Protein 3FST (pdb70)

B-factor: mean 34.58, std 27.42, range [12.64, 332.09]

Structure (mmCIF, N/CA/C/O backbone):
data_3FST
#
_entry.id   3FST
#
_cell.length_a   103.057
_cell.length_b   128.157
_cell.length_c   98.314
_cell.angle_alpha   90.00
_cell.angle_beta   121.97
_cell.angle_gamma   90.00
#
_symmetry.space_group_name_H-M   'C 1 2 1'
#
loop_
_entity.id
_entity.type
_entity.pdbx_description
1 polymer '5,10-methylenetetrahydrofolate reductase'
2 non-polymer 'FLAVIN-ADENINE DINUCLEOTIDE'
3 non-polymer MESO-ERYTHRITOL
4 non-polymer 'SULFATE ION'
5 water water
#
loop_
_atom_site.group_PDB
_atom_site.id
_atom_site.type_symbol
_atom_site.label_atom_id
_atom_site.label_alt_id
_atom_site.label_comp_id
_atom_site.label_asym_id
_atom_site.label_entity_id
_atom_site.label_seq_id
_atom_site.pdbx_PDB_ins_code
_atom_site.Cartn_x
_atom_site.Cartn_y
_atom_site.Cartn_z
_atom_site.occupancy
_atom_site.B_iso_or_equiv
_atom_site.auth_seq_id
_atom_site.auth_comp_id
_atom_site.auth_asym_id
_atom_site.auth_atom_id
_atom_site.pdbx_PDB_model_num
ATOM 1 N N . PHE A 1 3 ? 20.393 1.251 50.717 1.00 60.76 3 PHE A N 1
ATOM 2 C CA . PHE A 1 3 ? 21.204 0.056 50.505 1.00 57.16 3 PHE A CA 1
ATOM 3 C C . PHE A 1 3 ? 21.372 -0.235 49.021 1.00 57.95 3 PHE A C 1
ATOM 4 O O . PHE A 1 3 ? 20.650 -1.056 48.455 1.00 54.50 3 PHE A O 1
ATOM 12 N N . PHE A 1 4 ? 22.338 0.438 48.404 1.00 62.74 4 PHE A N 1
ATOM 13 C CA . PHE A 1 4 ? 22.559 0.340 46.962 1.00 57.59 4 PHE A CA 1
ATOM 14 C C . PHE A 1 4 ? 22.738 -1.094 46.482 1.00 56.34 4 PHE A C 1
ATOM 15 O O . PHE A 1 4 ? 22.031 -1.541 45.579 1.00 52.11 4 PHE A O 1
ATOM 17 N N . HIS A 1 5 ? 23.683 -1.810 47.084 1.00 58.26 5 HIS A N 1
ATOM 18 C CA . HIS A 1 5 ? 24.016 -3.161 46.640 1.00 56.32 5 HIS A CA 1
ATOM 19 C C . HIS A 1 5 ? 22.797 -4.082 46.589 1.00 46.11 5 HIS A C 1
ATOM 20 O O . HIS A 1 5 ? 22.637 -4.855 45.647 1.00 44.84 5 HIS A O 1
ATOM 27 N N . ALA A 1 6 ? 21.945 -4.005 47.607 1.00 40.44 6 ALA A N 1
ATOM 28 C CA . ALA A 1 6 ? 20.748 -4.835 47.639 1.00 37.43 6 ALA A CA 1
ATOM 29 C C . ALA A 1 6 ? 19.774 -4.429 46.533 1.00 42.70 6 ALA A C 1
ATOM 30 O O . ALA A 1 6 ? 19.261 -5.276 45.806 1.00 43.74 6 ALA A O 1
ATOM 32 N N . SER A 1 7 ? 19.530 -3.128 46.408 1.00 43.97 7 SER A N 1
ATOM 33 C CA . SER A 1 7 ? 18.636 -2.609 45.376 1.00 45.69 7 SER A CA 1
ATOM 34 C C . SER A 1 7 ? 19.108 -2.980 43.967 1.00 46.27 7 SER A C 1
ATOM 35 O O . SER A 1 7 ? 18.310 -3.370 43.111 1.00 42.35 7 SER A O 1
ATOM 38 N N . GLN A 1 8 ? 20.409 -2.854 43.727 1.00 44.74 8 GLN A N 1
ATOM 39 C CA . GLN A 1 8 ? 20.970 -3.175 42.419 1.00 48.85 8 GLN A CA 1
ATOM 40 C C . GLN A 1 8 ? 20.748 -4.643 42.065 1.00 44.29 8 GLN A C 1
ATOM 41 O O . GLN A 1 8 ? 20.447 -4.969 40.917 1.00 44.19 8 GLN A O 1
ATOM 43 N N . ARG A 1 9 ? 20.888 -5.526 43.053 1.00 39.11 9 ARG A N 1
ATOM 44 C CA . ARG A 1 9 ? 20.674 -6.954 42.838 1.00 39.22 9 ARG A CA 1
ATOM 45 C C . ARG A 1 9 ? 19.241 -7.255 42.414 1.00 33.09 9 ARG A C 1
ATOM 46 O O . ARG A 1 9 ? 19.007 -8.025 41.487 1.00 33.03 9 ARG A O 1
ATOM 54 N N . ASP A 1 10 ? 18.281 -6.664 43.117 1.00 30.23 10 ASP A N 1
ATOM 55 C CA . ASP A 1 10 ? 16.874 -6.926 42.841 1.00 39.11 10 ASP A CA 1
ATOM 56 C C . ASP A 1 10 ? 16.522 -6.486 41.428 1.00 37.58 10 ASP A C 1
ATOM 57 O O . ASP A 1 10 ? 15.824 -7.194 40.704 1.00 38.58 10 ASP A O 1
ATOM 62 N N . ALA A 1 11 ? 16.995 -5.303 41.055 1.00 39.01 11 ALA A N 1
ATOM 63 C CA . ALA A 1 11 ? 16.723 -4.764 39.725 1.00 37.42 11 ALA A CA 1
ATOM 64 C C . ALA A 1 11 ? 17.339 -5.639 38.639 1.00 35.32 11 ALA A C 1
ATOM 65 O O . ALA A 1 11 ? 16.712 -5.894 37.608 1.00 37.54 11 ALA A O 1
ATOM 67 N N . LEU A 1 12 ? 18.575 -6.076 38.865 1.00 30.05 12 LEU A N 1
ATOM 68 C CA A LEU A 1 12 ? 19.274 -6.931 37.917 0.50 28.03 12 LEU A CA 1
ATOM 69 C CA B LEU A 1 12 ? 19.273 -6.941 37.918 0.50 27.98 12 LEU A CA 1
ATOM 70 C C . LEU A 1 12 ? 18.576 -8.284 37.783 1.00 28.58 12 LEU A C 1
ATOM 71 O O . LEU A 1 12 ? 18.459 -8.827 36.681 1.00 31.17 12 LEU A O 1
ATOM 80 N N . ASN A 1 13 ? 18.119 -8.826 38.912 1.00 27.09 13 ASN A N 1
ATOM 81 C CA . ASN A 1 13 ? 17.424 -10.102 38.894 1.00 26.37 13 ASN A CA 1
ATOM 82 C C . ASN A 1 13 ? 16.079 -10.001 38.171 1.00 27.35 13 ASN A C 1
ATOM 83 O O . ASN A 1 13 ? 15.717 -10.885 37.391 1.00 30.79 13 ASN A O 1
ATOM 88 N N . GLN A 1 14 ? 15.338 -8.935 38.444 1.00 28.20 14 GLN A N 1
ATOM 89 C CA . GLN A 1 14 ? 14.030 -8.763 37.823 1.00 29.31 14 GLN A CA 1
ATOM 90 C C . GLN A 1 14 ? 14.176 -8.504 36.328 1.00 34.48 14 GLN A C 1
ATOM 91 O O . GLN A 1 14 ? 13.383 -8.996 35.528 1.00 30.47 14 GLN A O 1
ATOM 97 N N . SER A 1 15 ? 15.188 -7.734 35.950 1.00 29.56 15 SER A N 1
ATOM 98 C CA A SER A 1 15 ? 15.440 -7.500 34.532 0.50 30.23 15 SER A CA 1
ATOM 99 C CA B SER A 1 15 ? 15.464 -7.498 34.533 0.50 30.24 15 SER A CA 1
ATOM 100 C C . SER A 1 15 ? 15.760 -8.815 33.832 1.00 30.99 15 SER A C 1
ATOM 101 O O . SER A 1 15 ? 15.292 -9.062 32.716 1.00 32.43 15 SER A O 1
ATOM 106 N N . LEU A 1 16 ? 16.538 -9.667 34.492 1.00 27.99 16 LEU A N 1
ATOM 107 C CA . LEU A 1 16 ? 16.845 -10.967 33.912 1.00 27.34 16 LEU A CA 1
ATOM 108 C C . LEU A 1 16 ? 15.546 -11.747 33.702 1.00 28.95 16 LEU A C 1
ATOM 109 O O . LEU A 1 16 ? 15.351 -12.380 32.665 1.00 36.71 16 LEU A O 1
ATOM 114 N N . ALA A 1 17 ? 14.643 -11.679 34.679 1.00 28.11 17 ALA A N 1
ATOM 115 C CA . ALA A 1 17 ? 13.414 -12.460 34.603 1.00 29.92 17 ALA A CA 1
ATOM 116 C C . ALA A 1 17 ? 12.568 -12.055 33.400 1.00 37.14 17 ALA A C 1
ATOM 117 O O . ALA A 1 17 ? 11.894 -12.889 32.790 1.00 41.17 17 ALA A O 1
ATOM 119 N N . GLU A 1 18 ? 12.617 -10.776 33.050 1.00 29.96 18 GLU A N 1
ATOM 120 C CA . GLU A 1 18 ? 11.754 -10.248 32.003 1.00 34.39 18 GLU A CA 1
ATOM 121 C C . GLU A 1 18 ? 12.336 -10.468 30.614 1.00 35.79 18 GLU A C 1
ATOM 122 O O . GLU A 1 18 ? 11.734 -10.081 29.615 1.00 38.03 18 GLU A O 1
ATOM 128 N N . VAL A 1 19 ? 13.499 -11.110 30.571 1.00 37.15 19 VAL A N 1
ATOM 129 C CA . VAL A 1 19 ? 14.216 -11.359 29.327 1.00 36.14 19 VAL A CA 1
ATOM 130 C C . VAL A 1 19 ? 13.703 -12.619 28.627 1.00 39.80 19 VAL A C 1
ATOM 131 O O . VAL A 1 19 ? 13.975 -12.841 27.443 1.00 43.54 19 VAL A O 1
ATOM 135 N N . GLN A 1 20 ? 12.954 -13.434 29.365 1.00 35.55 20 GLN A N 1
ATOM 136 C CA . GLN A 1 20 ? 12.415 -14.687 28.842 1.00 47.03 20 GLN A CA 1
ATOM 137 C C . GLN A 1 20 ? 11.913 -14.545 27.415 1.00 52.29 20 GLN A C 1
ATOM 138 O O . GLN A 1 20 ? 11.151 -13.629 27.107 1.00 54.67 20 GLN A O 1
ATOM 144 N N . GLY A 1 21 ? 12.339 -15.459 26.551 1.00 50.45 21 GLY A N 1
ATOM 145 C CA . GLY A 1 21 ? 11.882 -15.482 25.174 1.00 42.74 21 GLY A CA 1
ATOM 146 C C . GLY A 1 21 ? 12.687 -14.633 24.206 1.00 49.30 21 GLY A C 1
ATOM 147 O O . GLY A 1 21 ? 12.418 -14.648 23.004 1.00 54.94 21 GLY A O 1
ATOM 148 N N . GLN A 1 22 ? 13.678 -13.903 24.712 1.00 36.07 22 GLN A N 1
ATOM 149 C CA . GLN A 1 22 ? 14.412 -12.956 23.875 1.00 37.24 22 GLN A CA 1
ATOM 150 C C . GLN A 1 22 ? 15.847 -13.373 23.588 1.00 30.79 22 GLN A C 1
ATOM 151 O O . GLN A 1 22 ? 16.483 -12.829 22.683 1.00 36.53 22 GLN A O 1
ATOM 157 N N . ILE A 1 23 ? 16.352 -14.336 24.356 1.00 30.27 23 ILE A N 1
ATOM 158 C CA . ILE A 1 23 ? 17.761 -14.733 24.275 1.00 27.83 23 ILE A CA 1
ATOM 159 C C . ILE A 1 23 ? 17.943 -15.891 23.311 1.00 30.98 23 ILE A C 1
ATOM 160 O O . ILE A 1 23 ? 17.217 -16.888 23.405 1.00 31.49 23 ILE A O 1
ATOM 165 N N . ASN A 1 24 ? 18.906 -15.746 22.397 1.00 26.98 24 ASN A N 1
ATOM 166 C CA . ASN A 1 24 ? 19.331 -16.810 21.497 1.00 28.42 24 ASN A CA 1
ATOM 167 C C . ASN A 1 24 ? 20.595 -17.436 22.046 1.00 24.86 24 ASN A C 1
ATOM 168 O O . ASN A 1 24 ? 21.477 -1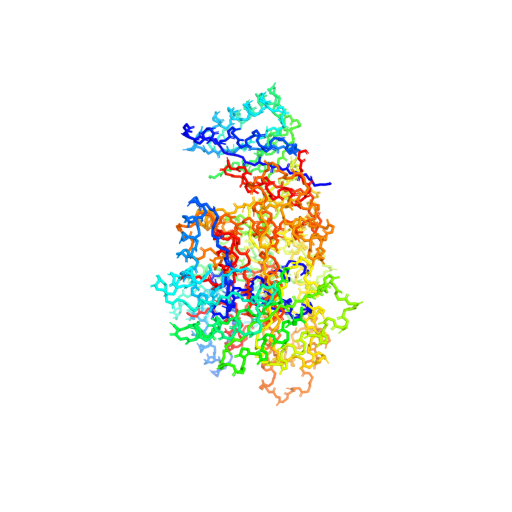6.731 22.544 1.00 22.42 24 ASN A O 1
ATOM 173 N N . VAL A 1 25 ? 20.695 -18.754 21.939 1.00 19.02 25 VAL A N 1
ATOM 174 C CA . VAL A 1 25 ? 21.881 -19.459 22.409 1.00 15.74 25 VAL A CA 1
ATOM 175 C C . VAL A 1 25 ? 22.403 -20.467 21.397 1.00 17.72 25 VAL A C 1
ATOM 176 O O . VAL A 1 25 ? 21.654 -20.970 20.545 1.00 19.80 25 VAL A O 1
ATOM 180 N N . SER A 1 26 ? 23.697 -20.751 21.505 1.00 16.50 26 SER A N 1
ATOM 181 C CA . SER A 1 26 ? 24.314 -21.794 20.703 1.00 16.15 26 SER A CA 1
ATOM 182 C C . SER A 1 26 ? 25.250 -22.585 21.589 1.00 15.46 26 SER A C 1
ATOM 183 O O . SER A 1 26 ? 25.704 -22.080 22.622 1.00 17.92 26 SER A O 1
ATOM 186 N N . PHE A 1 27 ? 25.513 -23.830 21.202 1.00 16.48 27 PHE A N 1
ATOM 187 C CA . PHE A 1 27 ? 26.368 -24.703 21.995 1.00 15.95 27 PHE A CA 1
ATOM 188 C C . PHE A 1 27 ? 27.471 -25.276 21.136 1.00 18.24 27 PHE A C 1
ATOM 189 O O . PHE A 1 27 ? 27.224 -25.718 19.999 1.00 19.26 27 PHE A O 1
ATOM 197 N N . GLU A 1 28 ? 28.672 -25.271 21.685 1.00 16.08 28 GLU A N 1
ATOM 198 C CA . GLU A 1 28 ? 29.826 -25.862 21.027 1.00 14.88 28 GLU A CA 1
ATOM 199 C C . GLU A 1 28 ? 30.192 -27.204 21.635 1.00 14.73 28 GLU A C 1
ATOM 200 O O . GLU A 1 28 ? 30.292 -27.305 22.815 1.00 17.23 28 GLU A O 1
ATOM 206 N N . PHE A 1 29 ? 30.419 -28.208 20.787 1.00 16.99 29 PHE A N 1
ATOM 207 C CA . PHE A 1 29 ? 30.823 -29.536 21.224 1.00 15.88 29 PHE A CA 1
ATOM 208 C C . PHE A 1 29 ? 32.132 -29.909 20.569 1.00 20.22 29 PHE A C 1
ATOM 209 O O . PHE A 1 29 ? 32.541 -29.281 19.610 1.00 19.71 29 PHE A O 1
ATOM 217 N N . PHE A 1 30 ? 32.787 -30.938 21.085 1.00 17.81 30 PHE A N 1
ATOM 218 C CA . PHE A 1 30 ? 33.980 -31.460 20.427 1.00 21.03 30 PHE A CA 1
ATOM 219 C C . PHE A 1 30 ? 33.826 -32.958 20.125 1.00 22.33 30 PHE A C 1
ATOM 220 O O . PHE A 1 30 ? 33.029 -33.644 20.754 1.00 21.49 30 PHE A O 1
ATOM 228 N N . PRO A 1 31 ? 34.575 -33.470 19.140 1.00 21.35 31 PRO A N 1
ATOM 229 C CA . PRO A 1 31 ? 34.407 -34.898 18.837 1.00 22.06 31 PRO A CA 1
ATOM 230 C C . PRO A 1 31 ? 34.912 -35.808 19.962 1.00 24.66 31 PRO A C 1
ATOM 231 O O . PRO A 1 31 ? 36.061 -35.680 20.385 1.00 25.03 31 PRO A O 1
ATOM 235 N N . PRO A 1 32 ? 34.041 -36.702 20.463 1.00 24.70 32 PRO A N 1
ATOM 236 C CA . PRO A 1 32 ? 34.366 -37.606 21.570 1.00 29.51 32 PRO A CA 1
ATOM 237 C C . PRO A 1 32 ? 35.541 -38.492 21.195 1.00 29.64 32 PRO A C 1
ATOM 238 O O . PRO A 1 32 ? 35.705 -38.844 20.018 1.00 31.55 32 PRO A O 1
ATOM 242 N N . ARG A 1 33 ? 36.360 -38.847 22.174 1.00 27.77 33 ARG A N 1
ATOM 243 C CA A ARG A 1 33 ? 37.553 -39.649 21.898 0.50 30.12 33 ARG A CA 1
ATOM 244 C CA B ARG A 1 33 ? 37.551 -39.649 21.896 0.50 30.12 33 ARG A CA 1
ATOM 245 C C . ARG A 1 33 ? 37.465 -41.037 22.519 1.00 26.72 33 ARG A C 1
ATOM 246 O O . ARG A 1 33 ? 38.325 -41.895 22.290 1.00 30.09 33 ARG A O 1
ATOM 261 N N . THR A 1 34 ? 36.416 -41.270 23.300 1.00 27.32 34 THR A N 1
ATOM 262 C CA . THR A 1 34 ? 36.212 -42.568 23.915 1.00 29.99 34 THR A CA 1
ATOM 263 C C . THR A 1 34 ? 34.736 -42.900 23.877 1.00 33.19 34 THR A C 1
ATOM 264 O O . THR A 1 34 ? 33.903 -42.018 23.661 1.00 30.26 34 THR A O 1
ATOM 268 N N . SER A 1 35 ? 34.410 -44.167 24.097 1.00 33.08 35 SER A N 1
ATOM 269 C CA . SER A 1 35 ? 33.013 -44.573 24.097 1.00 37.40 35 SER A CA 1
ATOM 270 C C . SER A 1 35 ? 32.274 -43.853 25.219 1.00 32.45 35 SER A C 1
ATOM 271 O O . SER A 1 35 ? 31.120 -43.467 25.057 1.00 35.55 35 SER A O 1
ATOM 274 N N . GLU A 1 36 ? 32.943 -43.669 26.354 1.00 31.02 36 GLU A N 1
ATOM 275 C CA . GLU A 1 36 ? 32.342 -42.961 27.477 1.00 30.66 36 GLU A CA 1
ATOM 276 C C . GLU A 1 36 ? 31.996 -41.516 27.128 1.00 28.80 36 GLU A C 1
ATOM 277 O O . GLU A 1 36 ? 30.909 -41.051 27.447 1.00 30.43 36 GLU A O 1
ATOM 279 N N . MET A 1 37 ? 32.923 -40.808 26.477 1.00 27.75 37 MET A N 1
ATOM 280 C CA . MET A 1 37 ? 32.660 -39.441 26.064 1.00 29.22 37 MET A CA 1
ATOM 281 C C . MET A 1 37 ? 31.599 -39.401 24.973 1.00 27.46 37 MET A C 1
ATOM 282 O O . MET A 1 37 ? 30.819 -38.455 24.903 1.00 27.11 37 MET A O 1
ATOM 287 N N . GLU A 1 38 ? 31.565 -40.427 24.128 1.00 27.14 38 GLU A N 1
ATOM 288 C CA . GLU A 1 38 ? 30.558 -40.475 23.079 1.00 29.84 38 GLU A CA 1
ATOM 289 C C . GLU A 1 38 ? 29.184 -40.500 23.731 1.00 31.27 38 GLU A C 1
ATOM 290 O O . GLU A 1 38 ? 28.284 -39.750 23.346 1.00 28.66 38 GLU A O 1
ATOM 296 N N . GLN A 1 39 ? 29.039 -41.345 24.747 1.00 30.02 39 GLN A N 1
ATOM 297 C CA . GLN A 1 39 ? 27.779 -41.454 25.465 1.00 31.71 39 GLN A CA 1
ATOM 298 C C . GLN A 1 39 ? 27.390 -40.129 26.110 1.00 30.02 39 GLN A C 1
ATOM 299 O O . GLN A 1 39 ? 26.252 -39.676 25.982 1.00 28.03 39 GLN A O 1
ATOM 305 N N . THR A 1 40 ? 28.345 -39.506 26.796 1.00 23.39 40 THR A N 1
ATOM 306 C CA . THR A 1 40 ? 28.129 -38.208 27.424 1.00 20.86 40 THR A CA 1
ATOM 307 C C . THR A 1 40 ? 27.668 -37.164 26.402 1.00 25.80 40 THR A C 1
ATOM 308 O O . THR A 1 40 ? 26.709 -36.435 26.633 1.00 24.99 40 THR A O 1
ATOM 312 N N . LEU A 1 41 ? 28.351 -37.103 25.263 1.00 21.40 41 LEU A N 1
ATOM 313 C CA . LEU A 1 41 ? 28.007 -36.110 24.247 1.00 22.55 41 LEU A CA 1
ATOM 314 C C . LEU A 1 41 ? 26.556 -36.250 23.794 1.00 22.19 41 LEU A C 1
ATOM 315 O O . LEU A 1 41 ? 25.825 -35.271 23.727 1.00 25.39 41 LEU A O 1
ATOM 320 N N . TRP A 1 42 ? 26.138 -37.463 23.446 1.00 25.68 42 TRP A N 1
ATOM 321 C CA . TRP A 1 42 ? 24.781 -37.623 22.939 1.00 24.87 42 TRP A CA 1
ATOM 322 C C . TRP A 1 42 ? 23.733 -37.328 24.013 1.00 23.77 42 TRP A C 1
ATOM 323 O O . TRP A 1 42 ? 22.669 -36.783 23.713 1.00 27.32 42 TRP A O 1
ATOM 334 N N . ASN A 1 43 ? 24.049 -37.652 25.268 1.00 26.83 43 ASN A N 1
ATOM 335 C CA . ASN A 1 43 ? 23.189 -37.266 26.381 1.00 29.06 43 ASN A CA 1
ATOM 336 C C . ASN A 1 43 ? 23.053 -35.750 26.424 1.00 24.61 43 ASN A C 1
ATOM 337 O O . ASN A 1 43 ? 21.957 -35.214 26.571 1.00 24.88 43 ASN A O 1
ATOM 342 N N . SER A 1 44 ? 24.181 -35.063 26.275 1.00 20.32 44 SER A N 1
ATOM 343 C CA . SER A 1 44 ? 24.195 -33.604 26.318 1.00 18.42 44 SER A CA 1
ATOM 344 C C . SER A 1 44 ? 23.464 -32.973 25.132 1.00 24.31 44 SER A C 1
ATOM 345 O O . SER A 1 44 ? 22.776 -31.963 25.278 1.00 24.20 44 SER A O 1
ATOM 348 N N . ILE A 1 45 ? 23.623 -33.577 23.959 1.00 22.98 45 ILE A N 1
ATOM 349 C CA . ILE A 1 45 ? 22.956 -33.093 22.761 1.00 22.95 45 ILE A CA 1
ATOM 350 C C . ILE A 1 45 ? 21.441 -33.221 22.930 1.00 24.32 45 ILE A C 1
ATOM 351 O O . ILE A 1 45 ? 20.700 -32.293 22.630 1.00 28.13 45 ILE A O 1
ATOM 356 N N . ASP A 1 46 ? 20.978 -34.355 23.446 1.00 27.17 46 ASP A N 1
ATOM 357 C CA . ASP A 1 46 ? 19.546 -34.527 23.665 1.00 29.92 46 ASP A CA 1
ATOM 358 C C . ASP A 1 46 ? 19.020 -33.485 24.648 1.00 27.52 46 ASP A C 1
ATOM 359 O O . ASP A 1 46 ? 17.981 -32.859 24.421 1.00 28.45 46 ASP A O 1
ATOM 364 N N . ARG A 1 47 ? 19.767 -33.281 25.726 1.00 24.37 47 ARG A N 1
ATOM 365 C CA A ARG A 1 47 ? 19.365 -32.360 26.781 0.50 24.96 47 ARG A CA 1
ATOM 366 C CA B ARG A 1 47 ? 19.351 -32.361 26.774 0.50 25.01 47 ARG A CA 1
ATOM 367 C C . ARG A 1 47 ? 19.313 -30.917 26.280 1.00 24.33 47 ARG A C 1
ATOM 368 O O . ARG A 1 47 ? 18.316 -30.206 26.460 1.00 28.85 47 ARG A O 1
ATOM 383 N N . LEU A 1 48 ? 20.388 -30.481 25.636 1.00 21.74 48 LEU A N 1
ATOM 384 C CA . LEU A 1 48 ? 20.483 -29.099 25.183 1.00 21.76 48 LEU A CA 1
ATOM 385 C C . LEU A 1 48 ? 19.636 -28.805 23.947 1.00 22.21 48 LEU A C 1
ATOM 386 O O . LEU A 1 48 ? 19.223 -27.662 23.738 1.00 24.70 48 LEU A O 1
ATOM 391 N N . SER A 1 49 ? 19.385 -29.827 23.124 1.00 27.20 49 SER A N 1
ATOM 392 C CA . SER A 1 49 ? 18.555 -29.634 21.938 1.00 24.94 49 SER A CA 1
ATOM 393 C C . SER A 1 49 ? 17.155 -29.177 22.335 1.00 22.64 49 SER A C 1
ATOM 394 O O . SER A 1 49 ? 16.485 -28.475 21.575 1.00 26.44 49 SER A O 1
ATOM 397 N N . SER A 1 50 ? 16.728 -29.553 23.541 1.00 24.88 50 SER A N 1
ATOM 398 C CA . SER A 1 50 ? 15.387 -29.212 23.997 1.00 28.12 50 SER A CA 1
ATOM 399 C C . SER A 1 50 ? 15.251 -27.715 24.216 1.00 24.96 50 SER A C 1
ATOM 400 O O . SER A 1 50 ? 14.130 -27.202 24.314 1.00 27.25 50 SER A O 1
ATOM 403 N N . LEU A 1 51 ? 16.391 -27.025 24.293 1.00 21.69 51 LEU A N 1
ATOM 404 C CA . LEU A 1 51 ? 16.417 -25.575 24.482 1.00 23.45 51 LEU A CA 1
ATOM 405 C C . LEU A 1 51 ? 16.306 -24.789 23.173 1.00 24.69 51 LEU A C 1
ATOM 406 O O . LEU A 1 51 ? 16.296 -23.565 23.183 1.00 25.55 51 LEU A O 1
ATOM 411 N N . LYS A 1 52 ? 16.219 -25.502 22.055 1.00 23.60 52 LYS A N 1
ATOM 412 C CA . LYS A 1 52 ? 16.097 -24.880 20.733 1.00 24.15 52 LYS A CA 1
ATOM 413 C C . LYS A 1 52 ? 17.184 -23.840 20.428 1.00 22.87 52 LYS A C 1
ATOM 414 O O . LYS A 1 52 ? 16.893 -22.671 20.118 1.00 23.75 52 LYS A O 1
ATOM 420 N N . PRO A 1 53 ? 18.449 -24.264 20.485 1.00 20.11 53 PRO A N 1
ATOM 421 C CA . PRO A 1 53 ? 19.539 -23.336 20.171 1.00 19.76 53 PRO A CA 1
ATOM 422 C C . PRO A 1 53 ? 19.451 -22.906 18.718 1.00 20.99 53 PRO A C 1
ATOM 423 O O . PRO A 1 53 ? 18.981 -23.655 17.857 1.00 23.13 53 PRO A O 1
ATOM 427 N N . LYS A 1 54 ? 19.898 -21.696 18.448 1.00 19.00 54 LYS A N 1
ATOM 428 C CA . LYS A 1 54 ? 19.905 -21.174 17.089 1.00 22.55 54 LYS A CA 1
ATOM 429 C C . LYS A 1 54 ? 20.764 -22.070 16.184 1.00 26.43 54 LYS A C 1
ATOM 430 O O . LYS A 1 54 ? 20.429 -22.335 15.004 1.00 24.73 54 LYS A O 1
ATOM 436 N N . PHE A 1 55 ? 21.873 -22.539 16.744 1.00 21.89 55 PHE A N 1
ATOM 437 C CA . PHE A 1 55 ? 22.713 -23.527 16.087 1.00 21.57 55 PHE A CA 1
ATOM 438 C C . PHE A 1 55 ? 23.572 -24.213 17.136 1.00 20.49 55 PHE A C 1
ATOM 439 O O . PHE A 1 55 ? 23.678 -23.743 18.281 1.00 18.56 55 PHE A O 1
ATOM 447 N N . VAL A 1 56 ? 24.183 -25.325 16.748 1.00 19.33 56 VAL A N 1
ATOM 448 C CA . VAL A 1 56 ? 25.270 -25.900 17.526 1.00 18.93 56 VAL A CA 1
ATOM 449 C C . VAL A 1 56 ? 26.477 -26.045 16.618 1.00 22.40 56 VAL A C 1
ATOM 450 O O . VAL A 1 56 ? 26.335 -26.041 15.391 1.00 21.85 56 VAL A O 1
ATOM 454 N N . SER A 1 57 ? 27.650 -26.189 17.215 1.00 18.99 57 SER A N 1
ATOM 455 C CA . SER A 1 57 ? 28.862 -26.315 16.412 1.00 18.18 57 SER A CA 1
ATOM 456 C C . SER A 1 57 ? 29.762 -27.417 16.958 1.00 17.69 57 SER A C 1
ATOM 457 O O . SER A 1 57 ? 29.647 -27.817 18.115 1.00 20.20 57 SER A O 1
ATOM 460 N N . VAL A 1 58 ? 30.653 -27.916 16.112 1.00 18.46 58 VAL A N 1
ATOM 461 C CA . VAL A 1 58 ? 31.536 -29.003 16.486 1.00 19.48 58 VAL A CA 1
ATOM 462 C C . VAL A 1 58 ? 32.952 -28.647 16.068 1.00 18.64 58 VAL A C 1
ATOM 463 O O . VAL A 1 58 ? 33.227 -28.420 14.884 1.00 21.27 58 VAL A O 1
ATOM 467 N N . THR A 1 59 ? 33.853 -28.620 17.038 1.00 19.78 59 THR A N 1
ATOM 468 C CA . THR A 1 59 ? 35.229 -28.233 16.776 1.00 17.53 59 THR A CA 1
ATOM 469 C C . THR A 1 59 ? 35.999 -29.234 15.918 1.00 18.97 59 THR A C 1
ATOM 470 O O . THR A 1 59 ? 35.597 -30.388 15.729 1.00 21.59 59 THR A O 1
ATOM 474 N N . TYR A 1 60 ? 37.120 -28.763 15.381 1.00 19.33 60 TYR A N 1
ATOM 475 C CA . TYR A 1 60 ? 38.041 -29.634 14.672 1.00 24.71 60 TYR A CA 1
ATOM 476 C C . TYR A 1 60 ? 39.453 -29.199 14.979 1.00 22.92 60 TYR A C 1
ATOM 477 O O . TYR A 1 60 ? 39.829 -28.077 14.679 1.00 25.86 60 TYR A O 1
ATOM 486 N N . GLY A 1 61 ? 40.246 -30.097 15.557 1.00 28.29 61 GLY A N 1
ATOM 487 C CA . GLY A 1 61 ? 41.580 -29.724 15.989 1.00 25.56 61 GLY A CA 1
ATOM 488 C C . GLY A 1 61 ? 42.523 -29.567 14.822 1.00 28.41 61 GLY A C 1
ATOM 489 O O . GLY A 1 61 ? 42.804 -30.544 14.124 1.00 29.29 61 GLY A O 1
ATOM 490 N N . ALA A 1 62 ? 43.019 -28.351 14.606 1.00 31.21 62 ALA A N 1
ATOM 491 C CA . ALA A 1 62 ? 43.988 -28.122 13.532 1.00 32.50 62 ALA A CA 1
ATOM 492 C C . ALA A 1 62 ? 45.180 -29.070 13.674 1.00 29.33 62 ALA A C 1
ATOM 493 O O . ALA A 1 62 ? 45.661 -29.314 14.785 1.00 35.39 62 ALA A O 1
ATOM 495 N N . ASN A 1 63 ? 45.630 -29.611 12.547 1.00 26.91 63 ASN A N 1
ATOM 496 C CA . ASN A 1 63 ? 46.827 -30.447 12.498 1.00 30.27 63 ASN A CA 1
ATOM 497 C C . ASN A 1 63 ? 46.610 -31.864 13.047 1.00 29.83 63 ASN A C 1
ATOM 498 O O . ASN A 1 63 ? 47.551 -32.663 13.123 1.00 31.13 63 ASN A O 1
ATOM 503 N N . SER A 1 64 ? 45.367 -32.180 13.395 1.00 33.61 64 SER A N 1
ATOM 504 C CA . SER A 1 64 ? 45.054 -33.465 14.021 1.00 36.08 64 SER A CA 1
ATOM 505 C C . SER A 1 64 ? 44.867 -34.596 13.018 1.00 39.05 64 SER A C 1
ATOM 506 O O . SER A 1 64 ? 45.061 -35.778 13.346 1.00 36.27 64 SER A O 1
ATOM 509 N N . GLY A 1 65 ? 44.486 -34.238 11.796 1.00 36.16 65 GLY A N 1
ATOM 510 C CA . GLY A 1 65 ? 44.208 -35.227 10.770 1.00 35.42 65 GLY A CA 1
ATOM 511 C C . GLY A 1 65 ? 42.937 -36.021 11.023 1.00 38.79 65 GLY A C 1
ATOM 512 O O . GLY A 1 65 ? 42.678 -37.023 10.342 1.00 43.24 65 GLY A O 1
ATOM 513 N N . GLU A 1 66 ? 42.133 -35.562 11.979 1.00 37.55 66 GLU A N 1
ATOM 514 C CA . GLU A 1 66 ? 40.910 -36.261 12.379 1.00 39.95 66 GLU A CA 1
ATOM 515 C C . GLU A 1 66 ? 39.639 -35.549 11.918 1.00 39.10 66 GLU A C 1
ATOM 516 O O . GLU A 1 66 ? 38.615 -35.561 12.610 1.00 38.40 66 GLU A O 1
ATOM 522 N N . ARG A 1 67 ? 39.708 -34.933 10.742 1.00 41.03 67 ARG A N 1
ATOM 523 C CA . ARG A 1 67 ? 38.578 -34.185 10.205 1.00 36.40 67 ARG A CA 1
ATOM 524 C C . ARG A 1 67 ? 37.322 -35.042 10.063 1.00 36.66 67 ARG A C 1
ATOM 525 O O . ARG A 1 67 ? 36.208 -34.548 10.240 1.00 35.83 67 ARG A O 1
ATOM 527 N N . ASP A 1 68 ? 37.485 -36.321 9.736 1.00 36.45 68 ASP A N 1
ATOM 528 C CA . ASP A 1 68 ? 36.311 -37.156 9.513 1.00 35.31 68 ASP A CA 1
ATOM 529 C C . ASP A 1 68 ? 35.451 -37.287 10.769 1.00 38.89 68 ASP A C 1
ATOM 530 O O . ASP A 1 68 ? 34.232 -37.453 10.684 1.00 42.62 68 ASP A O 1
ATOM 535 N N . ARG A 1 69 ? 36.086 -37.222 11.935 1.00 32.57 69 ARG A N 1
ATOM 536 C CA . ARG A 1 69 ? 35.354 -37.337 13.189 1.00 33.98 69 ARG A CA 1
ATOM 537 C C . ARG A 1 69 ? 34.406 -36.152 13.357 1.00 36.12 69 ARG A C 1
ATOM 538 O O . ARG A 1 69 ? 33.279 -36.305 13.821 1.00 37.78 69 ARG A O 1
ATOM 546 N N . THR A 1 70 ? 34.876 -34.969 12.987 1.00 28.39 70 THR A N 1
ATOM 547 C CA . THR A 1 70 ? 34.045 -33.768 13.055 1.00 25.04 70 THR A CA 1
ATOM 548 C C . THR A 1 70 ? 32.835 -33.894 12.125 1.00 30.38 70 THR A C 1
ATOM 549 O O . THR A 1 70 ? 31.704 -33.621 12.519 1.00 30.69 70 THR A O 1
ATOM 553 N N . HIS A 1 71 ? 33.075 -34.321 10.889 1.00 32.60 71 HIS A N 1
ATOM 554 C CA . HIS A 1 71 ? 31.990 -34.440 9.925 1.00 33.82 71 HIS A CA 1
ATOM 555 C C . HIS A 1 71 ? 30.968 -35.476 10.380 1.00 29.31 71 HIS A C 1
ATOM 556 O O . HIS A 1 71 ? 29.767 -35.286 10.203 1.00 34.67 71 HIS A O 1
ATOM 563 N N . SER A 1 72 ? 31.452 -36.569 10.963 1.00 31.81 72 SER A N 1
ATOM 564 C CA . SER A 1 72 ? 30.583 -37.648 11.416 1.00 36.33 72 SER A CA 1
ATOM 565 C C . SER A 1 72 ? 29.664 -37.179 12.532 1.00 34.70 72 SER A C 1
ATOM 566 O O . SER A 1 72 ? 28.478 -37.506 12.555 1.00 34.27 72 SER A O 1
ATOM 569 N N . ILE A 1 73 ? 30.218 -36.412 13.464 1.00 30.38 73 ILE A N 1
ATOM 570 C CA . ILE A 1 73 ? 29.412 -35.916 14.569 1.00 29.57 73 ILE A CA 1
ATOM 571 C C . ILE A 1 73 ? 28.382 -34.918 14.056 1.00 29.48 73 ILE A C 1
ATOM 572 O O . ILE A 1 73 ? 27.233 -34.918 14.484 1.00 29.56 73 ILE A O 1
ATOM 577 N N . ILE A 1 74 ? 28.794 -34.062 13.132 1.00 28.54 74 ILE A N 1
ATOM 578 C CA . ILE A 1 74 ? 27.869 -33.095 12.552 1.00 23.67 74 ILE A CA 1
ATOM 579 C C . ILE A 1 74 ? 26.662 -33.787 11.907 1.00 29.28 74 ILE A C 1
ATOM 580 O O . ILE A 1 74 ? 25.516 -33.408 12.147 1.00 31.47 74 ILE A O 1
ATOM 585 N N . LYS A 1 75 ? 26.913 -34.797 11.078 1.00 30.10 75 LYS A N 1
ATOM 586 C CA . LYS A 1 75 ? 25.816 -35.492 10.415 1.00 30.71 75 LYS A CA 1
ATOM 587 C C . LYS A 1 75 ? 24.880 -36.128 11.442 1.00 31.06 75 LYS A C 1
ATOM 588 O O . LYS A 1 75 ? 23.659 -36.063 11.297 1.00 35.55 75 LYS A O 1
ATOM 594 N N . GLY A 1 76 ? 25.457 -36.719 12.486 1.00 32.86 76 GLY A N 1
ATOM 595 C CA . GLY A 1 76 ? 24.679 -37.357 13.537 1.00 32.53 76 GLY A CA 1
ATOM 596 C C . GLY A 1 76 ? 23.738 -36.398 14.252 1.00 32.27 76 GLY A C 1
ATOM 597 O O . GLY A 1 76 ? 22.588 -36.741 14.557 1.00 32.45 76 GLY A O 1
ATOM 598 N N . ILE A 1 77 ? 24.233 -35.194 14.527 1.00 30.74 77 ILE A N 1
ATOM 599 C CA . ILE A 1 77 ? 23.434 -34.156 15.169 1.00 28.51 77 ILE A CA 1
ATOM 600 C C . ILE A 1 77 ? 22.253 -33.742 14.290 1.00 34.34 77 ILE A C 1
ATOM 601 O O . ILE A 1 77 ? 21.111 -33.676 14.756 1.00 33.91 77 ILE A O 1
ATOM 606 N N . LYS A 1 78 ? 22.524 -33.463 13.019 1.00 29.76 78 LYS A N 1
ATOM 607 C CA . LYS A 1 78 ? 21.465 -33.091 12.090 1.00 31.94 78 LYS A CA 1
ATOM 608 C C . LYS A 1 78 ? 20.415 -34.200 11.987 1.00 36.49 78 LYS A C 1
ATOM 609 O O . LYS A 1 78 ? 19.220 -33.937 12.105 1.00 37.10 78 LYS A O 1
ATOM 615 N N . ASP A 1 79 ? 20.869 -35.436 11.785 1.00 39.40 79 ASP A N 1
ATOM 616 C CA . ASP A 1 79 ? 19.972 -36.589 11.672 1.00 42.81 79 ASP A CA 1
ATOM 617 C C . ASP A 1 79 ? 19.116 -36.792 12.917 1.00 42.75 79 ASP A C 1
ATOM 618 O O . ASP A 1 79 ? 17.956 -37.186 12.829 1.00 47.13 79 ASP A O 1
ATOM 623 N N . ARG A 1 80 ? 19.704 -36.545 14.079 1.00 38.32 80 ARG A N 1
ATOM 624 C CA . ARG A 1 80 ? 19.070 -36.877 15.348 1.00 37.64 80 ARG A CA 1
ATOM 625 C C . ARG A 1 80 ? 18.156 -35.766 15.861 1.00 39.68 80 ARG A C 1
ATOM 626 O O . ARG A 1 80 ? 17.120 -36.044 16.466 1.00 43.85 80 ARG A O 1
ATOM 634 N N . THR A 1 81 ? 18.533 -34.513 15.612 1.00 35.72 81 THR A N 1
ATOM 635 C CA . THR A 1 81 ? 17.857 -33.371 16.226 1.00 31.09 81 THR A CA 1
ATOM 636 C C . THR A 1 81 ? 17.205 -32.411 15.239 1.00 30.95 81 THR A C 1
ATOM 637 O O . THR A 1 81 ? 16.327 -31.635 15.614 1.00 33.51 81 THR A O 1
ATOM 641 N N . GLY A 1 82 ? 17.659 -32.428 13.991 1.00 31.71 82 GLY A N 1
ATOM 642 C CA . GLY A 1 82 ? 17.150 -31.497 13.000 1.00 34.93 82 GLY A CA 1
ATOM 643 C C . GLY A 1 82 ? 17.654 -30.075 13.198 1.00 36.52 82 GLY A C 1
ATOM 644 O O . GLY A 1 82 ? 17.217 -29.155 12.500 1.00 37.20 82 GLY A O 1
ATOM 645 N N . LEU A 1 83 ? 18.574 -29.896 14.147 1.00 31.41 83 LEU A N 1
ATOM 646 C CA . LEU A 1 83 ? 19.154 -28.588 14.414 1.00 29.03 83 LEU A CA 1
ATOM 647 C C . LEU A 1 83 ? 20.170 -28.203 13.353 1.00 29.18 83 LEU A C 1
ATOM 648 O O . LEU A 1 83 ? 20.736 -29.069 12.677 1.00 33.56 83 LEU A O 1
ATOM 653 N N . GLU A 1 84 ? 20.394 -26.901 13.211 1.00 25.63 84 GLU A N 1
ATOM 654 C CA . GLU A 1 84 ? 21.505 -26.417 12.404 1.00 28.17 84 GLU A CA 1
ATOM 655 C C . GLU A 1 84 ? 22.795 -26.751 13.119 1.00 28.37 84 GLU A C 1
ATOM 656 O O . GLU A 1 84 ? 22.975 -26.382 14.284 1.00 25.98 84 GLU A O 1
ATOM 662 N N . ALA A 1 85 ? 23.694 -27.452 12.433 1.00 28.46 85 ALA A N 1
ATOM 663 C CA . ALA A 1 85 ? 24.962 -27.831 13.047 1.00 25.80 85 ALA A CA 1
ATOM 664 C C . ALA A 1 85 ? 26.116 -27.334 12.185 1.00 24.72 85 ALA A C 1
ATOM 665 O O . ALA A 1 85 ? 26.159 -27.600 10.976 1.00 27.96 85 ALA A O 1
ATOM 667 N N . ALA A 1 86 ? 27.024 -26.585 12.803 1.00 21.66 86 ALA A N 1
ATOM 668 C CA . ALA A 1 86 ? 28.104 -25.920 12.072 1.00 20.79 86 ALA A CA 1
ATOM 669 C C . ALA A 1 86 ? 29.468 -26.534 12.360 1.00 21.90 86 ALA A C 1
ATOM 670 O O . ALA A 1 86 ? 29.938 -26.513 13.502 1.00 22.51 86 ALA A O 1
ATOM 672 N N . PRO A 1 87 ? 30.124 -27.072 11.320 1.00 22.24 87 PRO A N 1
ATOM 673 C CA . PRO A 1 87 ? 31.462 -27.607 11.558 1.00 20.23 87 PRO A CA 1
ATOM 674 C C . PRO A 1 87 ? 32.446 -26.451 11.718 1.00 20.35 87 PRO A C 1
ATOM 675 O O . PRO A 1 87 ? 32.299 -25.415 11.057 1.00 22.72 87 PRO A O 1
ATOM 679 N N . HIS A 1 88 ? 33.429 -26.615 12.594 1.00 21.75 88 HIS A N 1
ATOM 680 C CA . HIS A 1 88 ? 34.567 -25.707 12.597 1.00 22.45 88 HIS A CA 1
ATOM 681 C C . HIS A 1 88 ? 35.527 -26.205 11.523 1.00 20.61 88 HIS A C 1
ATOM 682 O O . HIS A 1 88 ? 35.760 -27.417 11.391 1.00 25.27 88 HIS A O 1
ATOM 689 N N . LEU A 1 89 ? 36.084 -25.285 10.747 1.00 18.78 89 LEU A N 1
ATOM 690 C CA . LEU A 1 89 ? 36.972 -25.653 9.661 1.00 19.99 89 LEU A CA 1
ATOM 691 C C . LEU A 1 89 ? 38.198 -24.767 9.770 1.00 21.82 89 LEU A C 1
ATOM 692 O O . LEU A 1 89 ? 38.075 -23.553 9.933 1.00 25.94 89 LEU A O 1
ATOM 697 N N . THR A 1 90 ? 39.375 -25.376 9.705 1.00 23.37 90 THR A N 1
ATOM 698 C CA . THR A 1 90 ? 40.612 -24.619 9.848 1.00 22.25 90 THR A CA 1
ATOM 699 C C . THR A 1 90 ? 41.375 -24.653 8.527 1.00 22.99 90 THR A C 1
ATOM 700 O O . THR A 1 90 ? 41.258 -25.594 7.757 1.00 25.73 90 THR A O 1
ATOM 704 N N . CYS A 1 91 ? 42.146 -23.614 8.251 1.00 25.42 91 CYS A N 1
ATOM 705 C CA . CYS A 1 91 ? 42.808 -23.574 6.956 1.00 30.17 91 CYS A CA 1
ATOM 706 C C . CYS A 1 91 ? 44.304 -23.790 7.068 1.00 35.92 91 CYS A C 1
ATOM 707 O O . CYS A 1 91 ? 44.986 -23.972 6.062 1.00 34.49 91 CYS A O 1
ATOM 710 N N . ILE A 1 92 ? 44.815 -23.797 8.291 1.00 32.34 92 ILE A N 1
ATOM 711 C CA . ILE A 1 92 ? 46.256 -23.882 8.475 1.00 34.91 92 ILE A CA 1
ATOM 712 C C . ILE A 1 92 ? 46.795 -25.221 7.980 1.00 36.42 92 ILE A C 1
ATOM 713 O O . ILE A 1 92 ? 47.973 -25.337 7.632 1.00 37.47 92 ILE A O 1
ATOM 718 N N . ASP A 1 93 ? 45.921 -26.226 7.931 1.00 39.10 93 ASP A N 1
ATOM 719 C CA . ASP A 1 93 ? 46.351 -27.594 7.667 1.00 34.61 93 ASP A CA 1
ATOM 720 C C . ASP A 1 93 ? 45.711 -28.220 6.423 1.00 38.20 93 ASP A C 1
ATOM 721 O O . ASP A 1 93 ? 45.541 -29.434 6.344 1.00 35.30 93 ASP A O 1
ATOM 726 N N . ALA A 1 94 ? 45.359 -27.380 5.458 1.00 33.03 94 ALA A N 1
ATOM 727 C CA . ALA A 1 94 ? 44.750 -27.860 4.228 1.00 37.74 94 ALA A CA 1
ATOM 728 C C . ALA A 1 94 ? 45.035 -26.866 3.116 1.00 37.72 94 ALA A C 1
ATOM 729 O O . ALA A 1 94 ? 45.152 -25.666 3.360 1.00 41.96 94 ALA A O 1
ATOM 731 N N . THR A 1 95 ? 45.147 -27.362 1.893 1.00 39.88 95 THR A N 1
ATOM 732 C CA . THR A 1 95 ? 45.344 -26.479 0.760 1.00 41.69 95 THR A CA 1
ATOM 733 C C . THR A 1 95 ? 44.016 -25.865 0.351 1.00 39.32 95 THR A C 1
ATOM 734 O O . THR A 1 95 ? 42.955 -26.390 0.689 1.00 36.41 95 THR A O 1
ATOM 738 N N . PRO A 1 96 ? 44.065 -24.740 -0.372 1.00 39.32 96 PRO A N 1
ATOM 739 C CA . PRO A 1 96 ? 42.823 -24.135 -0.859 1.00 37.37 96 PRO A CA 1
ATOM 740 C C . PRO A 1 96 ? 41.971 -25.123 -1.659 1.00 33.50 96 PRO A C 1
ATOM 741 O O . PRO A 1 96 ? 40.750 -25.128 -1.499 1.00 38.23 96 PRO A O 1
ATOM 745 N N . ASP A 1 97 ? 42.599 -25.961 -2.482 1.00 36.93 97 ASP A N 1
ATOM 746 C CA . ASP A 1 97 ? 41.843 -26.935 -3.260 1.00 37.51 97 ASP A CA 1
ATOM 747 C C . ASP A 1 97 ? 41.123 -27.932 -2.366 1.00 37.57 97 ASP A C 1
ATOM 748 O O . ASP A 1 97 ? 39.951 -28.235 -2.582 1.00 44.53 97 ASP A O 1
ATOM 753 N N . GLU A 1 98 ? 41.828 -28.438 -1.360 1.00 38.30 98 GLU A N 1
ATOM 754 C CA . GLU A 1 98 ? 41.222 -29.350 -0.406 1.00 40.39 98 GLU A CA 1
ATOM 755 C C . GLU A 1 98 ? 40.082 -28.621 0.302 1.00 33.93 98 GLU A C 1
ATOM 756 O O . GLU A 1 98 ? 39.011 -29.179 0.513 1.00 35.33 98 GLU A O 1
ATOM 762 N N . LEU A 1 99 ? 40.299 -27.356 0.632 1.00 31.84 99 LEU A N 1
ATOM 763 C CA . LEU A 1 99 ? 39.287 -26.595 1.362 1.00 31.36 99 LEU A CA 1
ATOM 764 C C . LEU A 1 99 ? 38.020 -26.367 0.533 1.00 33.45 99 LEU A C 1
ATOM 765 O O . LEU A 1 99 ? 36.904 -26.449 1.060 1.00 30.27 99 LEU A O 1
ATOM 770 N N . ARG A 1 100 ? 38.195 -26.102 -0.760 1.00 34.47 100 ARG A N 1
ATOM 771 C CA . ARG A 1 100 ? 37.064 -25.936 -1.666 1.00 34.86 100 ARG A CA 1
ATOM 772 C C . ARG A 1 100 ? 36.277 -27.231 -1.791 1.00 34.57 100 ARG A C 1
ATOM 773 O O . ARG A 1 100 ? 35.046 -27.214 -1.817 1.00 38.25 100 ARG A O 1
ATOM 781 N N . THR A 1 101 ? 36.988 -28.353 -1.844 1.00 32.87 101 THR A N 1
ATOM 782 C CA . THR A 1 101 ? 36.337 -29.653 -1.923 1.00 33.59 101 THR A CA 1
ATOM 783 C C . THR A 1 101 ? 35.529 -29.919 -0.666 1.00 32.82 101 THR A C 1
ATOM 784 O O . THR A 1 101 ? 34.366 -30.322 -0.734 1.00 38.23 101 THR A O 1
ATOM 788 N N . ILE A 1 102 ? 36.150 -29.688 0.488 1.00 32.26 102 ILE A N 1
ATOM 789 C CA . ILE A 1 102 ? 35.489 -29.912 1.765 1.00 30.97 102 ILE A CA 1
ATOM 790 C C . ILE A 1 102 ? 34.255 -29.022 1.887 1.00 32.92 102 ILE A C 1
ATOM 791 O O . ILE A 1 102 ? 33.205 -29.457 2.365 1.00 35.32 102 ILE A O 1
ATOM 796 N N . ALA A 1 103 ? 34.386 -27.774 1.447 1.00 36.09 103 ALA A N 1
ATOM 797 C CA . ALA A 1 103 ? 33.292 -26.809 1.538 1.00 33.81 103 ALA A CA 1
ATOM 798 C C . ALA A 1 103 ? 32.119 -27.204 0.635 1.00 37.22 103 ALA A C 1
ATOM 799 O O . ALA A 1 103 ? 30.955 -27.126 1.031 1.00 36.98 103 ALA A O 1
ATOM 801 N N . ARG A 1 104 ? 32.435 -27.634 -0.581 1.00 34.20 104 ARG A N 1
ATOM 802 C CA A ARG A 1 104 ? 31.416 -28.064 -1.531 0.50 37.49 104 ARG A CA 1
ATOM 803 C CA B ARG A 1 104 ? 31.407 -28.056 -1.525 0.50 37.50 104 ARG A CA 1
ATOM 804 C C . ARG A 1 104 ? 30.656 -29.270 -0.997 1.00 37.17 104 ARG A C 1
ATOM 805 O O . ARG A 1 104 ? 29.433 -29.346 -1.108 1.00 42.27 104 ARG A O 1
ATOM 820 N N . ASP A 1 105 ? 31.389 -30.209 -0.405 1.00 39.15 105 ASP A N 1
ATOM 821 C CA . ASP A 1 105 ? 30.767 -31.404 0.142 1.00 38.79 105 ASP A CA 1
ATOM 822 C C . ASP A 1 105 ? 29.837 -31.018 1.303 1.00 32.17 105 ASP A C 1
ATOM 823 O O . ASP A 1 105 ? 28.725 -31.528 1.406 1.00 41.03 105 ASP A O 1
ATOM 828 N N . TYR A 1 106 ? 30.284 -30.108 2.170 1.00 32.57 106 TYR A N 1
ATOM 829 C CA . TYR A 1 106 ? 29.422 -29.604 3.238 1.00 32.95 106 TYR A CA 1
ATOM 830 C C . TYR A 1 106 ? 28.115 -29.045 2.673 1.00 35.23 106 TYR A C 1
ATOM 831 O O . TYR A 1 106 ? 27.025 -29.424 3.099 1.00 39.41 106 TYR A O 1
ATOM 840 N N . TRP A 1 107 ? 28.234 -28.125 1.726 1.00 32.95 107 TRP A N 1
ATOM 841 C CA . TRP A 1 107 ? 27.061 -27.475 1.150 1.00 38.57 107 TRP A CA 1
ATOM 842 C C . TRP A 1 107 ? 26.103 -28.499 0.543 1.00 37.58 107 TRP A C 1
ATOM 843 O O . TRP A 1 107 ? 24.901 -28.480 0.810 1.00 40.19 107 TRP A O 1
ATOM 854 N N . ASN A 1 108 ? 26.644 -29.407 -0.257 1.00 39.50 108 ASN A N 1
ATOM 855 C CA . ASN A 1 108 ? 25.823 -30.439 -0.876 1.00 43.02 108 ASN A CA 1
ATOM 856 C C . ASN A 1 108 ? 25.210 -31.389 0.145 1.00 42.89 108 ASN A C 1
ATOM 857 O O . ASN A 1 108 ? 24.278 -32.137 -0.171 1.00 46.97 108 ASN A O 1
ATOM 862 N N . ASN A 1 109 ? 25.729 -31.357 1.367 1.00 43.33 109 ASN A N 1
ATOM 863 C CA . ASN A 1 109 ? 25.198 -32.195 2.434 1.00 45.04 109 ASN A CA 1
ATOM 864 C C . ASN A 1 109 ? 24.281 -31.408 3.365 1.00 42.83 109 ASN A C 1
ATOM 865 O O . ASN A 1 109 ? 23.914 -31.876 4.444 1.00 44.12 109 ASN A O 1
ATOM 870 N N . GLY A 1 110 ? 23.914 -30.206 2.932 1.00 42.60 110 GLY A N 1
ATOM 871 C CA . GLY A 1 110 ? 22.968 -29.391 3.668 1.00 41.23 110 GLY A CA 1
ATOM 872 C C . GLY A 1 110 ? 23.582 -28.663 4.846 1.00 38.85 110 GLY A C 1
ATOM 873 O O . GLY A 1 110 ? 22.871 -28.224 5.744 1.00 33.91 110 GLY A O 1
ATOM 874 N N . ILE A 1 111 ? 24.905 -28.540 4.843 1.00 34.77 111 ILE A N 1
ATOM 875 C CA . ILE A 1 111 ? 25.608 -27.861 5.928 1.00 33.63 111 ILE A CA 1
ATOM 876 C C . ILE A 1 111 ? 25.986 -26.482 5.425 1.00 38.77 111 ILE A C 1
ATOM 877 O O . ILE A 1 111 ? 26.879 -26.353 4.586 1.00 43.13 111 ILE A O 1
ATOM 882 N N . ARG A 1 112 ? 25.297 -25.451 5.910 1.00 33.02 112 ARG A N 1
ATOM 883 C CA . ARG A 1 112 ? 25.424 -24.134 5.287 1.00 35.75 112 ARG A CA 1
ATOM 884 C C . ARG A 1 112 ? 25.868 -23.026 6.239 1.00 30.37 112 ARG A C 1
ATOM 885 O O . ARG A 1 112 ? 25.749 -21.844 5.930 1.00 32.41 112 ARG A O 1
ATOM 893 N N . HIS A 1 113 ? 26.383 -23.431 7.397 1.00 24.49 113 HIS A N 1
ATOM 894 C CA . HIS A 1 113 ? 26.978 -22.524 8.370 1.00 25.83 113 HIS A CA 1
ATOM 895 C C . HIS A 1 113 ? 28.291 -23.175 8.760 1.00 22.53 113 HIS A C 1
ATOM 896 O O . HIS A 1 113 ? 28.320 -24.343 9.142 1.00 24.41 113 HIS A O 1
ATOM 903 N N . ILE A 1 114 ? 29.381 -22.434 8.594 1.00 19.97 114 ILE A N 1
ATOM 904 C CA . ILE A 1 114 ? 30.704 -22.910 8.934 1.00 21.11 114 ILE A CA 1
ATOM 905 C C . ILE A 1 114 ? 31.341 -21.916 9.901 1.00 21.37 114 ILE A C 1
ATOM 906 O O . ILE A 1 114 ? 31.224 -20.705 9.720 1.00 20.72 114 ILE A O 1
ATOM 911 N N . VAL A 1 115 ? 31.989 -22.429 10.942 1.00 18.60 115 VAL A N 1
ATOM 912 C CA . VAL A 1 115 ? 32.824 -21.583 11.788 1.00 18.40 115 VAL A CA 1
ATOM 913 C C . VAL A 1 115 ? 34.228 -21.625 11.189 1.00 20.21 115 VAL A C 1
ATOM 914 O O . VAL A 1 115 ? 34.897 -22.666 11.203 1.00 21.01 115 VAL A O 1
ATOM 918 N N . ALA A 1 116 ? 34.638 -20.495 10.615 1.00 19.74 116 ALA A N 1
ATOM 919 C CA . ALA A 1 116 ? 35.848 -20.420 9.796 1.00 24.17 116 ALA A CA 1
ATOM 920 C C . ALA A 1 116 ? 37.021 -19.914 10.624 1.00 22.49 116 ALA A C 1
ATOM 921 O O . ALA A 1 116 ? 37.014 -18.779 11.099 1.00 20.69 116 ALA A O 1
ATOM 923 N N . LEU A 1 117 ? 38.032 -20.757 10.782 1.00 21.68 117 LEU A N 1
ATOM 924 C CA . LEU A 1 117 ? 39.155 -20.443 11.655 1.00 22.98 117 LEU A CA 1
ATOM 925 C C . LEU A 1 117 ? 40.471 -20.720 10.969 1.00 22.27 117 LEU A C 1
ATOM 926 O O . LEU A 1 117 ? 40.537 -21.473 10.003 1.00 24.89 117 LEU A O 1
ATOM 931 N N . ARG A 1 118 ? 41.530 -20.109 11.482 1.00 22.56 118 ARG A N 1
ATOM 932 C CA A ARG A 1 118 ? 42.871 -20.383 10.984 0.50 19.87 118 ARG A CA 1
ATOM 933 C CA B ARG A 1 118 ? 42.853 -20.412 10.960 0.50 19.14 118 ARG A CA 1
ATOM 934 C C . ARG A 1 118 ? 43.398 -21.667 11.619 1.00 19.09 118 ARG A C 1
ATOM 935 O O . ARG A 1 118 ? 43.912 -22.552 10.935 1.00 24.08 118 ARG A O 1
ATOM 950 N N . GLY A 1 119 ? 43.251 -21.759 12.942 1.00 21.29 119 GLY A N 1
ATOM 951 C CA . GLY A 1 119 ? 43.840 -22.838 13.717 1.00 24.73 119 GLY A CA 1
ATOM 952 C C . GLY A 1 119 ? 45.233 -22.427 14.167 1.00 26.30 119 GLY A C 1
ATOM 953 O O . GLY A 1 119 ? 45.830 -21.535 13.575 1.00 31.78 119 GLY A O 1
ATOM 954 N N . ASP A 1 120 ? 45.770 -23.079 15.191 1.00 35.17 120 ASP A N 1
ATOM 955 C CA . ASP A 1 120 ? 47.133 -22.778 15.628 1.00 37.37 120 ASP A CA 1
ATOM 956 C C . ASP A 1 120 ? 48.182 -23.273 14.631 1.00 39.94 120 ASP A C 1
ATOM 957 O O . ASP A 1 120 ? 47.955 -24.236 13.896 1.00 36.83 120 ASP A O 1
ATOM 962 N N . LEU A 1 121 ? 49.333 -22.609 14.612 1.00 31.88 121 LEU A N 1
ATOM 963 C CA . LEU A 1 121 ? 50.461 -23.100 13.830 1.00 39.74 121 LEU A CA 1
ATOM 964 C C . LEU A 1 121 ? 50.854 -24.467 14.383 1.00 49.98 121 LEU A C 1
ATOM 965 O O . LEU A 1 121 ? 51.000 -24.624 15.596 1.00 57.14 121 LEU A O 1
ATOM 967 N N . PRO A 1 122 ? 51.013 -25.462 13.495 1.00 54.22 122 PRO A N 1
ATOM 968 C CA . PRO A 1 122 ? 51.303 -26.858 13.848 1.00 57.74 122 PRO A CA 1
ATOM 969 C C . PRO A 1 122 ? 52.029 -27.031 15.185 1.00 59.16 122 PRO A C 1
ATOM 970 O O . PRO A 1 122 ? 53.263 -26.997 15.227 1.00 63.61 122 PRO A O 1
ATOM 974 N N . GLU A 1 129 ? 50.924 -19.145 6.037 1.00 57.52 129 GLU A N 1
ATOM 975 C CA . GLU A 1 129 ? 50.124 -19.278 4.826 1.00 58.69 129 GLU A CA 1
ATOM 976 C C . GLU A 1 129 ? 48.794 -18.549 4.980 1.00 61.70 129 GLU A C 1
ATOM 977 O O . GLU A 1 129 ? 48.766 -17.358 5.286 1.00 68.11 129 GLU A O 1
ATOM 979 N N . MET A 1 130 ? 47.693 -19.268 4.778 1.00 46.95 130 MET A N 1
ATOM 980 C CA . MET A 1 130 ? 46.371 -18.666 4.877 1.00 37.94 130 MET A CA 1
ATOM 981 C C . MET A 1 130 ? 46.112 -18.133 6.279 1.00 31.23 130 MET A C 1
ATOM 982 O O . MET A 1 130 ? 46.526 -18.729 7.270 1.00 33.32 130 MET A O 1
ATOM 987 N N . TYR A 1 131 ? 45.432 -17.000 6.345 1.00 25.01 131 TYR A N 1
ATOM 988 C CA . TYR A 1 131 ? 44.851 -16.543 7.600 1.00 24.94 131 TYR A CA 1
ATOM 989 C C . TYR A 1 131 ? 43.358 -16.773 7.522 1.00 20.91 131 TYR A C 1
ATOM 990 O O . TYR A 1 131 ? 42.832 -17.123 6.461 1.00 24.98 131 TYR A O 1
ATOM 999 N N . ALA A 1 132 ? 42.660 -16.609 8.647 1.00 21.59 132 ALA A N 1
ATOM 1000 C CA . ALA A 1 132 ? 41.242 -16.927 8.659 1.00 22.28 132 ALA A CA 1
ATOM 1001 C C . ALA A 1 132 ? 40.466 -16.128 7.621 1.00 21.23 132 ALA A C 1
ATOM 1002 O O . ALA A 1 132 ? 39.543 -16.654 6.999 1.00 23.25 132 ALA A O 1
ATOM 1004 N N . SER A 1 133 ? 40.846 -14.868 7.418 1.00 25.39 133 SER A N 1
ATOM 1005 C CA . SER A 1 133 ? 40.180 -14.030 6.423 1.00 25.61 133 SER A CA 1
ATOM 1006 C C . SER A 1 133 ? 40.265 -14.621 5.005 1.00 26.74 133 SER A C 1
ATOM 1007 O O . SER A 1 133 ? 39.334 -14.473 4.212 1.00 25.05 133 SER A O 1
ATOM 1010 N N . ASP A 1 134 ? 41.372 -15.290 4.693 1.00 27.75 134 ASP A N 1
ATOM 1011 C CA . ASP A 1 134 ? 41.518 -15.968 3.407 1.00 24.00 134 ASP A CA 1
ATOM 1012 C C . ASP A 1 134 ? 40.526 -17.118 3.273 1.00 27.11 134 ASP A C 1
ATOM 1013 O O . ASP A 1 134 ? 40.010 -17.390 2.184 1.00 29.80 134 ASP A O 1
ATOM 1018 N N . LEU A 1 135 ? 40.269 -17.802 4.386 1.00 25.17 135 LEU A N 1
ATOM 1019 C CA . LEU A 1 135 ? 39.310 -18.893 4.376 1.00 25.96 135 LEU A CA 1
ATOM 1020 C C . LEU A 1 135 ? 37.896 -18.354 4.180 1.00 25.96 135 LEU A C 1
ATOM 1021 O O . LEU A 1 135 ? 37.097 -18.948 3.455 1.00 25.66 135 LEU A O 1
ATOM 1026 N N . VAL A 1 136 ? 37.574 -17.252 4.854 1.00 26.93 136 VAL A N 1
ATOM 1027 C CA . VAL A 1 136 ? 36.265 -16.634 4.689 1.00 26.61 136 VAL A CA 1
ATOM 1028 C C . VAL A 1 136 ? 36.006 -16.340 3.208 1.00 28.23 136 VAL A C 1
ATOM 1029 O O . VAL A 1 136 ? 34.968 -16.702 2.658 1.00 24.84 136 VAL A O 1
ATOM 1033 N N . THR A 1 137 ? 36.964 -15.688 2.568 1.00 26.30 137 THR A N 1
ATOM 1034 C CA . THR A 1 137 ? 36.862 -15.374 1.142 1.00 28.83 137 THR A CA 1
ATOM 1035 C C . THR A 1 137 ? 36.708 -16.625 0.276 1.00 29.28 137 THR A C 1
ATOM 1036 O O . THR A 1 137 ? 35.848 -16.681 -0.612 1.00 31.02 137 THR A O 1
ATOM 1040 N N . LEU A 1 138 ? 37.521 -17.637 0.556 1.00 28.57 138 LEU A N 1
ATOM 1041 C CA . LEU A 1 138 ? 37.436 -18.904 -0.167 1.00 29.64 138 LEU A CA 1
ATOM 1042 C C . LEU A 1 138 ? 36.053 -19.543 -0.020 1.00 27.94 138 LEU A C 1
ATOM 1043 O O . LEU A 1 138 ? 35.482 -20.033 -0.999 1.00 34.41 138 LEU A O 1
ATOM 1048 N N . LEU A 1 139 ? 35.513 -19.528 1.196 1.00 25.33 139 LEU A N 1
ATOM 1049 C CA . LEU A 1 139 ? 34.217 -20.151 1.433 1.00 28.52 139 LEU A CA 1
ATOM 1050 C C . LEU A 1 139 ? 33.094 -19.427 0.693 1.00 30.13 139 LEU A C 1
ATOM 1051 O O . LEU A 1 139 ? 32.246 -20.069 0.070 1.00 31.10 139 LEU A O 1
ATOM 1056 N N . LYS A 1 140 ? 33.100 -18.095 0.752 1.00 27.20 140 LYS A N 1
ATOM 1057 C CA . LYS A 1 140 ? 32.080 -17.302 0.066 1.00 29.71 140 LYS A CA 1
ATOM 1058 C C . LYS A 1 140 ? 32.127 -17.500 -1.445 1.00 33.74 140 LYS A C 1
ATOM 1059 O O . LYS A 1 140 ? 31.106 -17.385 -2.115 1.00 40.36 140 LYS A O 1
ATOM 1065 N N . GLU A 1 141 ? 33.307 -17.795 -1.983 1.00 32.69 141 GLU A N 1
ATOM 1066 C CA . GLU A 1 141 ? 33.424 -18.068 -3.414 1.00 36.10 141 GLU A CA 1
ATOM 1067 C C . GLU A 1 141 ? 32.766 -19.402 -3.767 1.00 36.06 141 GLU A C 1
ATOM 1068 O O . GLU A 1 141 ? 32.253 -19.578 -4.875 1.00 41.97 141 GLU A O 1
ATOM 1074 N N . VAL A 1 142 ? 32.777 -20.343 -2.825 1.00 33.34 142 VAL A N 1
ATOM 1075 C CA . VAL A 1 142 ? 32.167 -21.646 -3.061 1.00 35.61 142 VAL A CA 1
ATOM 1076 C C . VAL A 1 142 ? 30.645 -21.567 -3.021 1.00 35.69 142 VAL A C 1
ATOM 1077 O O . VAL A 1 142 ? 29.965 -22.077 -3.917 1.00 40.25 142 VAL A O 1
ATOM 1081 N N . ALA A 1 143 ? 30.117 -20.917 -1.986 1.00 34.26 143 ALA A N 1
ATOM 1082 C CA . ALA A 1 143 ? 28.673 -20.779 -1.835 1.00 36.28 143 ALA A CA 1
ATOM 1083 C C . ALA A 1 143 ? 28.342 -19.757 -0.757 1.00 38.03 143 ALA A C 1
ATOM 1084 O O . ALA A 1 143 ? 29.223 -19.321 -0.015 1.00 35.31 143 ALA A O 1
ATOM 1086 N N . ASP A 1 144 ? 27.069 -19.382 -0.677 1.00 38.52 144 ASP A N 1
ATOM 1087 C CA . ASP A 1 144 ? 26.634 -18.317 0.220 1.00 39.64 144 ASP A CA 1
ATOM 1088 C C . ASP A 1 144 ? 26.458 -18.805 1.661 1.00 35.31 144 ASP A C 1
ATOM 1089 O O . ASP A 1 144 ? 25.368 -18.710 2.233 1.00 30.51 144 ASP A O 1
ATOM 1094 N N . PHE A 1 145 ? 27.536 -19.331 2.235 1.00 31.80 145 PHE A N 1
ATOM 1095 C CA . PHE A 1 145 ? 27.520 -19.850 3.605 1.00 28.33 145 PHE A CA 1
ATOM 1096 C C . PHE A 1 145 ? 27.226 -18.780 4.644 1.00 28.29 145 PHE A C 1
ATOM 1097 O O . PHE A 1 145 ? 27.615 -17.625 4.489 1.00 29.73 145 PHE A O 1
ATOM 1105 N N . ASP A 1 146 ? 26.573 -19.178 5.732 1.00 24.35 146 ASP A N 1
ATOM 1106 C CA . ASP A 1 146 ? 26.673 -18.413 6.969 1.00 25.46 146 ASP A CA 1
ATOM 1107 C C . ASP A 1 146 ? 28.066 -18.711 7.517 1.00 24.48 146 ASP A C 1
ATOM 1108 O O . ASP A 1 146 ? 28.470 -19.872 7.592 1.00 22.63 146 ASP A O 1
ATOM 1113 N N . ILE A 1 147 ? 28.810 -17.675 7.884 1.00 22.48 147 ILE A N 1
ATOM 1114 C CA . ILE A 1 147 ? 30.178 -17.860 8.343 1.00 23.38 147 ILE A CA 1
ATOM 1115 C C . ILE A 1 147 ? 30.400 -17.140 9.665 1.00 24.83 147 ILE A C 1
ATOM 1116 O O . ILE A 1 147 ? 30.189 -15.936 9.767 1.00 23.44 147 ILE A O 1
ATOM 1121 N N . SER A 1 148 ? 30.822 -17.891 10.675 1.00 20.18 148 SER A N 1
ATOM 1122 C CA . SER A 1 148 ? 31.154 -17.317 11.973 1.00 18.76 148 SER A CA 1
ATOM 1123 C C . SER A 1 148 ? 32.661 -17.301 12.133 1.00 18.21 148 SER A C 1
ATOM 1124 O O . SER A 1 148 ? 33.340 -18.235 11.704 1.00 20.53 148 SER A O 1
ATOM 1127 N N . VAL A 1 149 ? 33.187 -16.244 12.753 1.00 18.16 149 VAL A N 1
ATOM 1128 C CA . VAL A 1 149 ? 34.625 -16.129 12.985 1.00 17.29 149 VAL A CA 1
ATOM 1129 C C . VAL A 1 149 ? 34.966 -15.770 14.434 1.00 19.73 149 VAL A C 1
ATOM 1130 O O . VAL A 1 149 ? 34.125 -15.248 15.177 1.00 18.66 149 VAL A O 1
ATOM 1134 N N . ALA A 1 150 ? 36.209 -16.061 14.812 1.00 19.77 150 ALA A N 1
ATOM 1135 C CA . ALA A 1 150 ? 36.714 -15.824 16.164 1.00 17.16 150 ALA A CA 1
ATOM 1136 C C . ALA A 1 150 ? 37.079 -14.368 16.438 1.00 19.27 150 ALA A C 1
ATOM 1137 O O . ALA A 1 150 ? 37.747 -13.713 15.626 1.00 20.34 150 ALA A O 1
ATOM 1139 N N . ALA A 1 151 ? 36.647 -13.870 17.598 1.00 16.04 151 ALA A N 1
ATOM 1140 C CA . ALA A 1 151 ? 37.045 -12.548 18.080 1.00 17.35 151 ALA A CA 1
ATOM 1141 C C . ALA A 1 151 ? 37.737 -12.674 19.429 1.00 19.03 151 ALA A C 1
ATOM 1142 O O . ALA A 1 151 ? 37.448 -13.613 20.198 1.00 18.54 151 ALA A O 1
ATOM 1144 N N . TYR A 1 152 ? 38.646 -11.737 19.721 1.00 15.92 152 TYR A N 1
ATOM 1145 C CA . TYR A 1 152 ? 39.450 -11.831 20.953 1.00 19.50 152 TYR A CA 1
ATOM 1146 C C . TYR A 1 152 ? 39.421 -10.553 21.779 1.00 18.49 152 TYR A C 1
ATOM 1147 O O . TYR A 1 152 ? 40.236 -9.652 21.567 1.00 18.00 152 TYR A O 1
ATOM 1156 N N . PRO A 1 153 ? 38.493 -10.464 22.740 1.00 16.94 153 PRO A N 1
ATOM 1157 C CA . PRO A 1 153 ? 38.420 -9.251 23.561 1.00 16.27 153 PRO A CA 1
ATOM 1158 C C . PRO A 1 153 ? 39.750 -8.912 24.245 1.00 18.58 153 PRO A C 1
ATOM 1159 O O . PRO A 1 153 ? 40.023 -7.729 24.514 1.00 22.06 153 PRO A O 1
ATOM 1163 N N . GLU A 1 154 ? 40.580 -9.920 24.504 1.00 18.94 154 GLU A N 1
ATOM 1164 C CA . GLU A 1 154 ? 41.848 -9.689 25.196 1.00 19.45 154 GLU A CA 1
ATOM 1165 C C . GLU A 1 154 ? 43.047 -9.840 24.256 1.00 20.61 154 GLU A C 1
ATOM 1166 O O . GLU A 1 154 ? 44.194 -9.913 24.703 1.00 22.41 154 GLU A O 1
ATOM 1172 N N . VAL A 1 155 ? 42.746 -9.840 22.955 1.00 22.21 155 VAL A N 1
ATOM 1173 C CA . VAL A 1 155 ? 43.737 -9.843 21.870 1.00 21.22 155 VAL A CA 1
ATOM 1174 C C . VAL A 1 155 ? 44.360 -11.230 21.652 1.00 21.72 155 VAL A C 1
ATOM 1175 O O . VAL A 1 155 ? 44.829 -11.872 22.604 1.00 25.70 155 VAL A O 1
ATOM 1179 N N . HIS A 1 156 ? 44.325 -11.702 20.407 1.00 20.41 156 HIS A N 1
ATOM 1180 C CA . HIS A 1 156 ? 44.941 -12.982 20.076 1.00 22.10 156 HIS A CA 1
ATOM 1181 C C . HIS A 1 156 ? 46.417 -12.912 20.456 1.00 25.55 156 HIS A C 1
ATOM 1182 O O . HIS A 1 156 ? 47.061 -11.880 20.242 1.00 24.75 156 HIS A O 1
ATOM 1189 N N . PRO A 1 157 ? 46.953 -14.000 21.037 1.00 26.17 157 PRO A N 1
ATOM 1190 C CA . PRO A 1 157 ? 48.339 -14.025 21.528 1.00 29.49 157 PRO A CA 1
ATOM 1191 C C . PRO A 1 157 ? 49.385 -13.642 20.475 1.00 28.12 157 PRO A C 1
ATOM 1192 O O . PRO A 1 157 ? 50.444 -13.129 20.834 1.00 29.49 157 PRO A O 1
ATOM 1196 N N . GLU A 1 158 ? 49.101 -13.878 19.198 1.00 28.43 158 GLU A N 1
ATOM 1197 C CA . GLU A 1 158 ? 50.099 -13.631 18.156 1.00 27.78 158 GLU A CA 1
ATOM 1198 C C . GLU A 1 158 ? 49.970 -12.263 17.486 1.00 27.89 158 GLU A C 1
ATOM 1199 O O . GLU A 1 158 ? 50.798 -11.892 16.650 1.00 30.30 158 GLU A O 1
ATOM 1205 N N . ALA A 1 159 ? 48.945 -11.501 17.851 1.00 25.75 159 ALA A N 1
ATOM 1206 C CA . ALA A 1 159 ? 48.706 -10.221 17.205 1.00 24.78 159 ALA A CA 1
ATOM 1207 C C . ALA A 1 159 ? 49.836 -9.247 17.518 1.00 29.35 159 ALA A C 1
ATOM 1208 O O . ALA A 1 159 ? 50.333 -9.211 18.638 1.00 32.54 159 ALA A O 1
ATOM 1210 N N . LYS A 1 160 ? 50.235 -8.470 16.522 1.00 29.67 160 LYS A N 1
ATOM 1211 C CA . LYS A 1 160 ? 51.289 -7.472 16.710 1.00 32.62 160 LYS A CA 1
ATOM 1212 C C . LYS A 1 160 ? 50.813 -6.330 17.601 1.00 36.23 160 LYS A C 1
ATOM 1213 O O . LYS A 1 160 ? 51.616 -5.617 18.210 1.00 39.53 160 LYS A O 1
ATOM 1215 N N . SER A 1 161 ? 49.497 -6.161 17.669 1.00 31.90 161 SER A N 1
ATOM 1216 C CA . SER A 1 161 ? 48.887 -5.114 18.481 1.00 31.95 161 SER A CA 1
ATOM 1217 C C . SER A 1 161 ? 47.387 -5.339 18.589 1.00 31.17 161 SER A C 1
ATOM 1218 O O . SER A 1 161 ? 46.802 -6.087 17.805 1.00 24.96 161 SER A O 1
ATOM 1221 N N . ALA A 1 162 ? 46.757 -4.676 19.551 1.00 27.91 162 ALA A N 1
ATOM 1222 C CA . ALA A 1 162 ? 45.310 -4.757 19.683 1.00 26.14 162 ALA A CA 1
ATOM 1223 C C . ALA A 1 162 ? 44.628 -4.170 18.456 1.00 20.15 162 ALA A C 1
ATOM 1224 O O . ALA A 1 162 ? 43.579 -4.661 18.019 1.00 23.68 162 ALA A O 1
ATOM 1226 N N . GLN A 1 163 ? 45.242 -3.130 17.886 1.00 21.90 163 GLN A N 1
ATOM 1227 C CA . GLN A 1 163 ? 44.681 -2.467 16.721 1.00 23.21 163 GLN A CA 1
ATOM 1228 C C . GLN A 1 163 ? 44.724 -3.408 15.536 1.00 24.46 163 GLN A C 1
ATOM 1229 O O . GLN A 1 163 ? 43.765 -3.491 14.775 1.00 26.19 163 GLN A O 1
ATOM 1235 N N . ALA A 1 164 ? 45.851 -4.096 15.375 1.00 24.41 164 ALA A N 1
ATOM 1236 C CA . ALA A 1 164 ? 46.026 -5.002 14.246 1.00 23.33 164 ALA A CA 1
ATOM 1237 C C . ALA A 1 164 ? 45.020 -6.139 14.346 1.00 24.14 164 ALA A C 1
ATOM 1238 O O . ALA A 1 164 ? 44.439 -6.552 13.345 1.00 24.09 164 ALA A O 1
ATOM 1240 N N . ASP A 1 165 ? 44.804 -6.628 15.564 1.00 22.06 165 ASP A N 1
ATOM 1241 C CA . ASP A 1 165 ? 43.877 -7.745 15.771 1.00 20.79 165 ASP A CA 1
ATOM 1242 C C . ASP A 1 165 ? 42.429 -7.330 15.511 1.00 19.50 165 ASP A C 1
ATOM 1243 O O . ASP A 1 165 ? 41.637 -8.102 14.962 1.00 21.97 165 ASP A O 1
ATOM 1248 N N . LEU A 1 166 ? 42.091 -6.105 15.899 1.00 21.43 166 LEU A N 1
ATOM 1249 C CA . LEU A 1 166 ? 40.770 -5.544 15.664 1.00 21.81 166 LEU A CA 1
ATOM 1250 C C . LEU A 1 166 ? 40.526 -5.337 14.171 1.00 22.56 166 LEU A C 1
ATOM 1251 O O . LEU A 1 166 ? 39.449 -5.643 13.652 1.00 22.75 166 LEU A O 1
ATOM 1256 N N . LEU A 1 167 ? 41.530 -4.824 13.470 1.00 23.28 167 LEU A N 1
ATOM 1257 C CA . LEU A 1 167 ? 41.383 -4.633 12.034 1.00 22.40 167 LEU A CA 1
ATOM 1258 C C . LEU A 1 167 ? 41.303 -5.969 11.325 1.00 22.74 167 LEU A C 1
ATOM 1259 O O . LEU A 1 167 ? 40.728 -6.072 10.230 1.00 22.94 167 LEU A O 1
ATOM 1264 N N . ASN A 1 168 ? 41.913 -6.984 11.917 1.00 20.68 168 ASN A N 1
ATOM 1265 C CA . ASN A 1 168 ? 41.783 -8.323 11.367 1.00 20.76 168 ASN A CA 1
ATOM 1266 C C . ASN A 1 168 ? 40.346 -8.819 11.474 1.00 23.35 168 ASN A C 1
ATOM 1267 O O . ASN A 1 168 ? 39.818 -9.391 10.523 1.00 21.98 168 ASN A O 1
ATOM 1272 N N . LEU A 1 169 ? 39.711 -8.596 12.625 1.00 21.96 169 LEU A N 1
ATOM 1273 C CA . LEU A 1 169 ? 38.296 -8.969 12.766 1.00 19.21 169 LEU A CA 1
ATOM 1274 C C . LEU A 1 169 ? 37.472 -8.248 11.700 1.00 19.92 169 LEU A C 1
ATOM 1275 O O . LEU A 1 169 ? 36.627 -8.849 11.047 1.00 22.65 169 LEU A O 1
ATOM 1280 N N . LYS A 1 170 ? 37.745 -6.962 11.499 1.00 21.52 170 LYS A N 1
ATOM 1281 C CA . LYS A 1 170 ? 37.066 -6.206 10.452 1.00 22.44 170 LYS A CA 1
ATOM 1282 C C . LYS A 1 170 ? 37.274 -6.822 9.069 1.00 22.38 170 LYS A C 1
ATOM 1283 O O . LYS A 1 170 ? 36.337 -6.911 8.266 1.00 25.56 170 LYS A O 1
ATOM 1289 N N . ARG A 1 171 ? 38.501 -7.261 8.807 1.00 24.87 171 ARG A N 1
ATOM 1290 C CA . ARG A 1 171 ? 38.849 -7.923 7.555 1.00 26.62 171 ARG A CA 1
ATOM 1291 C C . ARG A 1 171 ? 37.989 -9.172 7.355 1.00 21.16 171 ARG A C 1
ATOM 1292 O O . ARG A 1 171 ? 37.500 -9.430 6.252 1.00 28.03 171 ARG A O 1
ATOM 1300 N N . LYS A 1 172 ? 37.814 -9.947 8.424 1.00 21.64 172 LYS A N 1
ATOM 1301 C CA . LYS A 1 172 ? 37.036 -11.183 8.335 1.00 19.41 172 LYS A CA 1
ATOM 1302 C C . LYS A 1 172 ? 35.559 -10.898 8.102 1.00 22.28 172 LYS A C 1
ATOM 1303 O O . LYS A 1 172 ? 34.884 -11.609 7.342 1.00 21.77 172 LYS A O 1
ATOM 1309 N N . VAL A 1 173 ? 35.048 -9.866 8.762 1.00 23.64 173 VAL A N 1
ATOM 1310 C CA . VAL A 1 173 ? 33.661 -9.465 8.557 1.00 21.71 173 VAL A CA 1
ATOM 1311 C C . VAL A 1 173 ? 33.472 -8.932 7.127 1.00 26.88 173 VAL A C 1
ATOM 1312 O O . VAL A 1 173 ? 32.530 -9.300 6.422 1.00 26.27 173 VAL A O 1
ATOM 1316 N N . ASP A 1 174 ? 34.386 -8.081 6.684 1.00 23.23 174 ASP A N 1
ATOM 1317 C CA . ASP A 1 174 ? 34.291 -7.526 5.340 1.00 26.74 174 ASP A CA 1
ATOM 1318 C C . ASP A 1 174 ? 34.366 -8.620 4.268 1.00 30.06 174 ASP A C 1
ATOM 1319 O O . ASP A 1 174 ? 33.778 -8.487 3.191 1.00 29.11 174 ASP A O 1
ATOM 1324 N N . ALA A 1 175 ? 35.085 -9.700 4.575 1.00 25.57 175 ALA A N 1
ATOM 1325 C CA . ALA A 1 175 ? 35.234 -10.834 3.663 1.00 24.76 175 ALA A CA 1
ATOM 1326 C C . ALA A 1 175 ? 33.966 -11.678 3.566 1.00 28.36 175 ALA A C 1
ATOM 1327 O O . ALA A 1 175 ? 33.814 -12.478 2.639 1.00 27.76 175 ALA A O 1
ATOM 1329 N N . GLY A 1 176 ? 33.063 -11.518 4.533 1.00 27.02 176 GLY A N 1
ATOM 1330 C CA . GLY A 1 176 ? 31.797 -12.225 4.473 1.00 29.81 176 GLY A CA 1
ATOM 1331 C C . GLY A 1 176 ? 31.292 -12.839 5.766 1.00 29.41 176 GLY A C 1
ATOM 1332 O O . GLY A 1 176 ? 30.196 -13.413 5.791 1.00 28.24 176 GLY A O 1
ATOM 1333 N N . ALA A 1 177 ? 32.062 -12.729 6.847 1.00 23.30 177 ALA A N 1
ATOM 1334 C CA . ALA A 1 177 ? 31.628 -13.331 8.102 1.00 25.07 177 ALA A CA 1
ATOM 1335 C C . ALA A 1 177 ? 30.414 -12.578 8.638 1.00 27.41 177 ALA A C 1
ATOM 1336 O O . ALA A 1 177 ? 30.417 -11.351 8.711 1.00 27.80 177 ALA A O 1
ATOM 1338 N N . ASN A 1 178 ? 29.364 -13.302 9.005 1.00 23.96 178 ASN A N 1
ATOM 1339 C CA . ASN A 1 178 ? 28.179 -12.615 9.512 1.00 28.88 178 ASN A CA 1
ATOM 1340 C C . ASN A 1 178 ? 27.906 -12.816 11.003 1.00 28.47 178 ASN A C 1
ATOM 1341 O O . ASN A 1 178 ? 26.902 -12.321 11.529 1.00 27.04 178 ASN A O 1
ATOM 1346 N N . ARG A 1 179 ? 28.804 -13.534 11.676 1.00 25.29 179 ARG A N 1
ATOM 1347 C CA . ARG A 1 179 ? 28.830 -13.586 13.143 1.00 27.27 179 ARG A CA 1
ATOM 1348 C C . ARG A 1 179 ? 30.270 -13.525 13.635 1.00 22.07 179 ARG A C 1
ATOM 1349 O O . ARG A 1 179 ? 31.171 -14.063 12.997 1.00 21.74 179 ARG A O 1
ATOM 1357 N N . ALA A 1 180 ? 30.486 -12.881 14.779 1.00 18.44 180 ALA A N 1
ATOM 1358 C CA . ALA A 1 180 ? 31.754 -12.978 15.490 1.00 16.77 180 ALA A CA 1
ATOM 1359 C C . ALA A 1 180 ? 31.477 -13.601 16.848 1.00 17.83 180 ALA A C 1
ATOM 1360 O O . ALA A 1 180 ? 30.566 -13.171 17.527 1.00 19.03 180 ALA A O 1
ATOM 1362 N N . ILE A 1 181 ? 32.261 -14.602 17.216 1.00 15.26 181 ILE A N 1
ATOM 1363 C CA . ILE A 1 181 ? 32.092 -15.280 18.508 1.00 15.52 181 ILE A CA 1
ATOM 1364 C C . ILE A 1 181 ? 33.365 -15.103 19.313 1.00 15.95 181 ILE A C 1
ATOM 1365 O O . ILE A 1 181 ? 34.458 -15.395 18.812 1.00 16.66 181 ILE A O 1
ATOM 1370 N N . THR A 1 182 ? 33.260 -14.668 20.570 1.00 15.70 182 THR A N 1
ATOM 1371 C CA . THR A 1 182 ? 34.487 -14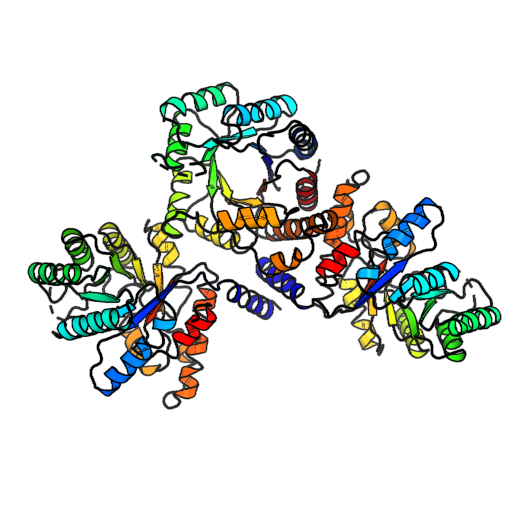.361 21.315 1.00 15.21 182 THR A CA 1
ATOM 1372 C C . THR A 1 182 ? 35.089 -15.588 21.974 1.00 15.59 182 THR A C 1
ATOM 1373 O O . THR A 1 182 ? 34.377 -16.528 22.362 1.00 18.04 182 THR A O 1
ATOM 1377 N N . GLN A 1 183 ? 36.407 -15.552 22.109 1.00 14.84 183 GLN A N 1
ATOM 1378 C CA . GLN A 1 183 ? 37.121 -16.386 23.052 1.00 16.65 183 GLN A CA 1
ATOM 1379 C C . GLN A 1 183 ? 36.446 -16.153 24.410 1.00 14.96 183 GLN A C 1
ATOM 1380 O O . GLN A 1 183 ? 35.874 -15.092 24.654 1.00 16.78 183 GLN A O 1
ATOM 1386 N N . PHE A 1 184 ? 36.504 -17.140 25.292 1.00 19.16 184 PHE A N 1
ATOM 1387 C CA . PHE A 1 184 ? 35.934 -16.946 26.619 1.00 19.06 184 PHE A CA 1
ATOM 1388 C C . PHE A 1 184 ? 36.728 -15.894 27.394 1.00 17.50 184 PHE A C 1
ATOM 1389 O O . PHE A 1 184 ? 37.885 -15.602 27.076 1.00 18.78 184 PHE A O 1
ATOM 1397 N N . PHE A 1 185 ? 36.080 -15.318 28.399 1.00 16.31 185 PHE A N 1
ATOM 1398 C CA . PHE A 1 185 ? 36.704 -14.291 29.234 1.00 15.71 185 PHE A CA 1
ATOM 1399 C C . PHE A 1 185 ? 36.074 -14.392 30.609 1.00 19.47 185 PHE A C 1
ATOM 1400 O O . PHE A 1 185 ? 34.980 -14.925 30.747 1.00 17.63 185 PHE A O 1
ATOM 1408 N N . PHE A 1 186 ? 36.772 -13.885 31.617 1.00 17.72 186 PHE A N 1
ATOM 1409 C CA . PHE A 1 186 ? 36.209 -13.803 32.962 1.00 19.34 186 PHE A CA 1
ATOM 1410 C C . PHE A 1 186 ? 36.127 -12.383 33.498 1.00 21.39 186 PHE A C 1
ATOM 1411 O O . PHE A 1 186 ? 35.487 -12.140 34.533 1.00 23.26 186 PHE A O 1
ATOM 1419 N N . ASP A 1 187 ? 36.752 -11.458 32.766 1.00 19.61 187 ASP A N 1
ATOM 1420 C CA . ASP A 1 187 ? 36.720 -10.033 33.044 1.00 21.93 187 ASP A CA 1
ATOM 1421 C C . ASP A 1 187 ? 35.625 -9.479 32.135 1.00 23.12 187 ASP A C 1
ATOM 1422 O O . ASP A 1 187 ? 35.835 -9.299 30.936 1.00 19.87 187 ASP A O 1
ATOM 1427 N N . VAL A 1 188 ? 34.435 -9.274 32.695 1.00 20.46 188 VAL A N 1
ATOM 1428 C CA . VAL A 1 188 ? 33.283 -8.852 31.900 1.00 20.96 188 VAL A CA 1
ATOM 1429 C C . VAL A 1 188 ? 33.507 -7.473 31.267 1.00 22.64 188 VAL A C 1
ATOM 1430 O O . VAL A 1 188 ? 33.079 -7.215 30.136 1.00 21.20 188 VAL A O 1
ATOM 1434 N N . GLU A 1 189 ? 34.187 -6.590 31.988 1.00 20.26 189 GLU A N 1
ATOM 1435 C CA . GLU A 1 189 ? 34.481 -5.265 31.435 1.00 22.36 189 GLU A CA 1
ATOM 1436 C C . GLU A 1 189 ? 35.319 -5.360 30.151 1.00 27.29 189 GLU A C 1
ATOM 1437 O O . GLU A 1 189 ? 35.186 -4.527 29.247 1.00 26.67 189 GLU A O 1
ATOM 1443 N N . SER A 1 190 ? 36.187 -6.362 30.056 1.00 25.40 190 SER A N 1
ATOM 1444 C CA A SER A 1 190 ? 36.993 -6.518 28.854 0.50 27.96 190 SER A CA 1
ATOM 1445 C CA B SER A 1 190 ? 36.997 -6.547 28.857 0.50 28.15 190 SER A CA 1
ATOM 1446 C C . SER A 1 190 ? 36.118 -6.770 27.632 1.00 26.06 190 SER A C 1
ATOM 1447 O O . SER A 1 190 ? 36.355 -6.187 26.568 1.00 25.88 190 SER A O 1
ATOM 1452 N N . TYR A 1 191 ? 35.102 -7.617 27.779 1.00 21.15 191 TYR A N 1
ATOM 1453 C CA . TYR A 1 191 ? 34.169 -7.856 26.683 1.00 21.53 191 TYR A CA 1
ATOM 1454 C C . TYR A 1 191 ? 33.418 -6.575 26.318 1.00 21.26 191 TYR A C 1
ATOM 1455 O O . TYR A 1 191 ? 33.280 -6.228 25.145 1.00 20.17 191 TYR A O 1
ATOM 1464 N N . LEU A 1 192 ? 32.915 -5.867 27.326 1.00 18.58 192 LEU A N 1
ATOM 1465 C CA . LEU A 1 192 ? 32.119 -4.693 27.042 1.00 15.76 192 LEU A CA 1
ATOM 1466 C C . LEU A 1 192 ? 32.969 -3.610 26.375 1.00 20.60 192 LEU A C 1
ATOM 1467 O O . LEU A 1 192 ? 32.509 -2.918 25.470 1.00 21.25 192 LEU A O 1
ATOM 1472 N N . ARG A 1 193 ? 34.206 -3.450 26.832 1.00 20.87 193 ARG A N 1
ATOM 1473 C CA A ARG A 1 193 ? 35.081 -2.465 26.213 0.50 22.71 193 ARG A CA 1
ATOM 1474 C CA B ARG A 1 193 ? 35.121 -2.486 26.223 0.50 23.93 193 ARG A CA 1
ATOM 1475 C C . ARG A 1 193 ? 35.393 -2.852 24.766 1.00 22.88 193 ARG A C 1
ATOM 1476 O O . ARG A 1 193 ? 35.376 -1.990 23.873 1.00 22.20 193 ARG A O 1
ATOM 1491 N N . PHE A 1 194 ? 35.656 -4.135 24.534 1.00 20.47 194 PHE A N 1
ATOM 1492 C CA . PHE A 1 194 ? 35.891 -4.640 23.178 1.00 19.96 194 PHE A CA 1
ATOM 1493 C C . PHE A 1 194 ? 34.684 -4.400 22.270 1.00 20.08 194 PHE A C 1
ATOM 1494 O O . PHE A 1 194 ? 34.831 -3.972 21.132 1.00 19.80 194 PHE A O 1
ATOM 1502 N N . ARG A 1 195 ? 33.483 -4.666 22.770 1.00 20.88 195 ARG A N 1
ATOM 1503 C CA . ARG A 1 195 ? 32.284 -4.435 21.967 1.00 21.30 195 ARG A CA 1
ATOM 1504 C C . ARG A 1 195 ? 32.212 -2.972 21.510 1.00 18.35 195 ARG A C 1
ATOM 1505 O O . ARG A 1 195 ? 31.903 -2.661 20.347 1.00 19.80 195 ARG A O 1
ATOM 1513 N N . ASP A 1 196 ? 32.524 -2.052 22.416 1.00 21.00 196 ASP A N 1
ATOM 1514 C CA . ASP A 1 196 ? 32.569 -0.646 22.040 1.00 21.84 196 ASP A CA 1
ATOM 1515 C C . ASP A 1 196 ? 33.657 -0.340 21.002 1.00 20.68 196 ASP A C 1
ATOM 1516 O O . ASP A 1 196 ? 33.449 0.433 20.066 1.00 22.97 196 ASP A O 1
ATOM 1521 N N . ARG A 1 197 ? 34.825 -0.954 21.157 1.00 20.26 197 ARG A N 1
ATOM 1522 C CA . ARG A 1 197 ? 35.892 -0.737 20.184 1.00 20.90 197 ARG A CA 1
ATOM 1523 C C . ARG A 1 197 ? 35.516 -1.273 18.804 1.00 19.93 197 ARG A C 1
ATOM 1524 O O . ARG A 1 197 ? 35.922 -0.712 17.782 1.00 24.10 197 ARG A O 1
ATOM 1532 N N . CYS A 1 198 ? 34.750 -2.367 18.776 1.00 19.89 198 CYS A N 1
ATOM 1533 C CA . CYS A 1 198 ? 34.295 -2.911 17.501 1.00 18.46 198 CYS A CA 1
ATOM 1534 C C . CYS A 1 198 ? 33.429 -1.895 16.757 1.00 20.00 198 CYS A C 1
ATOM 1535 O O . CYS A 1 198 ? 33.543 -1.740 15.542 1.00 22.43 198 CYS A O 1
ATOM 1538 N N . VAL A 1 199 ? 32.557 -1.202 17.486 1.00 20.69 199 VAL A N 1
ATOM 1539 C CA . VAL A 1 199 ? 31.785 -0.124 16.868 1.00 22.43 199 VAL A CA 1
ATOM 1540 C C . VAL A 1 199 ? 32.682 0.992 16.371 1.00 25.42 199 VAL A C 1
ATOM 1541 O O . VAL A 1 199 ? 32.505 1.515 15.272 1.00 27.18 199 VAL A O 1
ATOM 1545 N N . SER A 1 200 ? 33.670 1.363 17.174 1.00 26.13 200 SER A N 1
ATOM 1546 C CA . SER A 1 200 ? 34.576 2.421 16.743 1.00 32.37 200 SER A CA 1
ATOM 1547 C C . SER A 1 200 ? 35.290 2.074 15.434 1.00 31.79 200 SER A C 1
ATOM 1548 O O . SER A 1 200 ? 35.581 2.955 14.627 1.00 36.15 200 SER A O 1
ATOM 1551 N N . ALA A 1 201 ? 35.543 0.786 15.210 1.00 28.51 201 ALA A N 1
ATOM 1552 C CA . ALA A 1 201 ? 36.219 0.317 14.011 1.00 29.86 201 ALA A CA 1
ATOM 1553 C C . ALA A 1 201 ? 35.241 0.045 12.872 1.00 29.69 201 ALA A C 1
ATOM 1554 O O . ALA A 1 201 ? 35.626 -0.447 11.824 1.00 28.79 201 ALA A O 1
ATOM 1556 N N . GLY A 1 202 ? 33.968 0.360 13.080 1.00 26.07 202 GLY A N 1
ATOM 1557 C CA . GLY A 1 202 ? 32.987 0.208 12.017 1.00 27.27 202 GLY A CA 1
ATOM 1558 C C . GLY A 1 202 ? 32.511 -1.211 11.746 1.00 25.31 202 GLY A C 1
ATOM 1559 O O . GLY A 1 202 ? 31.973 -1.485 10.677 1.00 28.58 202 GLY A O 1
ATOM 1560 N N . ILE A 1 203 ? 32.693 -2.111 12.708 1.00 23.25 203 ILE A N 1
ATOM 1561 C CA . ILE A 1 203 ? 32.261 -3.501 12.544 1.00 21.70 203 ILE A CA 1
ATOM 1562 C C . ILE A 1 203 ? 30.762 -3.607 12.883 1.00 23.58 203 ILE A C 1
ATOM 1563 O O . ILE A 1 203 ? 30.351 -3.286 13.996 1.00 23.30 203 ILE A O 1
ATOM 1568 N N . ASP A 1 204 ? 29.945 -4.053 11.929 1.00 24.19 204 ASP A N 1
ATOM 1569 C CA . ASP A 1 204 ? 28.491 -3.969 12.116 1.00 19.91 204 ASP A CA 1
ATOM 1570 C C . ASP A 1 204 ? 27.828 -5.278 12.512 1.00 25.79 204 ASP A C 1
ATOM 1571 O O . ASP A 1 204 ? 26.603 -5.363 12.602 1.00 24.75 204 ASP A O 1
ATOM 1576 N N . VAL A 1 205 ? 28.628 -6.301 12.794 1.00 25.27 205 VAL A N 1
ATOM 1577 C CA . VAL A 1 205 ? 28.052 -7.546 13.257 1.00 24.15 205 VAL A CA 1
ATOM 1578 C C . VAL A 1 205 ? 28.002 -7.637 14.787 1.00 19.32 205 VAL A C 1
ATOM 1579 O O . VAL A 1 205 ? 28.811 -7.047 15.517 1.00 20.50 205 VAL A O 1
ATOM 1583 N N . GLU A 1 206 ? 27.040 -8.387 15.288 1.00 24.89 206 GLU A N 1
ATOM 1584 C CA . GLU A 1 206 ? 26.958 -8.544 16.725 1.00 26.27 206 GLU A CA 1
ATOM 1585 C C . GLU A 1 206 ? 28.174 -9.343 17.190 1.00 24.58 206 GLU A C 1
ATOM 1586 O O . GLU A 1 206 ? 28.672 -10.217 16.469 1.00 21.62 206 GLU A O 1
ATOM 1592 N N . ILE A 1 207 ? 28.689 -9.002 18.364 1.00 19.79 207 ILE A N 1
ATOM 1593 C CA . ILE A 1 207 ? 29.845 -9.681 18.923 1.00 18.41 207 ILE A CA 1
ATOM 1594 C C . ILE A 1 207 ? 29.307 -10.633 19.990 1.00 27.81 207 ILE A C 1
ATOM 1595 O O . ILE A 1 207 ? 28.957 -10.196 21.088 1.00 29.75 207 ILE A O 1
ATOM 1600 N N . ILE A 1 208 ? 29.215 -11.918 19.655 1.00 16.09 208 ILE A N 1
ATOM 1601 C CA . ILE A 1 208 ? 28.575 -12.903 20.540 1.00 18.43 208 ILE A CA 1
ATOM 1602 C C . ILE A 1 208 ? 29.564 -13.401 21.589 1.00 16.59 208 ILE A C 1
ATOM 1603 O O . ILE A 1 208 ? 30.612 -13.963 21.259 1.00 17.40 208 ILE A O 1
ATOM 1608 N N . PRO A 1 209 ? 29.238 -13.226 22.878 1.00 15.15 209 PRO A N 1
ATOM 1609 C CA . PRO A 1 209 ? 30.180 -13.697 23.897 1.00 15.74 209 PRO A CA 1
ATOM 1610 C C . PRO A 1 209 ? 30.194 -15.224 23.992 1.00 17.52 209 PRO A C 1
ATOM 1611 O O . PRO A 1 209 ? 29.136 -15.865 24.101 1.00 17.90 209 PRO A O 1
ATOM 1615 N N . GLY A 1 210 ? 31.390 -15.793 23.905 1.00 16.45 210 GLY A N 1
ATOM 1616 C CA . GLY A 1 210 ? 31.586 -17.202 24.201 1.00 16.65 210 GLY A CA 1
ATOM 1617 C C . GLY A 1 210 ? 31.755 -17.344 25.706 1.00 15.91 210 GLY A C 1
ATOM 1618 O O . GLY A 1 210 ? 32.573 -16.662 26.319 1.00 19.68 210 GLY A O 1
ATOM 1619 N N . ILE A 1 211 ? 30.946 -18.208 26.305 1.00 12.64 211 ILE A N 1
ATOM 1620 C CA . ILE A 1 211 ? 30.937 -18.408 27.756 1.00 14.99 211 ILE A CA 1
ATOM 1621 C C . ILE A 1 211 ? 31.509 -19.780 28.086 1.00 13.82 211 ILE A C 1
ATOM 1622 O O . ILE A 1 211 ? 31.035 -20.792 27.569 1.00 14.99 211 ILE A O 1
ATOM 1627 N N . LEU A 1 212 ? 32.517 -19.819 28.950 1.00 13.80 212 LEU A N 1
ATOM 1628 C CA . LEU A 1 212 ? 33.044 -21.091 29.447 1.00 15.24 212 LEU A CA 1
ATOM 1629 C C . LEU A 1 212 ? 32.613 -21.289 30.902 1.00 14.16 212 LEU A C 1
ATOM 1630 O O . LEU A 1 212 ? 33.217 -20.709 31.801 1.00 16.64 212 LEU A O 1
ATOM 1635 N N . PRO A 1 213 ? 31.580 -22.120 31.137 1.00 13.57 213 PRO A N 1
ATOM 1636 C CA . PRO A 1 213 ? 31.234 -22.478 32.525 1.00 14.05 213 PRO A CA 1
ATOM 1637 C C . PRO A 1 213 ? 32.355 -23.314 33.122 1.00 16.21 213 PRO A C 1
ATOM 1638 O O . PRO A 1 213 ? 32.779 -24.313 32.509 1.00 19.42 213 PRO A O 1
ATOM 1642 N N . VAL A 1 214 ? 32.832 -22.932 34.309 1.00 16.32 214 VAL A N 1
ATOM 1643 C CA . VAL A 1 214 ? 33.992 -23.619 34.862 1.00 14.77 214 VAL A CA 1
ATOM 1644 C C . VAL A 1 214 ? 33.599 -24.612 35.939 1.00 17.64 214 VAL A C 1
ATOM 1645 O O . VAL A 1 214 ? 33.082 -24.224 36.984 1.00 18.65 214 VAL A O 1
ATOM 1649 N N . SER A 1 215 ? 33.847 -25.892 35.678 1.00 19.77 215 SER A N 1
ATOM 1650 C CA . SER A 1 215 ? 33.692 -26.909 36.720 1.00 22.14 215 SER A CA 1
ATOM 1651 C C . SER A 1 215 ? 35.043 -27.483 37.119 1.00 23.93 215 SER A C 1
ATOM 1652 O O . SER A 1 215 ? 35.190 -28.002 38.219 1.00 26.27 215 SER A O 1
ATOM 1655 N N . ASN A 1 216 ? 36.023 -27.394 36.224 1.00 20.31 216 ASN A N 1
ATOM 1656 C CA . ASN A 1 216 ? 37.384 -27.831 36.540 1.00 22.03 216 ASN A CA 1
ATOM 1657 C C . ASN A 1 216 ? 38.311 -26.646 36.405 1.00 24.11 216 ASN A C 1
ATOM 1658 O O . ASN A 1 216 ? 38.627 -26.222 35.294 1.00 22.78 216 ASN A O 1
ATOM 1663 N N . PHE A 1 217 ? 38.743 -26.094 37.529 1.00 19.13 217 PHE A N 1
ATOM 1664 C CA . PHE A 1 217 ? 39.545 -24.878 37.467 1.00 21.36 217 PHE A CA 1
ATOM 1665 C C . PHE A 1 217 ? 40.961 -25.114 36.944 1.00 21.55 217 PHE A C 1
ATOM 1666 O O . PHE A 1 217 ? 41.504 -24.282 36.217 1.00 25.75 217 PHE A O 1
ATOM 1674 N N . LYS A 1 218 ? 41.569 -26.230 37.337 1.00 23.95 218 LYS A N 1
ATOM 1675 C CA . LYS A 1 218 ? 42.905 -26.547 36.837 1.00 28.84 218 LYS A CA 1
ATOM 1676 C C . LYS A 1 218 ? 42.903 -26.502 35.314 1.00 23.96 218 LYS A C 1
ATOM 1677 O O . LYS A 1 218 ? 43.817 -25.946 34.698 1.00 25.75 218 LYS A O 1
ATOM 1683 N N . GLN A 1 219 ? 41.880 -27.118 34.728 1.00 22.86 219 GLN A N 1
ATOM 1684 C CA . GLN A 1 219 ? 41.740 -27.203 33.273 1.00 24.27 219 GLN A CA 1
ATOM 1685 C C . GLN A 1 219 ? 41.497 -25.820 32.675 1.00 25.36 219 GLN A C 1
ATOM 1686 O O . GLN A 1 219 ? 42.119 -25.438 31.684 1.00 26.52 219 GLN A O 1
ATOM 1692 N N . ALA A 1 220 ? 40.592 -25.063 33.283 1.00 23.36 220 ALA A N 1
ATOM 1693 C CA . ALA A 1 220 ? 40.295 -23.729 32.782 1.00 22.75 220 ALA A CA 1
ATOM 1694 C C . ALA A 1 220 ? 41.534 -22.832 32.838 1.00 24.94 220 ALA A C 1
ATOM 1695 O O . ALA A 1 220 ? 41.761 -22.019 31.945 1.00 24.79 220 ALA A O 1
ATOM 1697 N N . LYS A 1 221 ? 42.327 -22.967 33.898 1.00 22.20 221 LYS A N 1
ATOM 1698 C CA . LYS A 1 221 ? 43.472 -22.094 34.073 1.00 23.27 221 LYS A CA 1
ATOM 1699 C C . LYS A 1 221 ? 44.500 -22.402 32.996 1.00 27.08 221 LYS A C 1
ATOM 1700 O O . LYS A 1 221 ? 45.127 -21.500 32.451 1.00 26.93 221 LYS A O 1
ATOM 1706 N N . LYS A 1 222 ? 44.643 -23.683 32.674 1.00 26.91 222 LYS A N 1
ATOM 1707 C CA . LYS A 1 222 ? 45.541 -24.101 31.594 1.00 28.85 222 LYS A CA 1
ATOM 1708 C C . LYS A 1 222 ? 45.091 -23.496 30.269 1.00 29.48 222 LYS A C 1
ATOM 1709 O O . LYS A 1 222 ? 45.907 -22.947 29.532 1.00 31.42 222 LYS A O 1
ATOM 1711 N N . LEU A 1 223 ? 43.795 -23.591 29.970 1.00 27.27 223 LEU A N 1
ATOM 1712 C CA . LEU A 1 223 ? 43.251 -23.003 28.742 1.00 24.93 223 LEU A CA 1
ATOM 1713 C C . LEU A 1 223 ? 43.456 -21.491 28.719 1.00 29.17 223 LEU A C 1
ATOM 1714 O O . LEU A 1 223 ? 43.905 -20.933 27.722 1.00 30.16 223 LEU A O 1
ATOM 1719 N N . ALA A 1 224 ? 43.124 -20.826 29.825 1.00 22.56 224 ALA A N 1
ATOM 1720 C CA . ALA A 1 224 ? 43.259 -19.372 29.903 1.00 22.94 224 ALA A CA 1
ATOM 1721 C C . ALA A 1 224 ? 44.694 -18.914 29.678 1.00 32.78 224 ALA A C 1
ATOM 1722 O O . ALA A 1 224 ? 44.943 -17.945 28.956 1.00 33.04 224 ALA A O 1
ATOM 1724 N N . ASP A 1 225 ? 45.642 -19.598 30.312 1.00 29.53 225 ASP A N 1
ATOM 1725 C CA . ASP A 1 225 ? 47.041 -19.198 30.204 1.00 33.26 225 ASP A CA 1
ATOM 1726 C C . ASP A 1 225 ? 47.546 -19.355 28.774 1.00 36.38 225 ASP A C 1
ATOM 1727 O O . ASP A 1 225 ? 48.375 -18.571 28.311 1.00 41.30 225 ASP A O 1
ATOM 1732 N N . MET A 1 226 ? 47.038 -20.367 28.076 1.00 34.83 226 MET A N 1
ATOM 1733 C CA . MET A 1 226 ? 47.400 -20.615 26.679 1.00 36.44 226 MET A CA 1
ATOM 1734 C C . MET A 1 226 ? 46.844 -19.553 25.736 1.00 36.57 226 MET A C 1
ATOM 1735 O O . MET A 1 226 ? 47.372 -19.337 24.643 1.00 36.63 226 MET A O 1
ATOM 1740 N N . THR A 1 227 ? 45.773 -18.890 26.158 1.00 30.01 227 THR A N 1
ATOM 1741 C CA . THR A 1 227 ? 45.025 -18.025 25.257 1.00 30.41 227 THR A CA 1
ATOM 1742 C C . THR A 1 227 ? 45.064 -16.564 25.662 1.00 35.09 227 THR A C 1
ATOM 1743 O O . THR A 1 227 ? 44.337 -15.748 25.094 1.00 32.70 227 THR A O 1
ATOM 1747 N N . ASN A 1 228 ? 45.890 -16.243 26.657 1.00 29.42 228 ASN A N 1
ATOM 1748 C CA A ASN A 1 228 ? 46.032 -14.861 27.084 0.50 34.36 228 ASN A CA 1
ATOM 1749 C CA B ASN A 1 228 ? 46.045 -14.880 27.157 0.50 33.38 228 ASN A CA 1
ATOM 1750 C C . ASN A 1 228 ? 44.767 -14.316 27.758 1.00 31.32 228 ASN A C 1
ATOM 1751 O O . ASN A 1 228 ? 44.535 -13.104 27.742 1.00 34.33 228 ASN A O 1
ATOM 1760 N N . VAL A 1 229 ? 43.949 -15.207 28.321 1.00 24.50 229 VAL A N 1
ATOM 1761 C CA . VAL A 1 229 ? 42.722 -14.796 29.008 1.00 22.82 229 VAL A CA 1
ATOM 1762 C C . VAL A 1 229 ? 42.989 -14.583 30.501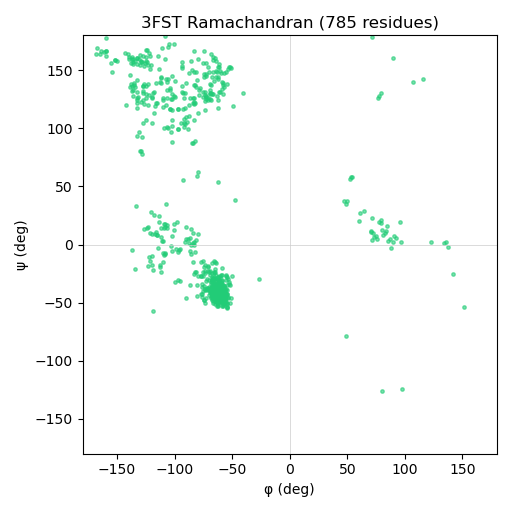 1.00 24.20 229 VAL A C 1
ATOM 1763 O O . VAL A 1 229 ? 43.511 -15.469 31.177 1.00 28.79 229 VAL A O 1
ATOM 1767 N N . ARG A 1 230 ? 42.632 -13.412 31.017 1.00 24.96 230 ARG A N 1
ATOM 1768 C CA . ARG A 1 230 ? 42.916 -13.087 32.411 1.00 24.76 230 ARG A CA 1
ATOM 1769 C C . ARG A 1 230 ? 41.935 -13.739 33.386 1.00 25.10 230 ARG A C 1
ATOM 1770 O O . ARG A 1 230 ? 40.723 -13.701 33.185 1.00 25.15 230 ARG A O 1
ATOM 1773 N N . ILE A 1 231 ? 42.476 -14.350 34.437 1.00 25.15 231 ILE A N 1
ATOM 1774 C CA A ILE A 1 231 ? 41.656 -14.827 35.540 0.50 23.08 231 ILE A CA 1
ATOM 1775 C CA B ILE A 1 231 ? 41.669 -14.838 35.549 0.50 23.41 231 ILE A CA 1
ATOM 1776 C C . ILE A 1 231 ? 41.775 -13.834 36.689 1.00 22.10 231 ILE A C 1
ATOM 1777 O O . ILE A 1 231 ? 42.843 -13.678 37.283 1.00 27.37 231 ILE A O 1
ATOM 1786 N N . PRO A 1 232 ? 40.681 -13.133 36.990 1.00 21.36 232 PRO A N 1
ATOM 1787 C CA . PRO A 1 232 ? 40.727 -12.163 38.080 1.00 22.28 232 PRO A CA 1
ATOM 1788 C C . PRO A 1 232 ? 41.186 -12.829 39.371 1.00 26.14 232 PRO A C 1
ATOM 1789 O O . PRO A 1 232 ? 40.927 -14.013 39.598 1.00 24.63 232 PRO A O 1
ATOM 1793 N N . ALA A 1 233 ? 41.876 -12.073 40.212 1.00 26.59 233 ALA A N 1
ATOM 1794 C CA . ALA A 1 233 ? 42.317 -12.605 41.494 1.00 25.09 233 ALA A CA 1
ATOM 1795 C C . ALA A 1 233 ? 41.166 -13.168 42.328 1.00 26.23 233 ALA A C 1
ATOM 1796 O O . ALA A 1 233 ? 41.332 -14.197 42.990 1.00 25.94 233 ALA A O 1
ATOM 1798 N N . TRP A 1 234 ? 40.002 -12.518 42.311 1.00 24.52 234 TRP A N 1
ATOM 1799 C CA . TRP A 1 234 ? 38.903 -13.020 43.139 1.00 23.54 234 TRP A CA 1
ATOM 1800 C C . TRP A 1 234 ? 38.447 -14.399 42.666 1.00 21.92 234 TRP A C 1
ATOM 1801 O O . TRP A 1 234 ? 37.973 -15.193 43.468 1.00 22.56 234 TRP A O 1
ATOM 1812 N N . MET A 1 235 ? 38.595 -14.675 41.371 1.00 21.64 235 MET A N 1
ATOM 1813 C CA . MET A 1 235 ? 38.181 -15.963 40.818 1.00 20.51 235 MET A CA 1
ATOM 1814 C C . MET A 1 235 ? 39.192 -17.051 41.176 1.00 19.87 235 MET A C 1
ATOM 1815 O O . MET A 1 235 ? 38.819 -18.168 41.533 1.00 20.79 235 MET A O 1
ATOM 1820 N N . ALA A 1 236 ? 40.477 -16.727 41.081 1.00 22.47 236 ALA A N 1
ATOM 1821 C CA . ALA A 1 236 ? 41.503 -17.646 41.562 1.00 25.10 236 ALA A CA 1
ATOM 1822 C C . ALA A 1 236 ? 41.241 -18.001 43.039 1.00 23.24 236 ALA A C 1
ATOM 1823 O O . ALA A 1 236 ? 41.310 -19.172 43.420 1.00 25.78 236 ALA A O 1
ATOM 1825 N N . GLN A 1 237 ? 40.909 -16.999 43.849 1.00 24.54 237 GLN A N 1
ATOM 1826 C CA . GLN A 1 237 ? 40.647 -17.213 45.280 1.00 26.69 237 GLN A CA 1
ATOM 1827 C C . GLN A 1 237 ? 39.406 -18.076 45.486 1.00 26.21 237 GLN A C 1
ATOM 1828 O O . GLN A 1 237 ? 39.343 -18.906 46.403 1.00 27.21 237 GLN A O 1
ATOM 1834 N N . MET A 1 238 ? 38.417 -17.886 44.622 1.00 23.40 238 MET A N 1
ATOM 1835 C CA A MET A 1 238 ? 37.178 -18.639 44.718 0.50 23.02 238 MET A CA 1
ATOM 1836 C CA B MET A 1 238 ? 37.177 -18.647 44.724 0.50 23.06 238 MET A CA 1
ATOM 1837 C C . MET A 1 238 ? 37.397 -20.136 44.494 1.00 24.59 238 MET A C 1
ATOM 1838 O O . MET A 1 238 ? 36.698 -20.964 45.065 1.00 24.16 238 MET A O 1
ATOM 1847 N N . PHE A 1 239 ? 38.371 -20.488 43.657 1.00 24.60 239 PHE A N 1
ATOM 1848 C CA . PHE A 1 239 ? 38.612 -21.903 43.386 1.00 20.56 239 PHE A CA 1
ATOM 1849 C C . PHE A 1 239 ? 39.738 -22.504 44.216 1.00 23.16 239 PHE A C 1
ATOM 1850 O O . PHE A 1 239 ? 39.962 -23.714 44.203 1.00 24.96 239 PHE A O 1
ATOM 1858 N N . ASP A 1 240 ? 40.436 -21.659 44.961 1.00 24.66 240 ASP A N 1
ATOM 1859 C CA . ASP A 1 240 ? 41.497 -22.131 45.826 1.00 24.18 240 ASP A CA 1
ATOM 1860 C C . ASP A 1 240 ? 40.955 -23.135 46.831 1.00 31.15 240 ASP A C 1
ATOM 1861 O O . ASP A 1 240 ? 39.914 -22.912 47.447 1.00 26.17 240 ASP A O 1
ATOM 1866 N N . GLY A 1 241 ? 41.665 -24.245 46.986 1.00 26.10 241 GLY A N 1
ATOM 1867 C CA . GLY A 1 241 ? 41.299 -25.262 47.958 1.00 25.60 241 GLY A CA 1
ATOM 1868 C C . GLY A 1 241 ? 40.273 -26.266 47.473 1.00 23.46 241 GLY A C 1
ATOM 1869 O O . GLY A 1 241 ? 39.862 -27.136 48.235 1.00 26.63 241 GLY A O 1
ATOM 1870 N N . LEU A 1 242 ? 39.863 -26.166 46.208 1.00 19.98 242 LEU A N 1
ATOM 1871 C CA . LEU A 1 242 ? 38.811 -27.040 45.697 1.00 18.90 242 LEU A CA 1
ATOM 1872 C C . LEU A 1 242 ? 39.303 -28.143 44.750 1.00 20.39 242 LEU A C 1
ATOM 1873 O O . LEU A 1 242 ? 38.498 -28.764 44.058 1.00 20.39 242 LEU A O 1
ATOM 1878 N N . ASP A 1 243 ? 40.610 -28.386 44.724 1.00 28.87 243 ASP A N 1
ATOM 1879 C CA . ASP A 1 243 ? 41.168 -29.377 43.798 1.00 27.08 243 ASP A CA 1
ATOM 1880 C C . ASP A 1 243 ? 40.483 -30.741 43.878 1.00 29.11 243 ASP A C 1
ATOM 1881 O O . ASP A 1 243 ? 40.336 -31.426 42.865 1.00 32.82 243 ASP A O 1
ATOM 1886 N N . ASP A 1 244 ? 40.064 -31.136 45.074 1.00 25.76 244 ASP A N 1
ATOM 1887 C CA . ASP A 1 244 ? 39.435 -32.440 45.248 1.00 32.27 244 ASP A CA 1
ATOM 1888 C C . ASP A 1 244 ? 37.968 -32.353 45.632 1.00 29.75 244 ASP A C 1
ATOM 1889 O O . ASP A 1 244 ? 37.422 -33.289 46.221 1.00 29.87 244 ASP A O 1
ATOM 1894 N N . ASP A 1 245 ? 37.320 -31.242 45.284 1.00 20.43 245 ASP A N 1
ATOM 1895 C CA . ASP A 1 245 ? 35.927 -31.040 45.661 1.00 22.02 245 ASP A CA 1
ATOM 1896 C C . ASP A 1 245 ? 35.120 -30.649 44.433 1.00 23.86 245 ASP A C 1
ATOM 1897 O O . ASP A 1 245 ? 34.822 -29.471 44.211 1.00 19.27 245 ASP A O 1
ATOM 1902 N N . ALA A 1 246 ? 34.751 -31.643 43.639 1.00 22.41 246 ALA A N 1
ATOM 1903 C CA . ALA A 1 246 ? 34.062 -31.378 42.388 1.00 23.26 246 ALA A CA 1
ATOM 1904 C C . ALA A 1 246 ? 32.706 -30.734 42.607 1.00 20.26 246 ALA A C 1
ATOM 1905 O O . ALA A 1 246 ? 32.278 -29.913 41.793 1.00 22.48 246 ALA A O 1
ATOM 1907 N N . GLU A 1 247 ? 32.032 -31.117 43.690 1.00 23.30 247 GLU A N 1
ATOM 1908 C CA . GLU A 1 247 ? 30.707 -30.574 43.998 1.00 25.52 247 GLU A CA 1
ATOM 1909 C C . GLU A 1 247 ? 30.759 -29.067 44.243 1.00 21.01 247 GLU A C 1
ATOM 1910 O O . GLU A 1 247 ? 30.013 -28.295 43.618 1.00 20.26 247 GLU A O 1
ATOM 1912 N N . THR A 1 248 ? 31.650 -28.643 45.130 1.00 18.44 248 THR A N 1
ATOM 1913 C CA . THR A 1 248 ? 31.766 -27.208 45.415 1.00 16.31 248 THR A CA 1
ATOM 1914 C C . THR A 1 248 ? 32.232 -26.452 44.165 1.00 16.98 248 THR A C 1
ATOM 1915 O O . THR A 1 248 ? 31.725 -25.380 43.876 1.00 17.07 248 THR A O 1
ATOM 1919 N N . ARG A 1 249 ? 33.175 -27.019 43.410 1.00 18.70 249 ARG A N 1
ATOM 1920 C CA . ARG A 1 249 ? 33.609 -26.335 42.188 1.00 15.75 249 ARG A CA 1
ATOM 1921 C C . ARG A 1 249 ? 32.447 -26.056 41.247 1.00 18.03 249 ARG A C 1
ATOM 1922 O O . ARG A 1 249 ? 32.370 -24.993 40.638 1.00 17.71 249 ARG A O 1
ATOM 1930 N N . LYS A 1 250 ? 31.553 -27.027 41.101 1.00 16.20 250 LYS A N 1
ATOM 1931 C CA . LYS A 1 250 ? 30.425 -26.854 40.201 1.00 18.02 250 LYS A CA 1
ATOM 1932 C C . LYS A 1 250 ? 29.496 -25.737 40.688 1.00 16.33 250 LYS A C 1
ATOM 1933 O O . LYS A 1 250 ? 29.027 -24.927 39.903 1.00 15.66 250 LYS A O 1
ATOM 1939 N N . LEU A 1 251 ? 29.206 -25.707 41.984 1.00 14.39 251 LEU A N 1
ATOM 1940 C CA . LEU A 1 251 ? 28.323 -24.664 42.491 1.00 13.05 251 LEU A CA 1
ATOM 1941 C C . LEU A 1 251 ? 28.959 -23.288 42.352 1.00 17.11 251 LEU A C 1
ATOM 1942 O O . LEU A 1 251 ? 28.279 -22.317 41.998 1.00 16.60 251 LEU A O 1
ATOM 1947 N N . VAL A 1 252 ? 30.254 -23.192 42.653 1.00 15.19 252 VAL A N 1
ATOM 1948 C CA A VAL A 1 252 ? 31.003 -21.934 42.531 0.50 16.53 252 VAL A CA 1
ATOM 1949 C CA B VAL A 1 252 ? 30.915 -21.892 42.548 0.50 16.78 252 VAL A CA 1
ATOM 1950 C C . VAL A 1 252 ? 31.067 -21.444 41.087 1.00 15.64 252 VAL A C 1
ATOM 1951 O O . VAL A 1 252 ? 30.868 -20.263 40.785 1.00 15.60 252 VAL A O 1
ATOM 1958 N N . GLY A 1 253 ? 31.376 -22.373 40.188 1.00 16.12 253 GLY A N 1
ATOM 1959 C CA . GLY A 1 253 ? 31.457 -22.059 38.771 1.00 17.85 253 GLY A CA 1
ATOM 1960 C C . GLY A 1 253 ? 30.127 -21.639 38.193 1.00 17.21 253 GLY A C 1
ATOM 1961 O O . GLY A 1 253 ? 30.055 -20.733 37.345 1.00 15.04 253 GLY A O 1
ATOM 1962 N N . ALA A 1 254 ? 29.062 -22.313 38.623 1.00 16.46 254 ALA A N 1
ATOM 1963 C CA . ALA A 1 254 ? 27.731 -21.967 38.141 1.00 16.59 254 ALA A CA 1
ATOM 1964 C C . ALA A 1 254 ? 27.383 -20.545 38.572 1.00 16.05 254 ALA A C 1
ATOM 1965 O O . ALA A 1 254 ? 26.856 -19.743 37.790 1.00 16.05 254 ALA A O 1
ATOM 1967 N N . ASN A 1 255 ? 27.705 -20.221 39.815 1.00 15.58 255 ASN A N 1
ATOM 1968 C CA . ASN A 1 255 ? 27.466 -18.891 40.343 1.00 15.73 255 ASN A CA 1
ATOM 1969 C C . ASN A 1 255 ? 28.203 -17.832 39.500 1.00 16.00 255 ASN A C 1
ATOM 1970 O O . ASN A 1 255 ? 27.623 -16.824 39.095 1.00 16.75 255 ASN A O 1
ATOM 1975 N N . ILE A 1 256 ? 29.471 -18.082 39.216 1.00 13.36 256 ILE A N 1
ATOM 1976 C CA . ILE A 1 256 ? 30.245 -17.145 38.396 1.00 13.44 256 ILE A CA 1
ATOM 1977 C C . ILE A 1 256 ? 29.613 -16.940 37.014 1.00 17.31 256 ILE A C 1
ATOM 1978 O O . ILE A 1 256 ? 29.466 -15.805 36.544 1.00 15.98 256 ILE A O 1
ATOM 1983 N N . ALA A 1 257 ? 29.258 -18.037 36.353 1.00 15.13 257 ALA A N 1
ATOM 1984 C CA . ALA A 1 257 ? 28.704 -17.928 35.002 1.00 14.67 257 ALA A CA 1
ATOM 1985 C C . ALA A 1 257 ? 27.341 -17.268 35.010 1.00 15.69 257 ALA A C 1
ATOM 1986 O O . ALA A 1 257 ? 27.022 -16.489 34.124 1.00 15.77 257 ALA A O 1
ATOM 1988 N N . MET A 1 258 ? 26.511 -17.599 35.996 1.00 15.47 258 MET A N 1
ATOM 1989 C CA . MET A 1 258 ? 25.199 -16.980 36.067 1.00 13.43 258 MET A CA 1
ATOM 1990 C C . MET A 1 258 ? 25.303 -15.475 36.297 1.00 14.91 258 MET A C 1
ATOM 1991 O O . MET A 1 258 ? 24.541 -14.687 35.713 1.00 16.86 258 MET A O 1
ATOM 1996 N N . ASP A 1 259 ? 26.242 -15.067 37.149 1.00 15.44 259 ASP A N 1
ATOM 1997 C CA A ASP A 1 259 ? 26.476 -13.651 37.406 0.50 16.88 259 ASP A CA 1
ATOM 1998 C CA B ASP A 1 259 ? 26.448 -13.645 37.395 0.50 17.05 259 ASP A CA 1
ATOM 1999 C C . ASP A 1 259 ? 26.896 -12.975 36.099 1.00 17.08 259 ASP A C 1
ATOM 2000 O O . ASP A 1 259 ? 26.388 -11.914 35.738 1.00 18.69 259 ASP A O 1
ATOM 2009 N N . MET A 1 260 ? 27.832 -13.602 35.397 1.00 15.91 260 MET A N 1
ATOM 2010 C CA . MET A 1 260 ? 28.334 -13.031 34.134 1.00 15.08 260 MET A CA 1
ATOM 2011 C C . MET A 1 260 ? 27.215 -12.811 33.116 1.00 15.82 260 MET A C 1
ATOM 2012 O O . MET A 1 260 ? 27.104 -11.730 32.517 1.00 17.76 260 MET A O 1
ATOM 2017 N N . VAL A 1 261 ? 26.378 -13.823 32.889 1.00 15.10 261 VAL A N 1
ATOM 2018 C CA . VAL A 1 261 ? 25.359 -13.653 31.845 1.00 16.55 261 VAL A CA 1
ATOM 2019 C C . VAL A 1 261 ? 24.256 -12.670 32.262 1.00 17.91 261 VAL A C 1
ATOM 2020 O O . VAL A 1 261 ? 23.663 -11.998 31.416 1.00 17.71 261 VAL A O 1
ATOM 2024 N N . LYS A 1 262 ? 23.978 -12.590 33.565 1.00 15.72 262 LYS A N 1
ATOM 2025 C CA . LYS A 1 262 ? 23.030 -11.610 34.079 1.00 16.23 262 LYS A CA 1
ATOM 2026 C C . LYS A 1 262 ? 23.502 -10.188 33.759 1.00 18.60 262 LYS A C 1
ATOM 2027 O O . LYS A 1 262 ? 22.708 -9.345 33.340 1.00 20.26 262 LYS A O 1
ATOM 2033 N N . ILE A 1 263 ? 24.792 -9.929 33.961 1.00 16.96 263 ILE A N 1
ATOM 2034 C CA . ILE A 1 263 ? 25.357 -8.610 33.675 1.00 18.00 263 ILE A CA 1
ATOM 2035 C C . ILE A 1 263 ? 25.378 -8.317 32.184 1.00 16.86 263 ILE A C 1
ATOM 2036 O O . ILE A 1 263 ? 25.009 -7.222 31.759 1.00 19.00 263 ILE A O 1
ATOM 2041 N N . LEU A 1 264 ? 25.805 -9.302 31.400 1.00 18.02 264 LEU A N 1
ATOM 2042 C CA . LEU A 1 264 ? 25.840 -9.147 29.951 1.00 17.16 264 LEU A CA 1
ATOM 2043 C C . LEU A 1 264 ? 24.445 -8.893 29.402 1.00 20.54 264 LEU A C 1
ATOM 2044 O O . LEU A 1 264 ? 24.249 -8.023 28.543 1.00 19.63 264 LEU A O 1
ATOM 2049 N N . SER A 1 265 ? 23.457 -9.635 29.886 1.00 18.91 265 SER A N 1
ATOM 2050 C CA A SER A 1 265 ? 22.084 -9.450 29.424 0.50 20.80 265 SER A CA 1
ATOM 2051 C CA B SER A 1 265 ? 22.109 -9.435 29.369 0.50 20.39 265 SER A CA 1
ATOM 2052 C C . SER A 1 265 ? 21.591 -8.034 29.700 1.00 25.20 265 SER A C 1
ATOM 2053 O O . SER A 1 265 ? 20.923 -7.406 28.869 1.00 22.02 265 SER A O 1
ATOM 2058 N N . ARG A 1 266 ? 21.912 -7.525 30.888 1.00 19.39 266 ARG A N 1
ATOM 2059 C CA . ARG A 1 266 ? 21.480 -6.179 31.246 1.00 21.84 266 ARG A CA 1
ATOM 2060 C C . ARG A 1 266 ? 22.120 -5.141 30.324 1.00 23.88 266 ARG A C 1
ATOM 2061 O O . ARG A 1 266 ? 21.519 -4.102 30.050 1.00 28.24 266 ARG A O 1
ATOM 2069 N N . GLU A 1 267 ? 23.329 -5.435 29.839 1.00 20.18 267 GLU A N 1
ATOM 2070 C CA . GLU A 1 267 ? 24.019 -4.524 28.927 1.00 21.01 267 GLU A CA 1
ATOM 2071 C C . GLU A 1 267 ? 23.608 -4.751 27.476 1.00 23.33 267 GLU A C 1
ATOM 2072 O O . GLU A 1 267 ? 24.258 -4.244 26.555 1.00 28.06 267 GLU A O 1
ATOM 2078 N N . GLY A 1 268 ? 22.534 -5.510 27.270 1.00 21.76 268 GLY A N 1
ATOM 2079 C CA . GLY A 1 268 ? 21.961 -5.638 25.937 1.00 24.84 268 GLY A CA 1
ATOM 2080 C C . GLY A 1 268 ? 22.368 -6.855 25.128 1.00 24.85 268 GLY A C 1
ATOM 2081 O O . GLY A 1 268 ? 21.962 -7.008 23.966 1.00 25.14 268 GLY A O 1
ATOM 2082 N N . VAL A 1 269 ? 23.174 -7.735 25.713 1.00 19.88 269 VAL A N 1
ATOM 2083 C CA . VAL A 1 269 ? 23.562 -8.935 24.983 1.00 18.19 269 VAL A CA 1
ATOM 2084 C C . VAL A 1 269 ? 22.376 -9.889 24.914 1.00 21.68 269 VAL A C 1
ATOM 2085 O O . VAL A 1 269 ? 21.745 -10.188 25.945 1.00 22.02 269 VAL A O 1
ATOM 2089 N N . LYS A 1 270 ? 22.054 -10.356 23.709 1.00 19.14 270 LYS A N 1
ATOM 2090 C CA . LYS A 1 270 ? 20.918 -11.263 23.533 1.00 19.53 270 LYS A CA 1
ATOM 2091 C C . LYS A 1 270 ? 21.307 -12.541 22.796 1.00 19.21 270 LYS A C 1
ATOM 2092 O O . LYS A 1 270 ? 20.435 -13.294 22.355 1.00 22.37 270 LYS A O 1
ATOM 2098 N N . ASP A 1 271 ? 22.617 -12.769 22.681 1.00 20.96 271 ASP A N 1
ATOM 2099 C CA . ASP A 1 271 ? 23.159 -13.973 22.061 1.00 19.49 271 ASP A CA 1
ATOM 2100 C C . ASP A 1 271 ? 24.317 -14.478 22.901 1.00 16.96 271 ASP A C 1
ATOM 2101 O O . ASP A 1 271 ? 25.186 -13.695 23.289 1.00 17.03 271 ASP A O 1
ATOM 2106 N N . PHE A 1 272 ? 24.312 -15.777 23.194 1.00 16.24 272 PHE A N 1
ATOM 2107 C CA . PHE A 1 272 ? 25.378 -16.416 23.974 1.00 16.81 272 PHE A CA 1
ATOM 2108 C C . PHE A 1 272 ? 25.780 -17.723 23.325 1.00 16.06 272 PHE A C 1
ATOM 2109 O O . PHE A 1 272 ? 24.922 -18.494 22.898 1.00 18.13 272 PHE A O 1
ATOM 2117 N N . HIS A 1 273 ? 27.087 -17.973 23.272 1.00 14.53 273 HIS A N 1
ATOM 2118 C CA . HIS A 1 273 ? 27.647 -19.213 22.740 1.00 15.79 273 HIS A CA 1
ATOM 2119 C C . HIS A 1 273 ? 28.340 -19.925 23.885 1.00 16.21 273 HIS A C 1
ATOM 2120 O O . HIS A 1 273 ? 29.221 -19.349 24.522 1.00 17.79 273 HIS A O 1
ATOM 2127 N N . PHE A 1 274 ? 27.922 -21.154 24.174 1.00 14.84 274 PHE A N 1
ATOM 2128 C CA . PHE A 1 274 ? 28.473 -21.885 25.317 1.00 15.08 274 PHE A CA 1
ATOM 2129 C C . PHE A 1 274 ? 29.495 -22.938 24.942 1.00 15.62 274 PHE A C 1
ATOM 2130 O O . PHE A 1 274 ? 29.217 -23.845 24.146 1.00 16.29 274 PHE A O 1
ATOM 2138 N N . TYR A 1 275 ? 30.670 -22.824 25.550 1.00 13.36 275 TYR A N 1
ATOM 2139 C CA . TYR A 1 275 ? 31.718 -23.830 25.426 1.00 13.21 275 TYR A CA 1
ATOM 2140 C C . TYR A 1 275 ? 31.400 -24.943 26.429 1.00 15.97 275 TYR A C 1
ATOM 2141 O O . TYR A 1 275 ? 31.841 -24.905 27.586 1.00 16.22 275 TYR A O 1
ATOM 2150 N N . THR A 1 276 ? 30.615 -25.924 25.982 1.00 14.97 276 THR A N 1
ATOM 2151 C CA . THR A 1 276 ? 30.056 -26.934 26.885 1.00 13.88 276 THR A CA 1
ATOM 2152 C C . THR A 1 276 ? 31.081 -27.963 27.317 1.00 17.44 276 THR A C 1
ATOM 2153 O O . THR A 1 276 ? 30.909 -28.625 28.345 1.00 16.67 276 THR A O 1
ATOM 2157 N N . LEU A 1 277 ? 32.132 -28.129 26.516 1.00 16.99 277 LEU A N 1
ATOM 2158 C CA . LEU A 1 277 ? 33.051 -29.257 26.674 1.00 16.36 277 LEU A CA 1
ATOM 2159 C C . LEU A 1 277 ? 32.266 -30.572 26.799 1.00 18.74 277 LEU A C 1
ATOM 2160 O O . LEU A 1 277 ? 32.664 -31.500 27.519 1.00 19.37 277 LEU A O 1
ATOM 2165 N N . ASN A 1 278 ? 31.151 -30.621 26.078 1.00 18.09 278 ASN A N 1
ATOM 2166 C CA . ASN A 1 278 ? 30.324 -31.816 25.918 1.00 17.92 278 ASN A CA 1
ATOM 2167 C C . ASN A 1 278 ? 29.480 -32.167 27.133 1.00 18.48 278 ASN A C 1
ATOM 2168 O O . ASN A 1 278 ? 28.835 -33.213 27.163 1.00 19.92 278 ASN A O 1
ATOM 2173 N N . ARG A 1 279 ? 29.478 -31.279 28.121 1.00 18.09 279 ARG A N 1
ATOM 2174 C CA . ARG A 1 279 ? 28.668 -31.489 29.315 1.00 18.97 279 ARG A CA 1
ATOM 2175 C C . ARG A 1 279 ? 27.484 -30.532 29.305 1.00 19.66 279 ARG A C 1
ATOM 2176 O O . ARG A 1 279 ? 27.608 -29.386 28.898 1.00 23.49 279 ARG A O 1
ATOM 2180 N N . ALA A 1 280 ? 26.332 -30.999 29.756 1.00 18.42 280 ALA A N 1
ATOM 2181 C CA . ALA A 1 280 ? 25.116 -30.201 29.607 1.00 16.00 280 ALA A CA 1
ATOM 2182 C C . ALA A 1 280 ? 24.717 -29.444 30.865 1.00 18.15 280 ALA A C 1
ATOM 2183 O O . ALA A 1 280 ? 24.131 -28.386 30.763 1.00 19.19 280 ALA A O 1
ATOM 2185 N N . GLU A 1 281 ? 24.997 -30.006 32.034 1.00 17.76 281 GLU A N 1
ATOM 2186 C CA . GLU A 1 281 ? 24.371 -29.514 33.269 1.00 20.84 281 GLU A CA 1
ATOM 2187 C C . GLU A 1 281 ? 24.549 -28.010 33.519 1.00 18.55 281 GLU A C 1
ATOM 2188 O O . GLU A 1 281 ? 23.563 -27.288 33.777 1.00 17.67 281 GLU A O 1
ATOM 2194 N N . MET A 1 282 ? 25.781 -27.521 33.450 1.00 15.59 282 MET A N 1
ATOM 2195 C CA A MET A 1 282 ? 26.023 -26.116 33.763 0.50 14.71 282 MET A CA 1
ATOM 2196 C CA B MET A 1 282 ? 26.016 -26.116 33.776 0.50 14.51 282 MET A CA 1
ATOM 2197 C C . MET A 1 282 ? 25.402 -25.190 32.722 1.00 15.25 282 MET A C 1
ATOM 2198 O O . MET A 1 282 ? 24.675 -24.256 33.059 1.00 16.31 282 MET A O 1
ATOM 2207 N N . SER A 1 283 ? 25.659 -25.462 31.445 1.00 16.72 283 SER A N 1
ATOM 2208 C CA . SER A 1 283 ? 25.092 -24.613 30.405 1.00 15.36 283 SER A CA 1
ATOM 2209 C C . SER A 1 283 ? 23.570 -24.625 30.443 1.00 14.42 283 SER A C 1
ATOM 2210 O O . SER A 1 283 ? 22.927 -23.601 30.234 1.00 17.57 283 SER A O 1
ATOM 2213 N N . TYR A 1 284 ? 22.985 -25.792 30.703 1.00 15.31 284 TYR A N 1
ATOM 2214 C CA . TYR A 1 284 ? 21.537 -25.883 30.747 1.00 16.05 284 TYR A CA 1
ATOM 2215 C C . TYR A 1 284 ? 20.988 -24.980 31.848 1.00 16.82 284 TYR A C 1
ATOM 2216 O O . TYR A 1 284 ? 19.990 -24.272 31.651 1.00 17.97 284 TYR A O 1
ATOM 2225 N N . ALA A 1 285 ? 21.641 -25.010 33.011 1.00 16.77 285 ALA A N 1
ATOM 2226 C CA . ALA A 1 285 ? 21.172 -24.212 34.148 1.00 16.93 285 ALA A CA 1
ATOM 2227 C C . ALA A 1 285 ? 21.387 -22.720 33.901 1.00 15.19 285 ALA A C 1
ATOM 2228 O O . ALA A 1 285 ? 20.548 -21.877 34.261 1.00 16.80 285 ALA A O 1
ATOM 2230 N N . ILE A 1 286 ? 22.510 -22.382 33.281 1.00 15.04 286 ILE A N 1
ATOM 2231 C CA . ILE A 1 286 ? 22.756 -20.981 32.967 1.00 15.34 286 ILE A CA 1
ATOM 2232 C C . ILE A 1 286 ? 21.701 -20.485 31.985 1.00 17.44 286 ILE A C 1
ATOM 2233 O O . ILE A 1 286 ? 21.139 -19.394 32.138 1.00 17.59 286 ILE A O 1
ATOM 2238 N N . CYS A 1 287 ? 21.404 -21.299 30.974 1.00 18.75 287 CYS A N 1
ATOM 2239 C CA . CYS A 1 287 ? 20.324 -20.966 30.048 1.00 21.49 287 CYS A CA 1
ATOM 2240 C C . CYS A 1 287 ? 18.997 -20.783 30.774 1.00 18.40 287 CYS A C 1
ATOM 2241 O O . CYS A 1 287 ? 18.234 -19.874 30.476 1.00 20.11 287 CYS A O 1
ATOM 2244 N N . HIS A 1 288 ? 18.734 -21.645 31.749 1.00 19.50 288 HIS A N 1
ATOM 2245 C CA . HIS A 1 288 ? 17.495 -21.538 32.482 1.00 18.10 288 HIS A CA 1
ATOM 2246 C C . HIS A 1 288 ? 17.367 -20.157 33.102 1.00 17.04 288 HIS A C 1
ATOM 2247 O O . HIS A 1 288 ? 16.295 -19.556 33.068 1.00 18.45 288 HIS A O 1
ATOM 2254 N N . THR A 1 289 ? 18.468 -19.648 33.655 1.00 18.48 289 THR A N 1
ATOM 2255 C CA . THR A 1 289 ? 18.426 -18.329 34.289 1.00 17.06 289 THR A CA 1
ATOM 2256 C C . THR A 1 289 ? 18.151 -17.219 33.287 1.00 19.15 289 THR A C 1
ATOM 2257 O O . THR A 1 289 ? 17.554 -16.211 33.649 1.00 22.65 289 THR A O 1
ATOM 2261 N N . LEU A 1 290 ? 18.577 -17.422 32.041 1.00 19.67 290 LEU A N 1
ATOM 2262 C CA . LEU A 1 290 ? 18.298 -16.473 30.957 1.00 23.67 290 LEU A CA 1
ATOM 2263 C C . LEU A 1 290 ? 16.901 -16.626 30.353 1.00 27.65 290 LEU A C 1
ATOM 2264 O O . LEU A 1 290 ? 16.551 -15.945 29.381 1.00 29.48 290 LEU A O 1
ATOM 2269 N N . GLY A 1 291 ? 16.101 -17.522 30.919 1.00 24.78 291 GLY A N 1
ATOM 2270 C CA . GLY A 1 291 ? 14.752 -17.747 30.433 1.00 27.05 291 GLY A CA 1
ATOM 2271 C C . GLY A 1 291 ? 14.696 -18.633 29.201 1.00 23.84 291 GLY A C 1
ATOM 2272 O O . GLY A 1 291 ? 13.656 -18.733 28.542 1.00 30.18 291 GLY A O 1
ATOM 2273 N N . VAL A 1 292 ? 15.814 -19.273 28.890 1.00 21.43 292 VAL A N 1
ATOM 2274 C CA . VAL A 1 292 ? 15.891 -20.234 27.794 1.00 23.63 292 VAL A CA 1
ATOM 2275 C C . VAL A 1 292 ? 15.598 -21.624 28.354 1.00 24.55 292 VAL A C 1
ATOM 2276 O O . VAL A 1 292 ? 16.474 -22.255 28.962 1.00 22.48 292 VAL A O 1
ATOM 2280 N N . ARG A 1 293 ? 14.365 -22.083 28.144 1.00 25.91 293 ARG A N 1
ATOM 2281 C CA . ARG A 1 293 ? 13.827 -23.274 28.787 1.00 29.99 293 ARG A CA 1
ATOM 2282 C C . ARG A 1 293 ? 13.049 -24.118 27.778 1.00 29.59 293 ARG A C 1
ATOM 2283 O O . ARG A 1 293 ? 12.656 -23.619 26.725 1.00 32.50 293 ARG A O 1
ATOM 2291 N N . PRO A 1 294 ? 12.847 -25.406 28.083 1.00 28.27 294 PRO A N 1
ATOM 2292 C CA . PRO A 1 294 ? 12.097 -26.267 27.154 1.00 29.73 294 PRO A CA 1
ATOM 2293 C C . PRO A 1 294 ? 10.635 -25.845 27.062 1.00 38.90 294 PRO A C 1
ATOM 2294 O O . PRO A 1 294 ? 10.096 -25.492 28.110 1.00 38.80 294 PRO A O 1
ATOM 2298 N N . GLN B 1 22 ? 16.769 25.358 32.705 1.00 55.50 22 GLN C N 1
ATOM 2299 C CA . GLN B 1 22 ? 17.796 24.883 31.784 1.00 49.57 22 GLN C CA 1
ATOM 2300 C C . GLN B 1 22 ? 17.285 23.707 30.957 1.00 36.07 22 GLN C C 1
ATOM 2301 O O . GLN B 1 22 ? 18.041 23.090 30.203 1.00 44.40 22 GLN C O 1
ATOM 2303 N N . ILE B 1 23 ? 16.001 23.404 31.109 1.00 31.76 23 ILE C N 1
ATOM 2304 C CA . ILE B 1 23 ? 15.387 22.286 30.399 1.00 24.64 23 ILE C CA 1
ATOM 2305 C C . ILE B 1 23 ? 14.592 22.771 29.181 1.00 29.42 23 ILE C C 1
ATOM 2306 O O . ILE B 1 23 ? 13.753 23.674 29.281 1.00 33.70 23 ILE C O 1
ATOM 2311 N N . ASN B 1 24 ? 14.877 22.176 28.029 1.00 23.78 24 ASN C N 1
ATOM 2312 C CA . ASN B 1 24 ? 14.147 22.470 26.799 1.00 25.55 24 ASN C CA 1
ATOM 2313 C C . ASN B 1 24 ? 13.156 21.353 26.544 1.00 22.40 24 ASN C C 1
ATOM 2314 O O . ASN B 1 24 ? 13.467 20.193 26.813 1.00 21.57 24 ASN C O 1
ATOM 2319 N N . VAL B 1 25 ? 11.990 21.693 25.997 1.00 18.22 25 VAL C N 1
ATOM 2320 C CA . VAL B 1 25 ? 11.007 20.682 25.618 1.00 16.01 25 VAL C CA 1
ATOM 2321 C C . VAL B 1 25 ? 10.517 20.889 24.188 1.00 18.75 25 VAL C C 1
ATOM 2322 O O . VAL B 1 25 ? 10.565 22.002 23.649 1.00 19.07 25 VAL C O 1
ATOM 2326 N N . SER B 1 26 ? 10.069 19.799 23.578 1.00 17.21 26 SER C N 1
ATOM 2327 C CA . SER B 1 26 ? 9.354 19.843 22.307 1.00 15.26 26 SER C CA 1
ATOM 2328 C C . SER B 1 26 ? 8.135 18.937 22.384 1.00 15.09 26 SER C C 1
ATOM 2329 O O . SER B 1 26 ? 8.082 18.031 23.229 1.00 18.05 26 SER C O 1
ATOM 2332 N N . PHE B 1 27 ? 7.149 19.194 21.528 1.00 15.66 27 PHE C N 1
ATOM 2333 C CA . PHE B 1 27 ? 5.914 18.413 21.514 1.00 13.63 27 PHE C CA 1
ATOM 2334 C C . PHE B 1 27 ? 5.645 17.918 20.116 1.00 15.83 27 PHE C C 1
ATOM 2335 O O . PHE B 1 27 ? 5.801 18.678 19.144 1.00 17.49 27 PHE C O 1
ATOM 2343 N N . GLU B 1 28 ? 5.245 16.659 19.994 1.00 15.19 28 GLU C N 1
ATOM 2344 C CA . GLU B 1 28 ? 4.913 16.033 18.717 1.00 12.80 28 GLU C CA 1
ATOM 2345 C C . GLU B 1 28 ? 3.422 15.875 18.610 1.00 15.58 28 GLU C C 1
ATOM 2346 O O . GLU B 1 28 ? 2.807 15.407 19.496 1.00 15.56 28 GLU C O 1
ATOM 2352 N N . PHE B 1 29 ? 2.862 16.250 17.468 1.00 15.24 29 PHE C N 1
ATOM 2353 C CA . PHE B 1 29 ? 1.439 16.123 17.195 1.00 15.36 29 PHE C CA 1
ATOM 2354 C C . PHE B 1 29 ? 1.261 15.293 15.917 1.00 16.67 29 PHE C C 1
ATOM 2355 O O . PHE B 1 29 ? 2.234 15.037 15.207 1.00 17.73 29 PHE C O 1
ATOM 2363 N N . PHE B 1 30 ? 0.032 14.863 15.660 1.00 14.95 30 PHE C N 1
ATOM 2364 C CA . PHE B 1 30 ? -0.298 14.207 14.386 1.00 16.16 30 PHE C CA 1
ATOM 2365 C C . PHE B 1 30 ? -1.474 14.897 13.683 1.00 16.39 30 PHE C C 1
ATOM 2366 O O . PHE B 1 30 ? -2.283 15.581 14.299 1.00 16.90 30 PHE C O 1
ATOM 2374 N N . PRO B 1 31 ? -1.563 14.746 12.357 1.00 15.24 31 PRO C N 1
ATOM 2375 C CA . PRO B 1 31 ? -2.641 15.468 11.670 1.00 15.22 31 PRO C CA 1
ATOM 2376 C C . PRO B 1 31 ? -4.008 14.875 11.990 1.00 14.73 31 PRO C C 1
ATOM 2377 O O . PRO B 1 31 ? -4.214 13.677 11.850 1.00 16.27 31 PRO C O 1
ATOM 2381 N N . PRO B 1 32 ? -4.933 15.708 12.489 1.00 17.88 32 PRO C N 1
ATOM 2382 C CA . PRO B 1 32 ? -6.250 15.168 12.854 1.00 17.64 32 PRO C CA 1
ATOM 2383 C C . PRO B 1 32 ? -6.972 14.630 11.627 1.00 19.53 32 PRO C C 1
ATOM 2384 O O . PRO B 1 32 ? -6.841 15.203 10.530 1.00 18.18 32 PRO C O 1
ATOM 2388 N N . ARG B 1 33 ? -7.721 13.543 11.801 1.00 18.15 33 ARG C N 1
ATOM 2389 C CA . ARG B 1 33 ? -8.492 12.962 10.708 1.00 17.86 33 ARG C CA 1
ATOM 2390 C C . ARG B 1 33 ? -10.001 13.174 10.835 1.00 19.33 33 ARG C C 1
ATOM 2391 O O . ARG B 1 33 ? -10.757 12.848 9.924 1.00 20.42 33 ARG C O 1
ATOM 2399 N N . THR B 1 34 ? -10.438 13.712 11.971 1.00 21.61 34 THR C N 1
ATOM 2400 C CA . THR B 1 34 ? -11.846 14.006 12.184 1.00 20.96 34 THR C CA 1
ATOM 2401 C C . THR B 1 34 ? -11.992 15.409 12.752 1.00 20.97 34 THR C C 1
ATOM 2402 O O . THR B 1 34 ? -11.036 15.980 13.299 1.00 20.42 34 THR C O 1
ATOM 2406 N N . SER B 1 35 ? -13.193 15.954 12.615 1.00 22.89 35 SER C N 1
ATOM 2407 C CA A SER B 1 35 ? -13.497 17.278 13.144 0.25 23.76 35 SER C CA 1
ATOM 2408 C CA B SER B 1 35 ? -13.484 17.281 13.138 0.25 23.77 35 SER C CA 1
ATOM 2409 C CA C SER B 1 35 ? -13.520 17.270 13.142 0.50 24.40 35 SER C CA 1
ATOM 2410 C C . SER B 1 35 ? -13.274 17.322 14.647 1.00 22.04 35 SER C C 1
ATOM 2411 O O . SER B 1 35 ? -12.755 18.306 15.174 1.00 21.85 35 SER C O 1
ATOM 2418 N N . GLU B 1 36 ? -13.671 16.253 15.339 1.00 20.90 36 GLU C N 1
ATOM 2419 C CA . GLU B 1 36 ? -13.471 16.185 16.784 1.00 21.74 36 GLU C CA 1
ATOM 2420 C C . GLU B 1 36 ? -11.993 16.269 17.139 1.00 23.22 36 GLU C C 1
ATOM 2421 O O . GLU B 1 36 ? -11.604 17.027 18.021 1.00 22.30 36 GLU C O 1
ATOM 2423 N N . MET B 1 37 ? -11.162 15.483 16.457 1.00 19.13 37 MET C N 1
ATOM 2424 C CA . MET B 1 37 ? -9.735 15.501 16.751 1.00 20.68 37 MET C CA 1
ATOM 2425 C C . MET B 1 37 ? -9.109 16.845 16.358 1.00 16.47 37 MET C C 1
ATOM 2426 O O . MET B 1 37 ? -8.157 17.297 16.982 1.00 17.06 37 MET C O 1
ATOM 2431 N N . GLU B 1 38 ? -9.651 17.491 15.335 1.00 18.84 38 GLU C N 1
ATOM 2432 C CA . GLU B 1 38 ? -9.109 18.781 14.912 1.00 18.28 38 GLU C CA 1
ATOM 2433 C C . GLU B 1 38 ? -9.290 19.791 16.034 1.00 20.33 38 GLU C C 1
ATOM 2434 O O . GLU B 1 38 ? -8.358 20.526 16.383 1.00 21.41 38 GLU C O 1
ATOM 2440 N N . GLN B 1 39 ? -10.469 19.780 16.654 1.00 18.83 39 GLN C N 1
ATOM 2441 C CA A GLN B 1 39 ? -10.743 20.671 17.777 0.50 23.17 39 GLN C CA 1
ATOM 2442 C CA B GLN B 1 39 ? -10.730 20.679 17.774 0.50 23.07 39 GLN C CA 1
ATOM 2443 C C . GLN B 1 39 ? -9.795 20.389 18.943 1.00 20.25 39 GLN C C 1
ATOM 2444 O O . GLN B 1 39 ? -9.225 21.304 19.538 1.00 20.17 39 GLN C O 1
ATOM 2455 N N . THR B 1 40 ? -9.612 19.113 19.255 1.00 19.40 40 THR C N 1
ATOM 2456 C CA . THR B 1 40 ? -8.713 18.728 20.335 1.00 17.88 40 THR C CA 1
ATOM 2457 C C . THR B 1 40 ? -7.305 19.250 20.122 1.00 18.84 40 THR C C 1
ATOM 2458 O O . THR B 1 40 ? -6.689 19.811 21.036 1.00 17.88 40 THR C O 1
ATOM 2462 N N . LEU B 1 41 ? -6.792 19.072 18.901 1.00 16.85 41 LEU C N 1
ATOM 2463 C CA . LEU B 1 41 ? -5.435 19.491 18.605 1.00 16.76 41 LEU C CA 1
ATOM 2464 C C . LEU B 1 41 ? -5.223 20.977 18.832 1.00 18.79 41 LEU C C 1
ATOM 2465 O O . LEU B 1 41 ? -4.263 21.364 19.484 1.00 20.28 41 LEU C O 1
ATOM 2470 N N . TRP B 1 42 ? -6.103 21.822 18.288 1.00 19.12 42 TRP C N 1
ATOM 2471 C CA . TRP B 1 42 ? -5.893 23.265 18.435 1.00 16.62 42 TRP C CA 1
ATOM 2472 C C . TRP B 1 42 ? -5.989 23.720 19.894 1.00 21.47 42 TRP C C 1
ATOM 2473 O O . TRP B 1 42 ? -5.249 24.613 20.313 1.00 22.71 42 TRP C O 1
ATOM 2484 N N . ASN B 1 43 ? -6.857 23.067 20.667 1.00 19.88 43 ASN C N 1
ATOM 2485 C CA . ASN B 1 43 ? -6.905 23.307 22.106 1.00 20.17 43 ASN C CA 1
ATOM 2486 C C . ASN B 1 43 ? -5.560 22.965 22.734 1.00 18.85 43 ASN C C 1
ATOM 2487 O O . ASN B 1 43 ? -5.036 23.715 23.563 1.00 21.29 43 ASN C O 1
ATOM 2492 N N . SER B 1 44 ? -5.001 21.820 22.344 1.00 16.50 44 SER C N 1
ATOM 2493 C CA . SER B 1 44 ? -3.720 21.391 22.886 1.00 16.53 44 SER C CA 1
ATOM 2494 C C . SER B 1 44 ? -2.567 22.292 22.485 1.00 22.02 44 SER C C 1
ATOM 2495 O O . SER B 1 44 ? -1.672 22.556 23.283 1.00 22.66 44 SER C O 1
ATOM 2498 N N . ILE B 1 45 ? -2.577 22.756 21.243 1.00 18.81 45 ILE C N 1
ATOM 2499 C CA A ILE B 1 45 ? -1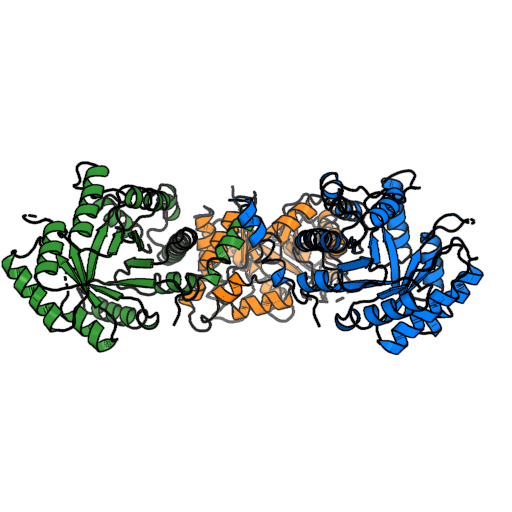.515 23.637 20.795 0.50 19.99 45 ILE C CA 1
ATOM 2500 C CA B ILE B 1 45 ? -1.545 23.671 20.757 0.50 20.90 45 ILE C CA 1
ATOM 2501 C C . ILE B 1 45 ? -1.531 24.945 21.590 1.00 20.84 45 ILE C C 1
ATOM 2502 O O . ILE B 1 45 ? -0.480 25.435 21.996 1.00 22.77 45 ILE C O 1
ATOM 2511 N N . ASP B 1 46 ? -2.712 25.505 21.831 1.00 22.70 46 ASP C N 1
ATOM 2512 C CA . ASP B 1 46 ? -2.782 26.747 22.599 1.00 21.49 46 ASP C CA 1
ATOM 2513 C C . ASP B 1 46 ? -2.246 26.543 24.011 1.00 27.77 46 ASP C C 1
ATOM 2514 O O . ASP B 1 46 ? -1.505 27.370 24.538 1.00 30.04 46 ASP C O 1
ATOM 2519 N N . ARG B 1 47 ? -2.610 25.418 24.606 1.00 24.90 47 ARG C N 1
ATOM 2520 C CA . ARG B 1 47 ? -2.193 25.102 25.955 1.00 23.37 47 ARG C CA 1
ATOM 2521 C C . ARG B 1 47 ? -0.675 24.924 26.034 1.00 24.70 47 ARG C C 1
ATOM 2522 O O . ARG B 1 47 ? 0.004 25.505 26.883 1.00 25.78 47 ARG C O 1
ATOM 2530 N N . LEU B 1 48 ? -0.129 24.135 25.120 1.00 19.36 48 LEU C N 1
ATOM 2531 C CA . LEU B 1 48 ? 1.279 23.806 25.190 1.00 18.82 48 LEU C CA 1
ATOM 2532 C C . LEU B 1 48 ? 2.189 24.920 24.658 1.00 21.91 48 LEU C C 1
ATOM 2533 O O . LEU B 1 48 ? 3.346 25.020 25.065 1.00 21.33 48 LEU C O 1
ATOM 2538 N N . SER B 1 49 ? 1.681 25.747 23.743 1.00 22.52 49 SER C N 1
ATOM 2539 C CA . SER B 1 49 ? 2.482 26.856 23.229 1.00 20.84 49 SER C CA 1
ATOM 2540 C C . SER B 1 49 ? 2.913 27.803 24.351 1.00 21.22 49 SER C C 1
ATOM 2541 O O . SER B 1 49 ? 3.985 28.411 24.281 1.00 22.19 49 SER C O 1
ATOM 2544 N N . SER B 1 50 ? 2.089 27.912 25.391 1.00 21.10 50 SER C N 1
ATOM 2545 C CA . SER B 1 50 ? 2.412 28.799 26.500 1.00 27.02 50 SER C CA 1
ATOM 2546 C C . SER B 1 50 ? 3.680 28.374 27.248 1.00 25.65 50 SER C C 1
ATOM 2547 O O . SER B 1 50 ? 4.242 29.163 28.010 1.00 25.51 50 SER C O 1
ATOM 2550 N N . LEU B 1 51 ? 4.124 27.138 27.034 1.00 20.36 51 LEU C N 1
ATOM 2551 C CA . LEU B 1 51 ? 5.337 26.651 27.683 1.00 20.56 51 LEU C CA 1
ATOM 2552 C C . LEU B 1 51 ? 6.607 26.970 26.893 1.00 23.34 51 LEU C C 1
ATOM 2553 O O . LEU B 1 51 ? 7.699 26.597 27.308 1.00 24.68 51 LEU C O 1
ATOM 2558 N N . LYS B 1 52 ? 6.455 27.652 25.756 1.00 21.64 52 LYS C N 1
ATOM 2559 C CA . LYS B 1 52 ? 7.598 28.047 24.924 1.00 20.89 52 LYS C CA 1
ATOM 2560 C C . LYS B 1 52 ? 8.520 26.882 24.578 1.00 23.38 52 LYS C C 1
ATOM 2561 O O . LYS B 1 52 ? 9.726 26.926 24.841 1.00 22.24 52 LYS C O 1
ATOM 2567 N N . PRO B 1 53 ? 7.955 25.835 23.957 1.00 20.50 53 PRO C N 1
ATOM 2568 C CA . PRO B 1 53 ? 8.802 24.723 23.520 1.00 18.35 53 PRO C CA 1
ATOM 2569 C C . PRO B 1 53 ? 9.832 25.226 22.511 1.00 19.27 53 PRO C C 1
ATOM 2570 O O . PRO B 1 53 ? 9.549 26.181 21.760 1.00 22.68 53 PRO C O 1
ATOM 2574 N N . LYS B 1 54 ? 10.998 24.588 22.483 1.00 18.79 54 LYS C N 1
ATOM 2575 C CA . LYS B 1 54 ? 12.034 24.930 21.507 1.00 18.36 54 LYS C CA 1
ATOM 2576 C C . LYS B 1 54 ? 11.528 24.717 20.085 1.00 19.55 54 LYS C C 1
ATOM 2577 O O . LYS B 1 54 ? 11.835 25.492 19.165 1.00 21.77 54 LYS C O 1
ATOM 2579 N N . PHE B 1 55 ? 10.759 23.653 19.906 1.00 18.54 55 PHE C N 1
ATOM 2580 C CA . PHE B 1 55 ? 10.071 23.397 18.644 1.00 16.95 55 PHE C CA 1
ATOM 2581 C C . PHE B 1 55 ? 8.922 22.448 18.902 1.00 19.29 55 PHE C C 1
ATOM 2582 O O . PHE B 1 55 ? 8.823 21.848 19.979 1.00 17.31 55 PHE C O 1
ATOM 2590 N N . VAL B 1 56 ? 8.040 22.334 17.920 1.00 17.20 56 VAL C N 1
ATOM 2591 C CA . VAL B 1 56 ? 7.033 21.286 17.911 1.00 15.66 56 VAL C CA 1
ATOM 2592 C C . VAL B 1 56 ? 7.163 20.586 16.561 1.00 15.74 56 VAL C C 1
ATOM 2593 O O . VAL B 1 56 ? 7.781 21.116 15.632 1.00 19.30 56 VAL C O 1
ATOM 2597 N N . SER B 1 57 ? 6.608 19.389 16.468 1.00 15.26 57 SER C N 1
ATOM 2598 C CA . SER B 1 57 ? 6.724 18.639 15.219 1.00 13.14 57 SER C CA 1
ATOM 2599 C C . SER B 1 57 ? 5.403 17.960 14.918 1.00 14.37 57 SER C C 1
ATOM 2600 O O . SER B 1 57 ? 4.545 17.806 15.803 1.00 15.82 57 SER C O 1
ATOM 2603 N N . VAL B 1 58 ? 5.206 17.608 13.655 1.00 14.33 58 VAL C N 1
ATOM 2604 C CA . VAL B 1 58 ? 3.979 16.987 13.211 1.00 14.44 58 VAL C CA 1
ATOM 2605 C C . VAL B 1 58 ? 4.301 15.775 12.361 1.00 14.49 58 VAL C C 1
ATOM 2606 O O . VAL B 1 58 ? 5.034 15.879 11.362 1.00 17.04 58 VAL C O 1
ATOM 2610 N N . THR B 1 59 ? 3.727 14.636 12.740 1.00 15.29 59 THR C N 1
ATOM 2611 C CA . THR B 1 59 ? 4.047 13.380 12.077 1.00 14.40 59 THR C CA 1
ATOM 2612 C C . THR B 1 59 ? 3.412 13.254 10.700 1.00 13.45 59 THR C C 1
ATOM 2613 O O . THR B 1 59 ? 2.515 14.027 10.329 1.00 15.74 59 THR C O 1
ATOM 2617 N N . TYR B 1 60 ? 3.904 12.258 9.959 1.00 13.81 60 TYR C N 1
ATOM 2618 C CA . TYR B 1 60 ? 3.414 11.956 8.615 1.00 14.56 60 TYR C CA 1
ATOM 2619 C C . TYR B 1 60 ? 2.930 10.517 8.533 1.00 18.11 60 TYR C C 1
ATOM 2620 O O . TYR B 1 60 ? 3.562 9.616 9.080 1.00 19.72 60 TYR C O 1
ATOM 2629 N N . GLY B 1 61 ? 1.808 10.312 7.859 1.00 17.50 61 GLY C N 1
ATOM 2630 C CA . GLY B 1 61 ? 1.302 8.975 7.590 1.00 20.99 61 GLY C CA 1
ATOM 2631 C C . GLY B 1 61 ? 0.919 8.888 6.125 1.00 18.93 61 GLY C C 1
ATOM 2632 O O . GLY B 1 61 ? 0.023 9.601 5.691 1.00 17.62 61 GLY C O 1
ATOM 2633 N N . ALA B 1 62 ? 1.575 8.012 5.366 1.00 23.04 62 ALA C N 1
ATOM 2634 C CA . ALA B 1 62 ? 1.309 7.904 3.937 1.00 23.40 62 ALA C CA 1
ATOM 2635 C C . ALA B 1 62 ? -0.154 7.593 3.637 1.00 24.90 62 ALA C C 1
ATOM 2636 O O . ALA B 1 62 ? -0.718 8.080 2.651 1.00 28.00 62 ALA C O 1
ATOM 2638 N N . ASN B 1 63 ? -0.769 6.785 4.499 1.00 23.03 63 ASN C N 1
ATOM 2639 C CA . ASN B 1 63 ? -2.157 6.385 4.332 1.00 25.59 63 ASN C CA 1
ATOM 2640 C C . ASN B 1 63 ? -3.081 6.966 5.385 1.00 23.40 63 ASN C C 1
ATOM 2641 O O . ASN B 1 63 ? -4.220 6.525 5.536 1.00 25.33 63 ASN C O 1
ATOM 2646 N N . SER B 1 64 ? -2.598 7.960 6.117 1.00 21.10 64 SER C N 1
ATOM 2647 C CA . SER B 1 64 ? -3.413 8.534 7.173 1.00 22.88 64 SER C CA 1
ATOM 2648 C C . SER B 1 64 ? -3.372 10.050 7.114 1.00 22.33 64 SER C C 1
ATOM 2649 O O . SER B 1 64 ? -3.452 10.720 8.142 1.00 24.32 64 SER C O 1
ATOM 2652 N N . GLY B 1 65 ? -3.266 10.597 5.905 1.00 19.09 65 GLY C N 1
ATOM 2653 C CA . GLY B 1 65 ? -3.344 12.040 5.779 1.00 19.31 65 GLY C CA 1
ATOM 2654 C C . GLY B 1 65 ? -2.399 12.656 4.756 1.00 17.95 65 GLY C C 1
ATOM 2655 O O . GLY B 1 65 ? -2.673 13.742 4.263 1.00 18.66 65 GLY C O 1
ATOM 2656 N N . GLU B 1 66 ? -1.291 11.975 4.484 1.00 17.71 66 GLU C N 1
ATOM 2657 C CA . GLU B 1 66 ? -0.326 12.381 3.445 1.00 15.86 66 GLU C CA 1
ATOM 2658 C C . GLU B 1 66 ? 0.484 13.620 3.823 1.00 16.91 66 GLU C C 1
ATOM 2659 O O . GLU B 1 66 ? 0.305 14.190 4.917 1.00 17.92 66 GLU C O 1
ATOM 2665 N N . ARG B 1 67 ? 1.389 14.023 2.932 1.00 17.61 67 ARG C N 1
ATOM 2666 C CA . ARG B 1 67 ? 2.232 15.190 3.185 1.00 16.35 67 ARG C CA 1
ATOM 2667 C C . ARG B 1 67 ? 1.418 16.473 3.321 1.00 16.44 67 ARG C C 1
ATOM 2668 O O . ARG B 1 67 ? 1.799 17.360 4.112 1.00 15.61 67 ARG C O 1
ATOM 2676 N N . ASP B 1 68 ? 0.339 16.595 2.547 1.00 18.52 68 ASP C N 1
ATOM 2677 C CA . ASP B 1 68 ? -0.428 17.846 2.547 1.00 19.62 68 ASP C CA 1
ATOM 2678 C C . ASP B 1 68 ? -1.056 18.110 3.914 1.00 20.14 68 ASP C C 1
ATOM 2679 O O . ASP B 1 68 ? -1.042 19.237 4.399 1.00 18.93 68 ASP C O 1
ATOM 2684 N N . ARG B 1 69 ? -1.569 17.070 4.559 1.00 16.97 69 ARG C N 1
ATOM 2685 C CA . ARG B 1 69 ? -2.141 17.295 5.892 1.00 17.76 69 ARG C CA 1
ATOM 2686 C C . ARG B 1 69 ? -1.063 17.634 6.931 1.00 18.25 69 ARG C C 1
ATOM 2687 O O . ARG B 1 69 ? -1.263 18.505 7.790 1.00 16.79 69 ARG C O 1
ATOM 2695 N N . THR B 1 70 ? 0.077 16.954 6.866 1.00 16.26 70 THR C N 1
ATOM 2696 C CA . THR B 1 70 ? 1.184 17.275 7.748 1.00 14.80 70 THR C CA 1
ATOM 2697 C C . THR B 1 70 ? 1.578 18.742 7.561 1.00 20.05 70 THR C C 1
ATOM 2698 O O . THR B 1 70 ? 1.698 19.496 8.522 1.00 16.78 70 THR C O 1
ATOM 2702 N N . HIS B 1 71 ? 1.731 19.152 6.305 1.00 17.86 71 HIS C N 1
ATOM 2703 C CA . HIS B 1 71 ? 2.132 20.525 6.010 1.00 15.91 71 HIS C CA 1
ATOM 2704 C C . HIS B 1 71 ? 1.080 21.525 6.456 1.00 18.96 71 HIS C C 1
ATOM 2705 O O . HIS B 1 71 ? 1.412 22.590 6.971 1.00 19.33 71 HIS C O 1
ATOM 2712 N N . SER B 1 72 ? -0.194 21.204 6.264 1.00 17.93 72 SER C N 1
ATOM 2713 C CA A SER B 1 72 ? -1.260 22.121 6.682 0.50 19.28 72 SER C CA 1
ATOM 2714 C CA B SER B 1 72 ? -1.256 22.124 6.682 0.50 19.25 72 SER C CA 1
ATOM 2715 C C . SER B 1 72 ? -1.172 22.425 8.172 1.00 20.55 72 SER C C 1
ATOM 2716 O O . SER B 1 72 ? -1.301 23.581 8.591 1.00 19.98 72 SER C O 1
ATOM 2721 N N . ILE B 1 73 ? -0.965 21.384 8.972 1.00 16.35 73 ILE C N 1
ATOM 2722 C CA . ILE B 1 73 ? -0.904 21.571 10.420 1.00 15.20 73 ILE C CA 1
ATOM 2723 C C . ILE B 1 73 ? 0.342 22.363 10.792 1.00 17.10 73 ILE C C 1
ATOM 2724 O O . ILE B 1 73 ? 0.294 23.246 11.649 1.00 18.66 73 ILE C O 1
ATOM 2729 N N . ILE B 1 74 ? 1.466 22.061 10.140 1.00 15.08 74 ILE C N 1
ATOM 2730 C CA . ILE B 1 74 ? 2.687 22.832 10.371 1.00 17.13 74 ILE C CA 1
ATOM 2731 C C . ILE B 1 74 ? 2.428 24.319 10.103 1.00 18.46 74 ILE C C 1
ATOM 2732 O O . ILE B 1 74 ? 2.757 25.174 10.925 1.00 20.13 74 ILE C O 1
ATOM 2737 N N . LYS B 1 75 ? 1.847 24.632 8.948 1.00 19.45 75 LYS C N 1
ATOM 2738 C CA . LYS B 1 75 ? 1.613 26.031 8.601 1.00 19.36 75 LYS C CA 1
ATOM 2739 C C . LYS B 1 75 ? 0.661 26.669 9.597 1.00 20.21 75 LYS C C 1
ATOM 2740 O O . LYS B 1 75 ? 0.854 27.810 10.015 1.00 21.17 75 LYS C O 1
ATOM 2746 N N . GLY B 1 76 ? -0.370 25.930 9.982 1.00 20.11 76 GLY C N 1
ATOM 2747 C CA . GLY B 1 76 ? -1.326 26.427 10.954 1.00 20.43 76 GLY C CA 1
ATOM 2748 C C . GLY B 1 76 ? -0.681 26.761 12.295 1.00 20.79 76 GLY C C 1
ATOM 2749 O O . GLY B 1 76 ? -0.985 27.794 12.908 1.00 19.91 76 GLY C O 1
ATOM 2750 N N . ILE B 1 77 ? 0.216 25.893 12.748 1.00 16.42 77 ILE C N 1
ATOM 2751 C CA . ILE B 1 77 ? 0.927 26.124 14.010 1.00 16.34 77 ILE C CA 1
ATOM 2752 C C . ILE B 1 77 ? 1.802 27.363 13.894 1.00 19.67 77 ILE C C 1
ATOM 2753 O O . ILE B 1 77 ? 1.812 28.214 14.790 1.00 22.71 77 ILE C O 1
ATOM 2758 N N . LYS B 1 78 ? 2.518 27.481 12.783 1.00 18.88 78 LYS C N 1
ATOM 2759 C CA . LYS B 1 78 ? 3.382 28.645 12.595 1.00 19.93 78 LYS C CA 1
ATOM 2760 C C . LYS B 1 78 ? 2.569 29.935 12.615 1.00 22.22 78 LYS C C 1
ATOM 2761 O O . LYS B 1 78 ? 2.919 30.874 13.331 1.00 25.57 78 LYS C O 1
ATOM 2767 N N . ASP B 1 79 ? 1.490 29.983 11.835 1.00 21.25 79 ASP C N 1
ATOM 2768 C CA . ASP B 1 79 ? 0.672 31.193 11.736 1.00 20.64 79 ASP C CA 1
ATOM 2769 C C . ASP B 1 79 ? 0.048 31.547 13.082 1.00 24.14 79 ASP C C 1
ATOM 2770 O O . ASP B 1 79 ? -0.053 32.714 13.450 1.00 26.72 79 ASP C O 1
ATOM 2775 N N . ARG B 1 80 ? -0.383 30.534 13.813 1.00 22.29 80 ARG C N 1
ATOM 2776 C CA . ARG B 1 80 ? -1.156 30.775 15.025 1.00 24.27 80 ARG C CA 1
ATOM 2777 C C . ARG B 1 80 ? -0.265 31.142 16.212 1.00 22.06 80 ARG C C 1
ATOM 2778 O O . ARG B 1 80 ? -0.670 31.939 17.068 1.00 25.26 80 ARG C O 1
ATOM 2786 N N . THR B 1 81 ? 0.931 30.557 16.275 1.00 20.13 81 THR C N 1
ATOM 2787 C CA . THR B 1 81 ? 1.751 30.619 17.489 1.00 20.82 81 THR C CA 1
ATOM 2788 C C . THR B 1 81 ? 3.145 31.216 17.314 1.00 23.63 81 THR C C 1
ATOM 2789 O O . THR B 1 81 ? 3.794 31.572 18.295 1.00 24.92 81 THR C O 1
ATOM 2793 N N . GLY B 1 82 ? 3.626 31.275 16.079 1.00 20.41 82 GLY C N 1
ATOM 2794 C CA . GLY B 1 82 ? 4.985 31.722 15.817 1.00 24.26 82 GLY C CA 1
ATOM 2795 C C . GLY B 1 82 ? 6.078 30.746 16.228 1.00 25.68 82 GLY C C 1
ATOM 2796 O O . GLY B 1 82 ? 7.257 31.056 16.113 1.00 23.78 82 GLY C O 1
ATOM 2797 N N . LEU B 1 83 ? 5.696 29.562 16.698 1.00 21.80 83 LEU C N 1
ATOM 2798 C CA . LEU B 1 83 ? 6.679 28.564 17.121 1.00 20.03 83 LEU C CA 1
ATOM 2799 C C . LEU B 1 83 ? 7.395 27.946 15.927 1.00 20.76 83 LEU C C 1
ATOM 2800 O O . LEU B 1 83 ? 6.870 27.931 14.811 1.00 21.72 83 LEU C O 1
ATOM 2805 N N . GLU B 1 84 ? 8.595 27.434 16.165 1.00 18.96 84 GLU C N 1
ATOM 2806 C CA . GLU B 1 84 ? 9.270 26.638 15.152 1.00 19.79 84 GLU C CA 1
ATOM 2807 C C . GLU B 1 84 ? 8.557 25.296 15.084 1.00 21.79 84 GLU C C 1
ATOM 2808 O O . GLU B 1 84 ? 8.417 24.618 16.094 1.00 19.53 84 GLU C O 1
ATOM 2814 N N . ALA B 1 85 ? 8.110 24.929 13.889 1.00 17.77 85 ALA C N 1
ATOM 2815 C CA . ALA B 1 85 ? 7.316 23.720 13.685 1.00 16.18 85 ALA C CA 1
ATOM 2816 C C . ALA B 1 85 ? 7.970 22.887 12.603 1.00 20.18 85 ALA C C 1
ATOM 2817 O O . ALA B 1 85 ? 8.138 23.361 11.483 1.00 21.18 85 ALA C O 1
ATOM 2819 N N . ALA B 1 86 ? 8.341 21.660 12.957 1.00 16.19 86 ALA C N 1
ATOM 2820 C CA . ALA B 1 86 ? 9.105 20.785 12.064 1.00 18.07 86 ALA C CA 1
ATOM 2821 C C . ALA B 1 86 ? 8.234 19.663 11.531 1.00 16.49 86 ALA C C 1
ATOM 2822 O O . ALA B 1 86 ? 7.730 18.851 12.291 1.00 17.37 86 ALA C O 1
ATOM 2824 N N . PRO B 1 87 ? 8.072 19.583 10.205 1.00 16.79 87 PRO C N 1
ATOM 2825 C CA . PRO B 1 87 ? 7.344 18.427 9.681 1.00 16.24 87 PRO C CA 1
ATOM 2826 C C . PRO B 1 87 ? 8.211 17.184 9.743 1.00 17.30 87 PRO C C 1
ATOM 2827 O O . PRO B 1 87 ? 9.431 17.290 9.586 1.00 17.52 87 PRO C O 1
ATOM 2831 N N . HIS B 1 88 ? 7.592 16.028 9.972 1.00 14.71 88 HIS C N 1
ATOM 2832 C CA . HIS B 1 88 ? 8.288 14.757 9.766 1.00 14.23 88 HIS C CA 1
ATOM 2833 C C . HIS B 1 88 ? 8.178 14.449 8.272 1.00 16.91 88 HIS C C 1
ATOM 2834 O O . HIS B 1 88 ? 7.073 14.364 7.731 1.00 18.37 88 HIS C O 1
ATOM 2841 N N . LEU B 1 89 ? 9.327 14.285 7.619 1.00 14.92 89 LEU C N 1
ATOM 2842 C CA . LEU B 1 89 ? 9.386 14.064 6.169 1.00 14.74 89 LEU C CA 1
ATOM 2843 C C . LEU B 1 89 ? 10.054 12.719 5.948 1.00 15.48 89 LEU C C 1
ATOM 2844 O O . LEU B 1 89 ? 11.135 12.459 6.496 1.00 16.38 89 LEU C O 1
ATOM 2849 N N . THR B 1 90 ? 9.387 11.851 5.188 1.00 14.63 90 THR C N 1
ATOM 2850 C CA . THR B 1 90 ? 9.926 10.520 4.911 1.00 14.34 90 THR C CA 1
ATOM 2851 C C . THR B 1 90 ? 10.320 10.386 3.459 1.00 16.84 90 THR C C 1
ATOM 2852 O O . THR B 1 90 ? 9.981 11.228 2.628 1.00 20.35 90 THR C O 1
ATOM 2856 N N . CYS B 1 91 ? 11.022 9.309 3.133 1.00 17.42 91 CYS C N 1
ATOM 2857 C CA . CYS B 1 91 ? 11.363 9.151 1.719 1.00 20.69 91 CYS C CA 1
ATOM 2858 C C . CYS B 1 91 ? 10.673 7.991 1.010 1.00 34.85 91 CYS C C 1
ATOM 2859 O O . CYS B 1 91 ? 10.930 7.740 -0.168 1.00 32.41 91 CYS C O 1
ATOM 2862 N N . ILE B 1 92 ? 9.752 7.336 1.703 1.00 41.98 92 ILE C N 1
ATOM 2863 C CA . ILE B 1 92 ? 8.987 6.243 1.114 1.00 48.61 92 ILE C CA 1
ATOM 2864 C C . ILE B 1 92 ? 8.120 6.698 -0.063 1.00 35.47 92 ILE C C 1
ATOM 2865 O O . ILE B 1 92 ? 7.344 7.649 0.036 1.00 30.43 92 ILE C O 1
ATOM 2867 N N . ASP B 1 93 ? 8.262 5.998 -1.181 1.00 28.06 93 ASP C N 1
ATOM 2868 C CA . ASP B 1 93 ? 7.479 6.278 -2.380 1.00 28.61 93 ASP C CA 1
ATOM 2869 C C . ASP B 1 93 ? 7.695 7.694 -2.915 1.00 24.18 93 ASP C C 1
ATOM 2870 O O . ASP B 1 93 ? 6.872 8.194 -3.674 1.00 23.77 93 ASP C O 1
ATOM 2875 N N . ALA B 1 94 ? 8.802 8.319 -2.529 1.00 22.55 94 ALA C N 1
ATOM 2876 C CA . ALA B 1 94 ? 9.135 9.654 -3.036 1.00 19.57 94 ALA C CA 1
ATOM 2877 C C . ALA B 1 94 ? 10.436 9.603 -3.849 1.00 19.07 94 ALA C C 1
ATOM 2878 O O . ALA B 1 94 ? 11.385 8.925 -3.469 1.00 24.01 94 ALA C O 1
ATOM 2880 N N . THR B 1 95 ? 10.491 10.316 -4.967 1.00 18.74 95 THR C N 1
ATOM 2881 C CA . THR B 1 95 ? 11.748 10.357 -5.715 1.00 18.53 95 THR C CA 1
ATOM 2882 C C . THR B 1 95 ? 12.649 11.449 -5.151 1.00 19.96 95 THR C C 1
ATOM 2883 O O . THR B 1 95 ? 12.172 12.403 -4.538 1.00 17.63 95 THR C O 1
ATOM 2887 N N . PRO B 1 96 ? 13.960 11.336 -5.386 1.00 23.42 96 PRO C N 1
ATOM 2888 C CA . PRO B 1 96 ? 14.845 12.408 -4.930 1.00 21.33 96 PRO C CA 1
ATOM 2889 C C . PRO B 1 96 ? 14.441 13.758 -5.494 1.00 19.52 96 PRO C C 1
ATOM 2890 O O . PRO B 1 96 ? 14.484 14.736 -4.765 1.00 19.82 96 PRO C O 1
ATOM 2894 N N . ASP B 1 97 ? 14.089 13.841 -6.780 1.00 19.75 97 ASP C N 1
ATOM 2895 C CA . ASP B 1 97 ? 13.641 15.129 -7.299 1.00 19.20 97 ASP C CA 1
ATOM 2896 C C . ASP B 1 97 ? 12.391 15.685 -6.595 1.00 20.68 97 ASP C C 1
ATOM 2897 O O . ASP B 1 97 ? 12.307 16.885 -6.351 1.00 20.35 97 ASP C O 1
ATOM 2902 N N . GLU B 1 98 ? 11.425 14.827 -6.260 1.00 19.55 98 GLU C N 1
ATOM 2903 C CA . GLU B 1 98 ? 10.260 15.290 -5.509 1.00 19.19 98 GLU C CA 1
ATOM 2904 C C . GLU B 1 98 ? 10.699 15.855 -4.155 1.00 18.52 98 GLU C C 1
ATOM 2905 O O . GLU B 1 98 ? 10.265 16.923 -3.755 1.00 20.46 98 GLU C O 1
ATOM 2911 N N . LEU B 1 99 ? 11.573 15.127 -3.465 1.00 17.56 99 LEU C N 1
ATOM 2912 C CA . LEU B 1 99 ? 12.008 15.523 -2.126 1.00 18.10 99 LEU C CA 1
ATOM 2913 C C . LEU B 1 99 ? 12.756 16.849 -2.173 1.00 20.22 99 LEU C C 1
ATOM 2914 O O . LEU B 1 99 ? 12.599 17.688 -1.289 1.00 20.55 99 LEU C O 1
ATOM 2919 N N . ARG B 1 100 ? 13.565 17.062 -3.205 1.00 20.17 100 ARG C N 1
ATOM 2920 C CA A ARG B 1 100 ? 14.248 18.341 -3.344 0.50 20.66 100 ARG C CA 1
ATOM 2921 C CA B ARG B 1 100 ? 14.243 18.345 -3.331 0.50 20.41 100 ARG C CA 1
ATOM 2922 C C . ARG B 1 100 ? 13.246 19.470 -3.577 1.00 22.79 100 ARG C C 1
ATOM 2923 O O . ARG B 1 100 ? 13.353 20.545 -2.988 1.00 21.12 100 ARG C O 1
ATOM 2938 N N . THR B 1 101 ? 12.261 19.219 -4.434 1.00 19.95 101 THR C N 1
ATOM 2939 C CA . THR B 1 101 ? 11.253 20.246 -4.706 1.00 21.56 101 THR C CA 1
ATOM 2940 C C . THR B 1 101 ? 10.458 20.576 -3.445 1.00 24.29 101 THR C C 1
ATOM 2941 O O . THR B 1 101 ? 10.228 21.737 -3.126 1.00 25.92 101 THR C O 1
ATOM 2945 N N . ILE B 1 102 ? 10.066 19.542 -2.708 1.00 21.97 102 ILE C N 1
ATOM 2946 C CA . ILE B 1 102 ? 9.346 19.735 -1.459 1.00 22.06 102 ILE C CA 1
ATOM 2947 C C . ILE B 1 102 ? 10.178 20.524 -0.436 1.00 24.63 102 ILE C C 1
ATOM 2948 O O . ILE B 1 102 ? 9.690 21.486 0.161 1.00 25.02 102 ILE C O 1
ATOM 2953 N N . ALA B 1 103 ? 11.432 20.122 -0.256 1.00 19.98 103 ALA C N 1
ATOM 2954 C CA . ALA B 1 103 ? 12.326 20.778 0.694 1.00 22.78 103 ALA C CA 1
ATOM 2955 C C . ALA B 1 103 ? 12.503 22.260 0.362 1.00 20.56 103 ALA C C 1
ATOM 2956 O O . ALA B 1 103 ? 12.468 23.109 1.248 1.00 23.75 103 ALA C O 1
ATOM 2958 N N . ARG B 1 104 ? 12.711 22.557 -0.914 1.00 22.19 104 ARG C N 1
ATOM 2959 C CA . ARG B 1 104 ? 12.878 23.941 -1.346 1.00 21.60 104 ARG C CA 1
ATOM 2960 C C . ARG B 1 104 ? 11.649 24.763 -0.983 1.00 23.68 104 ARG C C 1
ATOM 2961 O O . ARG B 1 104 ? 11.759 25.886 -0.495 1.00 25.56 104 ARG C O 1
ATOM 2969 N N . ASP B 1 105 ? 10.479 24.189 -1.232 1.00 21.99 105 ASP C N 1
ATOM 2970 C CA . ASP B 1 105 ? 9.228 24.853 -0.940 1.00 26.07 105 ASP C CA 1
ATOM 2971 C C . ASP B 1 105 ? 9.135 25.122 0.560 1.00 25.79 105 ASP C C 1
ATOM 2972 O O . ASP B 1 105 ? 8.794 26.221 0.982 1.00 27.88 105 ASP C O 1
ATOM 2977 N N . TYR B 1 106 ? 9.453 24.112 1.361 1.00 21.11 106 TYR C N 1
ATOM 2978 C CA . TYR B 1 106 ? 9.373 24.264 2.808 1.00 20.94 106 TYR C CA 1
ATOM 2979 C C . TYR B 1 106 ? 10.312 25.381 3.267 1.00 22.28 106 TYR C C 1
ATOM 2980 O O . TYR B 1 106 ? 9.919 26.263 4.018 1.00 22.50 106 TYR C O 1
ATOM 2989 N N . TRP B 1 107 ? 11.542 25.365 2.772 1.00 20.55 107 TRP C N 1
ATOM 2990 C CA . TRP B 1 107 ? 12.528 26.358 3.188 1.00 19.65 107 TRP C CA 1
ATOM 2991 C C . TRP B 1 107 ? 12.083 27.765 2.804 1.00 22.52 107 TRP C C 1
ATOM 2992 O O . TRP B 1 107 ? 12.184 28.705 3.590 1.00 23.62 107 TRP C O 1
ATOM 3003 N N . ASN B 1 108 ? 11.598 27.909 1.583 1.00 25.71 108 ASN C N 1
ATOM 3004 C CA . ASN B 1 108 ? 11.158 29.213 1.113 1.00 29.48 108 ASN C CA 1
ATOM 3005 C C . ASN B 1 108 ? 9.959 29.736 1.889 1.00 29.31 108 ASN C C 1
AT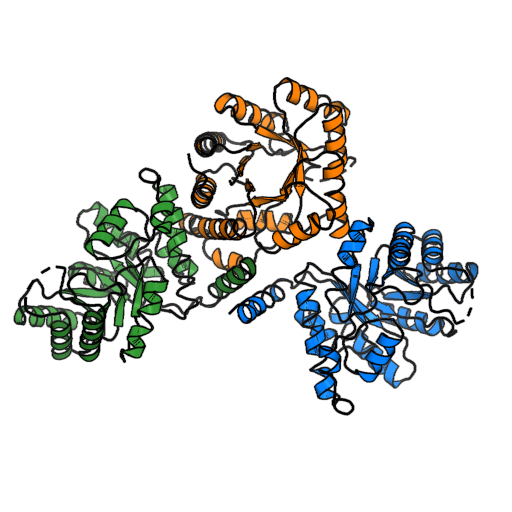OM 3006 O O . ASN B 1 108 ? 9.712 30.938 1.921 1.00 34.63 108 ASN C O 1
ATOM 3011 N N . ASN B 1 109 ? 9.233 28.830 2.535 1.00 29.94 109 ASN C N 1
ATOM 3012 C CA . ASN B 1 109 ? 8.072 29.215 3.332 1.00 28.66 109 ASN C CA 1
ATOM 3013 C C . ASN B 1 109 ? 8.367 29.272 4.823 1.00 26.48 109 ASN C C 1
ATOM 3014 O O . ASN B 1 109 ? 7.457 29.267 5.653 1.00 29.07 109 ASN C O 1
ATOM 3019 N N . GLY B 1 110 ? 9.651 29.326 5.150 1.00 23.32 110 GLY C N 1
ATOM 3020 C CA . GLY B 1 110 ? 10.097 29.531 6.513 1.00 23.93 110 GLY C CA 1
ATOM 3021 C C . GLY B 1 110 ? 10.149 28.290 7.385 1.00 23.67 110 GLY C C 1
ATOM 3022 O O . GLY B 1 110 ? 10.326 28.407 8.595 1.00 27.94 110 GLY C O 1
ATOM 3023 N N . ILE B 1 111 ? 9.992 27.112 6.786 1.00 20.72 111 ILE C N 1
ATOM 3024 C CA . ILE B 1 111 ? 10.091 25.854 7.532 1.00 18.52 111 ILE C CA 1
ATOM 3025 C C . ILE B 1 111 ? 11.533 25.400 7.464 1.00 27.69 111 ILE C C 1
ATOM 3026 O O . ILE B 1 111 ? 11.975 24.905 6.425 1.00 32.42 111 ILE C O 1
ATOM 3031 N N . ARG B 1 112 ? 12.273 25.581 8.557 1.00 23.22 112 ARG C N 1
ATOM 3032 C CA . ARG B 1 112 ? 13.722 25.395 8.528 1.00 23.16 112 ARG C CA 1
ATOM 3033 C C . ARG B 1 112 ? 14.258 24.281 9.421 1.00 21.18 112 ARG C C 1
ATOM 3034 O O . ARG B 1 112 ? 15.463 24.161 9.577 1.00 22.04 112 ARG C O 1
ATOM 3042 N N . HIS B 1 113 ? 13.354 23.489 9.984 1.00 18.81 113 HIS C N 1
ATOM 3043 C CA . HIS B 1 113 ? 13.694 22.320 10.800 1.00 16.79 113 HIS C CA 1
ATOM 3044 C C . HIS B 1 113 ? 12.826 21.208 10.249 1.00 16.46 113 HIS C C 1
ATOM 3045 O O . HIS B 1 113 ? 11.612 21.372 10.129 1.00 18.70 113 HIS C O 1
ATOM 3052 N N . ILE B 1 114 ? 13.450 20.090 9.892 1.00 15.69 114 ILE C N 1
ATOM 3053 C CA . ILE B 1 114 ? 12.735 18.919 9.406 1.00 15.51 114 ILE C CA 1
ATOM 3054 C C . ILE B 1 114 ? 13.164 17.720 10.238 1.00 17.51 114 ILE C C 1
ATOM 3055 O O . ILE B 1 114 ? 14.343 17.579 10.570 1.00 16.51 114 ILE C O 1
ATOM 3060 N N . VAL B 1 115 ? 12.210 16.871 10.601 1.00 15.86 115 VAL C N 1
ATOM 3061 C CA . VAL B 1 115 ? 12.542 15.578 11.198 1.00 14.16 115 VAL C CA 1
ATOM 3062 C C . VAL B 1 115 ? 12.624 14.602 10.025 1.00 16.89 115 VAL C C 1
ATOM 3063 O O . VAL B 1 115 ? 11.610 14.289 9.407 1.00 16.05 115 VAL C O 1
ATOM 3067 N N . ALA B 1 116 ? 13.848 14.189 9.687 1.00 15.57 116 ALA C N 1
ATOM 3068 C CA . ALA B 1 116 ? 14.128 13.408 8.481 1.00 14.62 116 ALA C CA 1
ATOM 3069 C C . ALA B 1 116 ? 14.084 11.909 8.778 1.00 15.56 116 ALA C C 1
ATOM 3070 O O . ALA B 1 116 ? 14.881 11.404 9.582 1.00 17.10 116 ALA C O 1
ATOM 3072 N N . LEU B 1 117 ? 13.147 11.216 8.143 1.00 15.26 117 LEU C N 1
ATOM 3073 C CA . LEU B 1 117 ? 12.905 9.802 8.420 1.00 16.72 117 LEU C CA 1
ATOM 3074 C C . LEU B 1 117 ? 12.877 8.962 7.166 1.00 16.38 117 LEU C C 1
ATOM 3075 O O . LEU B 1 117 ? 12.638 9.482 6.070 1.00 16.79 117 LEU C O 1
ATOM 3080 N N . ARG B 1 118 ? 13.121 7.657 7.318 1.00 16.86 118 ARG C N 1
ATOM 3081 C CA . ARG B 1 118 ? 12.893 6.752 6.201 1.00 17.35 118 ARG C CA 1
ATOM 3082 C C . ARG B 1 118 ? 11.407 6.506 5.989 1.00 17.69 118 ARG C C 1
ATOM 3083 O O . ARG B 1 118 ? 10.922 6.611 4.861 1.00 18.37 118 ARG C O 1
ATOM 3091 N N . GLY B 1 119 ? 10.679 6.207 7.070 1.00 16.74 119 GLY C N 1
ATOM 3092 C CA . GLY B 1 119 ? 9.239 6.056 6.995 1.00 23.29 119 GLY C CA 1
ATOM 3093 C C . GLY B 1 119 ? 8.713 4.674 7.312 1.00 31.74 119 GLY C C 1
ATOM 3094 O O . GLY B 1 119 ? 9.331 3.671 6.943 1.00 27.16 119 GLY C O 1
ATOM 3095 N N . ASP B 1 120 ? 7.564 4.627 7.991 1.00 35.59 120 ASP C N 1
ATOM 3096 C CA . ASP B 1 120 ? 6.872 3.368 8.250 1.00 36.12 120 ASP C CA 1
ATOM 3097 C C . ASP B 1 120 ? 6.440 2.696 6.949 1.00 48.14 120 ASP C C 1
ATOM 3098 O O . ASP B 1 120 ? 7.151 1.845 6.414 1.00 52.27 120 ASP C O 1
ATOM 3103 N N . GLU B 1 129 ? 15.449 1.151 -1.048 1.00 48.36 129 GLU C N 1
ATOM 3104 C CA . GLU B 1 129 ? 15.722 2.412 -1.730 1.00 44.57 129 GLU C CA 1
ATOM 3105 C C . GLU B 1 129 ? 16.594 3.318 -0.863 1.00 45.13 129 GLU C C 1
ATOM 3106 O O . GLU B 1 129 ? 17.667 2.913 -0.419 1.00 51.03 129 GLU C O 1
ATOM 3108 N N . MET B 1 130 ? 16.129 4.542 -0.626 1.00 34.78 130 MET C N 1
ATOM 3109 C CA . MET B 1 130 ? 16.832 5.477 0.247 1.00 25.50 130 MET C CA 1
ATOM 3110 C C . MET B 1 130 ? 16.690 5.041 1.702 1.00 22.10 130 MET C C 1
ATOM 3111 O O . MET B 1 130 ? 15.669 4.479 2.094 1.00 26.82 130 MET C O 1
ATOM 3116 N N . TYR B 1 131 ? 17.728 5.299 2.483 1.00 19.20 131 TYR C N 1
ATOM 3117 C CA . TYR B 1 131 ? 17.616 5.207 3.941 1.00 16.99 131 TYR C CA 1
ATOM 3118 C C . TYR B 1 131 ? 17.558 6.618 4.476 1.00 17.24 131 TYR C C 1
ATOM 3119 O O . TYR B 1 131 ? 17.731 7.586 3.737 1.00 18.64 131 TYR C O 1
ATOM 3128 N N . ALA B 1 132 ? 17.310 6.783 5.773 1.00 16.66 132 ALA C N 1
ATOM 3129 C CA . ALA B 1 132 ? 17.183 8.141 6.269 1.00 16.36 132 ALA C CA 1
ATOM 3130 C C . ALA B 1 132 ? 18.459 8.954 6.083 1.00 16.54 132 ALA C C 1
ATOM 3131 O O . ALA B 1 132 ? 18.396 10.162 5.898 1.00 17.34 132 ALA C O 1
ATOM 3133 N N . SER B 1 133 ? 19.616 8.301 6.149 1.00 17.09 133 SER C N 1
ATOM 3134 C CA . SER B 1 133 ? 20.859 9.039 5.964 1.00 17.57 133 SER C CA 1
ATOM 3135 C C . SER B 1 133 ? 20.895 9.668 4.570 1.00 17.72 133 SER C C 1
ATOM 3136 O O . SER B 1 133 ? 21.451 10.746 4.396 1.00 18.66 133 SER C O 1
ATOM 3139 N N . ASP B 1 134 ? 20.303 8.994 3.592 1.00 18.58 134 ASP C N 1
ATOM 3140 C CA . ASP B 1 134 ? 20.261 9.539 2.234 1.00 19.76 134 ASP C CA 1
ATOM 3141 C C . ASP B 1 134 ? 19.405 10.798 2.195 1.00 21.62 134 ASP C C 1
ATOM 3142 O O . ASP B 1 134 ? 19.723 11.761 1.488 1.00 20.19 134 ASP C O 1
ATOM 3147 N N . LEU B 1 135 ? 18.317 10.792 2.965 1.00 17.36 135 LEU C N 1
ATOM 3148 C CA . LEU B 1 135 ? 17.453 11.967 3.027 1.00 16.38 135 LEU C CA 1
ATOM 3149 C C . LEU B 1 135 ? 18.151 13.135 3.726 1.00 16.81 135 LEU C C 1
ATOM 3150 O O . LEU B 1 135 ? 18.010 14.277 3.310 1.00 16.63 135 LEU C O 1
ATOM 3155 N N . VAL B 1 136 ? 18.890 12.855 4.799 1.00 16.99 136 VAL C N 1
ATOM 3156 C CA . VAL B 1 136 ? 19.651 13.903 5.484 1.00 15.69 136 VAL C CA 1
ATOM 3157 C C . VAL B 1 136 ? 20.584 14.611 4.506 1.00 18.19 136 VAL C C 1
ATOM 3158 O O . VAL B 1 136 ? 20.620 15.841 4.445 1.00 18.96 136 VAL C O 1
ATOM 3162 N N . THR B 1 137 ? 21.336 13.811 3.759 1.00 19.50 137 THR C N 1
ATOM 3163 C CA . THR B 1 137 ? 22.267 14.347 2.763 1.00 20.57 137 THR C CA 1
ATOM 3164 C C . THR B 1 137 ? 21.532 15.169 1.717 1.00 20.17 137 THR C C 1
ATOM 3165 O O . THR B 1 137 ? 21.931 16.292 1.412 1.00 20.28 137 THR C O 1
ATOM 3169 N N . LEU B 1 138 ? 20.433 14.629 1.204 1.00 18.45 138 LEU C N 1
ATOM 3170 C CA . LEU B 1 138 ? 19.638 15.346 0.206 1.00 19.88 138 LEU C CA 1
ATOM 3171 C C . LEU B 1 138 ? 19.164 16.701 0.742 1.00 19.29 138 LEU C C 1
ATOM 3172 O O . LEU B 1 138 ? 19.260 17.721 0.055 1.00 20.92 138 LEU C O 1
ATOM 3177 N N . LEU B 1 139 ? 18.673 16.724 1.983 1.00 16.57 139 LEU C N 1
ATOM 3178 C CA . LEU B 1 139 ? 18.160 17.953 2.557 1.00 17.22 139 LEU C CA 1
ATOM 3179 C C . LEU B 1 139 ? 19.248 19.012 2.737 1.00 18.84 139 LEU C C 1
ATOM 3180 O O . LEU B 1 139 ? 19.020 20.177 2.430 1.00 18.92 139 LEU C O 1
ATOM 3185 N N . LYS B 1 140 ? 20.407 18.608 3.250 1.00 20.18 140 LYS C N 1
ATOM 3186 C CA . LYS B 1 140 ? 21.504 19.548 3.495 1.00 20.63 140 LYS C CA 1
ATOM 3187 C C . LYS B 1 140 ? 22.046 20.127 2.175 1.00 22.09 140 LYS C C 1
ATOM 3188 O O . LYS B 1 140 ? 22.569 21.244 2.151 1.00 27.86 140 LYS C O 1
ATOM 3194 N N . GLU B 1 141 ? 21.925 19.370 1.088 1.00 19.41 141 GLU C N 1
ATOM 3195 C CA . GLU B 1 141 ? 22.245 19.887 -0.259 1.00 22.40 141 GLU C CA 1
ATOM 3196 C C . GLU B 1 141 ? 21.314 21.019 -0.686 1.00 24.85 141 GLU C C 1
ATOM 3197 O O . GLU B 1 141 ? 21.726 21.963 -1.392 1.00 26.52 141 GLU C O 1
ATOM 3203 N N . VAL B 1 142 ? 20.052 20.930 -0.275 1.00 21.07 142 VAL C N 1
ATOM 3204 C CA . VAL B 1 142 ? 19.079 21.955 -0.623 1.00 21.37 142 VAL C CA 1
ATOM 3205 C C . VAL B 1 142 ? 19.310 23.238 0.169 1.00 24.04 142 VAL C C 1
ATOM 3206 O O . VAL B 1 142 ? 19.373 24.339 -0.394 1.00 25.78 142 VAL C O 1
ATOM 3210 N N . ALA B 1 143 ? 19.431 23.102 1.483 1.00 21.51 143 ALA C N 1
ATOM 3211 C CA . ALA B 1 143 ? 19.575 24.267 2.341 1.00 20.97 143 ALA C CA 1
ATOM 3212 C C . ALA B 1 143 ? 20.076 23.852 3.719 1.00 24.22 143 ALA C C 1
ATOM 3213 O O . ALA B 1 143 ? 20.089 22.670 4.046 1.00 22.87 143 ALA C O 1
ATOM 3215 N N . ASP B 1 144 ? 20.512 24.828 4.508 1.00 23.50 144 ASP C N 1
ATOM 3216 C CA . ASP B 1 144 ? 21.088 24.558 5.814 1.00 25.25 144 ASP C CA 1
ATOM 3217 C C . ASP B 1 144 ? 19.993 24.294 6.854 1.00 23.23 144 ASP C C 1
ATOM 3218 O O . ASP B 1 144 ? 19.837 25.039 7.827 1.00 24.48 144 ASP C O 1
ATOM 3223 N N . PHE B 1 145 ? 19.216 23.238 6.628 1.00 20.49 145 PHE C N 1
ATOM 3224 C CA . PHE B 1 145 ? 18.156 22.888 7.558 1.00 18.83 145 PHE C CA 1
ATOM 3225 C C . PHE B 1 145 ? 18.696 22.431 8.901 1.00 20.86 145 PHE C C 1
ATOM 3226 O O . PHE B 1 145 ? 19.755 21.809 8.992 1.00 22.40 145 PHE C O 1
ATOM 3234 N N . ASP B 1 146 ? 17.933 22.719 9.947 1.00 18.68 146 ASP C N 1
ATOM 3235 C CA A ASP B 1 146 ? 18.073 22.030 11.215 0.50 18.82 146 ASP C CA 1
ATOM 3236 C CA B ASP B 1 146 ? 18.117 22.005 11.193 0.50 18.38 146 ASP C CA 1
ATOM 3237 C C . ASP B 1 146 ? 17.451 20.663 10.953 1.00 17.07 146 ASP C C 1
ATOM 3238 O O . ASP B 1 146 ? 16.336 20.588 10.427 1.00 19.35 146 ASP C O 1
ATOM 3247 N N . ILE B 1 147 ? 18.151 19.585 11.280 1.00 17.38 147 ILE C N 1
ATOM 3248 C CA . ILE B 1 147 ? 17.604 18.264 10.998 1.00 18.87 147 ILE C CA 1
ATOM 3249 C C . ILE B 1 147 ? 17.622 17.388 12.244 1.00 19.67 147 ILE C C 1
ATOM 3250 O O . ILE B 1 147 ? 18.629 17.299 12.922 1.00 21.81 147 ILE C O 1
ATOM 3255 N N . SER B 1 148 ? 16.492 16.763 12.542 1.00 16.75 148 SER C N 1
ATOM 3256 C CA . SER B 1 148 ? 16.423 15.797 13.636 1.00 15.60 148 SER C CA 1
ATOM 3257 C C . SER B 1 148 ? 16.202 14.413 13.034 1.00 15.59 148 SER C C 1
ATOM 3258 O O . SER B 1 148 ? 15.489 14.276 12.036 1.00 16.83 148 SER C O 1
ATOM 3261 N N . VAL B 1 149 ? 16.806 13.393 13.639 1.00 15.15 149 VAL C N 1
ATOM 3262 C CA . VAL B 1 149 ? 16.634 12.022 13.165 1.00 13.30 149 VAL C CA 1
ATOM 3263 C C . VAL B 1 149 ? 16.254 11.080 14.301 1.00 15.08 149 VAL C C 1
ATOM 3264 O O . VAL B 1 149 ? 16.428 11.385 15.492 1.00 17.49 149 VAL C O 1
ATOM 3268 N N . ALA B 1 150 ? 15.743 9.924 13.900 1.00 15.27 150 ALA C N 1
ATOM 3269 C CA . ALA B 1 150 ? 15.242 8.921 14.837 1.00 14.33 150 ALA C CA 1
ATOM 3270 C C . ALA B 1 150 ? 16.365 8.046 15.403 1.00 15.49 150 ALA C C 1
ATOM 3271 O O . ALA B 1 150 ? 17.260 7.620 14.677 1.00 18.07 150 ALA C O 1
ATOM 3273 N N . ALA B 1 151 ? 16.307 7.786 16.711 1.00 14.77 151 ALA C N 1
ATOM 3274 C CA . ALA B 1 151 ? 17.246 6.871 17.362 1.00 13.78 151 ALA C CA 1
ATOM 3275 C C . ALA B 1 151 ? 16.452 5.829 18.123 1.00 16.19 151 ALA C C 1
ATOM 3276 O O . ALA B 1 151 ? 15.333 6.109 18.559 1.00 17.11 151 ALA C O 1
ATOM 3278 N N . TYR B 1 152 ? 17.045 4.648 18.315 1.00 14.45 152 TYR C N 1
ATOM 3279 C CA . TYR B 1 152 ? 16.318 3.525 18.917 1.00 15.20 152 TYR C CA 1
ATOM 3280 C C . TYR B 1 152 ? 17.100 2.868 20.053 1.00 14.10 152 TYR C C 1
ATOM 3281 O O . TYR B 1 152 ? 17.963 2.013 19.802 1.00 16.25 152 TYR C O 1
ATOM 3290 N N . PRO B 1 153 ? 16.814 3.242 21.315 1.00 16.82 153 PRO C N 1
ATOM 3291 C CA . PRO B 1 153 ? 17.563 2.651 22.438 1.00 17.84 153 PRO C CA 1
ATOM 3292 C C . PRO B 1 153 ? 17.433 1.131 22.516 1.00 20.02 153 PRO C C 1
ATOM 3293 O O . PRO B 1 153 ? 18.331 0.458 23.020 1.00 19.95 153 PRO C O 1
ATOM 3297 N N . GLU B 1 154 ? 16.336 0.591 21.998 1.00 17.16 154 GLU C N 1
ATOM 3298 C CA . GLU B 1 154 ? 16.118 -0.847 22.030 1.00 17.13 154 GLU C CA 1
ATOM 3299 C C . GLU B 1 154 ? 16.249 -1.525 20.661 1.00 18.02 154 GLU C C 1
ATOM 3300 O O . GLU B 1 154 ? 15.840 -2.682 20.487 1.00 21.45 154 GLU C O 1
ATOM 3306 N N . VAL B 1 155 ? 16.884 -0.800 19.733 1.00 18.27 155 VAL C N 1
ATOM 3307 C CA . VAL B 1 155 ? 17.271 -1.234 18.380 1.00 17.23 155 VAL C CA 1
ATOM 3308 C C . VAL B 1 155 ? 16.091 -1.205 17.398 1.00 19.87 155 VAL C C 1
ATOM 3309 O O . VAL B 1 155 ? 15.018 -1.718 17.692 1.00 22.05 155 VAL C O 1
ATOM 3313 N N . HIS B 1 156 ? 16.283 -0.585 16.233 1.00 18.03 156 HIS C N 1
ATOM 3314 C CA . HIS B 1 156 ? 15.243 -0.616 15.219 1.00 18.80 156 HIS C CA 1
ATOM 3315 C C . HIS B 1 156 ? 14.908 -2.070 14.857 1.00 18.55 156 HIS C C 1
ATOM 3316 O O . HIS B 1 156 ? 15.807 -2.897 14.704 1.00 20.45 156 HIS C O 1
ATOM 3323 N N . PRO B 1 157 ? 13.611 -2.388 14.724 1.00 20.77 157 PRO C N 1
ATOM 3324 C CA . PRO B 1 157 ? 13.199 -3.784 14.526 1.00 24.02 157 PRO C CA 1
ATOM 3325 C C . PRO B 1 157 ? 13.863 -4.474 13.332 1.00 23.45 157 PRO C C 1
ATOM 3326 O O . PRO B 1 157 ? 14.001 -5.705 13.361 1.00 26.12 157 PRO C O 1
ATOM 3330 N N . GLU B 1 158 ? 14.276 -3.720 12.314 1.00 22.63 158 GLU C N 1
ATOM 3331 C CA . GLU B 1 158 ? 14.835 -4.322 11.099 1.00 23.05 158 GLU C CA 1
ATOM 3332 C C . GLU B 1 158 ? 16.363 -4.335 11.054 1.00 24.89 158 GLU C C 1
ATOM 3333 O O . GLU B 1 158 ? 16.951 -4.874 10.123 1.00 26.68 158 GLU C O 1
ATOM 3339 N N . ALA B 1 159 ? 17.012 -3.739 12.049 1.00 22.46 159 ALA C N 1
ATOM 3340 C CA . ALA B 1 159 ? 18.469 -3.695 12.043 1.00 20.80 159 ALA C CA 1
ATOM 3341 C C . ALA B 1 159 ? 19.049 -5.110 12.108 1.00 25.15 159 ALA C C 1
ATOM 3342 O O . ALA B 1 159 ? 18.503 -5.977 12.792 1.00 28.70 159 ALA C O 1
ATOM 3344 N N . LYS B 1 160 ? 20.161 -5.338 11.423 1.00 29.09 160 LYS C N 1
ATOM 3345 C CA . LYS B 1 160 ? 20.793 -6.648 11.501 1.00 31.82 160 LYS C CA 1
ATOM 3346 C C . LYS B 1 160 ? 21.513 -6.866 12.823 1.00 31.86 160 LYS C C 1
ATOM 3347 O O . LYS B 1 160 ? 21.761 -8.007 13.218 1.00 35.26 160 LYS C O 1
ATOM 3353 N N . SER B 1 161 ? 21.820 -5.779 13.528 1.00 25.17 161 SER C N 1
ATOM 3354 C CA . SER B 1 161 ? 22.388 -5.893 14.871 1.00 23.70 161 SER C CA 1
ATOM 3355 C C . SER B 1 161 ? 22.301 -4.563 15.603 1.00 20.01 161 SER C C 1
ATOM 3356 O O . SER B 1 161 ? 22.081 -3.522 14.983 1.00 19.16 161 SER C O 1
ATOM 3359 N N . ALA B 1 162 ? 22.474 -4.589 16.923 1.00 18.07 162 ALA C N 1
ATOM 3360 C CA . ALA B 1 162 ? 22.517 -3.339 17.658 1.00 16.81 162 ALA C CA 1
ATOM 3361 C C . ALA B 1 162 ? 23.709 -2.504 17.194 1.00 16.64 162 ALA C C 1
ATOM 3362 O O . ALA B 1 162 ? 23.619 -1.285 17.120 1.00 18.38 162 ALA C O 1
ATOM 3364 N N . GLN B 1 163 ? 24.815 -3.176 16.871 1.00 17.44 163 GLN C N 1
ATOM 3365 C CA . GLN B 1 163 ? 26.010 -2.476 16.412 1.00 18.36 163 GLN C CA 1
ATOM 3366 C C . GLN B 1 163 ? 25.704 -1.743 15.110 1.00 20.24 163 GLN C C 1
ATOM 3367 O O . GLN B 1 163 ? 26.071 -0.574 14.941 1.00 17.72 163 GLN C O 1
ATOM 3373 N N . ALA B 1 164 ? 25.038 -2.438 14.188 1.00 17.34 164 ALA C N 1
ATOM 3374 C CA . ALA B 1 164 ? 24.723 -1.845 12.896 1.00 17.43 164 ALA C CA 1
ATOM 3375 C C . ALA B 1 164 ? 23.791 -0.652 13.048 1.00 15.81 164 ALA C C 1
ATOM 3376 O O . ALA B 1 164 ? 23.933 0.342 12.322 1.00 17.92 164 ALA C O 1
ATOM 3378 N N . ASP B 1 165 ? 22.847 -0.747 13.982 1.00 16.10 165 ASP C N 1
ATOM 3379 C CA . ASP B 1 165 ? 21.867 0.328 14.134 1.00 17.51 165 ASP C CA 1
ATOM 3380 C C . ASP B 1 165 ? 22.561 1.564 14.714 1.00 16.82 165 ASP C C 1
ATOM 3381 O O . ASP B 1 165 ? 22.246 2.701 14.339 1.00 18.43 165 ASP C O 1
ATOM 3386 N N . LEU B 1 166 ? 23.517 1.342 15.612 1.00 16.60 166 LEU C N 1
ATOM 3387 C CA . LEU B 1 166 ? 24.275 2.447 16.196 1.00 18.35 166 LEU C CA 1
ATOM 3388 C C . LEU B 1 166 ? 25.160 3.094 15.119 1.00 20.10 166 LEU C C 1
ATOM 3389 O O . LEU B 1 166 ? 25.237 4.326 15.016 1.00 18.18 166 LEU C O 1
ATOM 3394 N N . LEU B 1 167 ? 25.823 2.279 14.299 1.00 18.50 167 LEU C N 1
ATOM 3395 C CA . LEU B 1 167 ? 26.606 2.853 13.197 1.00 19.43 167 LEU C CA 1
ATOM 3396 C C . LEU B 1 167 ? 25.734 3.635 12.212 1.00 21.83 167 LEU C C 1
ATOM 3397 O O . LEU B 1 167 ? 26.189 4.605 11.609 1.00 19.82 167 LEU C O 1
ATOM 3402 N N . ASN B 1 168 ? 24.495 3.191 12.024 1.00 16.70 168 ASN C N 1
ATOM 3403 C CA . ASN B 1 168 ? 23.559 3.945 11.190 1.00 16.51 168 ASN C CA 1
ATOM 3404 C C . ASN B 1 168 ? 23.227 5.316 11.784 1.00 19.00 168 ASN C C 1
ATOM 3405 O O . ASN B 1 168 ? 23.169 6.325 11.068 1.00 18.96 168 ASN C O 1
ATOM 3410 N N . LEU B 1 169 ? 23.000 5.366 13.092 1.00 16.05 169 LEU C N 1
ATOM 3411 C CA . LEU B 1 169 ? 22.707 6.660 13.705 1.00 16.02 169 LEU C CA 1
ATOM 3412 C C . LEU B 1 169 ? 23.899 7.583 13.486 1.00 17.97 169 LEU C C 1
ATOM 3413 O O . LEU B 1 169 ? 23.731 8.757 13.151 1.00 19.01 169 LEU C O 1
ATOM 3418 N N . LYS B 1 170 ? 25.106 7.045 13.653 1.00 17.38 170 LYS C N 1
ATOM 3419 C CA A LYS B 1 170 ? 26.301 7.857 13.427 0.50 17.47 170 LYS C CA 1
ATOM 3420 C CA B LYS B 1 170 ? 26.330 7.809 13.411 0.50 17.80 170 LYS C CA 1
ATOM 3421 C C . LYS B 1 170 ? 26.368 8.334 11.976 1.00 19.59 170 LYS C C 1
ATOM 3422 O O . LYS B 1 170 ? 26.739 9.478 11.722 1.00 20.16 170 LYS C O 1
ATOM 3433 N N . ARG B 1 171 ? 25.994 7.479 11.034 1.00 18.58 171 ARG C N 1
ATOM 3434 C CA . ARG B 1 171 ? 25.927 7.900 9.630 1.00 18.87 171 ARG C CA 1
ATOM 3435 C C . ARG B 1 171 ? 24.970 9.080 9.447 1.00 19.54 171 ARG C C 1
ATOM 3436 O O . ARG B 1 171 ? 25.260 10.042 8.722 1.00 20.21 171 ARG C O 1
ATOM 3444 N N . LYS B 1 172 ? 23.810 9.003 10.092 1.00 18.15 172 LYS C N 1
ATOM 3445 C CA . LYS B 1 172 ? 22.838 10.092 9.974 1.00 16.35 172 LYS C CA 1
ATOM 3446 C C . LYS B 1 172 ? 23.368 11.393 10.574 1.00 18.25 172 LYS C C 1
ATOM 3447 O O . LYS B 1 172 ? 23.158 12.470 10.008 1.00 20.16 172 LYS C O 1
ATOM 3453 N N . VAL B 1 173 ? 24.027 11.298 11.723 1.00 18.06 173 VAL C N 1
ATOM 3454 C CA . VAL B 1 173 ? 24.620 12.467 12.351 1.00 18.75 173 VAL C CA 1
ATOM 3455 C C . VAL B 1 173 ? 25.742 13.037 11.490 1.00 20.84 173 VAL C C 1
ATOM 3456 O O . VAL B 1 173 ? 25.806 14.245 11.270 1.00 21.96 173 VAL C O 1
ATOM 3460 N N . ASP B 1 174 ? 26.622 12.173 11.002 1.00 18.93 174 ASP C N 1
ATOM 3461 C CA . ASP B 1 174 ? 27.729 12.620 10.155 1.00 19.91 174 ASP C CA 1
ATOM 3462 C C . ASP B 1 174 ? 27.230 13.259 8.852 1.00 24.51 174 ASP C C 1
ATOM 3463 O O . ASP B 1 174 ? 27.911 14.110 8.270 1.00 24.96 174 ASP C O 1
ATOM 3468 N N . ALA B 1 175 ? 26.054 12.845 8.391 1.00 20.02 175 ALA C N 1
ATOM 3469 C CA . ALA B 1 175 ? 25.471 13.404 7.168 1.00 19.48 175 ALA C CA 1
ATOM 3470 C C . ALA B 1 175 ? 24.901 14.799 7.411 1.00 21.44 175 ALA C C 1
ATOM 3471 O O . ALA B 1 175 ? 24.597 15.535 6.466 1.00 23.19 175 ALA C O 1
ATOM 3473 N N . GLY B 1 176 ? 24.748 15.161 8.681 1.00 20.65 176 GLY C N 1
ATOM 3474 C CA . GLY B 1 176 ? 24.291 16.498 9.010 1.00 21.49 176 GLY C CA 1
ATOM 3475 C C . GLY B 1 176 ? 23.198 16.651 10.049 1.00 22.67 176 GLY C C 1
ATOM 3476 O O . GLY B 1 176 ? 22.768 17.775 10.311 1.00 23.72 176 GLY C O 1
ATOM 3477 N N . ALA B 1 177 ? 22.722 15.557 10.647 1.00 19.33 177 ALA C N 1
ATOM 3478 C CA . ALA B 1 177 ? 21.670 15.697 11.648 1.00 19.57 177 ALA C CA 1
ATOM 3479 C C . ALA B 1 177 ? 22.231 16.377 12.871 1.00 20.74 177 ALA C C 1
ATOM 3480 O O . ALA B 1 177 ? 23.334 16.051 13.313 1.00 24.02 177 ALA C O 1
ATOM 3482 N N . ASN B 1 178 ? 21.494 17.315 13.446 1.00 18.42 178 ASN C N 1
ATOM 3483 C CA . ASN B 1 178 ? 22.073 17.957 14.620 1.00 25.23 178 ASN C CA 1
ATOM 3484 C C . ASN B 1 178 ? 21.402 17.612 15.945 1.00 20.38 178 ASN C C 1
ATOM 3485 O O . ASN B 1 178 ? 21.798 18.124 16.982 1.00 22.29 178 ASN C O 1
ATOM 3490 N N . ARG B 1 179 ? 20.411 16.717 15.909 1.00 19.39 179 ARG C N 1
ATOM 3491 C CA . ARG B 1 179 ? 19.958 16.047 17.122 1.00 22.28 179 ARG C CA 1
ATOM 3492 C C . ARG B 1 179 ? 19.318 14.715 16.765 1.00 17.50 179 ARG C C 1
ATOM 3493 O O . ARG B 1 179 ? 18.870 14.501 15.639 1.00 17.38 179 ARG C O 1
ATOM 3501 N N . ALA B 1 180 ? 19.318 13.806 17.729 1.00 18.61 180 ALA C N 1
ATOM 3502 C CA . ALA B 1 180 ? 18.564 12.570 17.595 1.00 16.05 180 ALA C CA 1
ATOM 3503 C C . ALA B 1 180 ? 17.418 12.594 18.602 1.00 17.89 180 ALA C C 1
ATOM 3504 O O . ALA B 1 180 ? 17.571 13.109 19.708 1.00 21.48 180 ALA C O 1
ATOM 3506 N N . ILE B 1 181 ? 16.278 12.048 18.202 1.00 15.88 181 ILE C N 1
ATOM 3507 C CA . ILE B 1 181 ? 15.120 11.932 19.079 1.00 14.39 181 ILE C CA 1
ATOM 3508 C C . ILE B 1 181 ? 14.815 10.450 19.205 1.00 15.82 181 ILE C C 1
ATOM 3509 O O . ILE B 1 181 ? 14.693 9.755 18.192 1.00 16.11 181 ILE C O 1
ATOM 3514 N N . THR B 1 182 ? 14.732 9.937 20.438 1.00 15.60 182 THR C N 1
ATOM 3515 C CA . THR B 1 182 ? 14.532 8.493 20.596 1.00 15.78 182 THR C CA 1
ATOM 3516 C C . THR B 1 182 ? 13.086 8.079 20.484 1.00 16.05 182 THR C C 1
ATOM 3517 O O . THR B 1 182 ? 12.161 8.831 20.850 1.00 16.12 182 THR C O 1
ATOM 3521 N N . GLN B 1 183 ? 12.905 6.867 19.980 1.00 16.63 183 GLN C N 1
ATOM 3522 C CA . GLN B 1 183 ? 11.663 6.130 20.155 1.00 15.10 183 GLN C CA 1
ATOM 3523 C C . GLN B 1 183 ? 11.347 6.139 21.646 1.00 17.27 183 GLN C C 1
ATOM 3524 O O . GLN B 1 183 ? 12.254 6.233 22.479 1.00 17.85 183 GLN C O 1
ATOM 3530 N N . PHE B 1 184 ? 10.069 6.053 22.005 1.00 16.17 184 PHE C N 1
ATOM 3531 C CA . PHE B 1 184 ? 9.755 6.019 23.425 1.00 17.12 184 PHE C CA 1
ATOM 3532 C C . PHE B 1 184 ? 10.283 4.737 24.064 1.00 15.91 184 PHE C C 1
ATOM 3533 O O . PHE B 1 184 ? 10.571 3.751 23.374 1.00 20.59 184 PHE C O 1
ATOM 3541 N N . PHE B 1 185 ? 10.405 4.768 25.390 1.00 16.35 185 PHE C N 1
ATOM 3542 C CA . PHE B 1 185 ? 10.885 3.623 26.150 1.00 17.96 185 PHE C CA 1
ATOM 3543 C C . PHE B 1 185 ? 10.259 3.703 27.535 1.00 19.26 185 PHE C C 1
ATOM 3544 O O . PHE B 1 185 ? 9.841 4.785 27.973 1.00 20.77 185 PHE C O 1
ATOM 3552 N N . PHE B 1 186 ? 10.217 2.557 28.215 1.00 19.43 186 PHE C N 1
ATOM 3553 C CA . PHE B 1 186 ? 9.707 2.516 29.590 1.00 20.62 186 PHE C CA 1
ATOM 3554 C C . PHE B 1 186 ? 10.718 1.969 30.571 1.00 24.01 186 PHE C C 1
ATOM 3555 O O . PHE B 1 186 ? 10.538 2.079 31.782 1.00 25.41 186 PHE C O 1
ATOM 3563 N N . ASP B 1 187 ? 11.797 1.413 30.030 1.00 21.45 187 ASP C N 1
ATOM 3564 C CA . ASP B 1 187 ? 12.945 0.967 30.805 1.00 20.24 187 ASP C CA 1
ATOM 3565 C C . ASP B 1 187 ? 13.965 2.103 30.727 1.00 21.27 187 ASP C C 1
ATOM 3566 O O . ASP B 1 187 ? 14.660 2.258 29.728 1.00 22.14 187 ASP C O 1
ATOM 3571 N N . VAL B 1 188 ? 14.020 2.932 31.767 1.00 21.68 188 VAL C N 1
ATOM 3572 C CA . VAL B 1 188 ? 14.876 4.107 31.722 1.00 22.88 188 VAL C CA 1
ATOM 3573 C C . VAL B 1 188 ? 16.351 3.746 31.515 1.00 21.54 188 VAL C C 1
ATOM 3574 O O . VAL B 1 188 ? 17.076 4.490 30.858 1.00 21.96 188 VAL C O 1
ATOM 3578 N N . GLU B 1 189 ? 16.795 2.634 32.107 1.00 21.98 189 GLU C N 1
ATOM 3579 C CA . GLU B 1 189 ? 18.186 2.202 31.947 1.00 24.18 189 GLU C CA 1
ATOM 3580 C C . GLU B 1 189 ? 18.519 1.949 30.487 1.00 23.64 189 GLU C C 1
ATOM 3581 O O . GLU B 1 189 ? 19.656 2.152 30.068 1.00 25.42 189 GLU C O 1
ATOM 3587 N N . SER B 1 190 ? 17.541 1.493 29.715 1.00 21.38 190 SER C N 1
ATOM 3588 C CA A SER B 1 190 ? 17.777 1.253 28.293 0.50 25.11 190 SER C CA 1
ATOM 3589 C CA B SER B 1 190 ? 17.773 1.248 28.294 0.50 25.15 190 SER C CA 1
ATOM 3590 C C . SER B 1 190 ? 18.166 2.544 27.595 1.00 24.05 190 SER C C 1
ATOM 3591 O O . SER B 1 190 ? 19.056 2.553 26.748 1.00 23.56 190 SER C O 1
ATOM 3596 N N . TYR B 1 191 ? 17.499 3.639 27.945 1.00 20.96 191 TYR C N 1
ATOM 3597 C CA . TYR B 1 191 ? 17.900 4.926 27.380 1.00 18.48 191 TYR C CA 1
ATOM 3598 C C . TYR B 1 191 ? 19.300 5.321 27.867 1.00 20.04 191 TYR C C 1
ATOM 3599 O O . TYR B 1 191 ? 20.145 5.765 27.079 1.00 20.48 191 TYR C O 1
ATOM 3608 N N . LEU B 1 192 ? 19.550 5.190 29.170 1.00 17.53 192 LEU C N 1
ATOM 3609 C CA . LEU B 1 192 ? 20.821 5.643 29.703 1.00 17.77 192 LEU C CA 1
ATOM 3610 C C . LEU B 1 192 ? 22.005 4.866 29.109 1.00 19.79 192 LEU C C 1
ATOM 3611 O O . LEU B 1 192 ? 23.025 5.463 28.739 1.00 22.00 192 LEU C O 1
ATOM 3616 N N . ARG B 1 193 ? 21.868 3.546 29.013 1.00 20.04 193 ARG C N 1
ATOM 3617 C CA . ARG B 1 193 ? 22.917 2.719 28.422 1.00 19.67 193 ARG C CA 1
ATOM 3618 C C . ARG B 1 193 ? 23.125 3.108 26.961 1.00 18.00 193 ARG C C 1
ATOM 3619 O O . ARG B 1 193 ? 24.261 3.159 26.487 1.00 20.63 193 ARG C O 1
ATOM 3621 N N . PHE B 1 194 ? 22.033 3.375 26.253 1.00 19.38 194 PHE C N 1
ATOM 3622 C CA . PHE B 1 194 ? 22.125 3.734 24.834 1.00 17.96 194 PHE C CA 1
ATOM 3623 C C . PHE B 1 194 ? 22.866 5.057 24.672 1.00 20.18 194 PHE C C 1
ATOM 3624 O O . PHE B 1 194 ? 23.737 5.198 23.809 1.00 19.50 194 PHE C O 1
ATOM 3632 N N . ARG B 1 195 ? 22.536 6.027 25.520 1.00 18.76 195 ARG C N 1
ATOM 3633 C CA . ARG B 1 195 ? 23.197 7.323 25.451 1.00 21.36 195 ARG C CA 1
ATOM 3634 C C . ARG B 1 195 ? 24.701 7.151 25.643 1.00 19.98 195 ARG C C 1
ATOM 3635 O O . ARG B 1 195 ? 25.500 7.776 24.933 1.00 20.55 195 ARG C O 1
ATOM 3643 N N . ASP B 1 196 ? 25.082 6.320 26.609 1.00 20.83 196 ASP C N 1
ATOM 3644 C CA . ASP B 1 196 ? 26.499 5.994 26.845 1.00 21.89 196 ASP C CA 1
ATOM 3645 C C . ASP B 1 196 ? 27.150 5.389 25.598 1.00 21.35 196 ASP C C 1
ATOM 3646 O O . ASP B 1 196 ? 28.288 5.725 25.270 1.00 22.13 196 ASP C O 1
ATOM 3651 N N . ARG B 1 197 ? 26.450 4.485 24.915 1.00 20.29 197 ARG C N 1
ATOM 3652 C CA . ARG B 1 197 ? 27.009 3.881 23.698 1.00 22.38 197 ARG C CA 1
ATOM 3653 C C . ARG B 1 197 ? 27.139 4.906 22.575 1.00 19.59 197 ARG C C 1
ATOM 3654 O O . ARG B 1 197 ? 28.097 4.858 21.794 1.00 21.23 197 ARG C O 1
ATOM 3662 N N . CYS B 1 198 ? 26.184 5.831 22.496 1.00 18.87 198 CYS C N 1
ATOM 3663 C CA . CYS B 1 198 ? 26.276 6.908 21.508 1.00 20.59 198 CYS C CA 1
ATOM 3664 C C . CYS B 1 198 ? 27.533 7.736 21.728 1.00 22.25 198 CYS C C 1
ATOM 3665 O O . CYS B 1 198 ? 28.267 8.015 20.784 1.00 22.72 198 CYS C O 1
ATOM 3668 N N . VAL B 1 199 ? 27.788 8.106 22.980 1.00 20.45 199 VAL C N 1
ATOM 3669 C CA . VAL B 1 199 ? 28.962 8.918 23.308 1.00 24.12 199 VAL C CA 1
ATOM 3670 C C . VAL B 1 199 ? 30.247 8.158 22.984 1.00 22.99 199 VAL C C 1
ATOM 3671 O O . VAL B 1 199 ? 31.190 8.715 22.417 1.00 26.79 199 VAL C O 1
ATOM 3675 N N . SER B 1 200 ? 30.275 6.873 23.325 1.00 24.03 200 SER C N 1
ATOM 3676 C CA A SER B 1 200 ? 31.431 6.030 23.041 0.50 21.72 200 SER C CA 1
ATOM 3677 C CA B SER B 1 200 ? 31.440 6.043 23.040 0.50 21.67 200 SER C CA 1
ATOM 3678 C C . SER B 1 200 ? 31.708 5.946 21.542 1.00 23.58 200 SER C C 1
ATOM 3679 O O . SER B 1 200 ? 32.853 5.845 21.113 1.00 29.65 200 SER C O 1
ATOM 3684 N N . ALA B 1 201 ? 30.642 5.982 20.747 1.00 21.64 201 ALA C N 1
ATOM 3685 C CA . ALA B 1 201 ? 30.759 5.858 19.303 1.00 22.11 201 ALA C CA 1
ATOM 3686 C C . ALA B 1 201 ? 31.097 7.197 18.659 1.00 22.91 201 ALA C C 1
ATOM 3687 O O . ALA B 1 201 ? 31.194 7.293 17.441 1.00 26.62 201 ALA C O 1
ATOM 3689 N N . GLY B 1 202 ? 31.278 8.226 19.484 1.00 22.62 202 GLY C N 1
ATOM 3690 C CA . GLY B 1 202 ? 31.639 9.547 18.991 1.00 26.71 202 GLY C CA 1
ATOM 3691 C C . GLY B 1 202 ? 30.477 10.339 18.421 1.00 29.79 202 GLY C C 1
ATOM 3692 O O . GLY B 1 202 ? 30.674 11.265 17.638 1.00 29.83 202 GLY C O 1
ATOM 3693 N N . ILE B 1 203 ? 29.260 9.973 18.808 1.00 22.39 203 ILE C N 1
ATOM 3694 C CA . ILE B 1 203 ? 28.078 10.696 18.366 1.00 20.09 203 ILE C CA 1
ATOM 3695 C C . ILE B 1 203 ? 27.877 11.828 19.354 1.00 26.74 203 ILE C C 1
ATOM 3696 O O . ILE B 1 203 ? 27.550 11.590 20.510 1.00 34.47 203 ILE C O 1
ATOM 3701 N N . ASP B 1 204 ? 28.100 13.057 18.901 1.00 26.46 204 ASP C N 1
ATOM 3702 C CA . ASP B 1 204 ? 28.276 14.173 19.826 1.00 27.49 204 ASP C CA 1
ATOM 3703 C C . ASP B 1 204 ? 27.057 15.085 19.955 1.00 36.02 204 ASP C C 1
ATOM 3704 O O . ASP B 1 204 ? 27.057 16.031 20.754 1.00 46.59 204 ASP C O 1
ATOM 3709 N N . VAL B 1 205 ? 26.007 14.789 19.203 1.00 23.68 205 VAL C N 1
ATOM 3710 C CA . VAL B 1 205 ? 24.773 15.565 19.317 1.00 23.27 205 VAL C CA 1
ATOM 3711 C C . VAL B 1 205 ? 23.914 15.075 20.477 1.00 21.26 205 VAL C C 1
ATOM 3712 O O . VAL B 1 205 ? 24.158 14.009 21.043 1.00 21.44 205 VAL C O 1
ATOM 3716 N N . GLU B 1 206 ? 22.910 15.862 20.846 1.00 22.16 206 GLU C N 1
ATOM 3717 C CA . GLU B 1 206 ? 22.056 15.473 21.955 1.00 25.91 206 GLU C CA 1
ATOM 3718 C C . GLU B 1 206 ? 21.219 14.280 21.541 1.00 20.17 206 GLU C C 1
ATOM 3719 O O . GLU B 1 206 ? 20.740 14.213 20.406 1.00 21.86 206 GLU C O 1
ATOM 3725 N N . ILE B 1 207 ? 21.084 13.321 22.451 1.00 19.41 207 ILE C N 1
ATOM 3726 C CA . ILE B 1 207 ? 20.181 12.192 22.255 1.00 18.41 207 ILE C CA 1
ATOM 3727 C C . ILE B 1 207 ? 18.963 12.478 23.121 1.00 18.33 207 ILE C C 1
ATOM 3728 O O . ILE B 1 207 ? 18.979 12.251 24.334 1.00 23.35 207 ILE C O 1
ATOM 3733 N N . ILE B 1 208 ? 17.925 13.024 22.499 1.00 16.57 208 ILE C N 1
ATOM 3734 C CA . ILE B 1 208 ? 16.777 13.551 23.236 1.00 17.06 208 ILE C CA 1
ATOM 3735 C C . ILE B 1 208 ? 15.762 12.448 23.481 1.00 16.20 208 ILE C C 1
ATOM 3736 O O . ILE B 1 208 ? 15.240 11.858 22.536 1.00 17.81 208 ILE C O 1
ATOM 3741 N N . PRO B 1 209 ? 15.466 12.150 24.758 1.00 16.45 209 PRO C N 1
ATOM 3742 C CA . PRO B 1 209 ? 14.488 11.088 24.991 1.00 16.54 209 PRO C CA 1
ATOM 3743 C C . PRO B 1 209 ? 13.094 11.506 24.526 1.00 17.35 209 PRO C C 1
ATOM 3744 O O . PRO B 1 209 ? 12.618 12.597 24.872 1.00 16.99 209 PRO C O 1
ATOM 3748 N N . GLY B 1 210 ? 12.464 10.639 23.735 1.00 15.90 210 GLY C N 1
ATOM 3749 C CA . GLY B 1 210 ? 11.053 10.757 23.408 1.00 17.94 210 GLY C CA 1
ATOM 3750 C C . GLY B 1 210 ? 10.252 10.140 24.545 1.00 16.97 210 GLY C C 1
ATOM 3751 O O . GLY B 1 210 ? 10.460 8.982 24.908 1.00 19.08 210 GLY C O 1
ATOM 3752 N N . ILE B 1 211 ? 9.321 10.909 25.095 1.00 14.43 211 ILE C N 1
ATOM 3753 C CA . ILE B 1 211 ? 8.531 10.464 26.244 1.00 17.84 211 ILE C CA 1
ATOM 3754 C C . ILE B 1 211 ? 7.079 10.225 25.821 1.00 16.17 211 ILE C C 1
ATOM 3755 O O . ILE B 1 211 ? 6.434 11.128 25.279 1.00 15.95 211 ILE C O 1
ATOM 3760 N N . LEU B 1 212 ? 6.569 9.020 26.071 1.00 16.21 212 LEU C N 1
ATOM 3761 C CA . LEU B 1 212 ? 5.161 8.714 25.807 1.00 15.15 212 LEU C CA 1
ATOM 3762 C C . LEU B 1 212 ? 4.387 8.643 27.132 1.00 15.33 212 LEU C C 1
ATOM 3763 O O . LEU B 1 212 ? 4.446 7.624 27.825 1.00 18.38 212 LEU C O 1
ATOM 3768 N N . PRO B 1 213 ? 3.663 9.722 27.487 1.00 15.74 213 PRO C N 1
ATOM 3769 C CA . PRO B 1 213 ? 2.819 9.642 28.691 1.00 16.59 213 PRO C CA 1
ATOM 3770 C C . PRO B 1 213 ? 1.692 8.692 28.363 1.00 17.29 213 PRO C C 1
ATOM 3771 O O . PRO B 1 213 ? 1.106 8.809 27.280 1.00 21.47 213 PRO C O 1
ATOM 3775 N N . VAL B 1 214 ? 1.395 7.751 29.254 1.00 16.57 214 VAL C N 1
ATOM 3776 C CA . VAL B 1 214 ? 0.401 6.742 28.944 1.00 17.45 214 VAL C CA 1
ATOM 3777 C C . VAL B 1 214 ? -0.929 6.996 29.660 1.00 21.22 214 VAL C C 1
ATOM 3778 O O . VAL B 1 214 ? -0.982 6.993 30.887 1.00 22.59 214 VAL C O 1
ATOM 3782 N N . SER B 1 215 ? -1.994 7.237 28.899 1.00 21.96 215 SER C N 1
ATOM 3783 C CA . SER B 1 215 ? -3.321 7.292 29.504 1.00 25.07 215 SER C CA 1
ATOM 3784 C C . SER B 1 215 ? -4.173 6.133 29.021 1.00 27.93 215 SER C C 1
ATOM 3785 O O . SER B 1 215 ? -5.164 5.792 29.654 1.00 31.03 215 SER C O 1
ATOM 3788 N N . ASN B 1 216 ? -3.781 5.533 27.897 1.00 23.85 216 ASN C N 1
ATOM 3789 C CA . ASN B 1 216 ? -4.456 4.339 27.408 1.00 24.97 216 ASN C CA 1
ATOM 3790 C C . ASN B 1 216 ? -3.429 3.246 27.218 1.00 24.87 216 ASN C C 1
ATOM 3791 O O . ASN B 1 216 ? -2.604 3.320 26.313 1.00 25.90 216 ASN C O 1
ATOM 3796 N N . PHE B 1 217 ? -3.451 2.258 28.104 1.00 23.73 217 PHE C N 1
ATOM 3797 C CA . PHE B 1 217 ? -2.417 1.238 28.105 1.00 24.26 217 PHE C CA 1
ATOM 3798 C C . PHE B 1 217 ? -2.575 0.230 26.965 1.00 25.97 217 PHE C C 1
ATOM 3799 O O . PHE B 1 217 ? -1.590 -0.186 26.364 1.00 27.48 217 PHE C O 1
ATOM 3807 N N . LYS B 1 218 ? -3.804 -0.172 26.667 1.00 28.94 218 LYS C N 1
ATOM 3808 C CA . LYS B 1 218 ? -4.008 -1.079 25.537 1.00 29.19 218 LYS C CA 1
ATOM 3809 C C . LYS B 1 218 ? -3.381 -0.488 24.264 1.00 29.47 218 LYS C C 1
ATOM 3810 O O . LYS B 1 218 ? -2.735 -1.195 23.492 1.00 30.58 218 LYS C O 1
ATOM 3812 N N . GLN B 1 219 ? -3.570 0.812 24.058 1.00 25.61 219 GLN C N 1
ATOM 3813 C CA . GLN B 1 219 ? -3.010 1.496 22.890 1.00 25.56 219 GLN C CA 1
ATOM 3814 C C . GLN B 1 219 ? -1.482 1.572 22.968 1.00 30.66 219 GLN C C 1
ATOM 3815 O O . GLN B 1 219 ? -0.780 1.360 21.972 1.00 25.90 219 GLN C O 1
ATOM 3821 N N . ALA B 1 220 ? -0.963 1.869 24.156 1.00 22.81 220 ALA C N 1
ATOM 3822 C CA . ALA B 1 220 ? 0.483 1.926 24.346 1.00 21.29 220 ALA C CA 1
ATOM 3823 C C . ALA B 1 220 ? 1.132 0.564 24.117 1.00 22.80 220 ALA C C 1
ATOM 3824 O O . ALA B 1 220 ? 2.203 0.463 23.507 1.00 26.49 220 ALA C O 1
ATOM 3826 N N . LYS B 1 221 ? 0.494 -0.487 24.622 1.00 25.33 221 LYS C N 1
ATOM 3827 C CA . LYS B 1 221 ? 1.047 -1.831 24.504 1.00 28.85 221 LYS C CA 1
ATOM 3828 C C . LYS B 1 221 ? 1.151 -2.238 23.042 1.00 30.63 221 LYS C C 1
ATOM 3829 O O . LYS B 1 221 ? 2.142 -2.837 22.625 1.00 31.30 221 LYS C O 1
ATOM 3835 N N . LYS B 1 222 ? 0.123 -1.905 22.265 1.00 26.10 222 LYS C N 1
ATOM 3836 C CA . LYS B 1 222 ? 0.145 -2.177 20.831 1.00 31.01 222 LYS C CA 1
ATOM 3837 C C . LYS B 1 222 ? 1.283 -1.440 20.127 1.00 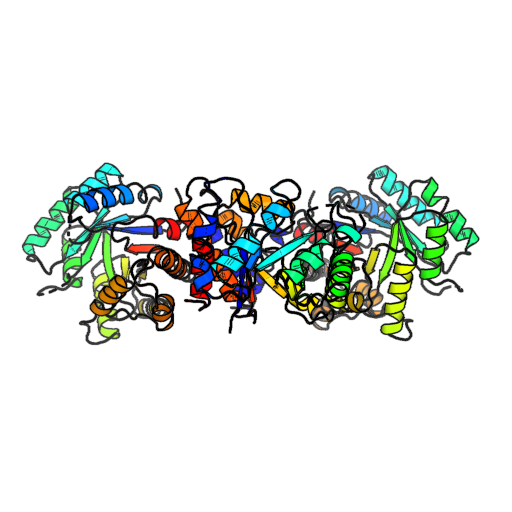31.59 222 LYS C C 1
ATOM 3838 O O . LYS B 1 222 ? 1.993 -2.027 19.297 1.00 30.71 222 LYS C O 1
ATOM 3840 N N . LEU B 1 223 ? 1.457 -0.159 20.446 1.00 25.60 223 LEU C N 1
ATOM 3841 C CA . LEU B 1 223 ? 2.561 0.609 19.870 1.00 22.70 223 LEU C CA 1
ATOM 3842 C C . LEU B 1 223 ? 3.905 0.002 20.262 1.00 26.85 223 LEU C C 1
ATOM 3843 O O . LEU B 1 223 ? 4.810 -0.116 19.431 1.00 28.54 223 LEU C O 1
ATOM 3848 N N . ALA B 1 224 ? 4.032 -0.389 21.526 1.00 24.46 224 ALA C N 1
ATOM 3849 C CA . ALA B 1 224 ? 5.297 -0.910 22.045 1.00 23.74 224 ALA C CA 1
ATOM 3850 C C . ALA B 1 224 ? 5.648 -2.242 21.410 1.00 31.84 224 ALA C C 1
ATOM 3851 O O . ALA B 1 224 ? 6.796 -2.490 21.040 1.00 31.16 224 ALA C O 1
ATOM 3853 N N . ASP B 1 225 ? 4.650 -3.108 21.297 1.00 30.93 225 ASP C N 1
ATOM 3854 C CA . ASP B 1 225 ? 4.859 -4.410 20.692 1.00 35.64 225 ASP C CA 1
ATOM 3855 C C . ASP B 1 225 ? 5.353 -4.271 19.242 1.00 35.85 225 ASP C C 1
ATOM 3856 O O . ASP B 1 225 ? 6.223 -5.029 18.805 1.00 40.88 225 ASP C O 1
ATOM 3861 N N . MET B 1 226 ? 4.829 -3.287 18.511 1.00 35.09 226 MET C N 1
ATOM 3862 C CA . MET B 1 226 ? 5.227 -3.056 17.115 1.00 33.49 226 MET C CA 1
ATOM 3863 C C . MET B 1 226 ? 6.635 -2.491 16.966 1.00 34.70 226 MET C C 1
ATOM 3864 O O . MET B 1 226 ? 7.220 -2.544 15.883 1.00 35.33 226 MET C O 1
ATOM 3869 N N . THR B 1 227 ? 7.179 -1.935 18.041 1.00 30.11 227 THR C N 1
ATOM 3870 C CA . THR B 1 227 ? 8.430 -1.183 17.945 1.00 31.27 227 THR C CA 1
ATOM 3871 C C . THR B 1 227 ? 9.525 -1.806 18.801 1.00 33.30 227 THR C C 1
ATOM 3872 O O . THR B 1 227 ? 10.592 -1.217 18.983 1.00 36.54 227 THR C O 1
ATOM 3876 N N . ASN B 1 228 ? 9.243 -2.992 19.330 1.00 28.73 228 ASN C N 1
ATOM 3877 C CA . ASN B 1 228 ? 10.169 -3.733 20.186 1.00 31.76 228 ASN C CA 1
ATOM 3878 C C . ASN B 1 228 ? 10.568 -3.021 21.474 1.00 34.60 228 ASN C C 1
ATOM 3879 O O . ASN B 1 228 ? 11.645 -3.270 22.029 1.00 34.31 228 ASN C O 1
ATOM 3884 N N . VAL B 1 229 ? 9.681 -2.157 21.960 1.00 29.96 229 VAL C N 1
ATOM 3885 C CA . VAL B 1 229 ? 9.915 -1.434 23.199 1.00 24.95 229 VAL C CA 1
ATOM 3886 C C . VAL B 1 229 ? 9.454 -2.277 24.380 1.00 25.23 229 VAL C C 1
ATOM 3887 O O . VAL B 1 229 ? 8.309 -2.734 24.419 1.00 30.81 229 VAL C O 1
ATOM 3891 N N . ARG B 1 230 ? 10.345 -2.487 25.346 1.00 24.30 230 ARG C N 1
ATOM 3892 C CA . ARG B 1 230 ? 10.010 -3.315 26.501 1.00 28.43 230 ARG C CA 1
ATOM 3893 C C . ARG B 1 230 ? 9.098 -2.597 27.505 1.00 29.49 230 ARG C C 1
ATOM 3894 O O . ARG B 1 230 ? 9.350 -1.460 27.884 1.00 28.74 230 ARG C O 1
ATOM 3896 N N . ILE B 1 231 ? 8.028 -3.274 27.924 1.00 24.63 231 ILE C N 1
ATOM 3897 C CA A ILE B 1 231 ? 7.199 -2.775 29.010 0.50 25.65 231 ILE C CA 1
ATOM 3898 C CA B ILE B 1 231 ? 7.178 -2.793 29.009 0.50 26.47 231 ILE C CA 1
ATOM 3899 C C . ILE B 1 231 ? 7.538 -3.565 30.265 1.00 24.33 231 ILE C C 1
ATOM 3900 O O . ILE B 1 231 ? 7.316 -4.770 30.322 1.00 28.11 231 ILE C O 1
ATOM 3909 N N . PRO B 1 232 ? 8.115 -2.887 31.270 1.00 25.38 232 PRO C N 1
ATOM 3910 C CA . PRO B 1 232 ? 8.491 -3.585 32.505 1.00 27.72 232 PRO C CA 1
ATOM 3911 C C . PRO B 1 232 ? 7.291 -4.269 33.141 1.00 30.25 232 PRO C C 1
ATOM 3912 O O . PRO B 1 232 ? 6.168 -3.779 33.040 1.00 25.56 232 PRO C O 1
ATOM 3916 N N . ALA B 1 233 ? 7.517 -5.396 33.803 1.00 28.78 233 ALA C N 1
ATOM 3917 C CA . ALA B 1 233 ? 6.408 -6.076 34.444 1.00 26.19 233 ALA C CA 1
ATOM 3918 C C . ALA B 1 233 ? 5.672 -5.185 35.445 1.00 28.32 233 ALA C C 1
ATOM 3919 O O . ALA B 1 233 ? 4.453 -5.286 35.573 1.00 29.86 233 ALA C O 1
ATOM 3921 N N . TRP B 1 234 ? 6.395 -4.327 36.165 1.00 26.54 234 TRP C N 1
ATOM 3922 C CA . TRP B 1 234 ? 5.735 -3.517 37.182 1.00 26.84 234 TRP C CA 1
ATOM 3923 C C . TRP B 1 234 ? 4.752 -2.554 36.514 1.00 25.21 234 TRP C C 1
ATOM 3924 O O . TRP B 1 234 ? 3.733 -2.199 37.100 1.00 28.24 234 TRP C O 1
ATOM 3935 N N . MET B 1 235 ? 5.054 -2.157 35.279 1.00 27.35 235 MET C N 1
ATOM 3936 C CA . MET B 1 235 ? 4.173 -1.248 34.545 1.00 24.53 235 MET C CA 1
ATOM 3937 C C . MET B 1 235 ? 2.925 -1.952 34.008 1.00 27.73 235 MET C C 1
ATOM 3938 O O . MET B 1 235 ? 1.819 -1.441 34.135 1.00 26.25 235 MET C O 1
ATOM 3943 N N . ALA B 1 236 ? 3.093 -3.129 33.414 1.00 24.82 236 ALA C N 1
ATOM 3944 C CA . ALA B 1 236 ? 1.931 -3.922 33.015 1.00 25.81 236 ALA C CA 1
ATOM 3945 C C . ALA B 1 236 ? 1.003 -4.162 34.214 1.00 26.96 236 ALA C C 1
ATOM 3946 O O . ALA B 1 236 ? -0.222 -4.048 34.100 1.00 27.27 236 ALA C O 1
ATOM 3948 N N . GLN B 1 237 ? 1.590 -4.466 35.367 1.00 27.05 237 GLN C N 1
ATOM 3949 C CA . GLN B 1 237 ? 0.814 -4.705 36.580 1.00 30.46 237 GLN C CA 1
ATOM 3950 C C . GLN B 1 237 ? 0.089 -3.437 37.023 1.00 31.21 237 GLN C C 1
ATOM 3951 O O . GLN B 1 237 ? -1.027 -3.492 37.539 1.00 29.68 237 GLN C O 1
ATOM 3957 N N . MET B 1 238 ? 0.730 -2.291 36.816 1.00 26.59 238 MET C N 1
ATOM 3958 C CA . MET B 1 238 ? 0.141 -1.026 37.230 1.00 25.42 238 MET C CA 1
ATOM 3959 C C . MET B 1 238 ? -1.107 -0.679 36.426 1.00 26.74 238 MET C C 1
ATOM 3960 O O . MET B 1 238 ? -1.996 0.023 36.918 1.00 28.46 238 MET C O 1
ATOM 3965 N N . PHE B 1 239 ? -1.177 -1.142 35.180 1.00 25.76 239 PHE C N 1
ATOM 3966 C CA . PHE B 1 239 ? -2.361 -0.869 34.387 1.00 23.56 239 PHE C CA 1
ATOM 3967 C C . PHE B 1 239 ? -3.383 -1.994 34.391 1.00 28.35 239 PHE C C 1
ATOM 3968 O O . PHE B 1 239 ? -4.471 -1.850 33.836 1.00 30.46 239 PHE C O 1
ATOM 3976 N N . ASP B 1 240 ? -3.043 -3.108 35.031 1.00 28.99 240 ASP C N 1
ATOM 3977 C CA . ASP B 1 240 ? -3.956 -4.233 35.089 1.00 33.52 240 ASP C CA 1
ATOM 3978 C C . ASP B 1 240 ? -5.252 -3.828 35.795 1.00 33.81 240 ASP C C 1
ATOM 3979 O O . ASP B 1 240 ? -5.223 -3.196 36.854 1.00 30.07 240 ASP C O 1
ATOM 3984 N N . GLY B 1 241 ? -6.385 -4.160 35.185 1.00 32.87 241 GLY C N 1
ATOM 3985 C CA . GLY B 1 241 ? -7.679 -3.928 35.801 1.00 31.52 241 GLY C CA 1
ATOM 3986 C C . GLY B 1 241 ? -8.263 -2.548 35.550 1.00 30.69 241 GLY C C 1
ATOM 3987 O O . GLY B 1 241 ? -9.321 -2.221 36.079 1.00 33.53 241 GLY C O 1
ATOM 3988 N N . LEU B 1 242 ? -7.587 -1.747 34.729 1.00 27.19 242 LEU C N 1
ATOM 3989 C CA . LEU B 1 242 ? -8.013 -0.367 34.492 1.00 29.82 242 LEU C CA 1
ATOM 3990 C C . LEU B 1 242 ? -8.580 -0.139 33.088 1.00 29.94 242 LEU C C 1
ATOM 3991 O O . LEU B 1 242 ? -8.725 1.003 32.658 1.00 30.25 242 LEU C O 1
ATOM 3996 N N . ASP B 1 243 ? -8.898 -1.218 32.376 1.00 32.14 243 ASP C N 1
ATOM 3997 C CA . ASP B 1 243 ? -9.377 -1.087 31.000 1.00 35.61 243 ASP C CA 1
ATOM 3998 C C . ASP B 1 243 ? -10.568 -0.141 30.876 1.00 36.01 243 ASP C C 1
ATOM 3999 O O . ASP B 1 243 ? -10.753 0.500 29.842 1.00 38.83 243 ASP C O 1
ATOM 4004 N N . ASP B 1 244 ? -11.370 -0.046 31.928 1.00 30.93 244 ASP C N 1
ATOM 4005 C CA . ASP B 1 244 ? -12.558 0.799 31.890 1.00 36.33 244 ASP C CA 1
ATOM 4006 C C . ASP B 1 244 ? -12.523 1.927 32.922 1.00 38.85 244 ASP C C 1
ATOM 4007 O O . ASP B 1 244 ? -13.569 2.426 33.341 1.00 43.20 244 ASP C O 1
ATOM 4012 N N . ASP B 1 245 ? -11.322 2.330 33.326 1.00 29.50 245 ASP C N 1
ATOM 4013 C CA . ASP B 1 245 ? -11.165 3.388 34.322 1.00 29.74 245 ASP C CA 1
ATOM 4014 C C . ASP B 1 245 ? -10.177 4.439 33.821 1.00 29.43 245 ASP C C 1
ATOM 4015 O O . ASP B 1 245 ? -9.007 4.438 34.197 1.00 24.84 245 ASP C O 1
ATOM 4020 N N . ALA B 1 246 ? -10.665 5.335 32.970 1.00 29.43 246 ALA C N 1
ATOM 4021 C CA . ALA B 1 246 ? -9.824 6.355 32.354 1.00 29.36 246 ALA C CA 1
ATOM 4022 C C . ALA B 1 246 ? -9.189 7.297 33.375 1.00 25.63 246 ALA C C 1
ATOM 4023 O O . ALA B 1 246 ? -8.042 7.725 33.207 1.00 26.54 246 ALA C O 1
ATOM 4025 N N . GLU B 1 247 ? -9.937 7.629 34.422 1.00 24.64 247 GLU C N 1
ATOM 4026 C CA . GLU B 1 247 ? -9.435 8.543 35.442 1.00 27.68 247 GLU C CA 1
ATOM 4027 C C . GLU B 1 247 ? -8.208 7.976 36.172 1.00 24.98 247 GLU C C 1
ATOM 4028 O O . GLU B 1 247 ? -7.176 8.646 36.287 1.00 23.69 247 GLU C O 1
ATOM 4030 N N . THR B 1 248 ? -8.306 6.735 36.631 1.00 23.24 248 THR C N 1
ATOM 4031 C CA . THR B 1 248 ? -7.186 6.126 37.339 1.00 22.62 248 THR C CA 1
ATOM 4032 C C . THR B 1 248 ? -6.008 5.934 36.392 1.00 23.72 248 THR C C 1
ATOM 4033 O O . THR B 1 248 ? -4.859 6.115 36.787 1.00 21.77 248 THR C O 1
ATOM 4037 N N . ARG B 1 249 ? -6.289 5.566 35.145 1.00 24.31 249 ARG C N 1
ATOM 4038 C CA . ARG B 1 249 ? -5.209 5.397 34.180 1.00 21.05 249 ARG C CA 1
ATOM 4039 C C . ARG B 1 249 ? -4.426 6.688 34.036 1.00 20.47 249 ARG C C 1
ATOM 4040 O O . ARG B 1 249 ? -3.197 6.674 33.943 1.00 20.01 249 ARG C O 1
ATOM 4048 N N . LYS B 1 250 ? -5.137 7.810 34.004 1.00 19.97 250 LYS C N 1
ATOM 4049 C CA . LYS B 1 250 ? -4.462 9.082 33.830 1.00 20.91 250 LYS C CA 1
ATOM 4050 C C . LYS B 1 250 ? -3.536 9.389 34.999 1.00 20.73 250 LYS C C 1
ATOM 4051 O O . LYS B 1 250 ? -2.404 9.843 34.798 1.00 20.11 250 LYS C O 1
ATOM 4057 N N . LEU B 1 251 ? -4.021 9.161 36.221 1.00 19.45 251 LEU C N 1
ATOM 4058 C CA . LEU B 1 251 ? -3.241 9.490 37.410 1.00 19.39 251 LEU C CA 1
ATOM 4059 C C . LEU B 1 251 ? -2.025 8.574 37.509 1.00 20.26 251 LEU C C 1
ATOM 4060 O O . LEU B 1 251 ? -0.928 9.021 37.827 1.00 19.90 251 LEU C O 1
ATOM 4065 N N . VAL B 1 252 ? -2.223 7.291 37.223 1.00 19.57 252 VAL C N 1
ATOM 4066 C CA A VAL B 1 252 ? -1.141 6.306 37.224 0.50 21.52 252 VAL C CA 1
ATOM 4067 C CA B VAL B 1 252 ? -1.099 6.364 37.287 0.50 22.23 252 VAL C CA 1
ATOM 4068 C C . VAL B 1 252 ? -0.085 6.604 36.158 1.00 18.47 252 VAL C C 1
ATOM 4069 O O . VAL B 1 252 ? 1.125 6.561 36.408 1.00 18.57 252 VAL C O 1
ATOM 4076 N N . GLY B 1 253 ? -0.558 6.897 34.946 1.00 17.88 253 GLY C N 1
ATOM 4077 C CA . GLY B 1 253 ? 0.331 7.220 33.842 1.00 17.68 253 GLY C CA 1
ATOM 4078 C C . GLY B 1 253 ? 1.122 8.489 34.096 1.00 16.36 253 GLY C C 1
ATOM 4079 O O . GLY B 1 253 ? 2.310 8.569 33.762 1.00 20.46 253 GLY C O 1
ATOM 4080 N N . ALA B 1 254 ? 0.474 9.496 34.676 1.00 17.55 254 ALA C N 1
ATOM 4081 C CA . ALA B 1 254 ? 1.183 10.741 34.963 1.00 20.45 254 ALA C CA 1
ATOM 4082 C C . ALA B 1 254 ? 2.286 10.494 35.986 1.00 19.68 254 ALA C C 1
ATOM 4083 O O . ALA B 1 254 ? 3.395 11.015 35.858 1.00 20.99 254 ALA C O 1
ATOM 4085 N N . ASN B 1 255 ? 1.978 9.703 37.011 1.00 21.33 255 ASN C N 1
ATOM 4086 C CA . ASN B 1 255 ? 2.980 9.320 38.003 1.00 21.20 255 ASN C CA 1
ATOM 4087 C C . ASN B 1 255 ? 4.191 8.637 37.347 1.00 20.09 255 ASN C C 1
ATOM 4088 O O . ASN B 1 255 ? 5.342 9.011 37.616 1.00 19.82 255 ASN C O 1
ATOM 4093 N N . ILE B 1 256 ? 3.928 7.668 36.467 1.00 18.54 256 ILE C N 1
ATOM 4094 C CA . ILE B 1 256 ? 5.007 6.960 35.768 1.00 19.03 256 ILE C CA 1
ATOM 4095 C C . ILE B 1 256 ? 5.877 7.937 34.971 1.00 18.95 256 ILE C C 1
ATOM 4096 O O . ILE B 1 256 ? 7.102 7.868 35.033 1.00 19.29 256 ILE C O 1
ATOM 4101 N N . ALA B 1 257 ? 5.242 8.841 34.228 1.00 19.47 257 ALA C N 1
ATOM 4102 C CA . ALA B 1 257 ? 5.992 9.783 33.397 1.00 18.22 257 ALA C CA 1
ATOM 4103 C C . ALA B 1 257 ? 6.736 10.819 34.223 1.00 19.90 257 ALA C C 1
ATOM 4104 O O . ALA B 1 257 ? 7.857 11.199 33.902 1.00 20.42 257 ALA C O 1
ATOM 4106 N N . MET B 1 258 ? 6.111 11.295 35.296 1.00 18.26 258 MET C N 1
ATOM 4107 C CA . MET B 1 258 ? 6.795 12.246 36.156 1.00 19.34 258 MET C CA 1
ATOM 4108 C C . MET B 1 258 ? 8.027 11.611 36.813 1.00 19.90 258 MET C C 1
ATOM 4109 O O . MET B 1 258 ? 9.082 12.237 36.939 1.00 20.94 258 MET C O 1
ATOM 4114 N N . ASP B 1 259 ? 7.896 10.355 37.209 1.00 20.55 259 ASP C N 1
ATOM 4115 C CA . ASP B 1 259 ? 9.006 9.626 37.801 1.00 21.77 259 ASP C CA 1
ATOM 4116 C C . ASP B 1 259 ? 10.143 9.504 36.788 1.00 22.58 259 ASP C C 1
ATOM 4117 O O . ASP B 1 259 ? 11.308 9.762 37.102 1.00 22.60 259 ASP C O 1
ATOM 4122 N N . MET B 1 260 ? 9.797 9.121 35.560 1.00 20.64 260 MET C N 1
ATOM 4123 C CA . MET B 1 260 ? 10.810 8.913 34.523 1.00 21.41 260 MET C CA 1
ATOM 4124 C C . MET B 1 260 ? 11.583 10.187 34.241 1.00 19.27 260 MET C C 1
ATOM 4125 O O . MET B 1 260 ? 12.807 10.175 34.155 1.00 21.42 260 MET C O 1
ATOM 4130 N N . VAL B 1 261 ? 10.871 11.294 34.066 1.00 18.44 261 VAL C N 1
ATOM 4131 C CA . VAL B 1 261 ? 11.560 12.527 33.714 1.00 20.40 261 VAL C CA 1
ATOM 4132 C C . VAL B 1 261 ? 12.414 13.032 34.884 1.00 19.97 261 VAL C C 1
ATOM 4133 O O . VAL B 1 261 ? 13.464 13.632 34.677 1.00 23.39 261 VAL C O 1
ATOM 4137 N N . LYS B 1 262 ? 11.967 12.776 36.109 1.00 20.88 262 LYS C N 1
ATOM 4138 C CA . LYS B 1 262 ? 12.758 13.116 37.283 1.00 23.93 262 LYS C CA 1
ATOM 4139 C C . LYS B 1 262 ? 14.105 12.389 37.267 1.00 23.72 262 LYS C C 1
ATOM 4140 O O . LYS B 1 262 ? 15.154 13.006 37.457 1.00 25.72 262 LYS C O 1
ATOM 4144 N N . ILE B 1 263 ? 14.068 11.082 37.028 1.00 22.07 263 ILE C N 1
ATOM 4145 C CA . ILE B 1 263 ? 15.293 10.286 36.950 1.00 22.77 263 ILE C CA 1
ATOM 4146 C C . ILE B 1 263 ? 16.178 10.748 35.803 1.00 24.38 263 ILE C C 1
ATOM 4147 O O . ILE B 1 263 ? 17.383 10.910 35.965 1.00 22.13 263 ILE C O 1
ATOM 4152 N N . LEU B 1 264 ? 15.581 10.954 34.631 1.00 22.04 264 LEU C N 1
ATOM 4153 C CA . LEU B 1 264 ? 16.368 11.373 33.478 1.00 21.60 264 LEU C CA 1
ATOM 4154 C C . LEU B 1 264 ? 17.046 12.723 33.730 1.00 24.25 264 LEU C C 1
ATOM 4155 O O . LEU B 1 264 ? 18.212 12.911 33.390 1.00 23.52 264 LEU C O 1
ATOM 4160 N N . SER B 1 265 ? 16.322 13.669 34.327 1.00 20.78 265 SER C N 1
ATOM 4161 C CA A SER B 1 265 ? 16.883 14.989 34.615 0.50 25.99 265 SER C CA 1
ATOM 4162 C CA B SER B 1 265 ? 16.907 14.981 34.578 0.50 25.27 265 SER C CA 1
ATOM 4163 C C . SER B 1 265 ? 18.046 14.886 35.603 1.00 27.76 265 SER C C 1
ATOM 4164 O O . SER B 1 265 ? 19.049 15.587 35.485 1.00 27.62 265 SER C O 1
ATOM 4169 N N . ARG B 1 266 ? 17.897 14.011 36.590 1.00 26.76 266 ARG C N 1
ATOM 4170 C CA . ARG B 1 266 ? 18.955 13.782 37.571 1.00 27.06 266 ARG C CA 1
ATOM 4171 C C . ARG B 1 266 ? 20.212 13.246 36.885 1.00 30.17 266 ARG C C 1
ATOM 4172 O O . ARG B 1 266 ? 21.336 13.498 37.333 1.00 30.67 266 ARG C O 1
ATOM 4175 N N . GLU B 1 267 ? 20.005 12.497 35.802 1.00 26.83 267 GLU C N 1
ATOM 4176 C CA . GLU B 1 267 ? 21.105 11.911 35.024 1.00 29.11 267 GLU C CA 1
ATOM 4177 C C . GLU B 1 267 ? 21.600 12.829 33.906 1.00 27.88 267 GLU C C 1
ATOM 4178 O O . GLU B 1 267 ? 22.288 12.384 32.985 1.00 30.91 267 GLU C O 1
ATOM 4184 N N . GLY B 1 268 ? 21.227 14.103 33.973 1.00 25.96 268 GLY C N 1
ATOM 4185 C CA . GLY B 1 268 ? 21.797 15.108 33.100 1.00 30.71 268 GLY C CA 1
ATOM 4186 C C . GLY B 1 268 ? 21.052 15.386 31.808 1.00 28.69 268 GLY C C 1
ATOM 4187 O O . GLY B 1 268 ? 21.541 16.142 30.966 1.00 29.80 268 GLY C O 1
ATOM 4188 N N . VAL B 1 269 ? 19.884 14.774 31.628 1.00 24.03 269 VAL C N 1
ATOM 4189 C CA . VAL B 1 269 ? 19.061 15.077 30.457 1.00 21.22 269 VAL C CA 1
ATOM 4190 C C . VAL B 1 269 ? 18.421 16.463 30.605 1.00 25.04 269 VAL C C 1
ATOM 4191 O O . VAL B 1 269 ? 17.798 16.761 31.627 1.00 27.19 269 VAL C O 1
ATOM 4195 N N . LYS B 1 270 ? 18.607 17.316 29.607 1.00 23.70 270 LYS C N 1
ATOM 4196 C CA . LYS B 1 270 ? 18.081 18.680 29.656 1.00 26.49 270 LYS C CA 1
ATOM 4197 C C . LYS B 1 270 ? 17.138 18.972 28.487 1.00 22.24 270 LYS C C 1
ATOM 4198 O O . LYS B 1 270 ? 16.761 20.128 28.265 1.00 24.10 270 LYS C O 1
ATOM 4202 N N . ASP B 1 271 ? 16.777 17.931 27.740 1.00 19.82 271 ASP C N 1
ATOM 4203 C CA . ASP B 1 271 ? 15.859 18.072 26.609 1.00 21.10 271 ASP C CA 1
ATOM 4204 C C . ASP B 1 271 ? 14.896 16.892 26.613 1.00 17.73 271 ASP C C 1
ATOM 4205 O O . ASP B 1 271 ? 15.312 15.742 26.816 1.00 18.65 271 ASP C O 1
ATOM 4210 N N . PHE B 1 272 ? 13.613 17.177 26.400 1.00 17.54 272 PHE C N 1
ATOM 4211 C CA . PHE B 1 272 ? 12.587 16.127 26.362 1.00 18.52 272 PHE C CA 1
ATOM 4212 C C . PHE B 1 272 ? 11.661 16.378 25.187 1.00 16.64 272 PHE C C 1
ATOM 4213 O O . PHE B 1 272 ? 11.302 17.518 24.927 1.00 18.49 272 PHE C O 1
ATOM 4221 N N . HIS B 1 273 ? 11.287 15.316 24.479 1.00 16.13 273 HIS C N 1
ATOM 4222 C CA . HIS B 1 273 ? 10.361 15.397 23.351 1.00 16.14 273 HIS C CA 1
ATOM 4223 C C . HIS B 1 273 ? 9.132 14.583 23.725 1.00 15.85 273 HIS C C 1
ATOM 4224 O O . HIS B 1 273 ? 9.240 13.387 23.976 1.00 17.49 273 HIS C O 1
ATOM 4231 N N . PHE B 1 274 ? 7.968 15.226 23.789 1.00 14.25 274 PHE C N 1
ATOM 4232 C CA . PHE B 1 274 ? 6.765 14.529 24.232 1.00 14.67 274 PHE C CA 1
ATOM 4233 C C . PHE B 1 274 ? 5.863 14.067 23.113 1.00 16.50 274 PHE C C 1
ATOM 4234 O O . PHE B 1 274 ? 5.413 14.858 22.278 1.00 16.81 274 PHE C O 1
ATOM 4242 N N . TYR B 1 275 ? 5.548 12.780 23.141 1.00 14.72 275 TYR C N 1
ATOM 4243 C CA . TYR B 1 275 ? 4.578 12.211 22.223 1.00 14.12 275 TYR C CA 1
ATOM 4244 C C . TYR B 1 275 ? 3.178 12.445 22.793 1.00 16.67 275 TYR C C 1
ATOM 4245 O O . TYR B 1 275 ? 2.638 11.617 23.533 1.00 17.17 275 TYR C O 1
ATOM 4254 N N . THR B 1 276 ? 2.610 13.604 22.459 1.00 14.46 276 THR C N 1
ATOM 4255 C CA . THR B 1 276 ? 1.351 14.047 23.062 1.00 14.72 276 THR C CA 1
ATOM 4256 C C . THR B 1 276 ? 0.116 13.313 22.573 1.00 15.72 276 THR C C 1
ATOM 4257 O O . THR B 1 276 ? -0.918 13.307 23.254 1.00 15.96 276 THR C O 1
ATOM 4261 N N . LEU B 1 277 ? 0.199 12.713 21.387 1.00 15.60 277 LEU C N 1
ATOM 4262 C CA . LEU B 1 277 ? -0.985 12.177 20.707 1.00 15.95 277 LEU C CA 1
ATOM 4263 C C . LEU B 1 277 ? -2.134 13.188 20.719 1.00 15.42 277 LEU C C 1
ATOM 4264 O O . LEU B 1 277 ? -3.317 12.825 20.872 1.00 17.23 277 LEU C O 1
ATOM 4269 N N . ASN B 1 278 ? -1.745 14.457 20.574 1.00 14.88 278 ASN C N 1
ATOM 4270 C CA . ASN B 1 278 ? -2.644 15.607 20.413 1.00 15.14 278 ASN C CA 1
ATOM 4271 C C . ASN B 1 278 ? -3.393 16.016 21.681 1.00 16.37 278 ASN C C 1
ATOM 4272 O O . ASN B 1 278 ? -4.292 16.858 21.626 1.00 16.84 278 ASN C O 1
ATOM 4277 N N . ARG B 1 279 ? -2.998 15.421 22.807 1.00 16.17 279 ARG C N 1
ATOM 4278 C CA . ARG B 1 279 ? -3.572 15.773 24.121 1.00 16.85 279 ARG C CA 1
ATOM 4279 C C . ARG B 1 279 ? -2.549 16.570 24.916 1.00 19.47 279 ARG C C 1
ATOM 4280 O O . ARG B 1 279 ? -1.364 16.260 24.909 1.00 20.36 279 ARG C O 1
ATOM 4288 N N . ALA B 1 280 ? -3.005 17.598 25.620 1.00 18.70 280 ALA C N 1
ATOM 4289 C CA . ALA B 1 280 ? -2.083 18.475 26.341 1.00 17.93 280 ALA C CA 1
ATOM 4290 C C . ALA B 1 280 ? -1.919 18.152 27.827 1.00 19.86 280 ALA C C 1
ATOM 4291 O O . ALA B 1 280 ? -0.865 18.402 28.380 1.00 20.99 280 ALA C O 1
ATOM 4293 N N . GLU B 1 281 ? -2.958 17.628 28.469 1.00 19.48 281 GLU C N 1
ATOM 4294 C CA . GLU B 1 281 ? -2.997 17.660 29.938 1.00 20.53 281 GLU C CA 1
ATOM 4295 C C . GLU B 1 281 ? -1.815 16.941 30.599 1.00 19.42 281 GLU C C 1
ATOM 4296 O O . GLU B 1 281 ? -1.181 17.476 31.526 1.00 19.38 281 GLU C O 1
ATOM 4298 N N . MET B 1 282 ? -1.522 15.727 30.146 1.00 17.43 282 MET C N 1
ATOM 4299 C CA . MET B 1 282 ? -0.432 14.983 30.773 1.00 18.38 282 MET C CA 1
ATOM 4300 C C . MET B 1 282 ? 0.926 15.633 30.520 1.00 19.76 282 MET C C 1
ATOM 4301 O O . MET B 1 282 ? 1.690 15.849 31.458 1.00 18.03 282 MET C O 1
ATOM 4306 N N . SER B 1 283 ? 1.233 15.936 29.257 1.00 17.97 283 SER C N 1
ATOM 4307 C CA . SER B 1 283 ? 2.495 16.582 28.952 1.00 16.35 283 SER C CA 1
ATOM 4308 C C . SER B 1 283 ? 2.669 17.919 29.668 1.00 17.84 283 SER C C 1
ATOM 4309 O O . SER B 1 283 ? 3.770 18.250 30.115 1.00 18.47 283 SER C O 1
ATOM 4312 N N . TYR B 1 284 ? 1.590 18.688 29.768 1.00 17.53 284 TYR C N 1
ATOM 4313 C CA . TYR B 1 284 ? 1.656 19.990 30.412 1.00 17.97 284 TYR C CA 1
ATOM 4314 C C . TYR B 1 284 ? 2.043 19.813 31.872 1.00 18.76 284 TYR C C 1
ATOM 4315 O O . TYR B 1 284 ? 2.885 20.547 32.389 1.00 18.38 284 TYR C O 1
ATOM 4324 N N . ALA B 1 285 ? 1.423 18.837 32.523 1.00 18.51 285 ALA C N 1
ATOM 4325 C CA . ALA B 1 285 ? 1.678 18.613 33.946 1.00 18.86 285 ALA C CA 1
ATOM 4326 C C . ALA B 1 285 ? 3.089 18.072 34.166 1.00 19.73 285 ALA C C 1
ATOM 4327 O O . ALA B 1 285 ? 3.769 18.423 35.147 1.00 18.56 285 ALA C O 1
ATOM 4329 N N . ILE B 1 286 ? 3.531 17.194 33.275 1.00 17.67 286 ILE C N 1
ATOM 4330 C CA . ILE B 1 286 ? 4.876 16.658 33.403 1.00 15.66 286 ILE C CA 1
ATOM 4331 C C . ILE B 1 286 ? 5.891 17.783 33.243 1.00 19.93 286 ILE C C 1
ATOM 4332 O O . ILE B 1 286 ? 6.864 17.876 33.993 1.00 18.80 286 ILE C O 1
ATOM 4337 N N . CYS B 1 287 ? 5.664 18.646 32.254 1.00 17.98 287 CYS C N 1
ATOM 4338 C CA . CYS B 1 287 ? 6.519 19.812 32.08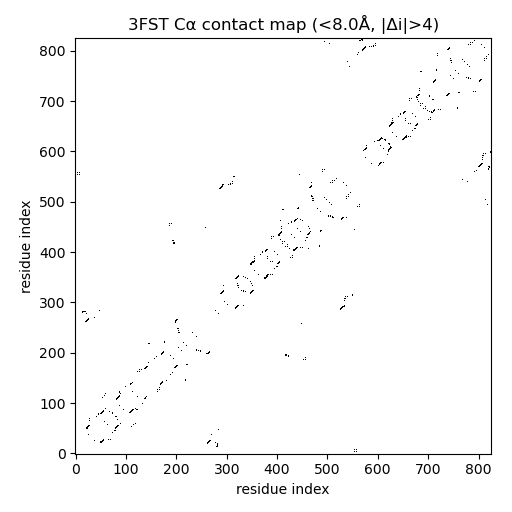6 1.00 20.46 287 CYS C CA 1
ATOM 4339 C C . CYS B 1 287 ? 6.515 20.661 33.361 1.00 20.04 287 CYS C C 1
ATOM 4340 O O . CYS B 1 287 ? 7.565 21.089 33.836 1.00 21.67 287 CYS C O 1
ATOM 4343 N N . HIS B 1 288 ? 5.338 20.868 33.938 1.00 19.43 288 HIS C N 1
ATOM 4344 C CA . HIS B 1 288 ? 5.274 21.621 35.182 1.00 23.67 288 HIS C CA 1
ATOM 4345 C C . HIS B 1 288 ? 6.259 21.083 36.224 1.00 24.13 288 HIS C C 1
ATOM 4346 O O . HIS B 1 288 ? 6.980 21.854 36.871 1.00 23.67 288 HIS C O 1
ATOM 4353 N N . THR B 1 289 ? 6.289 19.764 36.388 1.00 22.17 289 THR C N 1
ATOM 4354 C CA . THR B 1 289 ? 7.148 19.152 37.403 1.00 21.44 289 THR C CA 1
ATOM 4355 C C . THR B 1 289 ? 8.626 19.317 37.089 1.00 25.34 289 THR C C 1
ATOM 4356 O O . THR B 1 289 ? 9.466 19.275 37.990 1.00 29.25 289 THR C O 1
ATOM 4360 N N . LEU B 1 290 ? 8.941 19.497 35.809 1.00 20.67 290 LEU C N 1
ATOM 4361 C CA . LEU B 1 290 ? 10.307 19.784 35.393 1.00 24.69 290 LEU C CA 1
ATOM 4362 C C . LEU B 1 290 ? 10.657 21.266 35.520 1.00 26.88 290 LEU C C 1
ATOM 4363 O O . LEU B 1 290 ? 11.778 21.671 35.201 1.00 32.03 290 LEU C O 1
ATOM 4368 N N . GLY B 1 291 ? 9.703 22.077 35.975 1.00 26.01 291 GLY C N 1
ATOM 4369 C CA . GLY B 1 291 ? 9.934 23.505 36.109 1.00 26.84 291 GLY C CA 1
ATOM 4370 C C . GLY B 1 291 ? 9.720 24.267 34.814 1.00 28.64 291 GLY C C 1
ATOM 4371 O O . GLY B 1 291 ? 10.087 25.441 34.704 1.00 29.32 291 GLY C O 1
ATOM 4372 N N . VAL B 1 292 ? 9.126 23.597 33.829 1.00 24.39 292 VAL C N 1
ATOM 4373 C CA . VAL B 1 292 ? 8.812 24.234 32.551 1.00 25.48 292 VAL C CA 1
ATOM 4374 C C . VAL B 1 292 ? 7.376 24.740 32.604 1.00 26.50 292 VAL C C 1
ATOM 4375 O O . VAL B 1 292 ? 6.431 23.952 32.525 1.00 26.40 292 VAL C O 1
ATOM 4379 N N . ARG B 1 293 ? 7.233 26.057 32.760 1.00 25.37 293 ARG C N 1
ATOM 4380 C CA . ARG B 1 293 ? 5.967 26.678 33.112 1.00 24.90 293 ARG C CA 1
ATOM 4381 C C . ARG B 1 293 ? 5.786 27.972 32.315 1.00 27.45 293 ARG C C 1
ATOM 4382 O O . ARG B 1 293 ? 6.752 28.518 31.785 1.00 32.30 293 ARG C O 1
ATOM 4390 N N . PRO B 1 294 ? 4.544 28.459 32.216 1.00 25.23 294 PRO C N 1
ATOM 4391 C CA . PRO B 1 294 ? 4.263 29.671 31.435 1.00 29.77 294 PRO C CA 1
ATOM 4392 C C . PRO B 1 294 ? 4.927 30.908 32.035 1.00 38.52 294 PRO C C 1
ATOM 4393 O O . PRO B 1 294 ? 4.946 30.995 33.262 1.00 39.19 294 PRO C O 1
ATOM 4397 N N . PHE C 1 4 ? 22.393 4.438 39.633 1.00 100.93 4 PHE E N 1
ATOM 4398 C CA . PHE C 1 4 ? 21.838 4.073 40.931 1.00 98.06 4 PHE E CA 1
ATOM 4399 C C . PHE C 1 4 ? 20.398 4.551 41.067 1.00 91.03 4 PHE E C 1
ATOM 4400 O O . PHE C 1 4 ? 19.543 3.837 41.592 1.00 91.05 4 PHE E O 1
ATOM 4402 N N . HIS C 1 5 ? 20.136 5.764 40.593 1.00 82.20 5 HIS E N 1
ATOM 4403 C CA . HIS C 1 5 ? 18.796 6.337 40.657 1.00 71.15 5 HIS E CA 1
ATOM 4404 C C . HIS C 1 5 ? 17.796 5.500 39.862 1.00 58.14 5 HIS E C 1
ATOM 4405 O O . HIS C 1 5 ? 16.705 5.201 40.347 1.00 53.32 5 HIS E O 1
ATOM 4407 N N . ALA C 1 6 ? 18.172 5.121 38.643 1.00 48.14 6 ALA E N 1
ATOM 4408 C CA . ALA C 1 6 ? 17.290 4.335 37.784 1.00 47.73 6 ALA E CA 1
ATOM 4409 C C . ALA C 1 6 ? 16.985 2.961 38.386 1.00 49.63 6 ALA E C 1
ATOM 4410 O O . ALA C 1 6 ? 15.820 2.579 38.534 1.00 45.80 6 ALA E O 1
ATOM 4412 N N . SER C 1 7 ? 18.040 2.229 38.732 1.00 50.38 7 SER E N 1
ATOM 4413 C CA . SER C 1 7 ? 17.918 0.893 39.310 1.00 56.28 7 SER E CA 1
ATOM 4414 C C . SER C 1 7 ? 17.105 0.889 40.610 1.00 54.37 7 SER E C 1
ATOM 4415 O O . SER C 1 7 ? 16.342 -0.044 40.877 1.00 50.74 7 SER E O 1
ATOM 4418 N N . GLN C 1 8 ? 17.267 1.933 41.416 1.00 46.50 8 GLN E N 1
ATOM 4419 C CA . GLN C 1 8 ? 16.536 2.029 42.676 1.00 46.30 8 GLN E CA 1
ATOM 4420 C C . GLN C 1 8 ? 15.028 2.151 42.438 1.00 49.54 8 GLN E C 1
ATOM 4421 O O . GLN C 1 8 ? 14.231 1.506 43.124 1.00 47.05 8 GLN E O 1
ATOM 4423 N N . ARG C 1 9 ? 14.644 2.972 41.461 1.00 45.96 9 ARG E N 1
ATOM 4424 C CA . ARG C 1 9 ? 13.232 3.168 41.129 1.00 44.03 9 ARG E CA 1
ATOM 4425 C C . ARG C 1 9 ? 12.599 1.888 40.598 1.00 37.21 9 ARG E C 1
ATOM 4426 O O . ARG C 1 9 ? 11.457 1.571 40.919 1.00 40.02 9 ARG E O 1
ATOM 4434 N N . ASP C 1 10 ? 13.338 1.164 39.768 1.00 34.21 10 ASP E N 1
ATOM 4435 C CA . ASP C 1 10 ? 12.845 -0.104 39.241 1.00 42.98 10 ASP E CA 1
ATOM 4436 C C . ASP C 1 10 ? 12.583 -1.084 40.385 1.00 45.46 10 ASP E C 1
ATOM 4437 O O . ASP C 1 10 ? 11.538 -1.737 40.434 1.00 40.30 10 ASP E O 1
ATOM 4442 N N . ALA C 1 11 ? 13.535 -1.173 41.305 1.00 39.65 11 ALA E N 1
ATOM 4443 C CA . ALA C 1 11 ? 13.383 -2.026 42.486 1.00 41.34 11 ALA E CA 1
ATOM 4444 C C . ALA C 1 11 ? 12.185 -1.605 43.336 1.00 42.59 11 ALA E C 1
ATOM 4445 O O . ALA C 1 11 ? 11.388 -2.441 43.773 1.00 41.80 11 ALA E O 1
ATOM 4447 N N . LEU C 1 12 ? 12.071 -0.303 43.573 1.00 38.93 12 LEU E N 1
ATOM 4448 C CA . LEU C 1 12 ? 10.980 0.240 44.361 1.00 37.27 12 LEU E CA 1
ATOM 4449 C C . LEU C 1 12 ? 9.641 -0.045 43.694 1.00 36.34 12 LEU E C 1
ATOM 4450 O O . LEU C 1 12 ? 8.680 -0.442 44.348 1.00 37.10 12 LEU E O 1
ATOM 4455 N N . ASN C 1 13 ? 9.575 0.158 42.380 1.00 31.37 13 ASN E N 1
ATOM 4456 C CA . ASN C 1 13 ? 8.328 -0.099 41.679 1.00 35.66 13 ASN E CA 1
ATOM 4457 C C . ASN C 1 13 ? 7.940 -1.580 41.717 1.00 31.21 13 ASN E C 1
ATOM 4458 O O . ASN C 1 13 ? 6.764 -1.916 41.884 1.00 34.50 13 ASN E O 1
ATOM 4463 N N . GLN C 1 14 ? 8.925 -2.464 41.574 1.00 31.68 14 GLN E N 1
ATOM 4464 C CA . GLN C 1 14 ? 8.647 -3.894 41.547 1.00 33.67 14 GLN E CA 1
ATOM 4465 C C . GLN C 1 14 ? 8.250 -4.389 42.929 1.00 35.46 14 GLN E C 1
ATOM 4466 O O . GLN C 1 14 ? 7.382 -5.251 43.064 1.00 40.00 14 GLN E O 1
ATOM 4472 N N . SER C 1 15 ? 8.896 -3.847 43.954 1.00 35.55 15 SER E N 1
ATOM 4473 C CA A SER C 1 15 ? 8.529 -4.184 45.318 0.50 39.37 15 SER E CA 1
ATOM 4474 C CA B SER C 1 15 ? 8.537 -4.148 45.334 0.50 38.91 15 SER E CA 1
ATOM 4475 C C . SER C 1 15 ? 7.082 -3.790 45.593 1.00 40.01 15 SER E C 1
ATOM 4476 O O . SER C 1 15 ? 6.349 -4.531 46.247 1.00 40.01 15 SER E O 1
ATOM 4481 N N . LEU C 1 16 ? 6.671 -2.635 45.078 1.00 37.61 16 LEU E N 1
ATOM 4482 C CA . LEU C 1 16 ? 5.299 -2.183 45.246 1.00 33.21 16 LEU E CA 1
ATOM 4483 C C . LEU C 1 16 ? 4.358 -3.131 44.503 1.00 33.81 16 LEU E C 1
ATOM 4484 O O . LEU C 1 16 ? 3.290 -3.482 45.001 1.00 39.96 16 LEU E O 1
ATOM 4489 N N . ALA C 1 17 ? 4.770 -3.568 43.315 1.00 34.49 17 ALA E N 1
ATOM 4490 C CA . ALA C 1 17 ? 3.945 -4.484 42.537 1.00 38.49 17 ALA E CA 1
ATOM 4491 C C . ALA C 1 17 ? 3.689 -5.783 43.302 1.00 41.97 17 ALA E C 1
ATOM 4492 O O . ALA C 1 17 ? 2.610 -6.371 43.193 1.00 45.45 17 ALA E O 1
ATOM 4494 N N . GLU C 1 18 ? 4.670 -6.218 44.091 1.00 34.07 18 GLU E N 1
ATOM 4495 C CA . GLU C 1 18 ? 4.554 -7.493 44.809 1.00 34.31 18 GLU E CA 1
ATOM 4496 C C . GLU C 1 18 ? 3.842 -7.428 46.161 1.00 44.95 18 GLU E C 1
ATOM 4497 O O . GLU C 1 18 ? 3.572 -8.469 46.754 1.00 44.05 18 GLU E O 1
ATOM 4503 N N . VAL C 1 19 ? 3.546 -6.228 46.653 1.00 46.06 19 VAL E N 1
ATOM 4504 C CA . VAL C 1 19 ? 2.815 -6.123 47.916 1.00 48.63 19 VAL E CA 1
ATOM 4505 C C . VAL C 1 19 ? 1.318 -6.292 47.689 1.00 48.77 19 VAL E C 1
ATOM 4506 O O . VAL C 1 19 ? 0.542 -6.359 48.647 1.00 54.06 19 VAL E O 1
ATOM 4510 N N . GLN C 1 20 ? 0.921 -6.369 46.421 1.00 47.40 20 GLN E N 1
ATOM 4511 C CA . GLN C 1 20 ? -0.489 -6.480 46.063 1.00 52.39 20 GLN E CA 1
ATOM 4512 C C . GLN C 1 20 ? -1.200 -7.568 46.857 1.00 57.51 20 GLN E C 1
ATOM 4513 O O . GLN C 1 20 ? -0.841 -8.745 46.783 1.00 53.92 20 GLN E O 1
ATOM 4519 N N . GLY C 1 21 ? -2.209 -7.156 47.618 1.00 58.09 21 GLY E N 1
ATOM 4520 C CA . GLY C 1 21 ? -3.003 -8.074 48.413 1.00 61.52 21 GLY E CA 1
ATOM 4521 C C . GLY C 1 21 ? -2.552 -8.196 49.857 1.00 62.45 21 GLY E C 1
ATOM 4522 O O . GLY C 1 21 ? -2.900 -9.162 50.534 1.00 72.08 21 GLY E O 1
ATOM 4523 N N . GLN C 1 22 ? -1.786 -7.221 50.340 1.00 50.56 22 GLN E N 1
ATOM 4524 C CA . GLN C 1 22 ? -1.252 -7.296 51.700 1.00 40.38 22 GLN E CA 1
ATOM 4525 C C . GLN C 1 22 ? -1.341 -5.973 52.461 1.00 38.54 22 GLN E C 1
ATOM 4526 O O . GLN C 1 22 ? -1.002 -5.904 53.641 1.00 46.15 22 GLN E O 1
ATOM 4528 N N . ILE C 1 23 ? -1.794 -4.933 51.778 1.00 41.45 23 ILE E N 1
ATOM 4529 C CA . ILE C 1 23 ? -1.923 -3.611 52.382 1.00 37.14 23 ILE E CA 1
ATOM 4530 C C . ILE C 1 23 ? -3.332 -3.429 52.925 1.00 45.83 23 ILE E C 1
ATOM 4531 O O . ILE C 1 23 ? -4.309 -3.715 52.230 1.00 48.65 23 ILE E O 1
ATOM 4536 N N . ASN C 1 24 ? -3.432 -2.977 54.173 1.00 41.09 24 ASN E N 1
ATOM 4537 C CA . ASN C 1 24 ? -4.711 -2.590 54.754 1.00 40.71 24 ASN E CA 1
ATOM 4538 C C . ASN C 1 24 ? -4.910 -1.100 54.564 1.00 34.59 24 ASN E C 1
ATOM 4539 O O . ASN C 1 24 ? -3.985 -0.314 54.782 1.00 34.44 24 ASN E O 1
ATOM 4544 N N . VAL C 1 25 ? -6.113 -0.703 54.177 1.00 29.58 25 VAL E N 1
ATOM 4545 C CA . VAL C 1 25 ? -6.402 0.719 54.078 1.00 25.76 25 VAL E CA 1
ATOM 4546 C C . VAL C 1 25 ? -7.668 1.112 54.824 1.00 33.12 25 VAL E C 1
ATOM 4547 O O . VAL C 1 25 ? -8.547 0.288 55.072 1.00 33.08 25 VAL E O 1
ATOM 4551 N N . SER C 1 26 ? -7.751 2.382 55.187 1.00 27.53 26 SER E N 1
ATOM 4552 C CA . SER C 1 26 ? -8.983 2.899 55.746 1.00 27.20 26 SER E CA 1
ATOM 4553 C C . SER C 1 26 ? -9.300 4.249 55.127 1.00 29.86 26 SER E C 1
ATOM 4554 O O . SER C 1 26 ? -8.409 4.930 54.613 1.00 29.40 26 SER E O 1
ATOM 4557 N N . PHE C 1 27 ? -10.573 4.628 55.161 1.00 28.73 27 PHE E N 1
ATOM 4558 C CA . PHE C 1 27 ? -10.994 5.885 54.551 1.00 27.82 27 PHE E CA 1
ATOM 4559 C C . PHE C 1 27 ? -11.773 6.711 55.535 1.00 32.40 27 PHE E C 1
ATOM 4560 O O . PHE C 1 27 ? -12.665 6.194 56.214 1.00 33.76 27 PHE E O 1
ATOM 4568 N N . GLU C 1 28 ? -11.418 7.990 55.637 1.00 28.62 28 GLU E N 1
ATOM 4569 C CA . GLU C 1 28 ? -12.098 8.956 56.509 1.00 30.79 28 GLU E CA 1
ATOM 4570 C C . GLU C 1 28 ? -13.047 9.866 55.711 1.00 30.20 28 GLU E C 1
ATOM 4571 O O . GLU C 1 28 ? -12.659 10.404 54.703 1.00 27.18 28 GLU E O 1
ATOM 4577 N N . PHE C 1 29 ? -14.300 9.987 56.176 1.00 30.72 29 PHE E N 1
ATOM 4578 C CA . PHE C 1 29 ? -15.305 10.858 55.563 1.00 33.90 29 PHE E CA 1
ATOM 4579 C C . PHE C 1 29 ? -15.806 11.873 56.577 1.00 31.75 29 PHE E C 1
ATOM 4580 O O . PHE C 1 29 ? -15.634 11.683 57.782 1.00 32.41 29 PHE E O 1
ATOM 4588 N N . PHE C 1 30 ? -16.428 12.946 56.090 1.00 28.10 30 PHE E N 1
ATOM 4589 C CA . PHE C 1 30 ? -17.101 13.898 56.980 1.00 32.75 30 PHE E CA 1
ATOM 4590 C C . PHE C 1 30 ? -18.589 14.024 56.649 1.00 30.42 30 PHE E C 1
ATOM 4591 O O . PHE C 1 30 ? -19.001 13.764 55.528 1.00 34.05 30 PHE E O 1
ATOM 4599 N N . PRO C 1 31 ? -19.410 14.403 57.640 1.00 34.65 31 PRO E N 1
ATOM 4600 C CA . PRO C 1 31 ? -20.843 14.592 57.387 1.00 37.18 31 PRO E CA 1
ATOM 4601 C C . PRO C 1 31 ? -21.104 15.709 56.372 1.00 35.18 31 PRO E C 1
ATOM 4602 O O . PRO C 1 31 ? -20.645 16.838 56.561 1.00 34.77 31 PRO E O 1
ATOM 4606 N N . PRO C 1 32 ? -21.826 15.399 55.286 1.00 37.39 32 PRO E N 1
ATOM 4607 C CA . PRO C 1 32 ? -22.059 16.410 54.247 1.00 34.58 32 PRO E CA 1
ATOM 4608 C C . PRO C 1 32 ? -22.826 17.598 54.807 1.00 34.68 32 PRO E C 1
ATOM 4609 O O . PRO C 1 32 ? -23.565 17.422 55.766 1.00 37.93 32 PRO E O 1
ATOM 4613 N N . ARG C 1 33 ? -22.646 18.775 54.217 1.00 35.26 33 ARG E N 1
ATOM 4614 C CA . ARG C 1 33 ? -23.346 19.975 54.676 1.00 39.39 33 ARG E CA 1
ATOM 4615 C C . ARG C 1 33 ? -24.327 20.484 53.625 1.00 39.07 33 ARG E C 1
ATOM 4616 O O . ARG C 1 33 ? -25.039 21.469 53.852 1.00 38.73 33 ARG E O 1
ATOM 4624 N N . THR C 1 34 ? -24.355 19.821 52.472 1.00 36.97 34 THR E N 1
ATOM 4625 C CA . THR C 1 34 ? -25.292 20.174 51.409 1.00 40.92 34 THR E CA 1
ATOM 4626 C C . THR C 1 34 ? -25.792 18.926 50.693 1.00 42.94 34 THR E C 1
ATOM 4627 O O . THR C 1 34 ? -25.213 17.848 50.824 1.00 38.40 34 THR E O 1
ATOM 4631 N N . SER C 1 35 ? -26.873 19.083 49.937 1.00 43.15 35 SER E N 1
ATOM 4632 C CA . SER C 1 35 ? -27.426 17.993 49.145 1.00 46.60 35 SER E CA 1
ATOM 4633 C C . SER C 1 35 ? -26.407 17.513 48.121 1.00 39.30 35 SER E C 1
ATOM 4634 O O . SER C 1 35 ? -26.268 16.311 47.891 1.00 38.28 35 SER E O 1
ATOM 4636 N N . GLU C 1 36 ? -25.694 18.453 47.509 1.00 36.87 36 GLU E N 1
ATOM 4637 C CA . GLU C 1 36 ? -24.674 18.100 46.523 1.00 39.44 36 GLU E CA 1
ATOM 4638 C C . GLU C 1 36 ? -23.567 17.247 47.142 1.00 39.41 36 GLU E C 1
ATOM 4639 O O . GLU C 1 36 ? -23.121 16.265 46.545 1.00 38.55 36 GLU E O 1
ATOM 4645 N N . MET C 1 37 ? -23.135 17.615 48.345 1.00 41.11 37 MET E N 1
ATOM 4646 C CA . MET C 1 37 ? -22.085 16.867 49.030 1.00 41.73 37 MET E CA 1
ATOM 4647 C C . MET C 1 37 ? -22.599 15.516 49.538 1.00 38.17 37 MET E C 1
ATOM 4648 O O . MET C 1 37 ? -21.851 14.544 49.608 1.00 32.87 37 MET E O 1
ATOM 4653 N N . GLU C 1 38 ? -23.879 15.455 49.893 1.00 37.72 38 GLU E N 1
ATOM 4654 C CA . GLU C 1 38 ? -24.487 14.189 50.284 1.00 37.04 38 GLU E CA 1
ATOM 4655 C C . GLU C 1 38 ? -24.353 13.174 49.148 1.00 37.27 38 GLU E C 1
ATOM 4656 O O . GLU C 1 38 ? -23.881 12.049 49.344 1.00 40.46 38 GLU E O 1
ATOM 4662 N N . GLN C 1 39 ? -24.769 13.579 47.954 1.00 38.38 39 GLN E N 1
ATOM 4663 C CA . GLN C 1 39 ? -24.672 12.712 46.783 1.00 42.01 39 GLN E CA 1
ATOM 4664 C C . GLN C 1 39 ? -23.225 12.274 46.541 1.00 43.72 39 GLN E C 1
ATOM 4665 O O . GLN C 1 39 ? -22.945 11.092 46.335 1.00 43.85 39 GLN E O 1
ATOM 4667 N N . THR C 1 40 ? -22.311 13.238 46.569 1.00 42.17 40 THR E N 1
ATOM 4668 C CA . THR C 1 40 ? -20.892 12.964 46.352 1.00 37.44 40 THR E CA 1
ATOM 4669 C C . THR C 1 40 ? -20.374 11.939 47.356 1.00 37.39 40 THR E C 1
ATOM 4670 O O . THR C 1 40 ? -19.657 11.004 47.002 1.00 37.00 40 THR E O 1
ATOM 4674 N N . LEU C 1 41 ? -20.750 12.116 48.617 1.00 35.05 41 LEU E N 1
ATOM 4675 C CA . LEU C 1 41 ? -20.281 11.232 49.670 1.00 33.40 41 LEU E CA 1
ATOM 4676 C C . LEU C 1 41 ? -20.671 9.784 49.400 1.00 38.31 41 LEU E C 1
ATOM 4677 O O . LEU C 1 41 ? -19.829 8.894 49.417 1.00 37.94 41 LEU E O 1
ATOM 4682 N N . TRP C 1 42 ? -21.952 9.543 49.159 1.00 41.00 42 TRP E N 1
ATOM 4683 C CA . TRP C 1 42 ? -22.407 8.173 48.967 1.00 45.11 42 TRP E CA 1
ATOM 4684 C C . TRP C 1 42 ? -21.893 7.572 47.661 1.00 44.91 42 TRP E C 1
ATOM 4685 O O . TRP C 1 42 ? -21.737 6.358 47.553 1.00 47.51 42 TRP E O 1
ATOM 4696 N N . ASN C 1 43 ? -21.607 8.417 46.678 1.00 44.15 43 ASN E N 1
ATOM 4697 C CA . ASN C 1 43 ? -20.938 7.935 45.474 1.00 46.09 43 ASN E CA 1
ATOM 4698 C C . ASN C 1 43 ? -19.524 7.457 45.791 1.00 45.31 43 ASN E C 1
ATOM 4699 O O . ASN C 1 43 ? -19.097 6.401 45.325 1.00 38.71 43 ASN E O 1
ATOM 4704 N N . SER C 1 44 ? -18.803 8.239 46.590 1.00 39.98 44 SER E N 1
ATOM 4705 C CA . SER C 1 44 ? -17.457 7.867 47.015 1.00 35.76 44 SER E CA 1
ATOM 4706 C C . SER C 1 44 ? -17.475 6.618 47.890 1.00 35.85 44 SER E C 1
ATOM 4707 O O . SER C 1 44 ? -16.603 5.756 47.784 1.00 36.87 44 SER E O 1
ATOM 4710 N N . ILE C 1 45 ? -18.475 6.513 48.759 1.00 34.71 45 ILE E N 1
ATOM 4711 C CA . ILE C 1 45 ? -18.577 5.351 49.625 1.00 34.85 45 ILE E CA 1
ATOM 4712 C C . ILE C 1 45 ? -18.753 4.084 48.794 1.00 41.37 45 ILE E C 1
ATOM 4713 O O . ILE C 1 45 ? -18.134 3.058 49.076 1.00 41.85 45 ILE E O 1
ATOM 4718 N N . ASP C 1 46 ? -19.573 4.173 47.752 1.00 39.68 46 ASP E N 1
ATOM 4719 C CA . ASP C 1 46 ? -19.839 3.024 46.890 1.00 41.00 46 ASP E CA 1
ATOM 4720 C C . ASP C 1 46 ? -18.599 2.637 46.100 1.00 40.64 46 ASP E C 1
ATOM 4721 O O . ASP C 1 46 ? -18.305 1.458 45.922 1.00 41.96 46 ASP E O 1
ATOM 4726 N N . ARG C 1 47 ? -17.880 3.647 45.623 1.00 39.43 47 ARG E N 1
ATOM 4727 C CA A ARG C 1 47 ? -16.669 3.438 44.840 0.50 38.27 47 ARG E CA 1
ATOM 4728 C CA B ARG C 1 47 ? -16.677 3.419 44.839 0.50 37.77 47 ARG E CA 1
ATOM 4729 C C . ARG C 1 47 ? -15.550 2.857 45.701 1.00 37.65 47 ARG E C 1
ATOM 4730 O O . ARG C 1 47 ? -14.876 1.909 45.309 1.00 37.97 47 ARG E O 1
ATOM 4745 N N . LEU C 1 48 ? -15.366 3.425 46.889 1.00 33.76 48 LEU E N 1
ATOM 4746 C CA . LEU C 1 48 ? -14.279 3.005 47.773 1.00 33.48 48 LEU E CA 1
ATOM 4747 C C . LEU C 1 48 ? -14.543 1.690 48.512 1.00 37.35 48 LEU E C 1
ATOM 4748 O O . LEU C 1 48 ? -13.604 0.976 48.875 1.00 35.48 48 LEU E O 1
ATOM 4753 N N . SER C 1 49 ? -15.816 1.374 48.745 1.00 40.22 49 SER E N 1
ATOM 4754 C CA . SER C 1 49 ? -16.171 0.130 49.425 1.00 33.53 49 SER E CA 1
ATOM 4755 C C . SER C 1 49 ? -15.723 -1.093 48.635 1.00 32.25 49 SER E C 1
ATOM 4756 O O . SER C 1 49 ? -15.460 -2.142 49.211 1.00 38.13 49 SER E O 1
ATOM 4759 N N . SER C 1 50 ? -15.635 -0.948 47.316 1.00 35.92 50 SER E N 1
ATOM 4760 C CA . SER C 1 50 ? -15.233 -2.061 46.459 1.00 36.79 50 SER E CA 1
ATOM 4761 C C . SER C 1 50 ? -13.790 -2.455 46.732 1.00 35.38 50 SER E C 1
ATOM 4762 O O . SER C 1 50 ? -13.339 -3.526 46.320 1.00 37.24 50 SER E O 1
ATOM 4765 N N . LEU C 1 51 ? -13.069 -1.590 47.441 1.00 38.03 51 LEU E N 1
ATOM 4766 C CA . LEU C 1 51 ? -11.680 -1.863 47.796 1.00 37.68 51 LEU E CA 1
ATOM 4767 C C . LEU C 1 51 ? -11.554 -2.664 49.088 1.00 38.17 51 LEU E C 1
ATOM 4768 O O . LEU C 1 51 ? -10.455 -3.050 49.474 1.00 40.22 51 LEU E O 1
ATOM 4773 N N . LYS C 1 52 ? -12.680 -2.902 49.758 1.00 40.52 52 LYS E N 1
ATOM 4774 C CA . LYS C 1 52 ? -12.690 -3.655 51.013 1.00 41.09 52 LYS E CA 1
ATOM 4775 C C . LYS C 1 52 ? -11.739 -3.084 52.063 1.00 35.64 52 LYS E C 1
ATOM 4776 O O . LYS C 1 52 ? -10.847 -3.779 52.535 1.00 37.23 52 LYS E O 1
ATOM 4782 N N . PRO C 1 53 ? -11.929 -1.810 52.436 1.00 35.43 53 PRO E N 1
ATOM 4783 C CA . PRO C 1 53 ? -11.076 -1.224 53.473 1.00 35.05 53 PRO E CA 1
ATOM 4784 C C . PRO C 1 53 ? -11.255 -1.974 54.784 1.00 37.25 53 PRO E C 1
ATOM 4785 O O . PRO C 1 53 ? -12.329 -2.528 55.012 1.00 41.45 53 PRO E O 1
ATOM 4789 N N . LYS C 1 54 ? -10.234 -1.987 55.633 1.00 38.59 54 LYS E N 1
ATOM 4790 C CA . LYS C 1 54 ? -10.351 -2.653 56.923 1.00 40.02 54 LYS E CA 1
ATOM 4791 C C . LYS C 1 54 ? -11.438 -1.959 57.734 1.00 43.01 54 LYS E C 1
ATOM 4792 O O . LYS C 1 54 ? -12.196 -2.604 58.463 1.00 46.53 54 LYS E O 1
ATOM 4798 N N . PHE C 1 55 ? -11.499 -0.636 57.611 1.00 40.82 55 PHE E N 1
ATOM 4799 C CA . PHE C 1 55 ? -12.573 0.144 58.203 1.00 42.99 55 PHE E CA 1
ATOM 4800 C C . PHE C 1 55 ? -12.688 1.501 57.517 1.00 41.80 55 PHE E C 1
ATOM 4801 O O . PHE C 1 55 ? -11.772 1.933 56.821 1.00 37.43 55 PHE E O 1
ATOM 4809 N N . VAL C 1 56 ? -13.828 2.151 57.699 1.00 32.64 56 VAL E N 1
ATOM 4810 C CA . VAL C 1 56 ? -13.979 3.538 57.304 1.00 33.93 56 VAL E CA 1
ATOM 4811 C C . VAL C 1 56 ? -14.449 4.298 58.529 1.00 39.32 56 VAL E C 1
ATOM 4812 O O . VAL C 1 56 ? -14.998 3.702 59.461 1.00 43.30 56 VAL E O 1
ATOM 4816 N N . SER C 1 57 ? -14.219 5.605 58.542 1.00 36.98 57 SER E N 1
ATOM 4817 C CA . SER C 1 57 ? -14.559 6.400 59.717 1.00 39.14 57 SER E CA 1
ATOM 4818 C C . SER C 1 57 ? -15.251 7.706 59.334 1.00 36.84 57 SER E C 1
ATOM 4819 O O . SER C 1 57 ? -15.080 8.214 58.225 1.00 34.88 57 SER E O 1
ATOM 4822 N N . VAL C 1 58 ? -16.037 8.250 60.258 1.00 35.79 58 VAL E N 1
ATOM 4823 C CA . VAL C 1 58 ? -16.756 9.492 59.999 1.00 34.46 58 VAL E CA 1
ATOM 4824 C C . VAL C 1 58 ? -16.486 10.516 61.094 1.00 34.79 58 VAL E C 1
ATOM 4825 O O . VAL C 1 58 ? -16.714 10.248 62.282 1.00 37.93 58 VAL E O 1
ATOM 4829 N N . THR C 1 59 ? -16.005 11.684 60.688 1.00 36.18 59 THR E N 1
ATOM 4830 C CA . THR C 1 59 ? -15.637 12.740 61.624 1.00 34.77 59 THR E CA 1
ATOM 4831 C C . THR C 1 59 ? -16.821 13.304 62.399 1.00 41.95 59 THR E C 1
ATOM 4832 O O . THR C 1 59 ? -17.979 13.161 62.002 1.00 39.20 59 THR E O 1
ATOM 4836 N N . TYR C 1 60 ? -16.496 13.949 63.510 1.00 37.32 60 TYR E N 1
ATOM 4837 C CA . TYR C 1 60 ? -17.487 14.561 64.376 1.00 42.55 60 TYR E CA 1
ATOM 4838 C C . TYR C 1 60 ? -16.978 15.929 64.799 1.00 37.93 60 TYR E C 1
ATOM 4839 O O . TYR C 1 60 ? -16.081 16.028 65.634 1.00 42.74 60 TYR E O 1
ATOM 4841 N N . THR C 1 70 ? -23.456 12.311 62.275 1.00 58.95 70 THR E N 1
ATOM 4842 C CA . THR C 1 70 ? -22.371 11.338 62.318 1.00 61.90 70 THR E CA 1
ATOM 4843 C C . THR C 1 70 ? -22.902 9.931 62.573 1.00 79.80 70 THR E C 1
ATOM 4844 O O . THR C 1 70 ? -22.611 9.000 61.820 1.00 73.87 70 THR E O 1
ATOM 4848 N N . HIS C 1 71 ? -23.681 9.786 63.642 1.00 92.00 71 HIS E N 1
ATOM 4849 C CA . HIS C 1 71 ? -24.262 8.500 64.004 1.00 101.89 71 HIS E CA 1
ATOM 4850 C C . HIS C 1 71 ? -25.091 7.931 62.858 1.00 104.48 71 HIS E C 1
ATOM 4851 O O . HIS C 1 71 ? -25.071 6.728 62.603 1.00 107.62 71 HIS E O 1
ATOM 4853 N N . SER C 1 72 ? -25.817 8.803 62.169 1.00 103.16 72 SER E N 1
ATOM 4854 C CA . SER C 1 72 ? -26.639 8.386 61.041 1.00 102.11 72 SER E CA 1
ATOM 4855 C C . SER C 1 72 ? -25.773 7.859 59.902 1.00 92.35 72 SER E C 1
ATOM 4856 O O . SER C 1 72 ? -26.004 6.763 59.392 1.00 92.05 72 SER E O 1
ATOM 4859 N N . ILE C 1 73 ? -24.777 8.649 59.510 1.00 80.07 73 ILE E N 1
ATOM 4860 C CA . ILE C 1 73 ? -23.856 8.263 58.447 1.00 61.30 73 ILE E CA 1
ATOM 4861 C C . ILE C 1 73 ? -23.231 6.906 58.746 1.00 55.52 73 ILE E C 1
ATOM 4862 O O . ILE C 1 73 ? -23.148 6.041 57.872 1.00 54.44 73 ILE E O 1
ATOM 4867 N N . ILE C 1 74 ? -22.789 6.725 59.986 1.00 49.94 74 ILE E N 1
ATOM 4868 C CA . ILE C 1 74 ? -22.193 5.465 60.402 1.00 52.36 74 ILE E CA 1
ATOM 4869 C C . ILE C 1 74 ? -23.147 4.296 60.157 1.00 58.75 74 ILE E C 1
ATOM 4870 O O . ILE C 1 74 ? -22.755 3.272 59.598 1.00 56.88 74 ILE E O 1
ATOM 4875 N N . LYS C 1 75 ? -24.402 4.457 60.565 1.00 63.75 75 LYS E N 1
ATOM 4876 C CA . LYS C 1 75 ? -25.399 3.407 60.387 1.00 68.26 75 LYS E CA 1
ATOM 4877 C C . LYS C 1 75 ? -25.689 3.172 58.907 1.00 65.76 75 LYS E C 1
ATOM 4878 O O . LYS C 1 75 ? -25.750 2.029 58.449 1.00 67.63 75 LYS E O 1
ATOM 4880 N N . GLY C 1 76 ? -25.866 4.259 58.164 1.00 58.68 76 GLY E N 1
ATOM 4881 C CA . GLY C 1 76 ? -26.093 4.175 56.733 1.00 62.23 76 GLY E CA 1
ATOM 4882 C C . GLY C 1 76 ? -24.979 3.423 56.027 1.00 60.62 76 GLY E C 1
ATOM 4883 O O . GLY C 1 76 ? -25.237 2.597 55.154 1.00 60.57 76 GLY E O 1
ATOM 4884 N N . ILE C 1 77 ? -23.738 3.708 56.410 1.00 57.36 77 ILE E N 1
ATOM 4885 C CA . ILE C 1 77 ? -22.579 3.018 55.848 1.00 54.21 77 ILE E CA 1
ATOM 4886 C C . ILE C 1 77 ? -22.595 1.535 56.195 1.00 65.56 77 ILE E C 1
ATOM 4887 O O . ILE C 1 77 ? -22.297 0.684 55.354 1.00 56.22 77 ILE E O 1
ATOM 4892 N N . LYS C 1 78 ? -22.941 1.234 57.444 1.00 79.90 78 LYS E N 1
ATOM 4893 C CA . LYS C 1 78 ? -22.951 -0.140 57.931 1.00 93.76 78 LYS E CA 1
ATOM 4894 C C . LYS C 1 78 ? -23.995 -0.982 57.208 1.00 104.73 78 LYS E C 1
ATOM 4895 O O . LYS C 1 78 ? -23.733 -2.124 56.833 1.00 108.44 78 LYS E O 1
ATOM 4897 N N . ASP C 1 79 ? -25.179 -0.411 57.012 1.00 110.05 79 ASP E N 1
ATOM 4898 C CA . ASP C 1 79 ? -26.277 -1.124 56.372 1.00 115.40 79 ASP E CA 1
ATOM 4899 C C . ASP C 1 79 ? -26.079 -1.224 54.864 1.00 109.11 79 ASP E C 1
ATOM 4900 O O . ASP C 1 79 ? -26.454 -2.217 54.242 1.00 110.97 79 ASP E O 1
ATOM 4905 N N . ARG C 1 80 ? -25.481 -0.190 54.285 1.00 100.29 80 ARG E N 1
ATOM 4906 C CA . ARG C 1 80 ? -25.339 -0.089 52.839 1.00 92.86 80 ARG E CA 1
ATOM 4907 C C . ARG C 1 80 ? -24.221 -0.970 52.284 1.00 79.43 80 ARG E C 1
ATOM 4908 O O . ARG C 1 80 ? -24.272 -1.395 51.129 1.00 76.37 80 ARG E O 1
ATOM 4916 N N . THR C 1 81 ? -23.215 -1.247 53.106 1.00 67.97 81 THR E N 1
ATOM 4917 C CA . THR C 1 81 ? -22.005 -1.901 52.619 1.00 61.11 81 THR E CA 1
ATOM 4918 C C . THR C 1 81 ? -21.528 -3.033 53.523 1.00 64.11 81 THR E C 1
ATOM 4919 O O . THR C 1 81 ? -20.780 -3.910 53.091 1.00 61.52 81 THR E O 1
ATOM 4923 N N . GLY C 1 82 ? -21.951 -3.004 54.782 1.00 66.00 82 GLY E N 1
ATOM 4924 C CA . GLY C 1 82 ? -21.528 -4.007 55.739 1.00 68.93 82 GLY E CA 1
ATOM 4925 C C . GLY C 1 82 ? -20.073 -3.849 56.132 1.00 70.32 82 GLY E C 1
ATOM 4926 O O . GLY C 1 82 ? -19.433 -4.800 56.578 1.00 68.94 82 GLY E O 1
ATOM 4927 N N . LEU C 1 83 ? -19.547 -2.641 55.962 1.00 67.40 83 LEU E N 1
ATOM 4928 C CA . LEU C 1 83 ? -18.171 -2.346 56.339 1.00 57.84 83 LEU E CA 1
ATOM 4929 C C . LEU C 1 83 ? -18.101 -1.925 57.796 1.00 54.71 83 LEU E C 1
ATOM 4930 O O . LEU C 1 83 ? -19.029 -1.299 58.311 1.00 58.23 83 LEU E O 1
ATOM 4935 N N . GLU C 1 84 ? -16.999 -2.256 58.460 1.00 46.75 84 GLU E N 1
ATOM 4936 C CA . GLU C 1 84 ? -16.749 -1.704 59.780 1.00 49.09 84 GLU E CA 1
ATOM 4937 C C . GLU C 1 84 ? -16.634 -0.192 59.657 1.00 53.49 84 GLU E C 1
ATOM 4938 O O . GLU C 1 84 ? -15.751 0.320 58.965 1.00 51.45 84 GLU E O 1
ATOM 4944 N N . ALA C 1 85 ? -17.546 0.519 60.310 1.00 52.92 85 ALA E N 1
ATOM 4945 C CA . ALA C 1 85 ? -17.552 1.974 60.278 1.00 46.34 85 ALA E CA 1
ATOM 4946 C C . ALA C 1 85 ? -17.336 2.536 61.676 1.00 53.09 85 ALA E C 1
ATOM 4947 O O . ALA C 1 85 ? -18.182 2.374 62.555 1.00 58.69 85 ALA E O 1
ATOM 4949 N N . ALA C 1 86 ? -16.198 3.191 61.879 1.00 45.89 86 ALA E N 1
ATOM 4950 C CA . ALA C 1 86 ? -15.851 3.736 63.186 1.00 47.87 86 ALA E CA 1
ATOM 4951 C C . ALA C 1 86 ? -16.204 5.209 63.311 1.00 43.41 86 ALA E C 1
ATOM 4952 O O . ALA C 1 86 ? -15.648 6.044 62.609 1.00 45.86 86 ALA E O 1
ATOM 4954 N N . PRO C 1 87 ? -17.130 5.544 64.224 1.00 41.98 87 PRO E N 1
ATOM 4955 C CA . PRO C 1 87 ? -17.410 6.961 64.446 1.00 35.52 87 PRO E CA 1
ATOM 4956 C C . PRO C 1 87 ? -16.262 7.616 65.197 1.00 40.47 87 PRO E C 1
ATOM 4957 O O . PRO C 1 87 ? -15.644 6.987 66.061 1.00 45.32 87 PRO E O 1
ATOM 4961 N N . HIS C 1 88 ? -15.985 8.870 64.869 1.00 38.22 88 HIS E N 1
ATOM 4962 C CA . HIS C 1 88 ? -15.111 9.692 65.686 1.00 42.29 88 HIS E CA 1
ATOM 4963 C C . HIS C 1 88 ? -15.941 10.212 66.859 1.00 44.54 88 HIS E C 1
ATOM 4964 O O . HIS C 1 88 ? -17.112 10.545 66.693 1.00 43.69 88 HIS E O 1
ATOM 4971 N N . LEU C 1 89 ? -15.327 10.268 68.036 1.00 41.42 89 LEU E N 1
ATOM 4972 C CA . LEU C 1 89 ? -15.985 10.749 69.245 1.00 43.28 89 LEU E CA 1
ATOM 4973 C C . LEU C 1 89 ? -15.024 11.674 69.973 1.00 41.78 89 LEU E C 1
ATOM 4974 O O . LEU C 1 89 ? -13.874 11.313 70.209 1.00 48.65 89 LEU E O 1
ATOM 4979 N N . THR C 1 90 ? -15.484 12.879 70.300 1.00 43.02 90 THR E N 1
ATOM 4980 C CA . THR C 1 90 ? -14.652 13.828 71.023 1.00 42.48 90 THR E CA 1
ATOM 4981 C C . THR C 1 90 ? -15.239 14.068 72.396 1.00 49.79 90 THR E C 1
ATOM 4982 O O . THR C 1 90 ? -16.405 13.772 72.631 1.00 55.61 90 THR E O 1
ATOM 4986 N N . CYS C 1 91 ? -14.431 14.612 73.295 1.00 46.52 91 CYS E N 1
ATOM 4987 C CA . CYS C 1 91 ? -14.937 14.980 74.618 1.00 52.00 91 CYS E CA 1
ATOM 4988 C C . CYS C 1 91 ? -14.879 16.484 74.886 1.00 56.86 91 CYS E C 1
ATOM 4989 O O . CYS C 1 91 ? -15.099 16.939 76.012 1.00 57.47 91 CYS E O 1
ATOM 4992 N N . ILE C 1 92 ? -14.611 17.253 73.837 1.00 69.13 92 ILE E N 1
ATOM 4993 C CA . ILE C 1 92 ? -14.634 18.708 73.923 1.00 84.30 92 ILE E CA 1
ATOM 4994 C C . ILE C 1 92 ? -16.058 19.217 73.750 1.00 100.24 92 ILE E C 1
ATOM 4995 O O . ILE C 1 92 ? -16.286 20.417 73.607 1.00 106.38 92 ILE E O 1
ATOM 4997 N N . ASP C 1 93 ? -17.017 18.297 73.762 1.00 106.88 93 ASP E N 1
ATOM 4998 C CA . ASP C 1 93 ? -18.409 18.650 73.509 1.00 112.77 93 ASP E CA 1
ATOM 4999 C C . ASP C 1 93 ? -19.322 18.339 74.693 1.00 117.94 93 ASP E C 1
ATOM 5000 O O . ASP C 1 93 ? -20.003 19.224 75.210 1.00 116.25 93 ASP E O 1
ATOM 5002 N N . ALA C 1 94 ? -19.331 17.081 75.120 1.00 122.22 94 ALA E N 1
ATOM 5003 C CA . ALA C 1 94 ? -20.251 16.635 76.161 1.00 125.89 94 ALA E CA 1
ATOM 5004 C C . ALA C 1 94 ? -19.555 16.355 77.491 1.00 128.42 94 ALA E C 1
ATOM 5005 O O . ALA C 1 94 ? -18.339 16.501 77.615 1.00 128.35 94 ALA E O 1
ATOM 5007 N N . THR C 1 95 ? -20.344 15.950 78.482 1.00 129.15 95 THR E N 1
ATOM 5008 C CA . THR C 1 95 ? -19.835 15.671 79.820 1.00 128.07 95 THR E CA 1
ATOM 5009 C C . THR C 1 95 ? -19.489 14.194 79.980 1.00 124.47 95 THR E C 1
ATOM 5010 O O . THR C 1 95 ? -20.014 13.350 79.254 1.00 123.44 95 THR E O 1
ATOM 5012 N N . PRO C 1 96 ? -18.602 13.878 80.938 1.00 122.32 96 PRO E N 1
ATOM 5013 C CA . PRO C 1 96 ? -18.164 12.501 81.192 1.00 120.56 96 PRO E CA 1
ATOM 5014 C C . PRO C 1 96 ? -19.331 11.530 81.331 1.00 122.90 96 PRO E C 1
ATOM 5015 O O . PRO C 1 96 ? -19.177 10.341 81.056 1.00 117.97 96 PRO E O 1
ATOM 5019 N N . ASP C 1 97 ? -20.484 12.034 81.755 1.00 130.77 97 ASP E N 1
ATOM 5020 C CA . ASP C 1 97 ? -21.668 11.199 81.903 1.00 138.44 97 ASP E CA 1
ATOM 5021 C C . ASP C 1 97 ? -22.354 10.987 80.558 1.00 137.58 97 ASP E C 1
ATOM 5022 O O . ASP C 1 97 ? -22.747 9.871 80.220 1.00 136.50 97 ASP E O 1
ATOM 5024 N N . GLU C 1 98 ? -22.490 12.066 79.794 1.00 136.09 98 GLU E N 1
ATOM 5025 C CA . GLU C 1 98 ? -23.136 12.006 78.488 1.00 131.08 98 GLU E CA 1
ATOM 5026 C C . GLU C 1 98 ? -22.390 11.067 77.544 1.00 123.55 98 GLU E C 1
ATOM 5027 O O . GLU C 1 98 ? -23.003 10.356 76.748 1.00 122.88 98 GLU E O 1
ATOM 5029 N N . LEU C 1 99 ? -21.065 11.067 77.640 1.00 114.13 99 LEU E N 1
ATOM 5030 C CA . LEU C 1 99 ? -20.241 10.193 76.814 1.00 106.20 99 LEU E CA 1
ATOM 5031 C C . LEU C 1 99 ? -20.572 8.730 77.059 1.00 129.66 99 LEU E C 1
ATOM 5032 O O . LEU C 1 99 ? -20.744 7.960 76.116 1.00 129.28 99 LEU E O 1
ATOM 5037 N N . ARG C 1 100 ? -20.652 8.351 78.330 1.00 148.95 100 ARG E N 1
ATOM 5038 C CA . ARG C 1 100 ? -20.985 6.981 78.695 1.00 168.09 100 ARG E CA 1
ATOM 5039 C C . ARG C 1 100 ? -22.320 6.579 78.082 1.00 182.90 100 ARG E C 1
ATOM 5040 O O . ARG C 1 100 ? -22.513 5.431 77.685 1.00 183.51 100 ARG E O 1
ATOM 5042 N N . THR C 1 101 ? -23.239 7.537 78.005 1.00 195.49 101 THR E N 1
ATOM 5043 C CA . THR C 1 101 ? -24.550 7.296 77.416 1.00 206.32 101 THR E CA 1
ATOM 5044 C C . THR C 1 101 ? -24.458 7.213 75.896 1.00 210.84 101 THR E C 1
ATOM 5045 O O . THR C 1 101 ? -25.172 6.435 75.263 1.00 212.84 101 THR E O 1
ATOM 5047 N N . ILE C 1 102 ? -23.574 8.018 75.316 1.00 211.97 102 ILE E N 1
ATOM 5048 C CA . ILE C 1 102 ? -23.387 8.039 73.870 1.00 211.06 102 ILE E CA 1
ATOM 5049 C C . ILE C 1 102 ? -22.586 6.829 73.401 1.00 211.94 102 ILE E C 1
ATOM 5050 O O . ILE C 1 102 ? -22.842 6.280 72.330 1.00 210.58 102 ILE E O 1
ATOM 5052 N N . ALA C 1 103 ? -21.616 6.418 74.211 1.00 214.95 103 ALA E N 1
ATOM 5053 C CA . ALA C 1 103 ? -20.774 5.274 73.884 1.00 217.30 103 ALA E CA 1
ATOM 5054 C C . ALA C 1 103 ? -21.546 3.970 74.034 1.00 224.37 103 ALA E C 1
ATOM 5055 O O . ALA C 1 103 ? -21.494 3.103 73.162 1.00 222.69 103 ALA E O 1
ATOM 5057 N N . ARG C 1 104 ? -22.262 3.838 75.146 1.00 234.01 104 ARG E N 1
ATOM 5058 C CA . ARG C 1 104 ? -23.068 2.650 75.397 1.00 243.43 104 ARG E CA 1
ATOM 5059 C C . ARG C 1 104 ? -24.106 2.469 74.297 1.00 248.88 104 ARG E C 1
ATOM 5060 O O . ARG C 1 104 ? -24.546 1.353 74.021 1.00 250.62 104 ARG E O 1
ATOM 5062 N N . ASP C 1 105 ? -24.493 3.575 73.671 1.00 251.93 105 ASP E N 1
ATOM 5063 C CA . ASP C 1 105 ? -25.464 3.539 72.585 1.00 254.95 105 ASP E CA 1
ATOM 5064 C C . ASP C 1 105 ? -24.866 2.891 71.341 1.00 254.08 105 ASP E C 1
ATOM 5065 O O . ASP C 1 105 ? -25.513 2.075 70.684 1.00 255.71 105 ASP E O 1
ATOM 5067 N N . TYR C 1 106 ? -23.629 3.259 71.022 1.00 251.47 106 TYR E N 1
ATOM 5068 C CA . TYR C 1 106 ? -22.942 2.702 69.863 1.00 247.86 106 TYR E CA 1
ATOM 5069 C C . TYR C 1 106 ? -22.742 1.197 70.001 1.00 262.45 106 TYR E C 1
ATOM 5070 O O . TYR C 1 106 ? -23.111 0.428 69.114 1.00 262.32 106 TYR E O 1
ATOM 5079 N N . TRP C 1 107 ? -22.157 0.784 71.121 1.00 276.67 107 TRP E N 1
ATOM 5080 C CA . TRP C 1 107 ? -21.876 -0.626 71.364 1.00 291.10 107 TRP E CA 1
ATOM 5081 C C . TRP C 1 107 ? -23.145 -1.469 71.321 1.00 304.88 107 TRP E C 1
ATOM 5082 O O . TRP C 1 107 ? -23.087 -2.683 71.127 1.00 307.02 107 TRP E O 1
ATOM 5084 N N . ASN C 1 108 ? -24.289 -0.820 71.503 1.00 314.96 108 ASN E N 1
ATOM 5085 C CA . ASN C 1 108 ? -25.570 -1.516 71.510 1.00 324.67 108 ASN E CA 1
ATOM 5086 C C . ASN C 1 108 ? -26.202 -1.600 70.124 1.00 326.32 108 ASN E C 1
ATOM 5087 O O . ASN C 1 108 ? -27.324 -2.082 69.974 1.00 330.46 108 ASN E O 1
ATOM 5089 N N . ASN C 1 109 ? -25.477 -1.130 69.114 1.00 321.97 109 ASN E N 1
ATOM 5090 C CA . ASN C 1 109 ? -25.982 -1.142 67.745 1.00 317.28 109 ASN E CA 1
ATOM 5091 C C . ASN C 1 109 ? -25.093 -1.937 66.795 1.00 304.92 109 ASN E C 1
ATOM 5092 O O . ASN C 1 109 ? -25.498 -2.263 65.680 1.00 305.29 109 ASN E O 1
ATOM 5097 N N . GLY C 1 110 ? -23.880 -2.245 67.242 1.00 291.52 110 GLY E N 1
ATOM 5098 C CA . GLY C 1 110 ? -22.941 -2.999 66.432 1.00 276.54 110 GLY E CA 1
ATOM 5099 C C . GLY C 1 110 ? -21.640 -2.252 66.214 1.00 259.51 110 GLY E C 1
ATOM 5100 O O . GLY C 1 110 ? -20.747 -2.730 65.514 1.00 259.17 110 GLY E O 1
ATOM 5101 N N . ILE C 1 111 ? -21.535 -1.073 66.817 1.00 242.79 111 ILE E N 1
ATOM 5102 C CA . ILE C 1 111 ? -20.334 -0.256 66.699 1.00 224.00 111 ILE E CA 1
ATOM 5103 C C . ILE C 1 111 ? -19.273 -0.703 67.697 1.00 204.11 111 ILE E C 1
ATOM 5104 O O . ILE C 1 111 ? -19.401 -0.467 68.898 1.00 207.95 111 ILE E O 1
ATOM 5109 N N . ARG C 1 112 ? -18.223 -1.345 67.195 1.00 179.48 112 ARG E N 1
ATOM 5110 C CA . ARG C 1 112 ? -17.180 -1.895 68.056 1.00 155.23 112 ARG E CA 1
ATOM 5111 C C . ARG C 1 112 ? -15.863 -1.131 67.946 1.00 124.99 112 ARG E C 1
ATOM 5112 O O . ARG C 1 112 ? -14.927 -1.386 68.702 1.00 123.88 112 ARG E O 1
ATOM 5114 N N . HIS C 1 113 ? -15.796 -0.196 67.005 1.00 96.14 113 HIS E N 1
ATOM 5115 C CA . HIS C 1 113 ? -14.581 0.582 66.782 1.00 68.10 113 HIS E CA 1
ATOM 5116 C C . HIS C 1 113 ? -14.887 2.074 66.864 1.00 56.61 113 HIS E C 1
ATOM 5117 O O . HIS C 1 113 ? -15.824 2.559 66.232 1.00 51.46 113 HIS E O 1
ATOM 5124 N N . ILE C 1 114 ? -14.104 2.795 67.660 1.00 47.36 114 ILE E N 1
ATOM 5125 C CA . ILE C 1 114 ? -14.309 4.227 67.849 1.00 44.44 114 ILE E CA 1
ATOM 5126 C C . ILE C 1 114 ? -12.984 4.979 67.752 1.00 50.47 114 ILE E C 1
ATOM 5127 O O . ILE C 1 114 ? -11.971 4.530 68.288 1.00 46.68 114 ILE E O 1
ATOM 5132 N N . VAL C 1 115 ? -12.981 6.099 67.031 1.00 46.55 115 VAL E N 1
ATOM 5133 C CA . VAL C 1 115 ? -11.820 6.983 67.018 1.00 40.24 115 VAL E CA 1
ATOM 5134 C C . VAL C 1 115 ? -11.941 8.008 68.152 1.00 39.74 115 VAL E C 1
ATOM 5135 O O . VAL C 1 115 ? -12.741 8.942 68.079 1.00 45.12 115 VAL E O 1
ATOM 5139 N N . ALA C 1 116 ? -11.148 7.813 69.204 1.00 42.60 116 ALA E N 1
ATOM 5140 C CA . ALA C 1 116 ? -11.236 8.635 70.410 1.00 46.54 116 ALA E CA 1
ATOM 5141 C C . ALA C 1 116 ? -10.314 9.850 70.350 1.00 44.38 116 ALA E C 1
ATOM 5142 O O . ALA C 1 116 ? -9.092 9.711 70.289 1.00 44.24 116 ALA E O 1
ATOM 5144 N N . LEU C 1 117 ? -10.917 11.035 70.379 1.00 40.94 117 LEU E N 1
ATOM 5145 C CA . LEU C 1 117 ? -10.194 12.296 70.264 1.00 44.45 117 LEU E CA 1
ATOM 5146 C C . LEU C 1 117 ? -10.578 13.247 71.385 1.00 47.68 117 LEU E C 1
ATOM 5147 O O . LEU C 1 117 ? -11.665 13.131 71.953 1.00 47.21 117 LEU E O 1
ATOM 5152 N N . ARG C 1 118 ? -9.705 14.203 71.693 1.00 42.80 118 ARG E N 1
ATOM 5153 C CA . ARG C 1 118 ? -10.085 15.261 72.625 1.00 41.08 118 ARG E CA 1
ATOM 5154 C C . ARG C 1 118 ? -11.050 16.198 71.916 1.00 44.49 118 ARG E C 1
ATOM 5155 O O . ARG C 1 118 ? -12.033 16.659 72.502 1.00 50.66 118 ARG E O 1
ATOM 5163 N N . GLY C 1 119 ? -10.777 16.463 70.643 1.00 45.75 119 GLY E N 1
ATOM 5164 C CA . GLY C 1 119 ? -11.616 17.360 69.873 1.00 49.51 119 GLY E CA 1
ATOM 5165 C C . GLY C 1 119 ? -10.961 18.702 69.619 1.00 50.59 119 GLY E C 1
ATOM 5166 O O . GLY C 1 119 ? -10.294 19.253 70.492 1.00 51.50 119 GLY E O 1
ATOM 5167 N N . ASP C 1 120 ? -11.138 19.214 68.402 1.00 54.23 120 ASP E N 1
ATOM 5168 C CA . ASP C 1 120 ? -10.698 20.558 68.048 1.00 42.81 120 ASP E CA 1
ATOM 5169 C C . ASP C 1 120 ? -11.159 21.531 69.121 1.00 51.61 120 ASP E C 1
ATOM 5170 O O . ASP C 1 120 ? -12.356 21.651 69.354 1.00 53.94 120 ASP E O 1
ATOM 5172 N N . GLU C 1 129 ? -11.445 19.919 79.702 1.00 73.39 129 GLU E N 1
ATOM 5173 C CA . GLU C 1 129 ? -11.606 19.181 80.951 1.00 75.82 129 GLU E CA 1
ATOM 5174 C C . GLU C 1 129 ? -10.803 17.885 80.931 1.00 80.09 129 GLU E C 1
ATOM 5175 O O . GLU C 1 129 ? -9.724 17.799 81.518 1.00 81.04 129 GLU E O 1
ATOM 5177 N N . MET C 1 130 ? -11.345 16.877 80.256 1.00 74.31 130 MET E N 1
ATOM 5178 C CA . MET C 1 130 ? -10.645 15.613 80.077 1.00 72.81 130 MET E CA 1
ATOM 5179 C C . MET C 1 130 ? -9.876 15.618 78.766 1.00 59.63 130 MET E C 1
ATOM 5180 O O . MET C 1 130 ? -10.237 16.327 77.826 1.00 57.94 130 MET E O 1
ATOM 5185 N N . TYR C 1 131 ? -8.806 14.831 78.721 1.00 53.75 131 TYR E N 1
ATOM 5186 C CA . TYR C 1 131 ? -8.016 14.661 77.502 1.00 46.81 131 TYR E CA 1
ATOM 5187 C C . TYR C 1 131 ? -8.391 13.344 76.835 1.00 46.98 131 TYR E C 1
ATOM 5188 O O . TYR C 1 131 ? -9.146 12.551 77.391 1.00 55.05 131 TYR E O 1
ATOM 5197 N N . ALA C 1 132 ? -7.874 13.106 75.632 1.00 48.54 132 ALA E N 1
ATOM 5198 C CA . ALA C 1 132 ? -8.193 11.871 74.935 1.00 49.76 132 ALA E CA 1
ATOM 5199 C C . ALA C 1 132 ? -7.840 10.644 75.763 1.00 51.51 132 ALA E C 1
ATOM 5200 O O . ALA C 1 132 ? -8.569 9.652 75.751 1.00 49.43 132 ALA E O 1
ATOM 5202 N N . SER C 1 133 ? -6.714 10.700 76.467 1.00 53.79 133 SER E N 1
ATOM 5203 C CA . SER C 1 133 ? -6.324 9.587 77.331 1.00 55.06 133 SER E CA 1
ATOM 5204 C C . SER C 1 133 ? -7.449 9.255 78.322 1.00 56.01 133 SER E C 1
ATOM 5205 O O . SER C 1 133 ? -7.694 8.091 78.641 1.00 54.82 133 SER E O 1
ATOM 5208 N N . ASP C 1 134 ? -8.154 10.283 78.770 1.00 54.89 134 ASP E N 1
ATOM 5209 C CA . ASP C 1 134 ? -9.304 10.089 79.646 1.00 64.21 134 ASP E CA 1
ATOM 5210 C C . ASP C 1 134 ? -10.463 9.410 78.913 1.00 63.31 134 ASP E C 1
ATOM 5211 O O . ASP C 1 134 ? -11.191 8.609 79.499 1.00 63.30 134 ASP E O 1
ATOM 5216 N N . LEU C 1 135 ? -10.622 9.710 77.625 1.00 58.71 135 LEU E N 1
ATOM 5217 C CA . LEU C 1 135 ? -11.723 9.135 76.855 1.00 47.63 135 LEU E CA 1
ATOM 5218 C C . LEU C 1 135 ? -11.489 7.671 76.529 1.00 56.61 135 LEU E C 1
ATOM 5219 O O . LEU C 1 135 ? -12.428 6.875 76.520 1.00 57.92 135 LEU E O 1
ATOM 5224 N N . VAL C 1 136 ? -10.242 7.319 76.227 1.00 57.61 136 VAL E N 1
ATOM 5225 C CA . VAL C 1 136 ? -9.895 5.925 76.004 1.00 50.97 136 VAL E CA 1
ATOM 5226 C C . VAL C 1 136 ? -10.256 5.106 77.241 1.00 55.15 136 VAL E C 1
ATOM 5227 O O . VAL C 1 136 ? -10.941 4.089 77.139 1.00 54.58 136 VAL E O 1
ATOM 5231 N N . THR C 1 137 ? -9.799 5.566 78.404 1.00 57.59 137 THR E N 1
ATOM 5232 C CA . THR C 1 137 ? -10.032 4.867 79.673 1.00 61.97 137 THR E CA 1
ATOM 5233 C C . THR C 1 137 ? -11.518 4.701 79.967 1.00 63.28 137 THR E C 1
ATOM 5234 O O . THR C 1 137 ? -11.958 3.669 80.487 1.00 67.40 137 THR E O 1
ATOM 5238 N N . LEU C 1 138 ? -12.280 5.740 79.652 1.00 60.01 138 LEU E N 1
ATOM 5239 C CA . LEU C 1 138 ? -13.724 5.742 79.842 1.00 64.01 138 LEU E CA 1
ATOM 5240 C C . LEU C 1 138 ? -14.398 4.730 78.923 1.00 67.99 138 LEU E C 1
ATOM 5241 O O . LEU C 1 138 ? -15.226 3.936 79.364 1.00 73.56 138 LEU E O 1
ATOM 5246 N N . LEU C 1 139 ? -14.044 4.769 77.640 1.00 60.85 139 LEU E N 1
ATOM 5247 C CA . LEU C 1 139 ? -14.617 3.841 76.677 1.00 52.57 139 LEU E CA 1
ATOM 5248 C C . LEU C 1 139 ? -14.286 2.401 77.044 1.00 61.93 139 LEU E C 1
ATOM 5249 O O . LEU C 1 139 ? -15.125 1.508 76.915 1.00 64.94 139 LEU E O 1
ATOM 5251 N N . LYS C 1 140 ? -13.048 2.174 77.475 1.00 64.90 140 LYS E N 1
ATOM 5252 C CA . LYS C 1 140 ? -12.603 0.842 77.847 1.00 68.83 140 LYS E CA 1
ATOM 5253 C C . LYS C 1 140 ? -13.374 0.385 79.075 1.00 82.91 140 LYS E C 1
ATOM 5254 O O . LYS C 1 140 ? -13.666 -0.800 79.229 1.00 77.12 140 LYS E O 1
ATOM 5256 N N . GLU C 1 141 ? -13.702 1.339 79.942 1.00 98.02 141 GLU E N 1
ATOM 5257 C CA . GLU C 1 141 ? -14.473 1.057 81.146 1.00 116.28 141 GLU E CA 1
ATOM 5258 C C . GLU C 1 141 ? -15.920 0.724 80.799 1.00 126.38 141 GLU E C 1
ATOM 5259 O O . GLU C 1 141 ? -16.636 0.127 81.600 1.00 133.71 141 GLU E O 1
ATOM 5261 N N . VAL C 1 142 ? -16.344 1.113 79.600 1.00 127.99 142 VAL E N 1
ATOM 5262 C CA . VAL C 1 142 ? -17.702 0.840 79.145 1.00 130.80 142 VAL E CA 1
ATOM 5263 C C . VAL C 1 142 ? -17.784 -0.500 78.421 1.00 128.53 142 VAL E C 1
ATOM 5264 O O . VAL C 1 142 ? -18.686 -1.297 78.676 1.00 127.17 142 VAL E O 1
ATOM 5268 N N . ALA C 1 143 ? -16.838 -0.740 77.517 1.00 124.90 143 ALA E N 1
ATOM 5269 C CA . ALA C 1 143 ? -16.796 -1.986 76.757 1.00 118.82 143 ALA E CA 1
ATOM 5270 C C . ALA C 1 143 ? -15.407 -2.244 76.179 1.00 104.75 143 ALA E C 1
ATOM 5271 O O . ALA C 1 143 ? -14.498 -1.429 76.335 1.00 99.56 143 ALA E O 1
ATOM 5273 N N . ASP C 1 144 ? -15.249 -3.383 75.512 1.00 94.29 144 ASP E N 1
ATOM 5274 C CA . ASP C 1 144 ? -13.961 -3.762 74.942 1.00 85.21 144 ASP E CA 1
ATOM 5275 C C . ASP C 1 144 ? -13.842 -3.294 73.495 1.00 67.73 144 ASP E C 1
ATOM 5276 O O . ASP C 1 144 ? -13.592 -4.089 72.584 1.00 56.59 144 ASP E O 1
ATOM 5281 N N . PHE C 1 145 ? -14.027 -1.996 73.301 1.00 59.66 145 PHE E N 1
ATOM 5282 C CA . PHE C 1 145 ? -13.953 -1.380 71.976 1.00 57.08 145 PHE E CA 1
ATOM 5283 C C . PHE C 1 145 ? -12.579 -1.538 71.341 1.00 56.01 145 PHE E C 1
ATOM 5284 O O . PHE C 1 145 ? -11.578 -1.712 72.032 1.00 59.05 145 PHE E O 1
ATOM 5292 N N . ASP C 1 146 ? -12.542 -1.482 70.014 1.00 56.21 146 ASP E N 1
ATOM 5293 C CA . ASP C 1 146 ? -11.315 -1.158 69.304 1.00 55.39 146 ASP E CA 1
ATOM 5294 C C . ASP C 1 146 ? -11.193 0.354 69.403 1.00 49.31 146 ASP E C 1
ATOM 5295 O O . ASP C 1 146 ? -12.157 1.070 69.130 1.00 47.87 146 ASP E O 1
ATOM 5300 N N . ILE C 1 147 ? -10.037 0.846 69.833 1.00 51.04 147 ILE E N 1
ATOM 5301 C CA . ILE C 1 147 ? -9.866 2.290 69.988 1.00 54.95 147 ILE E CA 1
ATOM 5302 C C . ILE C 1 147 ? -8.691 2.838 69.181 1.00 48.47 147 ILE E C 1
ATOM 5303 O O . ILE C 1 147 ? -7.546 2.430 69.374 1.00 51.34 147 ILE E O 1
ATOM 5308 N N . SER C 1 148 ? -8.991 3.762 68.275 1.00 47.69 148 SER E N 1
ATOM 5309 C CA . SER C 1 148 ? -7.967 4.447 67.493 1.00 45.20 148 SER E CA 1
ATOM 5310 C C . SER C 1 148 ? -7.769 5.866 68.035 1.00 41.72 148 SER E C 1
ATOM 5311 O O . SER C 1 148 ? -8.738 6.565 68.311 1.00 42.71 148 SER E O 1
ATOM 5314 N N . VAL C 1 149 ? -6.514 6.284 68.190 1.00 40.83 149 VAL E N 1
ATOM 5315 C CA . VAL C 1 149 ? -6.209 7.637 68.664 1.00 38.50 149 VAL E CA 1
ATOM 5316 C C . VAL C 1 149 ? -5.292 8.395 67.698 1.00 40.17 149 VAL E C 1
ATOM 5317 O O . VAL C 1 149 ? -4.693 7.800 66.804 1.00 35.89 149 VAL E O 1
ATOM 5321 N N . ALA C 1 150 ? -5.170 9.702 67.905 1.00 38.79 150 ALA E N 1
ATOM 5322 C CA . ALA C 1 150 ? -4.419 10.579 67.005 1.00 32.49 150 ALA E CA 1
ATOM 5323 C C . ALA C 1 150 ? -2.959 10.683 67.416 1.00 36.81 150 ALA E C 1
ATOM 5324 O O . ALA C 1 150 ? -2.654 10.772 68.601 1.00 37.98 150 ALA E O 1
ATOM 5326 N N . ALA C 1 151 ? -2.062 10.663 66.432 1.00 34.50 151 ALA E N 1
ATOM 5327 C CA . ALA C 1 151 ? -0.634 10.889 66.660 1.00 31.95 151 ALA E CA 1
ATOM 5328 C C . ALA C 1 151 ? -0.152 12.059 65.804 1.00 31.56 151 ALA E C 1
ATOM 5329 O O . ALA C 1 151 ? -0.734 12.348 64.754 1.00 31.85 151 ALA E O 1
ATOM 5331 N N . TYR C 1 152 ? 0.912 12.724 66.245 1.00 34.94 152 TYR E N 1
ATOM 5332 C CA . TYR C 1 152 ? 1.379 13.943 65.583 1.00 38.58 152 TYR E CA 1
ATOM 5333 C C . TYR C 1 152 ? 2.882 13.905 65.348 1.00 35.67 152 TYR E C 1
ATOM 5334 O O . TYR C 1 152 ? 3.659 14.272 66.225 1.00 36.29 152 TYR E O 1
ATOM 5343 N N . PRO C 1 153 ? 3.302 13.440 64.159 1.00 32.07 153 PRO E N 1
ATOM 5344 C CA . PRO C 1 153 ? 4.730 13.331 63.852 1.00 33.40 153 PRO E CA 1
ATOM 5345 C C . PRO C 1 153 ? 5.461 14.658 64.039 1.00 31.20 153 PRO E C 1
ATOM 5346 O O . PRO C 1 153 ? 6.643 14.659 64.387 1.00 39.54 153 PRO E O 1
ATOM 5350 N N . GLU C 1 154 ? 4.764 15.767 63.822 1.00 32.89 154 GLU E N 1
ATOM 5351 C CA . GLU C 1 154 ? 5.380 17.089 63.880 1.00 33.82 154 GLU E CA 1
ATOM 5352 C C . GLU C 1 154 ? 4.900 17.857 65.108 1.00 38.85 154 GLU E C 1
ATOM 5353 O O . GLU C 1 154 ? 5.023 19.078 65.185 1.00 38.63 154 GLU E O 1
ATOM 5359 N N . VAL C 1 155 ? 4.354 17.102 66.055 1.00 38.49 155 VAL E N 1
ATOM 5360 C CA . VAL C 1 155 ? 3.976 17.597 67.377 1.00 44.06 155 VAL E CA 1
ATOM 5361 C C . VAL C 1 155 ? 2.683 18.394 67.345 1.00 42.49 155 VAL E C 1
ATOM 5362 O O . VAL C 1 155 ? 2.533 19.338 66.561 1.00 41.26 155 VAL E O 1
ATOM 5366 N N . HIS C 1 156 ? 1.738 17.985 68.184 1.00 37.36 156 HIS E N 1
ATOM 5367 C CA . HIS C 1 156 ? 0.488 18.724 68.348 1.00 41.30 156 HIS E CA 1
ATOM 5368 C C . HIS C 1 156 ? 0.780 20.166 68.760 1.00 43.81 156 HIS E C 1
ATOM 5369 O O . HIS C 1 156 ? 1.638 20.411 69.596 1.00 44.29 156 HIS E O 1
ATOM 5376 N N . PRO C 1 157 ? 0.085 21.129 68.141 1.00 48.16 157 PRO E N 1
ATOM 5377 C CA . PRO C 1 157 ? 0.353 22.555 68.360 1.00 47.99 157 PRO E CA 1
ATOM 5378 C C . PRO C 1 157 ? 0.354 23.001 69.827 1.00 51.87 157 PRO E C 1
ATOM 5379 O O . PRO C 1 157 ? 1.133 23.889 70.174 1.00 60.22 157 PRO E O 1
ATOM 5383 N N . GLU C 1 158 ? -0.483 22.401 70.667 1.00 46.69 158 GLU E N 1
ATOM 5384 C CA . GLU C 1 158 ? -0.584 22.819 72.070 1.00 51.31 158 GLU E CA 1
ATOM 5385 C C . GLU C 1 158 ? 0.507 22.234 72.962 1.00 53.92 158 GLU E C 1
ATOM 5386 O O . GLU C 1 158 ? 0.816 22.789 74.018 1.00 55.90 158 GLU E O 1
ATOM 5392 N N . ALA C 1 159 ? 1.076 21.105 72.548 1.00 48.33 159 ALA E N 1
ATOM 5393 C CA . ALA C 1 159 ? 2.055 20.403 73.370 1.00 51.87 159 ALA E CA 1
ATOM 5394 C C . ALA C 1 159 ? 3.276 21.258 73.702 1.00 52.50 159 ALA E C 1
ATOM 5395 O O . ALA C 1 159 ? 3.790 21.989 72.853 1.00 57.35 159 ALA E O 1
ATOM 5397 N N . LYS C 1 160 ? 3.736 21.144 74.943 1.00 58.37 160 LYS E N 1
ATOM 5398 C CA . LYS C 1 160 ? 4.874 21.915 75.425 1.00 66.92 160 LYS E CA 1
ATOM 5399 C C . LYS C 1 160 ? 6.173 21.515 74.737 1.00 69.15 160 LYS E C 1
ATOM 5400 O O . LYS C 1 160 ? 7.080 22.333 74.585 1.00 74.31 160 LYS E O 1
ATOM 5402 N N . SER C 1 161 ? 6.263 20.255 74.326 1.00 61.05 161 SER E N 1
ATOM 5403 C CA . SER C 1 161 ? 7.459 19.758 73.665 1.00 58.14 161 SER E CA 1
ATOM 5404 C C . SER C 1 161 ? 7.154 18.471 72.913 1.00 53.68 161 SER E C 1
ATOM 5405 O O . SER C 1 161 ? 6.115 17.843 73.127 1.00 51.17 161 SER E O 1
ATOM 5408 N N . ALA C 1 162 ? 8.065 18.083 72.032 1.00 56.12 162 ALA E N 1
ATOM 5409 C CA . ALA C 1 162 ? 7.898 16.853 71.273 1.00 55.55 162 ALA E CA 1
ATOM 5410 C C . ALA C 1 162 ? 7.809 15.656 72.220 1.00 51.35 162 ALA E C 1
ATOM 5411 O O . ALA C 1 162 ? 6.969 14.773 72.046 1.00 46.87 162 ALA E O 1
ATOM 5413 N N . GLN C 1 163 ? 8.660 15.642 73.239 1.00 56.33 163 GLN E N 1
ATOM 5414 C CA . GLN C 1 163 ? 8.701 14.505 74.147 1.00 51.80 163 GLN E CA 1
ATOM 5415 C C . GLN C 1 163 ? 7.420 14.375 74.964 1.00 54.01 163 GLN E C 1
ATOM 5416 O O . GLN C 1 163 ? 6.936 13.267 75.190 1.00 49.09 163 GLN E O 1
ATOM 5422 N N . ALA C 1 164 ? 6.874 15.503 75.411 1.00 54.17 164 ALA E N 1
ATOM 5423 C CA . ALA C 1 164 ? 5.643 15.479 76.188 1.00 56.74 164 ALA E CA 1
ATOM 5424 C C . ALA C 1 164 ? 4.475 14.943 75.368 1.00 50.69 164 ALA E C 1
ATOM 5425 O O . ALA C 1 164 ? 3.673 14.148 75.865 1.00 47.62 164 ALA E O 1
ATOM 5427 N N . ASP C 1 165 ? 4.389 15.376 74.112 1.00 50.18 165 ASP E N 1
ATOM 5428 C CA . ASP C 1 165 ? 3.337 14.916 73.216 1.00 44.53 165 ASP E CA 1
ATOM 5429 C C . ASP C 1 165 ? 3.528 13.420 72.948 1.00 41.39 165 ASP E C 1
ATOM 5430 O O . ASP C 1 165 ? 2.563 12.664 72.884 1.00 44.64 165 ASP E O 1
ATOM 5435 N N . LEU C 1 166 ? 4.779 12.998 72.811 1.00 44.33 166 LEU E N 1
ATOM 5436 C CA . LEU C 1 166 ? 5.089 11.580 72.615 1.00 50.33 166 LEU E CA 1
ATOM 5437 C C . LEU C 1 166 ? 4.641 10.747 73.818 1.00 50.05 166 LEU E C 1
ATOM 5438 O O . LEU C 1 166 ? 4.011 9.697 73.661 1.00 46.46 166 LEU E O 1
ATOM 5443 N N . LEU C 1 167 ? 4.973 11.212 75.019 1.00 50.81 167 LEU E N 1
ATOM 5444 C CA . LEU C 1 167 ? 4.573 10.519 76.232 1.00 52.69 167 LEU E CA 1
ATOM 5445 C C . LEU C 1 167 ? 3.053 10.455 76.351 1.00 52.43 167 LEU E C 1
ATOM 5446 O O . LEU C 1 167 ? 2.508 9.488 76.888 1.00 52.52 167 LEU E O 1
ATOM 5451 N N . ASN C 1 168 ? 2.373 11.486 75.850 1.00 49.28 168 ASN E N 1
ATOM 5452 C CA . ASN C 1 168 ? 0.915 11.490 75.819 1.00 46.86 168 ASN E CA 1
ATOM 5453 C C . ASN C 1 168 ? 0.324 10.390 74.942 1.00 45.73 168 ASN E C 1
ATOM 5454 O O . ASN C 1 168 ? -0.621 9.710 75.346 1.00 49.28 168 ASN E O 1
ATOM 5459 N N . LEU C 1 169 ? 0.870 10.228 73.737 1.00 44.81 169 LEU E N 1
ATOM 5460 C CA . LEU C 1 169 ? 0.448 9.145 72.856 1.00 44.62 169 LEU E CA 1
ATOM 5461 C C . LEU C 1 169 ? 0.592 7.820 73.596 1.00 44.41 169 LEU E C 1
ATOM 5462 O O . LEU C 1 169 ? -0.314 6.984 73.584 1.00 48.64 169 LEU E O 1
ATOM 5467 N N . LYS C 1 170 ? 1.738 7.645 74.245 1.00 44.14 170 LYS E N 1
ATOM 5468 C CA . LYS C 1 170 ? 2.002 6.460 75.060 1.00 46.96 170 LYS E CA 1
ATOM 5469 C C . LYS C 1 170 ? 0.935 6.269 76.143 1.00 52.65 170 LYS E C 1
ATOM 5470 O O . LYS C 1 170 ? 0.469 5.153 76.377 1.00 49.37 170 LYS E O 1
ATOM 5472 N N . ARG C 1 171 ? 0.541 7.361 76.794 1.00 56.19 171 ARG E N 1
ATOM 5473 C CA . ARG C 1 171 ? -0.537 7.305 77.778 1.00 56.09 171 ARG E CA 1
ATOM 5474 C C . ARG C 1 171 ? -1.826 6.783 77.151 1.00 53.67 171 ARG E C 1
ATOM 5475 O O . ARG C 1 171 ? -2.529 5.970 77.753 1.00 56.57 171 ARG E O 1
ATOM 5483 N N . LYS C 1 172 ? -2.129 7.258 75.944 1.00 51.23 172 LYS E N 1
ATOM 5484 C CA . LYS C 1 172 ? -3.374 6.908 75.274 1.00 47.57 172 LYS E CA 1
ATOM 5485 C C . LYS C 1 172 ? -3.371 5.446 74.873 1.00 50.86 172 LYS E C 1
ATOM 5486 O O . LYS C 1 172 ? -4.392 4.759 74.952 1.00 46.93 172 LYS E O 1
ATOM 5492 N N . VAL C 1 173 ? -2.214 4.977 74.424 1.00 48.36 173 VAL E N 1
ATOM 5493 C CA . VAL C 1 173 ? -2.054 3.577 74.075 1.00 54.13 173 VAL E CA 1
ATOM 5494 C C . VAL C 1 173 ? -2.123 2.719 75.344 1.00 54.28 173 VAL E C 1
ATOM 5495 O O . VAL C 1 173 ? -2.825 1.710 75.388 1.00 54.87 173 VAL E O 1
ATOM 5499 N N . ASP C 1 174 ? -1.416 3.141 76.387 1.00 54.83 174 ASP E N 1
ATOM 5500 C CA . ASP C 1 174 ? -1.430 2.409 77.652 1.00 60.97 174 ASP E CA 1
ATOM 5501 C C . ASP C 1 174 ? -2.838 2.336 78.241 1.00 64.85 174 ASP E C 1
ATOM 5502 O O . ASP C 1 174 ? -3.174 1.385 78.948 1.00 65.35 174 ASP E O 1
ATOM 5507 N N . ALA C 1 175 ? -3.660 3.338 77.942 1.00 58.15 175 ALA E N 1
ATOM 5508 C CA . ALA C 1 175 ? -5.036 3.357 78.424 1.00 62.98 175 ALA E CA 1
ATOM 5509 C C . ALA C 1 175 ? -5.947 2.413 77.639 1.00 62.22 175 ALA E C 1
ATOM 5510 O O . ALA C 1 175 ? -7.061 2.120 78.072 1.00 64.52 175 ALA E O 1
ATOM 5512 N N . GLY C 1 176 ? -5.490 1.951 76.477 1.00 61.15 176 GLY E N 1
ATOM 5513 C CA . GLY C 1 176 ? -6.244 0.954 75.736 1.00 58.98 176 GLY E CA 1
ATOM 5514 C C . GLY C 1 176 ? -6.374 1.177 74.241 1.00 56.69 176 GLY E C 1
ATOM 5515 O O . GLY C 1 176 ? -7.039 0.402 73.553 1.00 57.01 176 GLY E O 1
ATOM 5516 N N . ALA C 1 177 ? -5.751 2.233 73.731 1.00 58.51 177 ALA E N 1
ATOM 5517 C CA . ALA C 1 177 ? -5.730 2.471 72.291 1.00 52.63 177 ALA E CA 1
ATOM 5518 C C . ALA C 1 177 ? -4.864 1.426 71.594 1.00 55.23 177 ALA E C 1
ATOM 5519 O O . ALA C 1 177 ? -3.725 1.190 71.997 1.00 58.91 177 ALA E O 1
ATOM 5521 N N . ASN C 1 178 ? -5.398 0.798 70.550 1.00 49.70 178 ASN E N 1
ATOM 5522 C CA . ASN C 1 178 ? -4.642 -0.233 69.831 1.00 51.62 178 ASN E CA 1
ATOM 5523 C C . ASN C 1 178 ? -4.165 0.181 68.438 1.00 49.92 178 ASN E C 1
ATOM 5524 O O . ASN C 1 178 ? -3.399 -0.539 67.791 1.00 51.30 178 ASN E O 1
ATOM 5529 N N . ARG C 1 179 ? -4.624 1.342 67.985 1.00 48.49 179 ARG E N 1
ATOM 5530 C CA . ARG C 1 179 ? -4.128 1.950 66.750 1.00 52.67 179 ARG E CA 1
ATOM 5531 C C . ARG C 1 179 ? -3.821 3.417 67.007 1.00 41.26 179 ARG E C 1
ATOM 5532 O O . ARG C 1 179 ? -4.557 4.088 67.716 1.00 41.08 179 ARG E O 1
ATOM 5540 N N . ALA C 1 180 ? -2.741 3.918 66.421 1.00 39.97 180 ALA E N 1
ATOM 5541 C CA . ALA C 1 180 ? -2.552 5.360 66.315 1.00 33.30 180 ALA E CA 1
ATOM 5542 C C . ALA C 1 180 ? -2.644 5.740 64.842 1.00 36.02 180 ALA E C 1
ATOM 5543 O O . ALA C 1 180 ? -2.176 5.006 63.983 1.00 34.00 180 ALA E O 1
ATOM 5545 N N . ILE C 1 181 ? -3.290 6.864 64.566 1.00 31.52 181 ILE E N 1
ATOM 5546 C CA . ILE C 1 181 ? -3.371 7.384 63.202 1.00 30.90 181 ILE E CA 1
ATOM 5547 C C . ILE C 1 181 ? -2.780 8.788 63.179 1.00 33.78 181 ILE E C 1
ATOM 5548 O O . ILE C 1 181 ? -3.170 9.649 63.974 1.00 30.91 181 ILE E O 1
ATOM 5553 N N . THR C 1 182 ? -1.856 9.039 62.256 1.00 29.16 182 THR E N 1
ATOM 5554 C CA . THR C 1 182 ? -1.169 10.322 62.248 1.00 32.27 182 THR E CA 1
ATOM 5555 C C . THR C 1 182 ? -1.966 11.431 61.581 1.00 31.77 182 THR E C 1
ATOM 5556 O O . THR C 1 182 ? -2.738 11.195 60.641 1.00 30.88 182 THR E O 1
ATOM 5560 N N . GLN C 1 183 ? -1.771 12.647 62.081 1.00 31.23 183 GLN E N 1
ATOM 5561 C CA . GLN C 1 183 ? -2.092 13.843 61.321 1.00 29.65 183 GLN E CA 1
ATOM 5562 C C . GLN C 1 183 ? -1.399 13.671 59.975 1.00 28.45 183 GLN E C 1
ATOM 5563 O O . GLN C 1 183 ? -0.396 12.964 59.875 1.00 28.05 183 GLN E O 1
ATOM 5569 N N . PHE C 1 184 ? -1.939 14.289 58.937 1.00 29.37 184 PHE E N 1
ATOM 5570 C CA . PHE C 1 184 ? -1.270 14.220 57.643 1.00 26.91 184 PHE E CA 1
ATOM 5571 C C . PHE C 1 184 ? 0.090 14.907 57.720 1.00 30.25 184 PHE E C 1
ATOM 5572 O O . PHE C 1 184 ? 0.338 15.744 58.601 1.00 29.63 184 PHE E O 1
ATOM 5580 N N . PHE C 1 185 ? 0.976 14.533 56.802 1.00 29.09 185 PHE E N 1
ATOM 5581 C CA . PHE C 1 185 ? 2.315 15.101 56.749 1.00 27.10 185 PHE E CA 1
ATOM 5582 C C . PHE C 1 185 ? 2.771 15.046 55.303 1.00 28.49 185 PHE E C 1
ATOM 5583 O O . PHE C 1 185 ? 2.249 14.250 54.514 1.00 28.05 185 PHE E O 1
ATOM 5591 N N . PHE C 1 186 ? 3.747 15.874 54.951 1.00 30.10 186 PHE E N 1
ATOM 5592 C CA . PHE C 1 186 ? 4.288 15.827 53.590 1.00 24.74 186 PHE E CA 1
ATOM 5593 C C . PHE C 1 186 ? 5.766 15.501 53.560 1.00 28.98 186 PHE E C 1
ATOM 5594 O O . PHE C 1 186 ? 6.302 15.087 52.525 1.00 29.79 186 PHE E O 1
ATOM 5602 N N . ASP C 1 187 ? 6.411 15.666 54.708 1.00 32.05 187 ASP E N 1
ATOM 5603 C CA . ASP C 1 187 ? 7.809 15.295 54.879 1.00 35.03 187 ASP E CA 1
ATOM 5604 C C . ASP C 1 187 ? 7.871 13.862 55.399 1.00 32.09 187 ASP E C 1
ATOM 5605 O O . ASP C 1 187 ? 7.604 13.611 56.577 1.00 35.49 187 ASP E O 1
ATOM 5610 N N . VAL C 1 188 ? 8.216 12.925 54.520 1.00 32.57 188 VAL E N 1
ATOM 5611 C CA . VAL C 1 188 ? 8.210 11.512 54.878 1.00 28.80 188 VAL E CA 1
ATOM 5612 C C . VAL C 1 188 ? 9.207 11.205 55.994 1.00 34.73 188 VAL E C 1
ATOM 5613 O O . VAL C 1 188 ? 8.959 10.346 56.844 1.00 34.54 188 VAL E O 1
ATOM 5617 N N . GLU C 1 189 ? 10.327 11.921 56.002 1.00 35.78 189 GLU E N 1
ATOM 5618 C CA . GLU C 1 189 ? 11.354 11.703 57.021 1.00 38.16 189 GLU E CA 1
ATOM 5619 C C . GLU C 1 189 ? 10.831 12.043 58.408 1.00 45.99 189 GLU E C 1
ATOM 5620 O O . GLU C 1 189 ? 11.213 11.418 59.396 1.00 47.18 189 GLU E O 1
ATOM 5623 N N . SER C 1 190 ? 9.960 13.042 58.481 1.00 42.68 190 SER E N 1
ATOM 5624 C CA . SER C 1 190 ? 9.377 13.429 59.756 1.00 42.99 190 SER E CA 1
ATOM 5625 C C . SER C 1 190 ? 8.571 12.272 60.326 1.00 40.66 190 SER E C 1
ATOM 5626 O O . SER C 1 190 ? 8.653 11.973 61.518 1.00 40.09 190 SER E O 1
ATOM 5629 N N . TYR C 1 191 ? 7.802 11.613 59.466 1.00 35.94 191 TYR E N 1
ATOM 5630 C CA . TYR C 1 191 ? 7.030 10.457 59.887 1.00 31.33 191 TYR E CA 1
ATOM 5631 C C . TYR C 1 191 ? 7.932 9.305 60.324 1.00 32.24 191 TYR E C 1
ATOM 5632 O O . TYR C 1 191 ? 7.719 8.712 61.385 1.00 35.14 191 TYR E O 1
ATOM 5641 N N . LEU C 1 192 ? 8.928 8.983 59.497 1.00 30.65 192 LEU E N 1
ATOM 5642 C CA . LEU C 1 192 ? 9.842 7.882 59.783 1.00 29.58 192 LEU E CA 1
ATOM 5643 C C . LEU C 1 192 ? 10.624 8.071 61.083 1.00 37.62 192 LEU E C 1
ATOM 5644 O O . LEU C 1 192 ? 10.769 7.129 61.867 1.00 39.97 192 LEU E O 1
ATOM 5649 N N . ARG C 1 193 ? 11.124 9.280 61.314 1.00 35.85 193 ARG E N 1
ATOM 5650 C CA . ARG C 1 193 ? 11.849 9.557 62.550 1.00 41.41 193 ARG E CA 1
ATOM 5651 C C . ARG C 1 193 ? 10.909 9.438 63.749 1.00 42.25 193 ARG E C 1
ATOM 5652 O O . ARG C 1 193 ? 11.292 8.938 64.804 1.00 37.78 193 ARG E O 1
ATOM 5654 N N . PHE C 1 194 ? 9.669 9.879 63.573 1.00 39.87 194 PHE E N 1
ATOM 5655 C CA . PHE C 1 194 ? 8.683 9.814 64.651 1.00 38.63 194 PHE E CA 1
ATOM 5656 C C . PHE C 1 194 ? 8.331 8.358 64.973 1.00 40.12 194 PHE E C 1
ATOM 5657 O O . PHE C 1 194 ? 8.203 7.985 66.136 1.00 40.78 194 PHE E O 1
ATOM 5665 N N . ARG C 1 195 ? 8.204 7.533 63.938 1.00 35.45 195 ARG E N 1
ATOM 5666 C CA A ARG C 1 195 ? 7.898 6.120 64.111 0.50 37.01 195 ARG E CA 1
ATOM 5667 C CA B ARG C 1 195 ? 7.898 6.118 64.123 0.50 36.89 195 ARG E CA 1
ATOM 5668 C C . ARG C 1 195 ? 8.992 5.428 64.924 1.00 38.73 195 ARG E C 1
ATOM 5669 O O . ARG C 1 195 ? 8.712 4.566 65.764 1.00 36.88 195 ARG E O 1
ATOM 5684 N N . ASP C 1 196 ? 10.239 5.805 64.656 1.00 40.84 196 ASP E N 1
ATOM 5685 C CA . ASP C 1 196 ? 11.377 5.247 65.371 1.00 37.08 196 ASP E CA 1
ATOM 5686 C C . ASP C 1 196 ? 11.326 5.688 66.827 1.00 41.11 196 ASP E C 1
ATOM 5687 O O . ASP C 1 196 ? 11.508 4.885 67.740 1.00 43.03 196 ASP E O 1
ATOM 5692 N N . ARG C 1 197 ? 11.061 6.971 67.040 1.00 41.22 197 ARG E N 1
ATOM 5693 C CA . ARG C 1 197 ? 10.979 7.495 68.397 1.00 44.89 197 ARG E CA 1
ATOM 5694 C C . ARG C 1 197 ? 9.859 6.823 69.183 1.00 44.16 197 ARG E C 1
ATOM 5695 O O . ARG C 1 197 ? 9.981 6.622 70.388 1.00 46.83 197 ARG E O 1
ATOM 5703 N N . CYS C 1 198 ? 8.765 6.481 68.508 1.00 42.31 198 CYS E N 1
ATOM 5704 C CA . CYS C 1 198 ? 7.664 5.788 69.176 1.00 40.98 198 CYS E CA 1
ATOM 5705 C C . CYS C 1 198 ? 8.106 4.424 69.716 1.00 41.76 198 CYS E C 1
ATOM 5706 O O . CYS C 1 198 ? 7.883 4.106 70.881 1.00 43.74 198 CYS E O 1
ATOM 5709 N N . VAL C 1 199 ? 8.750 3.613 68.880 1.00 38.32 199 VAL E N 1
ATOM 5710 C CA . VAL C 1 199 ? 9.197 2.307 69.349 1.00 36.74 199 VAL E CA 1
ATOM 5711 C C . VAL C 1 199 ? 10.209 2.436 70.493 1.00 44.26 199 VAL E C 1
ATOM 5712 O O . VAL C 1 199 ? 10.201 1.638 71.430 1.00 50.11 199 VAL E O 1
ATOM 5716 N N . SER C 1 200 ? 11.071 3.445 70.421 1.00 46.53 200 SER E N 1
ATOM 5717 C CA . SER C 1 200 ? 12.074 3.642 71.468 1.00 53.30 200 SER E CA 1
ATOM 5718 C C . SER C 1 200 ? 11.407 4.011 72.781 1.00 54.26 200 SER E C 1
ATOM 5719 O O . SER C 1 200 ? 11.974 3.801 73.854 1.00 56.51 200 SER E O 1
ATOM 5722 N N . ALA C 1 201 ? 10.201 4.560 72.688 1.00 53.50 201 ALA E N 1
ATOM 5723 C CA . ALA C 1 201 ? 9.435 4.956 73.863 1.00 52.58 201 ALA E CA 1
ATOM 5724 C C . ALA C 1 201 ? 8.534 3.826 74.355 1.00 56.68 201 ALA E C 1
ATOM 5725 O O . ALA C 1 201 ? 7.784 3.997 75.310 1.00 55.77 201 ALA E O 1
ATOM 5727 N N . GLY C 1 202 ? 8.603 2.671 73.699 1.00 51.13 202 GLY E N 1
ATOM 5728 C CA . GLY C 1 202 ? 7.881 1.504 74.178 1.00 49.96 202 GLY E CA 1
ATOM 5729 C C . GLY C 1 202 ? 6.428 1.435 73.740 1.00 44.55 202 GLY E C 1
ATOM 5730 O O . GLY C 1 202 ? 5.645 0.672 74.304 1.00 53.16 202 GLY E O 1
ATOM 5731 N N . ILE C 1 203 ? 6.071 2.230 72.741 1.00 45.12 203 ILE E N 1
ATOM 5732 C CA . ILE C 1 203 ? 4.731 2.198 72.156 1.00 43.51 203 ILE E CA 1
ATOM 5733 C C . ILE C 1 203 ? 4.590 1.034 71.168 1.00 44.76 203 ILE E C 1
ATOM 5734 O O . ILE C 1 203 ? 5.222 1.026 70.109 1.00 43.83 203 ILE E O 1
ATOM 5739 N N . ASP C 1 204 ? 3.750 0.063 71.523 1.00 47.98 204 ASP E N 1
ATOM 5740 C CA . ASP C 1 204 ? 3.675 -1.208 70.796 1.00 41.65 204 ASP E CA 1
ATOM 5741 C C . ASP C 1 204 ? 2.536 -1.295 69.779 1.00 45.14 204 ASP E C 1
ATOM 5742 O O . ASP C 1 204 ? 2.143 -2.387 69.359 1.00 47.56 204 ASP E O 1
ATOM 5747 N N . VAL C 1 205 ? 2.006 -0.151 69.371 1.00 46.82 205 VAL E N 1
ATOM 5748 C CA . VAL C 1 205 ? 0.996 -0.143 68.324 1.00 42.37 205 VAL E CA 1
ATOM 5749 C C . VAL C 1 205 ? 1.602 0.433 67.055 1.00 41.13 205 VAL E C 1
ATOM 5750 O O . VAL C 1 205 ? 2.624 1.120 67.107 1.00 41.30 205 VAL E O 1
ATOM 5754 N N . GLU C 1 206 ? 0.989 0.145 65.913 1.00 39.22 206 GLU E N 1
ATOM 5755 C CA . GLU C 1 206 ? 1.453 0.745 64.665 1.00 39.66 206 GLU E CA 1
ATOM 5756 C C . GLU C 1 206 ? 1.124 2.230 64.654 1.00 40.96 206 GLU E C 1
ATOM 5757 O O . GLU C 1 206 ? 0.132 2.656 65.247 1.00 40.22 206 GLU E O 1
ATOM 5763 N N . ILE C 1 207 ? 1.975 3.012 64.000 1.00 37.78 207 ILE E N 1
ATOM 5764 C CA . ILE C 1 207 ? 1.726 4.432 63.805 1.00 34.73 207 ILE E CA 1
ATOM 5765 C C . ILE C 1 207 ? 1.243 4.607 62.363 1.00 40.70 207 ILE E C 1
ATOM 5766 O O . ILE C 1 207 ? 2.043 4.807 61.438 1.00 39.94 207 ILE E O 1
ATOM 5771 N N . ILE C 1 208 ? -0.067 4.488 62.170 1.00 31.46 208 ILE E N 1
ATOM 5772 C CA . ILE C 1 208 ? -0.647 4.442 60.822 1.00 32.20 208 ILE E CA 1
ATOM 5773 C C . ILE C 1 208 ? -0.614 5.803 60.168 1.00 32.07 208 ILE E C 1
ATOM 5774 O O . ILE C 1 208 ? -1.161 6.763 60.695 1.00 30.52 208 ILE E O 1
ATOM 5779 N N . PRO C 1 209 ? 0.015 5.899 58.995 1.00 26.20 209 PRO E N 1
ATOM 5780 C CA . PRO C 1 209 ? 0.076 7.219 58.366 1.00 26.30 209 PRO E CA 1
ATOM 5781 C C . PRO C 1 209 ? -1.278 7.666 57.840 1.00 27.86 209 PRO E C 1
ATOM 5782 O O . PRO C 1 209 ? -1.903 6.936 57.063 1.00 28.12 209 PRO E O 1
ATOM 5786 N N . GLY C 1 210 ? -1.707 8.852 58.255 1.00 28.51 210 GLY E N 1
ATOM 5787 C CA . GLY C 1 210 ? -2.844 9.519 57.644 1.00 28.39 210 GLY E CA 1
ATOM 5788 C C . GLY C 1 210 ? -2.369 10.239 56.385 1.00 27.60 210 GLY E C 1
ATOM 5789 O O . GLY C 1 210 ? -1.492 11.101 56.455 1.00 28.90 210 GLY E O 1
ATOM 5790 N N . ILE C 1 211 ? -2.950 9.897 55.239 1.00 24.44 211 ILE E N 1
ATOM 5791 C CA . ILE C 1 211 ? -2.532 10.474 53.966 1.00 22.11 211 ILE E CA 1
ATOM 5792 C C . ILE C 1 211 ? -3.561 11.480 53.459 1.00 24.85 211 ILE E C 1
ATOM 5793 O O . ILE C 1 211 ? -4.736 11.141 53.331 1.00 23.74 211 ILE E O 1
ATOM 5798 N N . LEU C 1 212 ? -3.116 12.701 53.161 1.00 22.02 212 LEU E N 1
ATOM 5799 C CA . LEU C 1 212 ? -3.986 13.715 52.581 1.00 22.29 212 LEU E CA 1
ATOM 5800 C C . LEU C 1 212 ? -3.579 13.940 51.128 1.00 22.83 212 LEU E C 1
ATOM 5801 O O . LEU C 1 212 ? -2.589 14.619 50.858 1.00 24.76 212 LEU E O 1
ATOM 5806 N N . PRO C 1 213 ? -4.316 13.340 50.190 1.00 21.35 213 PRO E N 1
ATOM 5807 C CA . PRO C 1 213 ? -4.038 13.608 48.772 1.00 22.01 213 PRO E CA 1
ATOM 5808 C C . PRO C 1 213 ? -4.445 15.038 48.473 1.00 22.74 213 PRO E C 1
ATOM 5809 O O . PRO C 1 213 ? -5.553 15.441 48.851 1.00 24.37 213 PRO E O 1
ATOM 5813 N N . VAL C 1 214 ? -3.561 15.798 47.839 1.00 19.39 214 VAL E N 1
ATOM 5814 C CA . VAL C 1 214 ? -3.789 17.225 47.652 1.00 17.84 214 VAL E CA 1
ATOM 5815 C C . VAL C 1 214 ? -4.211 17.532 46.222 1.00 21.17 214 VAL E C 1
ATOM 5816 O O . VAL C 1 214 ? -3.452 17.309 45.281 1.00 24.92 214 VAL E O 1
ATOM 5820 N N . SER C 1 215 ? -5.427 18.047 46.071 1.00 22.94 215 SER E N 1
ATOM 5821 C CA . SER C 1 215 ? -5.872 18.553 44.778 1.00 22.97 215 SER E CA 1
ATOM 5822 C C . SER C 1 215 ? -6.062 20.066 44.835 1.00 23.03 215 SER E C 1
ATOM 5823 O O . SER C 1 215 ? -6.088 20.725 43.805 1.00 26.25 215 SER E O 1
ATOM 5826 N N . ASN C 1 216 ? -6.166 20.608 46.040 1.00 23.41 216 ASN E N 1
ATOM 5827 C CA . ASN C 1 216 ? -6.317 22.057 46.233 1.00 28.69 216 ASN E CA 1
ATOM 5828 C C . ASN C 1 216 ? -5.252 22.513 47.203 1.00 28.00 216 ASN E C 1
ATOM 5829 O O . ASN C 1 216 ? -5.350 22.248 48.402 1.00 27.43 216 ASN E O 1
ATOM 5834 N N . PHE C 1 217 ? -4.212 23.159 46.689 1.00 25.54 217 PHE E N 1
ATOM 5835 C CA . PHE C 1 217 ? -3.067 23.515 47.513 1.00 30.18 217 PHE E CA 1
ATOM 5836 C C . PHE C 1 217 ? -3.390 24.641 48.488 1.00 30.49 217 PHE E C 1
ATOM 5837 O O . PHE C 1 217 ? -2.945 24.620 49.630 1.00 30.55 217 PHE E O 1
ATOM 5845 N N . LYS C 1 218 ? -4.162 25.625 48.034 1.00 28.18 218 LYS E N 1
ATOM 5846 C CA . LYS C 1 218 ? -4.614 26.681 48.932 1.00 26.37 218 LYS E CA 1
ATOM 5847 C C . LYS C 1 218 ? -5.260 26.087 50.178 1.00 29.72 218 LYS E C 1
ATOM 5848 O O . LYS C 1 218 ? -4.929 26.466 51.303 1.00 32.12 218 LYS E O 1
ATOM 5854 N N . GLN C 1 219 ? -6.195 25.167 49.966 1.00 27.10 219 GLN E N 1
ATOM 5855 C CA . GLN C 1 219 ? -6.936 24.531 51.060 1.00 29.36 219 GLN E CA 1
ATOM 5856 C C . GLN C 1 219 ? -6.042 23.692 51.968 1.00 31.23 219 GLN E C 1
ATOM 5857 O O . GLN C 1 219 ? -6.161 23.725 53.193 1.00 31.65 219 GLN E O 1
ATOM 5863 N N . ALA C 1 220 ? -5.145 22.931 51.352 1.00 27.98 220 ALA E N 1
ATOM 5864 C CA . ALA C 1 220 ? -4.230 22.084 52.095 1.00 27.11 220 ALA E CA 1
ATOM 5865 C C . ALA C 1 220 ? -3.287 22.940 52.927 1.00 29.51 220 ALA E C 1
ATOM 5866 O O . ALA C 1 220 ? -2.955 22.594 54.064 1.00 31.43 220 ALA E O 1
ATOM 5868 N N . LYS C 1 221 ? -2.869 24.074 52.371 1.00 30.16 221 LYS E N 1
ATOM 5869 C CA . LYS C 1 221 ? -1.968 24.965 53.093 1.00 35.10 221 LYS E CA 1
ATOM 5870 C C . LYS C 1 221 ? -2.644 25.562 54.329 1.00 34.64 221 LYS E C 1
ATOM 5871 O O . LYS C 1 221 ? -2.022 25.682 55.384 1.00 35.84 221 LYS E O 1
ATOM 5877 N N . LYS C 1 222 ? -3.916 25.926 54.186 1.00 33.55 222 LYS E N 1
ATOM 5878 C CA . LYS C 1 222 ? -4.713 26.423 55.302 1.00 35.97 222 LYS E CA 1
ATOM 5879 C C . LYS C 1 222 ? -4.807 25.380 56.413 1.00 43.44 222 LYS E C 1
ATOM 5880 O O . LYS C 1 222 ? -4.587 25.682 57.595 1.00 42.14 222 LYS E O 1
ATOM 5882 N N . LEU C 1 223 ? -5.150 24.155 56.029 1.00 36.81 223 LEU E N 1
ATOM 5883 C CA . LEU C 1 223 ? -5.250 23.055 56.982 1.00 35.94 223 LEU E CA 1
ATOM 5884 C C . LEU C 1 223 ? -3.928 22.824 57.699 1.00 41.12 223 LEU E C 1
ATOM 5885 O O . LEU C 1 223 ? -3.894 22.636 58.916 1.00 42.39 223 LEU E O 1
ATOM 5890 N N . ALA C 1 224 ? -2.840 22.825 56.932 1.00 32.93 224 ALA E N 1
ATOM 5891 C CA . ALA C 1 224 ? -1.511 22.576 57.476 1.00 36.24 224 ALA E CA 1
ATOM 5892 C C . ALA C 1 224 ? -1.102 23.655 58.476 1.00 44.69 224 ALA E C 1
ATOM 5893 O O . ALA C 1 224 ? -0.487 23.366 59.503 1.00 44.02 224 ALA E O 1
ATOM 5895 N N . ASP C 1 225 ? -1.454 24.900 58.176 1.00 38.37 225 ASP E N 1
ATOM 5896 C CA . ASP C 1 225 ? -1.110 26.013 59.055 1.00 45.46 225 ASP E CA 1
ATOM 5897 C C . ASP C 1 225 ? -1.915 25.982 60.354 1.00 48.73 225 ASP E C 1
ATOM 5898 O O . ASP C 1 225 ? -1.498 26.546 61.365 1.00 54.06 225 ASP E O 1
ATOM 5903 N N . MET C 1 226 ? -3.068 25.319 60.323 1.00 45.38 226 MET E N 1
ATOM 5904 C CA . MET C 1 226 ? -3.906 25.183 61.512 1.00 45.55 226 MET E CA 1
ATOM 5905 C C . MET C 1 226 ? -3.433 24.045 62.412 1.00 45.33 226 MET E C 1
ATOM 5906 O O . MET C 1 226 ? -3.696 24.038 63.618 1.00 45.17 226 MET E O 1
ATOM 5910 N N . THR C 1 227 ? -2.725 23.088 61.821 1.00 42.06 227 THR E N 1
ATOM 5911 C CA . THR C 1 227 ? -2.390 21.855 62.515 1.00 40.17 227 THR E CA 1
ATOM 5912 C C . THR C 1 227 ? -0.895 21.677 62.738 1.00 40.19 227 THR E C 1
ATOM 5913 O O . THR C 1 227 ? -0.456 20.613 63.178 1.00 41.30 227 THR E O 1
ATOM 5917 N N . ASN C 1 228 ? -0.120 22.714 62.429 1.00 39.63 228 ASN E N 1
ATOM 5918 C CA . ASN C 1 228 ? 1.328 22.675 62.621 1.00 39.75 228 ASN E CA 1
ATOM 5919 C C . ASN C 1 228 ? 2.023 21.639 61.737 1.00 43.25 228 ASN E C 1
ATOM 5920 O O . ASN C 1 228 ? 3.073 21.102 62.092 1.00 43.00 228 ASN E O 1
ATOM 5925 N N . VAL C 1 229 ? 1.431 21.363 60.581 1.00 39.60 229 VAL E N 1
ATOM 5926 C CA . VAL C 1 229 ? 2.047 20.473 59.609 1.00 39.75 229 VAL E CA 1
ATOM 5927 C C . VAL C 1 229 ? 2.888 21.308 58.656 1.00 37.74 229 VAL E C 1
ATOM 5928 O O . VAL C 1 229 ? 2.424 22.319 58.134 1.00 43.93 229 VAL E O 1
ATOM 5932 N N . ARG C 1 230 ? 4.130 20.893 58.445 1.00 38.17 230 ARG E N 1
ATOM 5933 C CA . ARG C 1 230 ? 5.046 21.637 57.595 1.00 35.81 230 ARG E CA 1
ATOM 5934 C C . ARG C 1 230 ? 4.812 21.331 56.123 1.00 38.07 230 ARG E C 1
ATOM 5935 O O . ARG C 1 230 ? 4.628 20.180 55.739 1.00 36.32 230 ARG E O 1
ATOM 5943 N N . ILE C 1 231 ? 4.805 22.378 55.311 1.00 37.81 231 ILE E N 1
ATOM 5944 C CA A ILE C 1 231 ? 4.771 22.219 53.866 0.50 35.96 231 ILE E CA 1
ATOM 5945 C CA B ILE C 1 231 ? 4.763 22.239 53.861 0.50 36.78 231 ILE E CA 1
ATOM 5946 C C . ILE C 1 231 ? 6.168 22.470 53.325 1.00 36.36 231 ILE E C 1
ATOM 5947 O O . ILE C 1 231 ? 6.637 23.607 53.299 1.00 39.05 231 ILE E O 1
ATOM 5956 N N . PRO C 1 232 ? 6.853 21.398 52.912 1.00 37.31 232 PRO E N 1
ATOM 5957 C CA . PRO C 1 232 ? 8.222 21.536 52.411 1.00 38.64 232 PRO E CA 1
ATOM 5958 C C . PRO C 1 232 ? 8.326 22.567 51.299 1.00 44.27 232 PRO E C 1
ATOM 5959 O O . PRO C 1 232 ? 7.357 22.798 50.570 1.00 40.05 232 PRO E O 1
ATOM 5963 N N . ALA C 1 233 ? 9.496 23.186 51.186 1.00 45.40 233 ALA E N 1
ATOM 5964 C CA . ALA C 1 233 ? 9.767 24.143 50.122 1.00 46.67 233 ALA E CA 1
ATOM 5965 C C . ALA C 1 233 ? 9.540 23.507 48.757 1.00 39.80 233 ALA E C 1
ATOM 5966 O O . ALA C 1 233 ? 8.981 24.132 47.853 1.00 38.31 233 ALA E O 1
ATOM 5968 N N . TRP C 1 234 ? 9.975 22.262 48.605 1.00 36.36 234 TRP E N 1
ATOM 5969 C CA . TRP C 1 234 ? 9.813 21.577 47.331 1.00 35.89 234 TRP E CA 1
ATOM 5970 C C . TRP C 1 234 ? 8.337 21.425 46.958 1.00 38.63 234 TRP E C 1
ATOM 5971 O O . TRP C 1 234 ? 7.976 21.474 45.781 1.00 32.65 234 TRP E O 1
ATOM 5982 N N . MET C 1 235 ? 7.482 21.259 47.959 1.00 32.11 235 MET E N 1
ATOM 5983 C CA . MET C 1 235 ? 6.063 21.055 47.693 1.00 32.58 235 MET E CA 1
ATOM 5984 C C . MET C 1 235 ? 5.366 22.359 47.325 1.00 33.02 235 MET E C 1
ATOM 5985 O O . MET C 1 235 ? 4.538 22.403 46.406 1.00 29.19 235 MET E O 1
ATOM 5990 N N . ALA C 1 236 ? 5.701 23.424 48.047 1.00 33.58 236 ALA E N 1
ATOM 5991 C CA . ALA C 1 236 ? 5.168 24.738 47.730 1.00 34.10 236 ALA E CA 1
ATOM 5992 C C . ALA C 1 236 ? 5.516 25.089 46.283 1.00 29.42 236 ALA E C 1
ATOM 5993 O O . ALA C 1 236 ? 4.680 25.609 45.547 1.00 30.64 236 ALA E O 1
ATOM 5995 N N . GLN C 1 237 ? 6.752 24.795 45.888 1.00 30.54 237 GLN E N 1
ATOM 5996 C CA . GLN C 1 237 ? 7.210 25.114 44.536 1.00 33.81 237 GLN E CA 1
ATOM 5997 C C . GLN C 1 237 ? 6.493 24.269 43.493 1.00 34.10 237 GLN E C 1
ATOM 5998 O O . GLN C 1 237 ? 6.197 24.736 42.390 1.00 30.80 237 GLN E O 1
ATOM 6004 N N . MET C 1 238 ? 6.228 23.014 43.841 1.00 32.87 238 MET E N 1
ATOM 6005 C CA . MET C 1 238 ? 5.531 22.107 42.933 1.00 26.94 238 MET E CA 1
ATOM 6006 C C . MET C 1 238 ? 4.110 22.601 42.655 1.00 28.35 238 MET E C 1
ATOM 6007 O O . MET C 1 238 ? 3.528 22.306 41.612 1.00 27.84 238 MET E O 1
ATOM 6012 N N . PHE C 1 239 ? 3.543 23.365 43.585 1.00 28.22 239 PHE E N 1
ATOM 6013 C CA . PHE C 1 239 ? 2.189 23.871 43.389 1.00 25.09 239 PHE E CA 1
ATOM 6014 C C . PHE C 1 239 ? 2.158 25.335 42.960 1.00 25.33 239 PHE E C 1
ATOM 6015 O O . PHE C 1 239 ? 1.097 25.873 42.650 1.00 26.97 239 PHE E O 1
ATOM 6023 N N . ASP C 1 240 ? 3.323 25.967 42.935 1.00 28.09 240 ASP E N 1
ATOM 6024 C CA . ASP C 1 240 ? 3.402 27.362 42.528 1.00 30.43 240 ASP E CA 1
ATOM 6025 C C . ASP C 1 240 ? 2.848 27.522 41.123 1.00 33.41 240 ASP E C 1
ATOM 6026 O O . ASP C 1 240 ? 3.232 26.790 40.206 1.00 31.18 240 ASP E O 1
ATOM 6031 N N . GLY C 1 241 ? 1.945 28.478 40.960 1.00 29.89 241 GLY E N 1
ATOM 6032 C CA . GLY C 1 241 ? 1.427 28.817 39.649 1.00 31.12 241 GLY E CA 1
ATOM 6033 C C . GLY C 1 241 ? 0.194 28.047 39.224 1.00 31.60 241 GLY E C 1
ATOM 6034 O O . GLY C 1 241 ? -0.308 28.240 38.115 1.00 32.53 241 GLY E O 1
ATOM 6035 N N . LEU C 1 242 ? -0.309 27.176 40.093 1.00 26.04 242 LEU E N 1
ATOM 6036 C CA . LEU C 1 242 ? -1.438 26.336 39.717 1.00 26.14 242 LEU E CA 1
ATOM 6037 C C . LEU C 1 242 ? -2.773 26.725 40.356 1.00 27.14 242 LEU E C 1
ATOM 6038 O O . LEU C 1 242 ? -3.711 25.935 40.350 1.00 25.76 242 LEU E O 1
ATOM 6043 N N . ASP C 1 243 ? -2.874 27.934 40.898 1.00 33.32 243 ASP E N 1
ATOM 6044 C CA . ASP C 1 243 ? -4.116 28.337 41.555 1.00 31.78 243 ASP E CA 1
ATOM 6045 C C . ASP C 1 243 ? -5.368 28.145 40.686 1.00 31.60 243 ASP E C 1
ATOM 6046 O O . ASP C 1 243 ? -6.448 27.856 41.200 1.00 36.98 243 ASP E O 1
ATOM 6051 N N . ASP C 1 244 ? -5.218 28.292 39.372 1.00 30.62 244 ASP E N 1
ATOM 6052 C CA . ASP C 1 244 ? -6.358 28.252 38.461 1.00 31.63 244 ASP E CA 1
ATOM 6053 C C . ASP C 1 244 ? -6.326 27.051 37.527 1.00 28.77 244 ASP E C 1
ATOM 6054 O O . ASP C 1 244 ? -7.001 27.032 36.499 1.00 36.98 244 ASP E O 1
ATOM 6059 N N . ASP C 1 245 ? -5.559 26.034 37.901 1.00 26.53 245 ASP E N 1
ATOM 6060 C CA . ASP C 1 245 ? -5.369 24.872 37.043 1.00 28.45 245 ASP E CA 1
ATOM 6061 C C . ASP C 1 245 ? -5.645 23.586 37.809 1.00 29.38 245 ASP E C 1
ATOM 6062 O O . ASP C 1 245 ? -4.719 22.878 38.219 1.00 26.51 245 ASP E O 1
ATOM 6067 N N . ALA C 1 246 ? -6.928 23.281 37.978 1.00 26.83 246 ALA E N 1
ATOM 6068 C CA . ALA C 1 246 ? -7.360 22.120 38.738 1.00 25.37 246 ALA E CA 1
ATOM 6069 C C . ALA C 1 246 ? -6.800 20.823 38.174 1.00 24.28 246 ALA E C 1
ATOM 6070 O O . ALA C 1 246 ? -6.468 19.911 38.932 1.00 26.41 246 ALA E O 1
ATOM 6072 N N . GLU C 1 247 ? -6.707 20.746 36.846 1.00 26.88 247 GLU E N 1
ATOM 6073 C CA . GLU C 1 247 ? -6.254 19.524 36.181 1.00 28.53 247 GLU E CA 1
ATOM 6074 C C . GLU C 1 247 ? -4.811 19.189 36.555 1.00 27.76 247 GLU E C 1
ATOM 6075 O O . GLU C 1 247 ? -4.506 18.064 36.972 1.00 25.84 247 GLU E O 1
ATOM 6077 N N . THR C 1 248 ? -3.934 20.176 36.427 1.00 21.16 248 THR E N 1
ATOM 6078 C CA . THR C 1 248 ? -2.522 19.980 36.726 1.00 19.89 248 THR E CA 1
ATOM 6079 C C . THR C 1 248 ? -2.329 19.736 38.229 1.00 22.04 248 THR E C 1
ATOM 6080 O O . THR C 1 248 ? -1.489 18.930 38.629 1.00 21.20 248 THR E O 1
ATOM 6084 N N . ARG C 1 249 ? -3.107 20.426 39.059 1.00 21.54 249 ARG E N 1
ATOM 6085 C CA . ARG C 1 249 ? -2.990 20.199 40.507 1.00 19.74 249 ARG E CA 1
ATOM 6086 C C . ARG C 1 249 ? -3.271 18.749 40.855 1.00 20.90 249 ARG E C 1
ATOM 6087 O O . ARG C 1 249 ? -2.610 18.161 41.721 1.00 20.64 249 ARG E O 1
ATOM 6095 N N . LYS C 1 250 ? -4.284 18.186 40.213 1.00 20.10 250 LYS E N 1
ATOM 6096 C CA . LYS C 1 250 ? -4.683 16.820 40.502 1.00 20.31 250 LYS E CA 1
ATOM 6097 C C . LYS C 1 250 ? -3.574 15.837 40.129 1.00 21.15 250 LYS E C 1
ATOM 6098 O O . LYS C 1 250 ? -3.281 14.901 40.886 1.00 21.61 250 LYS E O 1
ATOM 6104 N N . LEU C 1 251 ? -2.982 16.033 38.957 1.00 18.52 251 LEU E N 1
ATOM 6105 C CA . LEU C 1 251 ? -1.922 15.127 38.512 1.00 17.78 251 LEU E CA 1
ATOM 6106 C C . LEU C 1 251 ? -0.694 15.277 39.402 1.00 21.46 251 LEU E C 1
ATOM 6107 O O . LEU C 1 251 ? -0.036 14.288 39.732 1.00 20.41 251 LEU E O 1
ATOM 6112 N N . VAL C 1 252 ? -0.383 16.514 39.781 1.00 19.20 252 VAL E N 1
ATOM 6113 C CA . VAL C 1 252 ? 0.784 16.769 40.611 1.00 20.47 252 VAL E CA 1
ATOM 6114 C C . VAL C 1 252 ? 0.563 16.183 42.006 1.00 20.13 252 VAL E C 1
ATOM 6115 O O . VAL C 1 252 ? 1.446 15.539 42.573 1.00 20.34 252 VAL E O 1
ATOM 6119 N N . GLY C 1 253 ? -0.631 16.396 42.554 1.00 19.43 253 GLY E N 1
ATOM 6120 C CA . GLY C 1 253 ? -0.951 15.883 43.872 1.00 19.98 253 GLY E CA 1
ATOM 6121 C C . GLY C 1 253 ? -1.010 14.366 43.917 1.00 19.55 253 GLY E C 1
ATOM 6122 O O . GLY C 1 253 ? -0.590 13.745 44.895 1.00 20.62 253 GLY E O 1
ATOM 6123 N N . ALA C 1 254 ? -1.534 13.754 42.861 1.00 18.85 254 ALA E N 1
ATOM 6124 C CA . ALA C 1 254 ? -1.574 12.295 42.827 1.00 21.06 254 ALA E CA 1
ATOM 6125 C C . ALA C 1 254 ? -0.145 11.749 42.803 1.00 22.35 254 ALA E C 1
ATOM 6126 O O . ALA C 1 254 ? 0.169 10.773 43.490 1.00 21.83 254 ALA E O 1
ATOM 6128 N N . ASN C 1 255 ? 0.724 12.399 42.032 1.00 18.35 255 ASN E N 1
ATOM 6129 C CA . ASN C 1 255 ? 2.130 12.007 41.950 1.00 18.85 255 ASN E CA 1
ATOM 6130 C C . ASN C 1 255 ? 2.805 12.056 43.323 1.00 17.60 255 ASN E C 1
ATOM 6131 O O . ASN C 1 255 ? 3.477 11.116 43.728 1.00 19.75 255 ASN E O 1
ATOM 6136 N N . ILE C 1 256 ? 2.626 13.172 44.018 1.00 19.40 256 ILE E N 1
ATOM 6137 C CA . ILE C 1 256 ? 3.186 13.335 45.357 1.00 22.33 256 ILE E CA 1
ATOM 6138 C C . ILE C 1 256 ? 2.715 12.237 46.311 1.00 22.09 256 ILE E C 1
ATOM 6139 O O . ILE C 1 256 ? 3.525 11.638 47.033 1.00 19.42 256 ILE E O 1
ATOM 6144 N N . ALA C 1 257 ? 1.415 11.951 46.297 1.00 18.62 257 ALA E N 1
ATOM 6145 C CA . ALA C 1 257 ? 0.854 10.969 47.229 1.00 20.26 257 ALA E CA 1
ATOM 6146 C C . ALA C 1 257 ? 1.280 9.561 46.857 1.00 21.10 257 ALA E C 1
ATOM 6147 O O . ALA C 1 257 ? 1.552 8.733 47.728 1.00 22.23 257 ALA E O 1
ATOM 6149 N N . MET C 1 258 ? 1.347 9.284 45.554 1.00 19.81 258 MET E N 1
ATOM 6150 C CA . MET C 1 258 ? 1.779 7.963 45.125 1.00 18.54 258 MET E CA 1
ATOM 6151 C C . MET C 1 258 ? 3.238 7.721 45.499 1.00 19.90 258 MET E C 1
ATOM 6152 O O . MET C 1 258 ? 3.619 6.623 45.915 1.00 20.48 258 MET E O 1
ATOM 6157 N N . ASP C 1 259 ? 4.059 8.751 45.358 1.00 19.42 259 ASP E N 1
ATOM 6158 C CA A ASP C 1 259 ? 5.464 8.636 45.710 0.50 23.39 259 ASP E CA 1
ATOM 6159 C CA B ASP C 1 259 ? 5.465 8.628 45.703 0.50 23.32 259 ASP E CA 1
ATOM 6160 C C . ASP C 1 259 ? 5.602 8.391 47.206 1.00 22.47 259 ASP E C 1
ATOM 6161 O O . ASP C 1 259 ? 6.397 7.557 47.635 1.00 23.46 259 ASP E O 1
ATOM 6170 N N . MET C 1 260 ? 4.814 9.124 47.986 1.00 20.64 260 MET E N 1
ATOM 6171 C CA . MET C 1 260 ? 4.834 8.972 49.451 1.00 20.42 260 MET E CA 1
ATOM 6172 C C . MET C 1 260 ? 4.508 7.562 49.889 1.00 25.73 260 MET E C 1
ATOM 6173 O O . MET C 1 260 ? 5.241 6.972 50.689 1.00 25.94 260 MET E O 1
ATOM 6178 N N . VAL C 1 261 ? 3.392 7.017 49.416 1.00 21.73 261 VAL E N 1
ATOM 6179 C CA . VAL C 1 261 ? 3.032 5.662 49.844 1.00 22.62 261 VAL E CA 1
ATOM 6180 C C . VAL C 1 261 ? 3.996 4.591 49.332 1.00 25.43 261 VAL E C 1
ATOM 6181 O O . VAL C 1 261 ? 4.188 3.569 49.993 1.00 26.99 261 VAL E O 1
ATOM 6185 N N . LYS C 1 262 ? 4.599 4.817 48.162 1.00 20.13 262 LYS E N 1
ATOM 6186 C CA . LYS C 1 262 ? 5.605 3.894 47.651 1.00 20.91 262 LYS E CA 1
ATOM 6187 C C . LYS C 1 262 ? 6.798 3.808 48.610 1.00 24.70 262 LYS E C 1
ATOM 6188 O O . LYS C 1 262 ? 7.268 2.716 48.929 1.00 27.19 262 LYS E O 1
ATOM 6194 N N . ILE C 1 263 ? 7.275 4.958 49.069 1.00 22.93 263 ILE E N 1
ATOM 6195 C CA . ILE C 1 263 ? 8.371 5.003 50.027 1.00 24.06 263 ILE E CA 1
ATOM 6196 C C . ILE C 1 263 ? 7.970 4.380 51.360 1.00 28.31 263 ILE E C 1
ATOM 6197 O O . ILE C 1 263 ? 8.728 3.601 51.945 1.00 28.94 263 ILE E O 1
ATOM 6202 N N . LEU C 1 264 ? 6.775 4.721 51.828 1.00 27.93 264 LEU E N 1
ATOM 6203 C CA . LEU C 1 264 ? 6.301 4.207 53.117 1.00 25.42 264 LEU E CA 1
ATOM 6204 C C . LEU C 1 264 ? 6.180 2.686 53.073 1.00 26.85 264 LEU E C 1
ATOM 6205 O O . LEU C 1 264 ? 6.606 1.988 53.997 1.00 27.88 264 LEU E O 1
ATOM 6210 N N . SER C 1 265 ? 5.656 2.162 51.968 1.00 28.05 265 SER E N 1
ATOM 6211 C CA A SER C 1 265 ? 5.489 0.720 51.817 0.50 28.24 265 SER E CA 1
ATOM 6212 C CA B SER C 1 265 ? 5.488 0.721 51.821 0.50 28.21 265 SER E CA 1
ATOM 6213 C C . SER C 1 265 ? 6.835 -0.008 51.839 1.00 29.40 265 SER E C 1
ATOM 6214 O O . SER C 1 265 ? 6.965 -1.089 52.431 1.00 30.20 265 SER E O 1
ATOM 6219 N N . ARG C 1 266 ? 7.847 0.575 51.200 1.00 28.35 266 ARG E N 1
ATOM 6220 C CA . ARG C 1 266 ? 9.162 -0.059 51.207 1.00 30.08 266 ARG E CA 1
ATOM 6221 C C . ARG C 1 266 ? 9.764 -0.049 52.612 1.00 34.00 266 ARG E C 1
ATOM 6222 O O . ARG C 1 266 ? 10.544 -0.938 52.967 1.00 38.24 266 ARG E O 1
ATOM 6230 N N . GLU C 1 267 ? 9.408 0.964 53.397 1.00 28.79 267 GLU E N 1
ATOM 6231 C CA . GLU C 1 267 ? 9.854 1.063 54.784 1.00 34.35 267 GLU E CA 1
ATOM 6232 C C . GLU C 1 267 ? 9.026 0.162 55.689 1.00 39.27 267 GLU E C 1
ATOM 6233 O O . GLU C 1 267 ? 9.133 0.238 56.910 1.00 40.15 267 GLU E O 1
ATOM 6239 N N . GLY C 1 268 ? 8.192 -0.679 55.091 1.00 36.69 268 GLY E N 1
ATOM 6240 C CA . GLY C 1 268 ? 7.443 -1.667 55.848 1.00 37.93 268 GLY E CA 1
ATOM 6241 C C . GLY C 1 268 ? 6.079 -1.246 56.360 1.00 36.62 268 GLY E C 1
ATOM 6242 O O . GLY C 1 268 ? 5.448 -1.972 57.136 1.00 36.23 268 GLY E O 1
ATOM 6243 N N . VAL C 1 269 ? 5.610 -0.073 55.949 1.00 27.88 269 VAL E N 1
ATOM 6244 C CA . VAL C 1 269 ? 4.286 0.352 56.361 1.00 29.28 269 VAL E CA 1
ATOM 6245 C C . VAL C 1 269 ? 3.262 -0.434 55.564 1.00 31.82 269 VAL E C 1
ATOM 6246 O O . VAL C 1 269 ? 3.330 -0.482 54.337 1.00 36.01 269 VAL E O 1
ATOM 6250 N N . LYS C 1 270 ? 2.321 -1.066 56.250 1.00 30.14 270 LYS E N 1
ATOM 6251 C CA . LYS C 1 270 ? 1.320 -1.866 55.557 1.00 31.99 270 LYS E CA 1
ATOM 6252 C C . LYS C 1 270 ? -0.097 -1.438 55.886 1.00 35.43 270 LYS E C 1
ATOM 6253 O O . LYS C 1 270 ? -1.060 -2.149 55.590 1.00 35.22 270 LYS E O 1
ATOM 6259 N N . ASP C 1 271 ? -0.209 -0.256 56.485 1.00 31.50 271 ASP E N 1
ATOM 6260 C CA . ASP C 1 271 ? -1.495 0.320 56.836 1.00 30.77 271 ASP E CA 1
ATOM 6261 C C . ASP C 1 271 ? -1.497 1.789 56.462 1.00 25.84 271 ASP E C 1
ATOM 6262 O O . ASP C 1 271 ? -0.545 2.508 56.767 1.00 28.54 271 ASP E O 1
ATOM 6267 N N . PHE C 1 272 ? -2.567 2.228 55.805 1.00 25.99 272 PHE E N 1
ATOM 6268 C CA . PHE C 1 272 ? -2.715 3.628 55.385 1.00 25.99 272 PHE E CA 1
ATOM 6269 C C . PHE C 1 272 ? -4.140 4.110 55.639 1.00 27.68 272 PHE E C 1
ATOM 6270 O O . PHE C 1 272 ? -5.102 3.388 55.365 1.00 31.62 272 PHE E O 1
ATOM 6278 N N . HIS C 1 273 ? -4.270 5.341 56.139 1.00 23.62 273 HIS E N 1
ATOM 6279 C CA . HIS C 1 273 ? -5.565 5.949 56.430 1.00 25.62 273 HIS E CA 1
ATOM 6280 C C . HIS C 1 273 ? -5.704 7.158 55.509 1.00 29.46 273 HIS E C 1
ATOM 6281 O O . HIS C 1 273 ? -4.855 8.046 55.530 1.00 29.39 273 HIS E O 1
ATOM 6288 N N . PHE C 1 274 ? -6.754 7.186 54.690 1.00 24.57 274 PHE E N 1
ATOM 6289 C CA . PHE C 1 274 ? -6.910 8.271 53.718 1.00 22.29 274 PHE E CA 1
ATOM 6290 C C . PHE C 1 274 ? -7.922 9.320 54.099 1.00 26.02 274 PHE E C 1
ATOM 6291 O O . PHE C 1 274 ? -9.081 9.004 54.363 1.00 29.16 274 PHE E O 1
ATOM 6299 N N . TYR C 1 275 ? -7.464 10.570 54.111 1.00 25.31 275 TYR E N 1
ATOM 6300 C CA . TYR C 1 275 ? -8.338 11.716 54.333 1.00 24.07 275 TYR E CA 1
ATOM 6301 C C . TYR C 1 275 ? -8.953 12.103 52.999 1.00 25.29 275 TYR E C 1
ATOM 6302 O O . TYR C 1 275 ? -8.406 12.942 52.270 1.00 25.37 275 TYR E O 1
ATOM 6311 N N . THR C 1 276 ? -10.078 11.470 52.675 1.00 24.02 276 THR E N 1
ATOM 6312 C CA . THR C 1 276 ? -10.675 11.576 51.348 1.00 23.14 276 THR E CA 1
ATOM 6313 C C . THR C 1 276 ? -11.338 12.927 51.118 1.00 24.26 276 THR E C 1
ATOM 6314 O O . THR C 1 276 ? -11.474 13.362 49.967 1.00 24.05 276 THR E O 1
ATOM 6318 N N . LEU C 1 277 ? -11.736 13.590 52.202 1.00 26.38 277 LEU E N 1
ATOM 6319 C CA . LEU C 1 277 ? -12.601 14.773 52.096 1.00 27.49 277 LEU E CA 1
ATOM 6320 C C . LEU C 1 277 ? -13.802 14.455 51.196 1.00 26.21 277 LEU E C 1
ATOM 6321 O O . LEU C 1 277 ? -14.260 15.290 50.403 1.00 27.16 277 LEU E O 1
ATOM 6326 N N . ASN C 1 278 ? -14.284 13.223 51.336 1.00 27.17 278 ASN E N 1
ATOM 6327 C CA . ASN C 1 278 ? -15.484 12.728 50.665 1.00 27.61 278 ASN E CA 1
ATOM 6328 C C . ASN C 1 278 ? -15.364 12.513 49.164 1.00 28.79 278 ASN E C 1
ATOM 6329 O O . ASN C 1 278 ? -16.364 12.280 48.490 1.00 28.49 278 ASN E O 1
ATOM 6334 N N . ARG C 1 279 ? -14.139 12.579 48.645 1.00 24.60 279 ARG E N 1
ATOM 6335 C CA . ARG C 1 279 ? -13.913 12.368 47.220 1.00 27.81 279 ARG E CA 1
ATOM 6336 C C . ARG C 1 279 ? -13.143 11.074 47.044 1.00 28.04 279 ARG E C 1
ATOM 6337 O O . ARG C 1 279 ? -12.235 10.779 47.822 1.00 29.91 279 ARG E O 1
ATOM 6345 N N . ALA C 1 280 ? -13.512 10.293 46.031 1.00 31.11 280 ALA E N 1
ATOM 6346 C CA . ALA C 1 280 ? -12.930 8.963 45.874 1.00 26.63 280 ALA E CA 1
ATOM 6347 C C . ALA C 1 280 ? -11.744 8.878 44.918 1.00 24.16 280 ALA E C 1
ATOM 6348 O O . ALA C 1 280 ? -10.858 8.057 45.134 1.00 26.92 280 ALA E O 1
ATOM 6350 N N . GLU C 1 281 ? -11.727 9.714 43.883 1.00 23.79 281 GLU E N 1
ATOM 6351 C CA . GLU C 1 281 ? -10.808 9.498 42.750 1.00 26.08 281 GLU E CA 1
ATOM 6352 C C . GLU C 1 281 ? -9.326 9.357 43.126 1.00 27.75 281 GLU E C 1
ATOM 6353 O O . GLU C 1 281 ? -8.668 8.391 42.720 1.00 24.58 281 GLU E O 1
ATOM 6355 N N . MET C 1 282 ? -8.791 10.331 43.862 1.00 24.74 282 MET E N 1
ATOM 6356 C CA A MET C 1 282 ? -7.371 10.318 44.237 0.50 22.26 282 MET E CA 1
ATOM 6357 C CA B MET C 1 282 ? -7.372 10.301 44.212 0.50 21.61 282 MET E CA 1
ATOM 6358 C C . MET C 1 282 ? -7.011 9.132 45.129 1.00 21.21 282 MET E C 1
ATOM 6359 O O . MET C 1 282 ? -6.066 8.404 44.856 1.00 22.34 282 MET E O 1
ATOM 6368 N N . SER C 1 283 ? -7.762 8.949 46.217 1.00 23.81 283 SER E N 1
ATOM 6369 C CA . SER C 1 283 ? -7.488 7.839 47.129 1.00 22.36 283 SER E CA 1
ATOM 6370 C C . SER C 1 283 ? -7.641 6.513 46.418 1.00 23.65 283 SER E C 1
ATOM 6371 O O . SER C 1 283 ? -6.883 5.580 46.675 1.00 22.96 283 SER E O 1
ATOM 6374 N N . TYR C 1 284 ? -8.625 6.428 45.521 1.00 23.87 284 TYR E N 1
ATOM 6375 C CA . TYR C 1 284 ? -8.851 5.183 44.777 1.00 26.10 284 TYR E CA 1
ATOM 6376 C C . TYR C 1 284 ? -7.633 4.848 43.923 1.00 24.20 284 TYR E C 1
ATOM 6377 O O . TYR C 1 284 ? -7.194 3.691 43.873 1.00 23.38 284 TYR E O 1
ATOM 6386 N N . ALA C 1 285 ? -7.093 5.865 43.258 1.00 25.84 285 ALA E N 1
ATOM 6387 C CA . ALA C 1 285 ? -5.927 5.680 42.397 1.00 23.20 285 ALA E CA 1
ATOM 6388 C C . ALA C 1 285 ? -4.691 5.324 43.217 1.00 23.85 285 ALA E C 1
ATOM 6389 O O . ALA C 1 285 ? -3.916 4.453 42.832 1.00 22.77 285 ALA E O 1
ATOM 6391 N N . ILE C 1 286 ? -4.495 6.015 44.338 1.00 22.22 286 ILE E N 1
ATOM 6392 C CA . ILE C 1 286 ? -3.359 5.715 45.197 1.00 24.07 286 ILE E CA 1
ATOM 6393 C C . ILE C 1 286 ? -3.452 4.272 45.698 1.00 20.84 286 ILE E C 1
ATOM 6394 O O . ILE C 1 286 ? -2.462 3.541 45.684 1.00 23.46 286 ILE E O 1
ATOM 6399 N N . CYS C 1 287 ? -4.640 3.863 46.138 1.00 24.31 287 CYS E N 1
ATOM 6400 C CA . CYS C 1 287 ? -4.830 2.475 46.565 1.00 25.43 287 CYS E CA 1
ATOM 6401 C C . CYS C 1 287 ? -4.480 1.503 45.439 1.00 24.69 287 CYS E C 1
ATOM 6402 O O . CYS C 1 287 ? -3.860 0.464 45.663 1.00 24.06 287 CYS E O 1
ATOM 6405 N N . HIS C 1 288 ? -4.877 1.850 44.224 1.00 24.83 288 HIS E N 1
ATOM 6406 C CA . HIS C 1 288 ? -4.591 0.990 43.090 1.00 25.92 288 HIS E CA 1
ATOM 6407 C C . HIS C 1 288 ? -3.097 0.751 42.990 1.00 22.23 288 HIS E C 1
ATOM 6408 O O . HIS C 1 288 ? -2.663 -0.378 42.764 1.00 25.24 288 HIS E O 1
ATOM 6415 N N . THR C 1 289 ? -2.301 1.803 43.166 1.00 22.87 289 THR E N 1
ATOM 6416 C CA . THR C 1 289 ? -0.849 1.644 43.077 1.00 20.72 289 THR E CA 1
ATOM 6417 C C . THR C 1 289 ? -0.301 0.763 44.191 1.00 26.36 289 THR E C 1
ATOM 6418 O O . THR C 1 289 ? 0.766 0.170 44.029 1.00 27.83 289 THR E O 1
ATOM 6422 N N . LEU C 1 290 ? -1.022 0.690 45.309 1.00 30.32 290 LEU E N 1
ATOM 6423 C CA . LEU C 1 290 ? -0.626 -0.174 46.420 1.00 34.79 290 LEU E CA 1
ATOM 6424 C C . LEU C 1 290 ? -1.160 -1.597 46.265 1.00 37.86 290 LEU E C 1
ATOM 6425 O O . LEU C 1 290 ? -1.013 -2.429 47.164 1.00 37.45 290 LEU E O 1
ATOM 6430 N N . GLY C 1 291 ? -1.792 -1.877 45.132 1.00 28.79 291 GLY E N 1
ATOM 6431 C CA . GLY C 1 291 ? -2.318 -3.208 44.886 1.00 28.31 291 GLY E CA 1
ATOM 6432 C C . GLY C 1 291 ? -3.661 -3.446 45.551 1.00 35.43 291 GLY E C 1
ATOM 6433 O O . GLY C 1 291 ? -4.161 -4.569 45.567 1.00 36.44 291 GLY E O 1
ATOM 6434 N N . VAL C 1 292 ? -4.240 -2.385 46.104 1.00 29.63 292 VAL E N 1
ATOM 6435 C CA . VAL C 1 292 ? -5.573 -2.447 46.688 1.00 30.79 292 VAL E CA 1
ATOM 6436 C C . VAL C 1 292 ? -6.602 -2.145 45.598 1.00 35.11 292 VAL E C 1
ATOM 6437 O O . VAL C 1 292 ? -6.832 -0.985 45.253 1.00 31.71 292 VAL E O 1
ATOM 6441 N N . ARG C 1 293 ? -7.203 -3.200 45.056 1.00 35.43 293 ARG E N 1
ATOM 6442 C CA . ARG C 1 293 ? -8.079 -3.094 43.892 1.00 32.18 293 ARG E CA 1
ATOM 6443 C C . ARG C 1 293 ? -9.334 -3.960 44.062 1.00 36.62 293 ARG E C 1
ATOM 6444 O O . ARG C 1 293 ? -9.360 -4.865 44.897 1.00 39.18 293 ARG E O 1
ATOM 6452 N N . PRO C 1 294 ? -10.387 -3.677 43.279 1.00 37.67 294 PRO E N 1
ATOM 6453 C CA . PRO C 1 294 ? -11.661 -4.379 43.473 1.00 41.46 294 PRO E CA 1
ATOM 6454 C C . PRO C 1 294 ? -11.528 -5.853 43.130 1.00 44.24 294 PRO E C 1
ATOM 6455 O O . PRO C 1 294 ? -10.705 -6.142 42.264 1.00 46.62 294 PRO E O 1
#

Organism: Escherichia coli (strain K12) (NCBI:txid83333)

Radius of gyration: 33.61 Å; Cα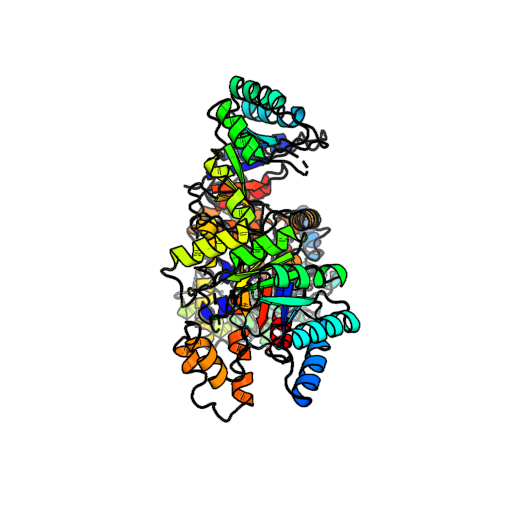 contacts (8 Å, |Δi|>4): 1491; chains: 3; bounding box: 79×76×89 Å

CATH classification: 3.20.20.220

Secondary structure (DSSP, 8-state):
-HHHHHHHHHHHHHHTTTT--EEEEEE----SHHHHHHHHHHHHHHHTT--SEEEE---TTSS-HHHHHHHHHHHHHHH---EEEEEESTTS-HHHHHHHHHHHHHTT--EEEEE--------HHHHHHHHHHH---EEEEEE-TT--TT-S-HHHHHHHHHHHHHHT--EEEEPP-S-HHHHHHHHHHHHHTT--S-EEPEE---S-HHHHHHHHHHHT----HHHHHHHTT-TT-HHHHHHHHHHHHHHHHHHHHHTT--EEEEE-TT--HHHHHHHHHTT---/--EEEEEE----SHHHHHHHHHHHHHHHTT--SEEEE---TTTTHHHHHHHHHHHHHHHH---EEEEEE-TT--HHHHHHHHHHHHHTT--EEEEE------HHHHHHHHHHH---EEEEEE-TT--TT-S-HHHHHHHHHHHHHTT--EEEEPP-S-HHHHHHHHHHHHHTT--SEEEPEE---S-HHHHHHHHHHHT----HHHHHHHTT-TT-HHHHHHHHHHHHHHHHHHHHHTT--EEEEE-TT--HHHHHHHHHTT---/-HHHHHHHHHHHHHHTTT--EEEEEE---SSHHHHHHHHHHHHHHHTT--SEEEE---HHHHHHHHHHH---EEEEEESSSS-HHHHHHHHHHHHTTT--EEEEE------HHHHHHHHHHH---EEEEEE-TT--TT-S-HHHHHHHHHHHHHTT--EEEEPP-S-HHHHHHHHHHHHHTT--S-EEPEE---S-HHHHHHHHHHHT----HHHHHHHTT-TT-HHHHHHHHHHHHHHHHHHHHHTT--EEEEE-TT--HHHHHHHHHTT---

Foldseek 3Di:
DVVVVVVVVLLVLLVVLAPQFAEEEEEEQDDDPVLVVLLVVQLVLCLQLVHQEYEYEDAPPPPPVVSQVVVQVVSCVPRVGQYEYEDAPLRDDLVRLLVVLLVCVVVVRAEYAFAHHDNVPDGSLNSLLSNVVSHLGAYEYEAELQAFPPAPDPVRRLVVVVSSVVSRHQEYEYDAALPLVSVVVSQVVNVVVVNPHDYAYEHEQDQAVVVVVVVCVVGVHDDDPVNVVCCPPCNPPSPSSNVSSLVSRLVSVSVVVVVPHRYYYYHCNSHRVSVVVSCVSSNSDD/DFAEEEEEEQDPDPVLVVLLVVQLVLCLQLVHQEYEYEADCPRQHPVSRVVVQVVSCVVRVGQYAYEDACPPHDLVRLLVVLLVCVVVPNQEYAFANPCVDGSLNSLLSNVVNHLGAYEYEAELQAFPPAPDPVRRLVVVVSSVVSPHQEYEYDAALPLVSVVVSVVVNVVVVNPHYHAYEHEQDLAVVVVVVVCVVGVHDDDPVRVVCCPPCNPPSPSSNVSSLVSRLVSVVVVVVVPRRYYYYHQNSHNDSVQVSCVSVVSGD/DVVVVVVVLLVLLVVCAPQFAEEEEEEDDPDPVLVVLLVVQLVVCLQLVHQEYEYEPHPVVQVCSCVVRVGQYAYEDADCPDDLVVLLVVLLVCVVVPRQEYEFANPCVDGSLVVLLSSVVNDLGAYEYEAELQDFPVDPDPVRSLVVVVSSVVSPHQHYEYDAALPLVSVVVSQVVNVVVVNDHHHAYEHEQDLAVVVVVVVCVVGVHDDDPVNCVLCPPCNPPSPSSNVSSLVSRLVSVSVVVVVPRRYYYYHCNSHNDSVVVSCVSSNSDD

Solvent-accessible surface area: 35535 Å² total; per-residue (Å²): 226,73,172,56,29,50,159,58,7,45,53,46,29,20,57,63,16,99,80,90,15,60,4,3,0,25,3,57,24,5,183,83,101,70,52,55,127,49,0,38,94,5,3,64,123,1,28,50,8,177,8,120,4,5,0,0,34,29,45,25,66,51,73,73,50,115,77,3,48,62,3,0,120,22,0,58,104,130,39,70,29,70,2,0,0,16,11,6,3,39,49,23,72,55,99,91,0,86,58,55,0,118,70,10,64,116,84,37,4,117,0,0,7,0,36,42,20,99,66,133,125,28,136,8,12,66,0,0,61,8,0,62,123,39,19,114,2,53,0,0,0,17,1,50,17,39,41,37,72,112,32,104,45,40,98,44,21,14,89,36,5,59,123,8,19,105,28,22,4,74,44,0,12,0,38,12,2,8,49,22,106,25,2,36,156,23,26,44,108,0,4,82,24,32,2,43,6,59,3,12,0,1,2,12,14,6,39,62,29,134,87,4,94,55,53,0,92,136,29,83,9,67,32,23,88,136,0,43,128,80,5,116,70,23,85,149,52,63,70,51,34,73,130,22,1,17,93,13,3,51,66,14,0,37,64,0,8,49,69,40,9,85,33,1,2,0,34,9,66,0,82,13,105,21,1,32,33,0,0,80,36,0,9,15,104,110,132,40,76,5,3,0,24,2,55,10,6,163,83,104,74,54,54,126,29,0,39,95,4,3,69,90,1,28,47,8,170,8,62,12,3,0,0,34,51,20,52,143,46,17,105,85,97,74,4,43,54,2,0,110,22,0,52,102,128,38,68,28,75,2,0,2,19,3,12,9,49,155,14,70,58,102,80,0,79,82,24,0,117,68,14,66,110,88,28,3,111,1,0,6,0,34,78,20,202,145,36,130,9,19,65,0,0,64,8,0,63,120,37,16,112,1,38,0,0,0,15,2,51,17,39,39,43,62,122,34,145,8,31,1,17,21,6,24,33,5,53,133,8,21,104,30,22,4,67,40,0,12,0,40,12,1,3,23,2,45,18,2,26,39,24,57,90,33,0,98,60,10,34,3,126,36,107,11,10,1,0,1,11,16,6,49,62,27,70,91,4,99,53,52,0,85,127,32,85,10,43,38,12,46,11,0,43,35,16,5,93,71,5,117,149,19,62,58,4,29,75,4,2,1,0,10,11,2,6,21,4,1,105,14,0,40,97,59,43,9,68,26,1,1,0,31,9,67,0,139,9,43,17,2,13,0,0,0,4,28,23,46,18,58,108,111,38,6,16,45,14,22,9,44,10,27,24,10,14,123,26,83,74,61,16,54,5,3,0,27,3,59,40,21,204,84,91,141,49,66,59,45,0,45,102,6,3,61,102,1,24,51,9,176,8,108,4,4,0,0,35,79,48,58,88,17,2,50,26,0,35,128,136,44,67,28,77,7,0,0,16,25,22,9,64,92,47,54,80,80,46,2,40,71,41,0,49,52,32,46,82,126,64,20,64,2,3,7,0,40,68,13,148,147,24,135,7,20,66,2,0,77,31,4,49,87,54,36,151,12,54,4,0,0,16,2,49,8,35,36,41,76,125,32,104,53,55,96,44,20,10,87,30,5,16,129,10,14,126,29,36,4,70,41,0,12,0,38,12,3,4,29,21,90,28,0,41,44,12,63,90,100,2,103,100,42,63,10,131,24,55,3,8,0,0,3,12,18,5,24,57,26,125,83,4,95,54,57,0,98,118,33,80,9,126,29,2,84,123,0,41,106,40,4,92,69,5,80,146,18,63,54,3,38,67,3,1,1,0,23,16,3,2,53,10,0,12,58,0,9,130,92,34,0,97,32,1,1,0,32,9,67,0,125,12,51,17,1,12,0,0,0,3,4,0,7,15,42,111

InterPro domains:
  IPR003171 Methylenetetrahydrofolate reductase-like, catalytic domain [PF02219] (16-291)
  IPR003171 Methylenetetrahydrofolate reductase-like, catalytic domain [cd00537] (25-290)
  IPR004620 5,10-methylenetetrahydrofolate reductase [TIGR00676] (25-290)
  IPR029041 FAD-linked oxidoreductase-like [SSF51730] (22-294)

Nearest PDB structures (foldseek):
  3fst-assembly1_A  TM=1.004E+00  e=1.213E-58  Escherichia coli K-12
  3fsu-assembly1_A  TM=1.002E+00  e=9.516E-57  Escherichia coli K-12
  1zrq-assembly3_B-2  TM=9.954E-01  e=1.243E-55  Escherichia coli
  1zrq-assembly1_A  TM=9.943E-01  e=2.460E-52  Escherichia coli
  1zp4-assembly1_C  TM=9.928E-01  e=1.520E-50  Escherichia coli

GO terms:
  GO:0106312 methylenetetrahydrofolate reductase (NADH) activity (F, EXP)
  GO:0071949 FAD binding (F, IDA)
  GO:0032991 protein-containing complex (C, IDA)
  GO:0004489 methylenetetrahydrofolate reductase [NAD(P)H] activity (F, IDA)
  GO:0051087 protein-folding chaperone binding (F, IPI)

Sequence (825 aa):
FFHASQRDALLNQSSLAEVQGQINVSFEFFPPRRTSEMEQTLWNSIDRRLSSLKPKFVSVTYGANSGERDRTHSIIKGIKDRTGLEAAPHLTCIDATPDELRTIARRDYWNNGIRHIVALRRGDLPEMYASDLVTLLKEVADFDISVAAYPEVHPEAKSAQADLLNLKRKVDAGANRAITQFFFDVESSYLRRFRDRCVSAGIDVEIIPGILPVSNFKQAKKLADMTNNVRIIPAWMAQMMFDGLDDDAETRKLVVGANIAMDDMVKILSSREGVKDFHFYTLNRAEMMSYAICHTLGVRPQINVSFEFFPPRTSSSEMEQQTLWNSIIDRLSSLKPKFVSVTYGANSGERDRTHSSIIKGIKDRTGLEAAPHLTCIDATPDELRRTIARDYWNNGIRHIVALRGDEMYASDLVTLLKEVADFDDISVAAYPEVHPEAKSAQADLLNLKKRKVDAGANRAITQFFFDVESSYLRFRDRCVSSAGIDVEIIPGILPVSNFKQAKKLADMTNVRIIPAWMAQMFDGLDDDAETRKLVVGANIAMDMVKILSSREGVKDFHFYTLNRAEMSYAICHTLGVRPFHASQRDALNQSSLAEVQGQINVSFEFFPPRTSEMEQTLWNSIDRRLSSLKPKFVSVTYTHSIIKGIKDRTGLEAAPHLTCIDATPDELRTIARDYWNNGIRHIVALRGDEMYASDLVTLLKEVADFDISVAAYPEVHPEAKSAQADLLNLKRKVDAGANRAITQFFFDVESYLRFRRDRCVSAGIDVEIIPGILPVSNFKQAKKLADMTNVRIIPAWMAQMFDGLDDDAETRKLVGANIAMDDMVKILSSREGVKDFHFYTLNRAEMMSYAICHTLGVRP